Protein AF-0000000076582090 (afdb_homodimer)

pLDDT: mean 82.7, std 22.67, range [15.94, 98.94]

InterPro domains:
  IPR013830 SGNH hydrolase-type esterase domain [PF13472] (78-261)
  IPR036514 SGNH hydrolase superfamily [G3DSA:3.40.50.1110] (75-274)

Radius of gyration: 33.38 Å; Cα contacts (8 Å, |Δi|>4): 2208; chains: 2; bounding box: 75×82×169 Å

Sequence (1036 aa):
MKWFEVFKQQWQDYHAGLQAVKIGDKSLLDLAAPLLLQNTTLVNPAQLRRSIGHMGGMHRLRRVLRDLQSGKQIKLGVLGGSISWGSAVERGTDDWFALLTAHLAAAFPAANVTGRNGCVPATPSSFMNMCLEQYLDEDVDLVFLEYAVNDGWDTHNVMKRKIYERLLRKVLSKPKHPAVILVQLPTVGMAYSSRHKDKTPFYKTVEDTYGSFAAYYDTPYLSMRNAIWRLAEHHHYQMNFTHFYGMSYDFVHPLEQGHRLIADMVLFAMQQALLDLQLHPWSVWDEEEAAAALPKPMYYGNWEEVNRLCTHGKAFEAVVTQSKGWQMVNEGDEFKPKFGYVTTQVGAELVITLNTTRRSAPELQRMNVQLAYLRSYTGLGMALVKCSGGCECQDTLVDGHHELRQSTIFLLRLYPTQAPACRISVTVQSESRSGGHKFKVTGVMANEFRSRGEHQHDEHEELNKEEWLGGVNKGEGELKERWGKAAAGALAAGSTSSSSSSGSGSSKSGSGPKASTDMKWFEVFKQQWQDYHAGLQAVKIGDKSLLDLAAPLLLQNTTLVNPAQLRRSIGHMGGMHRLRRVLRDLQSGKQIKLGVLGGSISWGSAVERGTDDWFALLTAHLAAAFPAANVTGRNGCVPATPSSFMNMCLEQYLDEDVDLVFLEYAVNDGWDTHNVMKRKIYERLLRKVLSKPKHPAVILVQLPTVGMAYSSRHKDKTPFYKTVEDTYGSFAAYYDTPYLSMRNAIWRLAEHHHYQMNFTHFYGMSYDFVHPLEQGHRLIADMVLFAMQQALLDLQLHPWSVWDEEEAAAALPKPMYYGNWEEVNRLCTHGKAFEAVVTQSKGWQMVNEGDEFKPKFGYVTTQVGAELVITLNTTRRSAPELQRMNVQLAYLRSYTGLGMALVKCSGGCECQDTLVDGHHELRQSTIFLLRLYPTQAPACRISVTVQSESRSGGHKFKVTGVMANEFRSRGEHQHDEHEELNKEEWLGGVNKGEGELKERWGKAAAGALAAGSTSSSSSSGSGSSKSGSGPKASTD

Structure (mmCIF, N/CA/C/O backbone):
data_AF-0000000076582090-model_v1
#
loop_
_entity.id
_entity.type
_entity.pdbx_description
1 polymer 'SGNH hydrolase-type esterase domain-containing protein'
#
loop_
_atom_site.group_PDB
_atom_site.id
_atom_site.type_symbol
_atom_site.label_atom_id
_atom_site.label_alt_id
_atom_site.label_comp_id
_atom_site.label_asym_id
_atom_site.label_entity_id
_atom_site.label_seq_id
_atom_site.pdbx_PDB_ins_code
_atom_site.Cartn_x
_atom_site.Cartn_y
_atom_site.Cartn_z
_atom_site.occupancy
_atom_site.B_iso_or_equiv
_atom_site.auth_seq_id
_atom_site.auth_comp_id
_atom_site.auth_asym_id
_atom_site.auth_atom_id
_atom_site.pdbx_PDB_model_num
ATOM 1 N N . MET A 1 1 ? 11.453 15.891 -27.062 1 51.84 1 MET A N 1
ATOM 2 C CA . MET A 1 1 ? 12.43 14.836 -27.312 1 51.84 1 MET A CA 1
ATOM 3 C C . MET A 1 1 ? 11.781 13.461 -27.234 1 51.84 1 MET A C 1
ATOM 5 O O . MET A 1 1 ? 10.859 13.25 -26.438 1 51.84 1 MET A O 1
ATOM 9 N N . LYS A 1 2 ? 12.266 12.609 -28.156 1 65.62 2 LYS A N 1
ATOM 10 C CA . LYS A 1 2 ? 11.711 11.258 -28.188 1 65.62 2 LYS A CA 1
ATOM 11 C C . LYS A 1 2 ? 12.234 10.43 -27.016 1 65.62 2 LYS A C 1
ATOM 13 O O . LYS A 1 2 ? 13.43 10.469 -26.703 1 65.62 2 LYS A O 1
ATOM 18 N N . TRP A 1 3 ? 11.383 9.805 -26.281 1 75.81 3 TRP A N 1
ATOM 19 C CA . TRP A 1 3 ? 11.711 9.141 -25.016 1 75.81 3 TRP A CA 1
ATOM 20 C C . TRP A 1 3 ? 12.828 8.117 -25.219 1 75.81 3 TRP A C 1
ATOM 22 O O . TRP A 1 3 ? 13.703 7.965 -24.359 1 75.81 3 TRP A O 1
ATOM 32 N N . PHE A 1 4 ? 12.906 7.496 -26.469 1 74.12 4 PHE A N 1
ATOM 33 C CA . PHE A 1 4 ? 13.844 6.398 -26.656 1 74.12 4 PHE A CA 1
ATOM 34 C C . PHE A 1 4 ? 15.281 6.906 -26.672 1 74.12 4 PHE A C 1
ATOM 36 O O . PHE A 1 4 ? 16.203 6.207 -26.234 1 74.12 4 PHE A O 1
ATOM 43 N N . GLU A 1 5 ? 15.508 8.117 -27.188 1 75.69 5 GLU A N 1
ATOM 44 C CA . GLU A 1 5 ? 16.844 8.703 -27.141 1 75.69 5 GLU A CA 1
ATOM 45 C C . GLU A 1 5 ? 17.219 9.117 -25.719 1 75.69 5 GLU A C 1
ATOM 47 O O . GLU A 1 5 ? 18.344 8.891 -25.266 1 75.69 5 GLU A O 1
ATOM 52 N N . VAL A 1 6 ? 16.297 9.531 -25.094 1 83.88 6 VAL A N 1
ATOM 53 C CA . VAL A 1 6 ? 16.516 10.031 -23.75 1 83.88 6 VAL A CA 1
ATOM 54 C C . VAL A 1 6 ? 16.766 8.859 -22.797 1 83.88 6 VAL A C 1
ATOM 56 O O . VAL A 1 6 ? 17.656 8.914 -21.953 1 83.88 6 VAL A O 1
ATOM 59 N N . PHE A 1 7 ? 16.062 7.801 -23 1 89.19 7 PHE A N 1
ATOM 60 C CA . PHE A 1 7 ? 16.203 6.652 -22.109 1 89.19 7 PHE A CA 1
ATOM 61 C C . PHE A 1 7 ? 17.547 5.961 -22.328 1 89.19 7 PHE A C 1
ATOM 63 O O . PHE A 1 7 ? 18.156 5.488 -21.359 1 89.19 7 PHE A O 1
ATOM 70 N N . LYS A 1 8 ? 17.953 5.953 -23.578 1 89.19 8 LYS A N 1
ATOM 71 C CA . LYS A 1 8 ? 19.266 5.371 -23.859 1 89.19 8 LYS A CA 1
ATOM 72 C C . LYS A 1 8 ? 20.375 6.109 -23.125 1 89.19 8 LYS A C 1
ATOM 74 O O . LYS A 1 8 ? 21.266 5.484 -22.547 1 89.19 8 LYS A O 1
ATOM 79 N N . GLN A 1 9 ? 20.281 7.391 -23.203 1 89.44 9 GLN A N 1
ATOM 80 C CA . GLN A 1 9 ? 21.281 8.203 -22.5 1 89.44 9 GLN A CA 1
ATOM 81 C C . GLN A 1 9 ? 21.188 8.016 -21 1 89.44 9 GLN A C 1
ATOM 83 O O . GLN A 1 9 ? 22.219 7.961 -20.312 1 89.44 9 GLN A O 1
ATOM 88 N N . GLN A 1 10 ? 20.031 7.918 -20.484 1 90.69 10 GLN A N 1
ATOM 89 C CA . GLN A 1 10 ? 19.859 7.734 -19.062 1 90.69 10 GLN A CA 1
ATOM 90 C C . GLN A 1 10 ? 20.422 6.395 -18.594 1 90.69 10 GLN A C 1
ATOM 92 O O . GLN A 1 10 ? 20.984 6.297 -17.5 1 90.69 10 GLN A O 1
ATOM 97 N N . TRP A 1 11 ? 20.328 5.418 -19.391 1 92.12 11 TRP A N 1
ATOM 98 C CA . TRP A 1 11 ? 20.906 4.117 -19.062 1 92.12 11 TRP A CA 1
ATOM 99 C C . TRP A 1 11 ? 22.422 4.172 -19.141 1 92.12 11 TRP A C 1
ATOM 101 O O . TRP A 1 11 ? 23.109 3.559 -18.312 1 92.12 11 TRP A O 1
ATOM 111 N N . GLN A 1 12 ? 22.938 4.891 -20.125 1 90.75 12 GLN A N 1
ATOM 112 C CA . GLN A 1 12 ? 24.391 5.07 -20.203 1 90.75 12 GLN A CA 1
ATOM 113 C C . GLN A 1 12 ? 24.922 5.746 -18.938 1 90.75 12 GLN A C 1
ATOM 115 O O . GLN A 1 12 ? 25.953 5.336 -18.406 1 90.75 12 GLN A O 1
ATOM 120 N N . ASP A 1 13 ? 24.188 6.711 -18.531 1 90.44 13 ASP A N 1
ATOM 121 C CA . ASP A 1 13 ? 24.578 7.398 -17.312 1 90.44 13 ASP A CA 1
ATOM 122 C C . ASP A 1 13 ? 24.516 6.457 -16.109 1 90.44 13 ASP A C 1
ATOM 124 O O . ASP A 1 13 ? 25.406 6.48 -15.25 1 90.44 13 ASP A O 1
ATOM 128 N N . TYR A 1 14 ? 23.469 5.691 -16.031 1 91.5 14 TYR A N 1
ATOM 129 C CA . TYR A 1 14 ? 23.297 4.73 -14.945 1 91.5 14 TYR A CA 1
ATOM 130 C C . TYR A 1 14 ? 24.453 3.738 -14.898 1 91.5 14 TYR A C 1
ATOM 132 O O . TYR A 1 14 ? 25.016 3.486 -13.836 1 91.5 14 TYR A O 1
ATOM 140 N N . HIS A 1 15 ? 24.844 3.227 -16.047 1 91.94 15 HIS A N 1
ATOM 141 C CA . HIS A 1 15 ? 25.938 2.266 -16.125 1 91.94 15 HIS A CA 1
ATOM 142 C C . HIS A 1 15 ? 27.281 2.926 -15.82 1 91.94 15 HIS A C 1
ATOM 144 O O . HIS A 1 15 ? 28.156 2.311 -15.203 1 91.94 15 HIS A O 1
ATOM 150 N N . ALA A 1 16 ? 27.406 4.152 -16.266 1 91.44 16 ALA A N 1
ATOM 151 C CA . ALA A 1 16 ? 28.625 4.891 -15.961 1 91.44 16 ALA A CA 1
ATOM 152 C C . ALA A 1 16 ? 28.797 5.086 -14.461 1 91.44 16 ALA A C 1
ATOM 154 O O . ALA A 1 16 ? 29.906 5.027 -13.938 1 91.44 16 ALA A O 1
ATOM 155 N N . GLY A 1 17 ? 27.672 5.301 -13.805 1 90.25 17 GLY A N 1
ATOM 156 C CA . GLY A 1 17 ? 27.703 5.418 -12.359 1 90.25 17 GLY A CA 1
ATOM 157 C C . GLY A 1 17 ? 28.156 4.148 -11.664 1 90.25 17 GLY A C 1
ATOM 158 O O . GLY A 1 17 ? 28.969 4.191 -10.742 1 90.25 17 GLY A O 1
ATOM 159 N N . LEU A 1 18 ? 27.688 3.053 -12.062 1 90.69 18 LEU A N 1
ATOM 160 C CA . LEU A 1 18 ? 28.078 1.769 -11.484 1 90.69 18 LEU A CA 1
ATOM 161 C C . LEU A 1 18 ? 29.531 1.444 -11.805 1 90.69 18 LEU A C 1
ATOM 163 O O . LEU A 1 18 ? 30.219 0.792 -11.016 1 90.69 18 LEU A O 1
ATOM 167 N N . GLN A 1 19 ? 29.969 1.909 -12.961 1 91.88 19 GLN A N 1
ATOM 168 C CA . GLN A 1 19 ? 31.344 1.671 -13.383 1 91.88 19 GLN A CA 1
ATOM 169 C C . GLN A 1 19 ? 32.344 2.422 -12.492 1 91.88 19 GLN A C 1
ATOM 171 O O . GLN A 1 19 ? 33.438 1.938 -12.227 1 91.88 19 GLN A O 1
ATOM 176 N N . ALA A 1 20 ? 31.875 3.525 -12 1 91 20 ALA A N 1
ATOM 177 C CA . ALA A 1 20 ? 32.75 4.41 -11.234 1 91 20 ALA A CA 1
ATOM 178 C C . ALA A 1 20 ? 32.906 3.92 -9.805 1 91 20 ALA A C 1
ATOM 180 O O . ALA A 1 20 ? 33.812 4.352 -9.086 1 91 20 ALA A O 1
ATOM 181 N N . VAL A 1 21 ? 32.094 3.008 -9.367 1 89.88 21 VAL A N 1
ATOM 182 C CA . VAL A 1 21 ? 32.094 2.516 -7.992 1 89.88 21 VAL A CA 1
ATOM 183 C C . VAL A 1 21 ? 32.781 1.146 -7.941 1 89.88 21 VAL A C 1
ATOM 185 O O . VAL A 1 21 ? 32.438 0.245 -8.711 1 89.88 21 VAL A O 1
ATOM 188 N N . LYS A 1 22 ? 33.719 1.061 -6.938 1 92.19 22 LYS A N 1
ATOM 189 C CA . LYS A 1 22 ? 34.531 -0.157 -6.953 1 92.19 22 LYS A CA 1
ATOM 190 C C . LYS A 1 22 ? 34.531 -0.828 -5.582 1 92.19 22 LYS A C 1
ATOM 192 O O . LYS A 1 22 ? 34.5 -0.151 -4.555 1 92.19 22 LYS A O 1
ATOM 197 N N . ILE A 1 23 ? 34.5 -2.072 -5.594 1 90.62 23 ILE A N 1
ATOM 198 C CA . ILE A 1 23 ? 34.875 -2.924 -4.469 1 90.62 23 ILE A CA 1
ATOM 199 C C . ILE A 1 23 ? 36.188 -3.668 -4.801 1 90.62 23 ILE A C 1
ATOM 201 O O . ILE A 1 23 ? 36.188 -4.539 -5.672 1 90.62 23 ILE A O 1
ATOM 205 N N . GLY A 1 24 ? 37.219 -3.389 -4.059 1 89.38 24 GLY A N 1
ATOM 206 C CA . GLY A 1 24 ? 38.5 -3.85 -4.527 1 89.38 24 GLY A CA 1
ATOM 207 C C . GLY A 1 24 ? 38.844 -3.369 -5.926 1 89.38 24 GLY A C 1
ATOM 208 O O . GLY A 1 24 ? 38.812 -2.17 -6.207 1 89.38 24 GLY A O 1
ATOM 209 N N . ASP A 1 25 ? 39.062 -4.332 -6.809 1 89.75 25 ASP A N 1
ATOM 210 C CA . ASP A 1 25 ? 39.469 -3.977 -8.164 1 89.75 25 ASP A CA 1
ATOM 211 C C . ASP A 1 25 ? 38.312 -4.125 -9.141 1 89.75 25 ASP A C 1
ATOM 213 O O . ASP A 1 25 ? 38.438 -3.852 -10.336 1 89.75 25 ASP A O 1
ATOM 217 N N . LYS A 1 26 ? 37.219 -4.41 -8.633 1 92.25 26 LYS A N 1
ATOM 218 C CA . LYS A 1 26 ? 36.062 -4.637 -9.5 1 92.25 26 LYS A CA 1
ATOM 219 C C . LYS A 1 26 ? 35.031 -3.527 -9.352 1 92.25 26 LYS A C 1
ATOM 221 O O . LYS A 1 26 ? 34.75 -3.08 -8.234 1 92.25 26 LYS A O 1
ATOM 226 N N . SER A 1 27 ? 34.5 -3.129 -10.5 1 93 27 SER A N 1
ATOM 227 C CA . SER A 1 27 ? 33.438 -2.139 -10.461 1 93 27 SER A CA 1
ATOM 228 C C . SER A 1 27 ? 32.094 -2.783 -10.094 1 93 27 SER A C 1
ATOM 230 O O . SER A 1 27 ? 31.922 -3.992 -10.266 1 93 27 SER A O 1
ATOM 232 N N . LEU A 1 28 ? 31.203 -1.944 -9.578 1 89.19 28 LEU A N 1
ATOM 233 C CA . LEU A 1 28 ? 29.859 -2.449 -9.32 1 89.19 28 LEU A CA 1
ATOM 234 C C . LEU A 1 28 ? 29.188 -2.906 -10.609 1 89.19 28 LEU A C 1
ATOM 236 O O . LEU A 1 28 ? 28.359 -3.826 -10.602 1 89.19 28 LEU A O 1
ATOM 240 N N . LEU A 1 29 ? 29.578 -2.264 -11.703 1 88.94 29 LEU A N 1
ATOM 241 C CA . LEU A 1 29 ? 29.062 -2.689 -13.008 1 88.94 29 LEU A CA 1
ATOM 242 C C . LEU A 1 29 ? 29.484 -4.125 -13.312 1 88.94 29 LEU A C 1
ATOM 244 O O . LEU A 1 29 ? 28.672 -4.93 -13.758 1 88.94 29 LEU A O 1
ATOM 248 N N . ASP A 1 30 ? 30.719 -4.422 -13.016 1 89.81 30 ASP A N 1
ATOM 249 C CA . ASP A 1 30 ? 31.234 -5.77 -13.242 1 89.81 30 ASP A CA 1
ATOM 250 C C . ASP A 1 30 ? 30.547 -6.781 -12.328 1 89.81 30 ASP A C 1
ATOM 252 O O . ASP A 1 30 ? 30.219 -7.891 -12.758 1 89.81 30 ASP A O 1
ATOM 256 N N . LEU A 1 31 ? 30.375 -6.32 -11.156 1 86.69 31 LEU A N 1
ATOM 257 C CA . LEU A 1 31 ? 29.828 -7.215 -10.148 1 86.69 31 LEU A CA 1
ATOM 258 C C . LEU A 1 31 ? 28.344 -7.469 -10.398 1 86.69 31 LEU A C 1
ATOM 260 O O . LEU A 1 31 ? 27.828 -8.531 -10.047 1 86.69 31 LEU A O 1
ATOM 264 N N . ALA A 1 32 ? 27.672 -6.547 -11.008 1 86 32 ALA A N 1
ATOM 265 C CA . ALA A 1 32 ? 26.25 -6.676 -11.305 1 86 32 ALA A CA 1
ATOM 266 C C . ALA A 1 32 ? 26.031 -7.145 -12.734 1 86 32 ALA A C 1
ATOM 268 O O . ALA A 1 32 ? 24.891 -7.297 -13.172 1 86 32 ALA A O 1
ATOM 269 N N . ALA A 1 33 ? 27.016 -7.391 -13.469 1 86.56 33 ALA A N 1
ATOM 270 C CA . ALA A 1 33 ? 26.984 -7.629 -14.906 1 86.56 33 ALA A CA 1
ATOM 271 C C . ALA A 1 33 ? 25.984 -8.734 -15.258 1 86.56 33 ALA A C 1
ATOM 273 O O . ALA A 1 33 ? 25.234 -8.609 -16.234 1 86.56 33 ALA A O 1
ATOM 274 N N . PRO A 1 34 ? 25.875 -9.75 -14.414 1 82.56 34 PRO A N 1
ATOM 275 C CA . PRO A 1 34 ? 24.953 -10.828 -14.797 1 82.56 34 PRO A CA 1
ATOM 276 C C . PRO A 1 34 ? 23.5 -10.367 -14.859 1 82.56 34 PRO A C 1
ATOM 278 O O . PRO A 1 34 ? 22.703 -10.938 -15.602 1 82.56 34 PRO A O 1
ATOM 281 N N . LEU A 1 35 ? 23.156 -9.32 -14.094 1 88.12 35 LEU A N 1
ATOM 282 C CA . LEU A 1 35 ? 21.766 -8.898 -14.039 1 88.12 35 LEU A CA 1
ATOM 283 C C . LEU A 1 35 ? 21.609 -7.492 -14.602 1 88.12 35 LEU A C 1
ATOM 285 O O . LEU A 1 35 ? 20.594 -6.836 -14.359 1 88.12 35 LEU A O 1
ATOM 289 N N . LEU A 1 36 ? 22.609 -6.98 -15.258 1 86.38 36 LEU A N 1
ATOM 290 C CA . LEU A 1 36 ? 22.531 -5.648 -15.844 1 86.38 36 LEU A CA 1
ATOM 291 C C . LEU A 1 36 ? 21.562 -5.633 -17.031 1 86.38 36 LEU A C 1
ATOM 293 O O . LEU A 1 36 ? 21.609 -6.527 -17.875 1 86.38 36 LEU A O 1
ATOM 297 N N . LEU A 1 37 ? 20.625 -4.746 -16.906 1 86.12 37 LEU A N 1
ATOM 298 C CA . LEU A 1 37 ? 19.734 -4.535 -18.047 1 86.12 37 LEU A CA 1
ATOM 299 C C . LEU A 1 37 ? 20.453 -3.789 -19.172 1 86.12 37 LEU A C 1
ATOM 301 O O . LEU A 1 37 ? 20.938 -2.67 -18.969 1 86.12 37 LEU A O 1
ATOM 305 N N . GLN A 1 38 ? 20.75 -4.555 -20.203 1 73.5 38 GLN A N 1
ATOM 306 C CA . GLN A 1 38 ? 21.469 -3.977 -21.328 1 73.5 38 GLN A CA 1
ATOM 307 C C . GLN A 1 38 ? 20.516 -3.568 -22.438 1 73.5 38 GLN A C 1
ATOM 309 O O . GLN A 1 38 ? 19.562 -4.293 -22.75 1 73.5 38 GLN A O 1
ATOM 314 N N . ASN A 1 39 ? 20.516 -2.418 -22.844 1 62.84 39 ASN A N 1
ATOM 315 C CA . ASN A 1 39 ? 19.922 -1.987 -24.109 1 62.84 39 ASN A CA 1
ATOM 316 C C . ASN A 1 39 ? 18.422 -1.825 -24 1 62.84 39 ASN A C 1
ATOM 318 O O . ASN A 1 39 ? 17.703 -1.977 -24.984 1 62.84 39 ASN A O 1
ATOM 322 N N . THR A 1 40 ? 17.922 -1.675 -22.719 1 77.25 40 THR A N 1
ATOM 323 C CA . THR A 1 40 ? 16.484 -1.472 -22.75 1 77.25 40 THR A CA 1
ATOM 324 C C . THR A 1 40 ? 16.141 0.004 -22.938 1 77.25 40 THR A C 1
ATOM 326 O O . THR A 1 40 ? 16.859 0.878 -22.438 1 77.25 40 THR A O 1
ATOM 329 N N . THR A 1 41 ? 15.281 0.254 -23.922 1 80.19 41 THR A N 1
ATOM 330 C CA . THR A 1 41 ? 14.773 1.604 -24.141 1 80.19 41 THR A CA 1
ATOM 331 C C . THR A 1 41 ? 13.281 1.683 -23.828 1 80.19 41 THR A C 1
ATOM 333 O O . THR A 1 41 ? 12.602 2.625 -24.25 1 80.19 41 THR A O 1
ATOM 336 N N . LEU A 1 42 ? 12.82 0.656 -23.172 1 87.44 42 LEU A N 1
ATOM 337 C CA . LEU A 1 42 ? 11.391 0.635 -22.891 1 87.44 42 LEU A CA 1
ATOM 338 C C . LEU A 1 42 ? 11.023 1.659 -21.812 1 87.44 42 LEU A C 1
ATOM 340 O O . LEU A 1 42 ? 10.039 2.385 -21.953 1 87.44 42 LEU A O 1
ATOM 344 N N . VAL A 1 43 ? 11.836 1.648 -20.734 1 90.56 43 VAL A N 1
ATOM 345 C CA . VAL A 1 43 ? 11.734 2.65 -19.672 1 90.56 43 VAL A CA 1
ATOM 346 C C . VAL A 1 43 ? 13.125 3.02 -19.172 1 90.56 43 VAL A C 1
ATOM 348 O O . VAL A 1 43 ? 14.117 2.391 -19.547 1 90.56 43 VAL A O 1
ATOM 351 N N . ASN A 1 44 ? 13.234 4.059 -18.453 1 90.62 44 ASN A N 1
ATOM 352 C CA . ASN A 1 44 ? 14.516 4.488 -17.891 1 90.62 44 ASN A CA 1
ATOM 353 C C . ASN A 1 44 ? 14.727 3.918 -16.484 1 90.62 44 ASN A C 1
ATOM 355 O O . ASN A 1 44 ? 13.836 3.27 -15.938 1 90.62 44 ASN A O 1
ATOM 359 N N . PRO A 1 45 ? 15.914 4.078 -15.875 1 92.25 45 PRO A N 1
ATOM 360 C CA . PRO A 1 45 ? 16.203 3.508 -14.555 1 92.25 45 PRO A CA 1
ATOM 361 C C . PRO A 1 45 ? 15.258 4.031 -13.469 1 92.25 45 PRO A C 1
ATOM 363 O O . PRO A 1 45 ? 14.875 3.285 -12.562 1 92.25 45 PRO A O 1
ATOM 366 N N . ALA A 1 46 ? 14.852 5.289 -13.586 1 91.62 46 ALA A N 1
ATOM 367 C CA . ALA A 1 46 ? 13.961 5.867 -12.578 1 91.62 46 ALA A CA 1
ATOM 368 C C . ALA A 1 46 ? 12.609 5.152 -12.562 1 91.62 46 ALA A C 1
ATOM 370 O O . ALA A 1 46 ? 12.031 4.93 -11.5 1 91.62 46 ALA A O 1
ATOM 371 N N . GLN A 1 47 ? 12.133 4.801 -13.742 1 93.19 47 GLN A N 1
ATOM 372 C CA . GLN A 1 47 ? 10.859 4.09 -13.836 1 93.19 47 GLN A CA 1
ATOM 373 C C . GLN A 1 47 ? 10.969 2.691 -13.227 1 93.19 47 GLN A C 1
ATOM 375 O O . GLN A 1 47 ? 10.023 2.203 -12.609 1 93.19 47 GLN A O 1
ATOM 380 N N . LEU A 1 48 ? 12.086 2.033 -13.445 1 95.25 48 LEU A N 1
ATOM 381 C CA . LEU A 1 48 ? 12.266 0.717 -12.844 1 95.25 48 LEU A CA 1
ATOM 382 C C . LEU A 1 48 ? 12.391 0.829 -11.328 1 95.25 48 LEU A C 1
ATOM 384 O O . LEU A 1 48 ? 11.922 -0.047 -10.594 1 95.25 48 LEU A O 1
ATOM 388 N N . ARG A 1 49 ? 13 1.874 -10.852 1 94.56 49 ARG A N 1
ATOM 389 C CA . ARG A 1 49 ? 13.023 2.109 -9.414 1 94.56 49 ARG A CA 1
ATOM 390 C C . ARG A 1 49 ? 11.609 2.314 -8.875 1 94.56 49 ARG A C 1
ATOM 392 O O . ARG A 1 49 ? 11.266 1.796 -7.809 1 94.56 49 ARG A O 1
ATOM 399 N N . ARG A 1 50 ? 10.805 3.074 -9.641 1 96 50 ARG A N 1
ATOM 400 C CA . ARG A 1 50 ? 9.422 3.32 -9.242 1 96 50 ARG A CA 1
ATOM 401 C C . ARG A 1 50 ? 8.633 2.02 -9.188 1 96 50 ARG A C 1
ATOM 403 O O . ARG A 1 50 ? 7.672 1.904 -8.422 1 96 50 ARG A O 1
ATOM 410 N N . SER A 1 51 ? 9.039 1.023 -9.969 1 97 51 SER A N 1
ATOM 411 C CA . SER A 1 51 ? 8.328 -0.25 -10.008 1 97 51 SER A CA 1
ATOM 412 C C . SER A 1 51 ? 8.484 -1.01 -8.695 1 97 51 SER A C 1
ATOM 414 O O . SER A 1 51 ? 7.715 -1.927 -8.398 1 97 51 SER A O 1
ATOM 416 N N . ILE A 1 52 ? 9.523 -0.684 -7.938 1 97 52 ILE A N 1
ATOM 417 C CA . ILE A 1 52 ? 9.75 -1.346 -6.66 1 97 52 ILE A CA 1
ATOM 418 C C . ILE A 1 52 ? 8.875 -0.701 -5.582 1 97 52 ILE A C 1
ATOM 420 O O . ILE A 1 52 ? 9.219 0.355 -5.047 1 97 52 ILE A O 1
ATOM 424 N N . GLY A 1 53 ? 7.785 -1.356 -5.293 1 94.19 53 GLY A N 1
ATOM 425 C CA . GLY A 1 53 ? 6.902 -0.87 -4.242 1 94.19 53 GLY A CA 1
ATOM 426 C C . GLY A 1 53 ? 7.441 -1.116 -2.848 1 94.19 53 GLY A C 1
ATOM 427 O O . GLY A 1 53 ? 7.238 -0.301 -1.945 1 94.19 53 GLY A O 1
ATOM 428 N N . HIS A 1 54 ? 8.086 -2.252 -2.68 1 93.94 54 HIS A N 1
ATOM 429 C CA . HIS A 1 54 ? 8.664 -2.686 -1.413 1 93.94 54 HIS A CA 1
ATOM 430 C C . HIS A 1 54 ? 9.742 -3.744 -1.633 1 93.94 54 HIS A C 1
ATOM 432 O O . HIS A 1 54 ? 9.531 -4.707 -2.371 1 93.94 54 HIS A O 1
ATOM 438 N N . MET A 1 55 ? 10.859 -3.539 -0.972 1 94.81 55 MET A N 1
ATOM 439 C CA . MET A 1 55 ? 11.914 -4.547 -1.086 1 94.81 55 MET A CA 1
ATOM 440 C C . MET A 1 55 ? 12.023 -5.359 0.198 1 94.81 55 MET A C 1
ATOM 442 O O . MET A 1 55 ? 12.414 -6.531 0.164 1 94.81 55 MET A O 1
ATOM 446 N N . GLY A 1 56 ? 11.758 -4.781 1.365 1 93.06 56 GLY A N 1
ATOM 447 C CA . GLY A 1 56 ? 11.898 -5.453 2.646 1 93.06 56 GLY A CA 1
ATOM 448 C C . GLY A 1 56 ? 13.336 -5.77 2.998 1 93.06 56 GLY A C 1
ATOM 449 O O . GLY A 1 56 ? 14.25 -5.039 2.607 1 93.06 56 GLY A O 1
ATOM 450 N N . GLY A 1 57 ? 13.562 -6.789 3.807 1 92.44 57 GLY A N 1
ATOM 451 C CA . GLY A 1 57 ? 14.891 -7.211 4.219 1 92.44 57 GLY A CA 1
ATOM 452 C C . GLY A 1 57 ? 15.602 -8.047 3.174 1 92.44 57 GLY A C 1
ATOM 453 O O . GLY A 1 57 ? 16.828 -8.203 3.217 1 92.44 57 GLY A O 1
ATOM 454 N N . MET A 1 58 ? 14.945 -8.625 2.271 1 94.69 58 MET A N 1
ATOM 455 C CA . MET A 1 58 ? 15.406 -9.305 1.066 1 94.69 58 MET A CA 1
ATOM 456 C C . MET A 1 58 ? 16.156 -10.578 1.418 1 94.69 58 MET A C 1
ATOM 458 O O . MET A 1 58 ? 16.891 -11.125 0.584 1 94.69 58 MET A O 1
ATOM 462 N N . HIS A 1 59 ? 16.125 -11.125 2.59 1 96.31 59 HIS A N 1
ATOM 463 C CA . HIS A 1 59 ? 17.016 -12.188 3.049 1 96.31 59 HIS A CA 1
ATOM 464 C C . HIS A 1 59 ? 16.875 -13.438 2.184 1 96.31 59 HIS A C 1
ATOM 466 O O . HIS A 1 59 ? 17.875 -14.031 1.771 1 96.31 59 HIS A O 1
ATOM 472 N N . ARG A 1 60 ? 15.672 -13.867 1.884 1 98.38 60 ARG A N 1
ATOM 473 C CA . ARG A 1 60 ? 15.5 -15.062 1.074 1 98.38 60 ARG A CA 1
ATOM 474 C C . ARG A 1 60 ? 15.93 -14.82 -0.368 1 98.38 60 ARG A C 1
ATOM 476 O O . ARG A 1 60 ? 16.453 -15.719 -1.022 1 98.38 60 ARG A O 1
ATOM 483 N N . LEU A 1 61 ? 15.672 -13.594 -0.904 1 98.5 61 LEU A N 1
ATOM 484 C CA . LEU A 1 61 ? 16.125 -13.258 -2.248 1 98.5 61 LEU A CA 1
ATOM 485 C C . LEU A 1 61 ? 17.656 -13.203 -2.305 1 98.5 61 LEU A C 1
ATOM 487 O O . LEU A 1 61 ? 18.266 -13.656 -3.279 1 98.5 61 LEU A O 1
ATOM 491 N N . ARG A 1 62 ? 18.312 -12.656 -1.259 1 97.75 62 ARG A N 1
ATOM 492 C CA . ARG A 1 62 ? 19.766 -12.648 -1.146 1 97.75 62 ARG A CA 1
ATOM 493 C C . ARG A 1 62 ? 20.328 -14.07 -1.184 1 97.75 62 ARG A C 1
ATOM 495 O O . ARG A 1 62 ? 21.359 -14.312 -1.795 1 97.75 62 ARG A O 1
ATOM 502 N N . ARG A 1 63 ? 19.641 -14.984 -0.555 1 98.38 63 ARG A N 1
ATOM 503 C CA . ARG A 1 63 ? 20.062 -16.375 -0.59 1 98.38 63 ARG A CA 1
ATOM 504 C C . ARG A 1 63 ? 20.047 -16.922 -2.016 1 98.38 63 ARG A C 1
ATOM 506 O O . ARG A 1 63 ? 21 -17.578 -2.445 1 98.38 63 ARG A O 1
ATOM 513 N N . VAL A 1 64 ? 18.984 -16.641 -2.715 1 98.56 64 VAL A N 1
ATOM 514 C CA . VAL A 1 64 ? 18.875 -17.109 -4.094 1 98.56 64 VAL A CA 1
ATOM 515 C C . VAL A 1 64 ? 20.031 -16.562 -4.926 1 98.56 64 VAL A C 1
ATOM 517 O O . VAL A 1 64 ? 20.656 -17.297 -5.691 1 98.56 64 VAL A O 1
ATOM 520 N N . LEU A 1 65 ? 20.281 -15.305 -4.746 1 97.81 65 LEU A N 1
ATOM 521 C CA . LEU A 1 65 ? 21.328 -14.648 -5.523 1 97.81 65 LEU A CA 1
ATOM 522 C C . LEU A 1 65 ? 22.703 -15.195 -5.152 1 97.81 65 LEU A C 1
ATOM 524 O O . LEU A 1 65 ? 23.562 -15.406 -6.027 1 97.81 65 LEU A O 1
ATOM 528 N N . ARG A 1 66 ? 22.953 -15.398 -3.908 1 97.12 66 ARG A N 1
ATOM 529 C CA . ARG A 1 66 ? 24.188 -16.031 -3.451 1 97.12 66 ARG A CA 1
ATOM 530 C C . ARG A 1 66 ? 24.359 -17.406 -4.086 1 97.12 66 ARG A C 1
ATOM 532 O O . ARG A 1 66 ? 25.438 -17.75 -4.566 1 97.12 66 ARG A O 1
ATOM 539 N N . ASP A 1 67 ? 23.297 -18.188 -4.062 1 97.94 67 ASP A N 1
ATOM 540 C CA . ASP A 1 67 ? 23.328 -19.547 -4.582 1 97.94 67 ASP A CA 1
ATOM 541 C C . ASP A 1 67 ? 23.531 -19.562 -6.098 1 97.94 67 ASP A C 1
ATOM 543 O O . ASP A 1 67 ? 24.234 -20.422 -6.629 1 97.94 67 ASP A O 1
ATOM 547 N N . LEU A 1 68 ? 22.906 -18.609 -6.793 1 97.56 68 LEU A N 1
ATOM 548 C CA . LEU A 1 68 ? 23.156 -18.453 -8.219 1 97.56 68 LEU A CA 1
ATOM 549 C C . LEU A 1 68 ? 24.641 -18.188 -8.484 1 97.56 68 LEU A C 1
ATOM 551 O O . LEU A 1 68 ? 25.234 -18.828 -9.352 1 97.56 68 LEU A O 1
ATOM 555 N N . GLN A 1 69 ? 25.234 -17.375 -7.699 1 94.88 69 GLN A N 1
ATOM 556 C CA . GLN A 1 69 ? 26.625 -17.016 -7.871 1 94.88 69 GLN A CA 1
ATOM 557 C C . GLN A 1 69 ? 27.547 -18.188 -7.559 1 94.88 69 GLN A C 1
ATOM 559 O O . GLN A 1 69 ? 28.625 -18.312 -8.148 1 94.88 69 GLN A O 1
ATOM 564 N N . SER A 1 70 ? 27.094 -19.031 -6.727 1 95.94 70 SER A N 1
ATOM 565 C CA . SER A 1 70 ? 27.906 -20.156 -6.301 1 95.94 70 SER A CA 1
ATOM 566 C C . SER A 1 70 ? 27.688 -21.375 -7.199 1 95.94 70 SER A C 1
ATOM 568 O O . SER A 1 70 ? 28.266 -22.438 -6.957 1 95.94 70 SER A O 1
ATOM 570 N N . GLY A 1 71 ? 26.797 -21.25 -8.117 1 96.56 71 GLY A N 1
ATOM 571 C CA . GLY A 1 71 ? 26.594 -22.297 -9.102 1 96.56 71 GLY A CA 1
ATOM 572 C C . GLY A 1 71 ? 25.656 -23.391 -8.633 1 96.56 71 GLY A C 1
ATOM 573 O O . GLY A 1 71 ? 25.688 -24.5 -9.141 1 96.56 71 GLY A O 1
ATOM 574 N N . LYS A 1 72 ? 24.828 -23.125 -7.688 1 96.94 72 LYS A N 1
ATOM 575 C CA . LYS A 1 72 ? 23.859 -24.094 -7.199 1 96.94 72 LYS A CA 1
ATOM 576 C C . LYS A 1 72 ? 22.656 -24.188 -8.125 1 96.94 72 LYS A C 1
ATOM 578 O O . LYS A 1 72 ? 22.391 -23.266 -8.898 1 96.94 72 LYS A O 1
ATOM 583 N N . GLN A 1 73 ? 22.016 -25.281 -7.988 1 97.44 73 GLN A N 1
ATOM 584 C CA . GLN A 1 73 ? 20.766 -25.438 -8.734 1 97.44 73 GLN A CA 1
ATOM 585 C C . GLN A 1 73 ? 19.672 -24.531 -8.195 1 97.44 73 GLN A C 1
ATOM 587 O O . GLN A 1 73 ? 19.453 -24.469 -6.984 1 97.44 73 GLN A O 1
ATOM 592 N N . ILE A 1 74 ? 19.047 -23.812 -9.109 1 98.31 74 ILE A N 1
ATOM 593 C CA . ILE A 1 74 ? 17.969 -22.906 -8.727 1 98.31 74 ILE A CA 1
ATOM 594 C C . ILE A 1 74 ? 16.703 -23.25 -9.516 1 98.31 74 ILE A C 1
ATOM 596 O O . ILE A 1 74 ? 16.719 -23.266 -10.75 1 98.31 74 ILE A O 1
ATOM 600 N N . LYS A 1 75 ? 15.602 -23.531 -8.844 1 98.69 75 LYS A N 1
ATOM 601 C CA . LYS A 1 75 ? 14.297 -23.766 -9.438 1 98.69 75 LYS A CA 1
ATOM 602 C C . LYS A 1 75 ? 13.383 -22.562 -9.273 1 98.69 75 LYS A C 1
ATOM 604 O O . LYS A 1 75 ? 13.133 -22.109 -8.156 1 98.69 75 LYS A O 1
ATOM 609 N N . LEU A 1 76 ? 12.922 -22.094 -10.43 1 98.75 76 LEU A N 1
ATOM 610 C CA . LEU A 1 76 ? 11.992 -20.969 -10.461 1 98.75 76 LEU A CA 1
ATOM 611 C C . LEU A 1 76 ? 10.562 -21.453 -10.672 1 98.75 76 LEU A C 1
ATOM 613 O O . LEU A 1 76 ? 10.336 -22.469 -11.32 1 98.75 76 LEU A O 1
ATOM 617 N N . GLY A 1 77 ? 9.586 -20.734 -10.094 1 98.88 77 GLY A N 1
ATOM 618 C CA . GLY A 1 77 ? 8.172 -20.938 -10.367 1 98.88 77 GLY A CA 1
ATOM 619 C C . GLY A 1 77 ? 7.406 -19.625 -10.508 1 98.88 77 GLY A C 1
ATOM 620 O O . GLY A 1 77 ? 7.785 -18.609 -9.922 1 98.88 77 GLY A O 1
ATOM 621 N N . VAL A 1 78 ? 6.391 -19.656 -11.32 1 98.88 78 VAL A N 1
ATOM 622 C CA . VAL A 1 78 ? 5.488 -18.516 -11.406 1 98.88 78 VAL A CA 1
ATOM 623 C C . VAL A 1 78 ? 4.039 -18.984 -11.312 1 98.88 78 VAL A C 1
ATOM 625 O O . VAL A 1 78 ? 3.686 -20.031 -11.867 1 98.88 78 VAL A O 1
ATOM 628 N N . LEU A 1 79 ? 3.316 -18.344 -10.492 1 98.62 79 LEU A N 1
ATOM 629 C CA . LEU A 1 79 ? 1.876 -18.531 -10.367 1 98.62 79 LEU A CA 1
ATOM 630 C C . LEU A 1 79 ? 1.132 -17.25 -10.734 1 98.62 79 LEU A C 1
ATOM 632 O O . LEU A 1 79 ? 1.566 -16.141 -10.383 1 98.62 79 LEU A O 1
ATOM 636 N N . GLY A 1 80 ? 0.11 -17.375 -11.445 1 96.88 80 GLY A N 1
ATOM 637 C CA . GLY A 1 80 ? -0.661 -16.234 -11.914 1 96.88 80 GLY A CA 1
ATOM 638 C C . GLY A 1 80 ? -1.722 -16.609 -12.93 1 96.88 80 GLY A C 1
ATOM 639 O O . GLY A 1 80 ? -2.133 -17.766 -13.008 1 96.88 80 GLY A O 1
ATOM 640 N N . GLY A 1 81 ? -2.221 -15.586 -13.656 1 92.06 81 GLY A N 1
ATOM 641 C CA . GLY A 1 81 ? -3.26 -15.797 -14.648 1 92.06 81 GLY A CA 1
ATOM 642 C C . GLY A 1 81 ? -2.725 -15.844 -16.062 1 92.06 81 GLY A C 1
ATOM 643 O O . GLY A 1 81 ? -1.664 -16.422 -16.312 1 92.06 81 GLY A O 1
ATOM 644 N N . SER A 1 82 ? -3.562 -15.383 -17 1 91.75 82 SER A N 1
ATOM 645 C CA . SER A 1 82 ? -3.281 -15.492 -18.422 1 91.75 82 SER A CA 1
ATOM 646 C C . SER A 1 82 ? -2.066 -14.656 -18.812 1 91.75 82 SER A C 1
ATOM 648 O O . SER A 1 82 ? -1.338 -15.016 -19.75 1 91.75 82 SER A O 1
ATOM 650 N N . ILE A 1 83 ? -1.834 -13.57 -18.125 1 93.94 83 ILE A N 1
ATOM 651 C CA . ILE A 1 83 ? -0.724 -12.703 -18.5 1 93.94 83 ILE A CA 1
ATOM 652 C C . ILE A 1 83 ? 0.599 -13.438 -18.312 1 93.94 83 ILE A C 1
ATOM 654 O O . ILE A 1 83 ? 1.377 -13.602 -19.25 1 93.94 83 ILE A O 1
ATOM 658 N N . SER A 1 84 ? 0.774 -13.969 -17.125 1 97.06 84 SER A N 1
ATOM 659 C CA . SER A 1 84 ? 2.031 -14.648 -16.828 1 97.06 84 SER A CA 1
ATOM 660 C C . SER A 1 84 ? 2.104 -16.016 -17.516 1 97.06 84 SER A C 1
ATOM 662 O O . SER A 1 84 ? 3.191 -16.547 -17.719 1 97.06 84 SER A O 1
ATOM 664 N N . TRP A 1 85 ? 0.927 -16.516 -17.844 1 94.19 85 TRP A N 1
ATOM 665 C CA . TRP A 1 85 ? 0.896 -17.719 -18.656 1 94.19 85 TRP A CA 1
ATOM 666 C C . TRP A 1 85 ? 1.46 -17.469 -20.047 1 94.19 85 TRP A C 1
ATOM 668 O O . TRP A 1 85 ? 2.047 -18.359 -20.672 1 94.19 85 TRP A O 1
ATOM 678 N N . GLY A 1 86 ? 1.275 -16.25 -20.578 1 93.5 86 GLY A N 1
ATOM 679 C CA . GLY A 1 86 ? 1.809 -15.875 -21.891 1 93.5 86 GLY A CA 1
ATOM 680 C C . GLY A 1 86 ? 0.762 -15.883 -22.984 1 93.5 86 GLY A C 1
ATOM 681 O O . GLY A 1 86 ? 1.051 -16.25 -24.125 1 93.5 86 GLY A O 1
ATOM 682 N N . SER A 1 87 ? -0.442 -15.508 -22.703 1 86.44 87 SER A N 1
ATOM 683 C CA . SER A 1 87 ? -1.565 -15.633 -23.625 1 86.44 87 SER A CA 1
ATOM 684 C C . SER A 1 87 ? -1.39 -14.719 -24.828 1 86.44 87 SER A C 1
ATOM 686 O O . SER A 1 87 ? -1.878 -15.023 -25.922 1 86.44 87 SER A O 1
ATOM 688 N N . ALA A 1 88 ? -0.778 -13.617 -24.859 1 87.69 88 ALA A N 1
ATOM 689 C CA . ALA A 1 88 ? -0.741 -12.664 -25.953 1 87.69 88 ALA A CA 1
ATOM 690 C C . ALA A 1 88 ? 0.606 -12.703 -26.672 1 87.69 88 ALA A C 1
ATOM 692 O O . ALA A 1 88 ? 0.862 -11.898 -27.578 1 87.69 88 ALA A O 1
ATOM 693 N N . VAL A 1 89 ? 1.416 -13.672 -26.312 1 93 89 VAL A N 1
ATOM 694 C CA . VAL A 1 89 ? 2.744 -13.789 -26.906 1 93 89 VAL A CA 1
ATOM 695 C C . VAL A 1 89 ? 3.078 -15.266 -27.125 1 93 89 VAL A C 1
ATOM 697 O O . VAL A 1 89 ? 2.268 -16.141 -26.828 1 93 89 VAL A O 1
ATOM 700 N N . GLU A 1 90 ? 4.223 -15.484 -27.75 1 93.62 90 GLU A N 1
ATOM 701 C CA . GLU A 1 90 ? 4.664 -16.859 -27.891 1 93.62 90 GLU A CA 1
ATOM 702 C C . GLU A 1 90 ? 5.133 -17.438 -26.562 1 93.62 90 GLU A C 1
ATOM 704 O O . GLU A 1 90 ? 6.207 -17.078 -26.078 1 93.62 90 GLU A O 1
ATOM 709 N N . ARG A 1 91 ? 4.332 -18.312 -26.062 1 92.25 91 ARG A N 1
ATOM 710 C CA . ARG A 1 91 ? 4.605 -18.906 -24.75 1 92.25 91 ARG A CA 1
ATOM 711 C C . ARG A 1 91 ? 5.91 -19.703 -24.781 1 92.25 91 ARG A C 1
ATOM 713 O O . ARG A 1 91 ? 6.195 -20.406 -25.75 1 92.25 91 ARG A O 1
ATOM 720 N N . GLY A 1 92 ? 6.672 -19.531 -23.781 1 94 92 GLY A N 1
ATOM 721 C CA . GLY A 1 92 ? 7.922 -20.266 -23.656 1 94 92 GLY A CA 1
ATOM 722 C C . GLY A 1 92 ? 9.109 -19.531 -24.234 1 94 92 GLY A C 1
ATOM 723 O O . GLY A 1 92 ? 10.258 -19.875 -23.969 1 94 92 GLY A O 1
ATOM 724 N N . THR A 1 93 ? 8.781 -18.469 -25.016 1 94.75 93 THR A N 1
ATOM 725 C CA . THR A 1 93 ? 9.875 -17.734 -25.625 1 94.75 93 THR A CA 1
ATOM 726 C C . THR A 1 93 ? 9.742 -16.234 -25.344 1 94.75 93 THR A C 1
ATOM 728 O O . THR A 1 93 ? 10.719 -15.586 -24.969 1 94.75 93 THR A O 1
ATOM 731 N N . ASP A 1 94 ? 8.508 -15.75 -25.484 1 95.25 94 ASP A N 1
ATOM 732 C CA . ASP A 1 94 ? 8.336 -14.297 -25.438 1 95.25 94 ASP A CA 1
ATOM 733 C C . ASP A 1 94 ? 7.637 -13.875 -24.141 1 95.25 94 ASP A C 1
ATOM 735 O O . ASP A 1 94 ? 7.559 -12.68 -23.844 1 95.25 94 ASP A O 1
ATOM 739 N N . ASP A 1 95 ? 7.094 -14.836 -23.422 1 96.56 95 ASP A N 1
ATOM 740 C CA . ASP A 1 95 ? 6.5 -14.461 -22.141 1 96.56 95 ASP A CA 1
ATOM 741 C C . ASP A 1 95 ? 7.578 -14.086 -21.125 1 96.56 95 ASP A C 1
ATOM 743 O O . ASP A 1 95 ? 8.695 -14.594 -21.172 1 96.56 95 ASP A O 1
ATOM 747 N N . TRP A 1 96 ? 7.262 -13.172 -20.203 1 97.94 96 TRP A N 1
ATOM 748 C CA . TRP A 1 96 ? 8.258 -12.539 -19.344 1 97.94 96 TRP A CA 1
ATOM 749 C C . TRP A 1 96 ? 8.977 -13.578 -18.484 1 97.94 96 TRP A C 1
ATOM 751 O O . TRP A 1 96 ? 10.156 -13.422 -18.172 1 97.94 96 TRP A O 1
ATOM 761 N N . PHE A 1 97 ? 8.266 -14.664 -18.078 1 98.5 97 PHE A N 1
ATOM 762 C CA . PHE A 1 97 ? 8.883 -15.688 -17.25 1 98.5 97 PHE A CA 1
ATOM 763 C C . PHE A 1 97 ? 9.938 -16.469 -18.031 1 98.5 97 PHE A C 1
ATOM 765 O O . PHE A 1 97 ? 11.008 -16.781 -17.5 1 98.5 97 PHE A O 1
ATOM 772 N N . ALA A 1 98 ? 9.648 -16.797 -19.266 1 98.06 98 ALA A N 1
ATOM 773 C CA . ALA A 1 98 ? 10.633 -17.438 -20.125 1 98.06 98 ALA A CA 1
ATOM 774 C C . ALA A 1 98 ? 11.836 -16.531 -20.359 1 98.06 98 ALA A C 1
ATOM 776 O O . ALA A 1 98 ? 12.984 -16.984 -20.328 1 98.06 98 ALA A O 1
ATOM 777 N N . LEU A 1 99 ? 11.562 -15.266 -20.641 1 96.75 99 LEU A N 1
ATOM 778 C CA . LEU A 1 99 ? 12.633 -14.297 -20.812 1 96.75 99 LEU A CA 1
ATOM 779 C C . LEU A 1 99 ? 13.531 -14.242 -19.578 1 96.75 99 LEU A C 1
ATOM 781 O O . LEU A 1 99 ? 14.758 -14.234 -19.703 1 96.75 99 LEU A O 1
ATOM 785 N N . LEU A 1 100 ? 12.93 -14.211 -18.422 1 97.69 100 LEU A N 1
ATOM 786 C CA . LEU A 1 100 ? 13.656 -14.156 -17.156 1 97.69 100 LEU A CA 1
ATOM 787 C C . LEU A 1 100 ? 14.5 -15.406 -16.969 1 97.69 100 LEU A C 1
ATOM 789 O O . LEU A 1 100 ? 15.68 -15.32 -16.625 1 97.69 100 LEU A O 1
ATOM 793 N N . THR A 1 101 ? 13.875 -16.562 -17.141 1 97.94 101 THR A N 1
ATOM 794 C CA . THR A 1 101 ? 14.547 -17.844 -16.922 1 97.94 101 THR A CA 1
ATOM 795 C C . THR A 1 101 ? 15.75 -17.984 -17.859 1 97.94 101 THR A C 1
ATOM 797 O O . THR A 1 101 ? 16.828 -18.391 -17.422 1 97.94 101 THR A O 1
ATOM 800 N N . ALA A 1 102 ? 15.539 -17.609 -19.078 1 96.62 102 ALA A N 1
ATOM 801 C CA . ALA A 1 102 ? 16.625 -17.672 -20.047 1 96.62 102 ALA A CA 1
ATOM 802 C C . ALA A 1 102 ? 17.766 -16.719 -19.656 1 96.62 102 ALA A C 1
ATOM 804 O O . ALA A 1 102 ? 18.938 -17.078 -19.766 1 96.62 102 ALA A O 1
ATOM 805 N N . HIS A 1 103 ? 17.391 -15.562 -19.234 1 96 103 HIS A N 1
ATOM 806 C CA . HIS A 1 103 ? 18.391 -14.586 -18.828 1 96 103 HIS A CA 1
ATOM 807 C C . HIS A 1 103 ? 19.234 -15.109 -17.672 1 96 103 HIS A C 1
ATOM 809 O O . HIS A 1 103 ? 20.453 -15.008 -17.688 1 96 103 HIS A O 1
ATOM 815 N N . LEU A 1 104 ? 18.578 -15.625 -16.656 1 97.44 104 LEU A N 1
ATOM 816 C CA . LEU A 1 104 ? 19.297 -16.109 -15.477 1 97.44 104 LEU A CA 1
ATOM 817 C C . LEU A 1 104 ? 20.172 -17.297 -15.82 1 97.44 104 LEU A C 1
ATOM 819 O O . LEU A 1 104 ? 21.297 -17.406 -15.32 1 97.44 104 LEU A O 1
ATOM 823 N N . ALA A 1 105 ? 19.688 -18.172 -16.656 1 96.44 105 ALA A N 1
ATOM 824 C CA . ALA A 1 105 ? 20.484 -19.312 -17.094 1 96.44 105 ALA A CA 1
ATOM 825 C C . ALA A 1 105 ? 21.75 -18.859 -17.828 1 96.44 105 ALA A C 1
ATOM 827 O O . ALA A 1 105 ? 22.812 -19.422 -17.641 1 96.44 105 ALA A O 1
ATOM 828 N N . ALA A 1 106 ? 21.609 -17.844 -18.641 1 94.88 106 ALA A N 1
ATOM 829 C CA . ALA A 1 106 ? 22.734 -17.328 -19.391 1 94.88 106 ALA A CA 1
ATOM 830 C C . ALA A 1 106 ? 23.703 -16.562 -18.484 1 94.88 106 ALA A C 1
ATOM 832 O O . ALA A 1 106 ? 24.922 -16.625 -18.672 1 94.88 106 ALA A O 1
ATOM 833 N N . ALA A 1 107 ? 23.172 -15.852 -17.547 1 94.31 107 ALA A N 1
ATOM 834 C CA . ALA A 1 107 ? 23.969 -14.984 -16.672 1 94.31 107 ALA A CA 1
ATOM 835 C C . ALA A 1 107 ? 24.75 -15.797 -15.641 1 94.31 107 ALA A C 1
ATOM 837 O O . ALA A 1 107 ? 25.812 -15.375 -15.188 1 94.31 107 ALA A O 1
ATOM 838 N N . PHE A 1 108 ? 24.172 -16.906 -15.289 1 95.69 108 PHE A N 1
ATOM 839 C CA . PHE A 1 108 ? 24.797 -17.781 -14.312 1 95.69 108 PHE A CA 1
ATOM 840 C C . PHE A 1 108 ? 24.969 -19.188 -14.883 1 95.69 108 PHE A C 1
ATOM 842 O O . PHE A 1 108 ? 24.375 -20.156 -14.375 1 95.69 108 PHE A O 1
ATOM 849 N N . PRO A 1 109 ? 25.906 -19.375 -15.719 1 93.38 109 PRO A N 1
ATOM 850 C CA . PRO A 1 109 ? 26.031 -20.641 -16.453 1 93.38 109 PRO A CA 1
ATOM 851 C C . PRO A 1 109 ? 26.422 -21.812 -15.547 1 93.38 109 PRO A C 1
ATOM 853 O O . PRO A 1 109 ? 26.172 -22.969 -15.883 1 93.38 109 PRO A O 1
ATOM 856 N N . ALA A 1 110 ? 27.047 -21.469 -14.484 1 94.88 110 ALA A N 1
ATOM 857 C CA . ALA A 1 110 ? 27.438 -22.547 -13.578 1 94.88 110 ALA A CA 1
ATOM 858 C C . ALA A 1 110 ? 26.234 -23.062 -12.781 1 94.88 110 ALA A C 1
ATOM 860 O O . ALA A 1 110 ? 26.297 -24.141 -12.203 1 94.88 110 ALA A O 1
ATOM 861 N N . ALA A 1 111 ? 25.266 -22.219 -12.773 1 92.31 111 ALA A N 1
ATOM 862 C CA . ALA A 1 111 ? 24.062 -22.594 -12.039 1 92.31 111 ALA A CA 1
ATOM 863 C C . ALA A 1 111 ? 23.094 -23.375 -12.938 1 92.31 111 ALA A C 1
ATOM 865 O O . ALA A 1 111 ? 23.047 -23.141 -14.148 1 92.31 111 ALA A O 1
ATOM 866 N N . ASN A 1 112 ? 22.516 -24.422 -12.586 1 94.38 112 ASN A N 1
ATOM 867 C CA . ASN A 1 112 ? 21.422 -25.062 -13.289 1 94.38 112 ASN A CA 1
ATOM 868 C C . ASN A 1 112 ? 20.078 -24.422 -12.938 1 94.38 112 ASN A C 1
ATOM 870 O O . ASN A 1 112 ? 19.438 -24.797 -11.961 1 94.38 112 ASN A O 1
ATOM 874 N N . VAL A 1 113 ? 19.672 -23.438 -13.836 1 97.62 113 VAL A N 1
ATOM 875 C CA . VAL A 1 113 ? 18.438 -22.703 -13.586 1 97.62 113 VAL A CA 1
ATOM 876 C C . VAL A 1 113 ? 17.297 -23.328 -14.367 1 97.62 113 VAL A C 1
ATOM 878 O O . VAL A 1 113 ? 17.375 -23.469 -15.594 1 97.62 113 VAL A O 1
ATOM 881 N N . THR A 1 114 ? 16.266 -23.781 -13.711 1 97.5 114 THR A N 1
ATOM 882 C CA . THR A 1 114 ? 15.062 -24.297 -14.336 1 97.5 114 THR A CA 1
ATOM 883 C C . THR A 1 114 ? 13.828 -23.531 -13.867 1 97.5 114 THR A C 1
ATOM 885 O O . THR A 1 114 ? 13.852 -22.906 -12.805 1 97.5 114 THR A O 1
ATOM 888 N N . GLY A 1 115 ? 12.852 -23.5 -14.727 1 97.69 115 GLY A N 1
ATOM 889 C CA . GLY A 1 115 ? 11.625 -22.781 -14.398 1 97.69 115 GLY A CA 1
ATOM 890 C C . GLY A 1 115 ? 10.367 -23.562 -14.758 1 97.69 115 GLY A C 1
ATOM 891 O O . GLY A 1 115 ? 10.32 -24.219 -15.789 1 97.69 115 GLY A O 1
ATOM 892 N N . ARG A 1 116 ? 9.406 -23.484 -13.891 1 97.88 116 ARG A N 1
ATOM 893 C CA . ARG A 1 116 ? 8.078 -24.031 -14.18 1 97.88 116 ARG A CA 1
ATOM 894 C C . ARG A 1 116 ? 7.023 -22.938 -14.172 1 97.88 116 ARG A C 1
ATOM 896 O O . ARG A 1 116 ? 6.848 -22.234 -13.172 1 97.88 116 ARG A O 1
ATOM 903 N N . ASN A 1 117 ? 6.41 -22.766 -15.281 1 97.81 117 ASN A N 1
ATOM 904 C CA . ASN A 1 117 ? 5.254 -21.875 -15.367 1 97.81 117 ASN A CA 1
ATOM 905 C C . ASN A 1 117 ? 3.975 -22.578 -14.914 1 97.81 117 ASN A C 1
ATOM 907 O O . ASN A 1 117 ? 3.373 -23.328 -15.68 1 97.81 117 ASN A O 1
ATOM 911 N N . GLY A 1 118 ? 3.547 -22.312 -13.719 1 96.88 118 GLY A N 1
ATOM 912 C CA . GLY A 1 118 ? 2.365 -22.938 -13.141 1 96.88 118 GLY A CA 1
ATOM 913 C C . GLY A 1 118 ? 1.127 -22.062 -13.234 1 96.88 118 GLY A C 1
ATOM 914 O O . GLY A 1 118 ? 0.174 -22.25 -12.477 1 96.88 118 GLY A O 1
ATOM 915 N N . CYS A 1 119 ? 1.135 -21.109 -14.125 1 95.81 119 CYS A N 1
ATOM 916 C CA . CYS A 1 119 ? 0.012 -20.188 -14.266 1 95.81 119 CYS A CA 1
ATOM 917 C C . CYS A 1 119 ? -1.179 -20.875 -14.922 1 95.81 119 CYS A C 1
ATOM 919 O O . CYS A 1 119 ? -1.005 -21.75 -15.766 1 95.81 119 CYS A O 1
ATOM 921 N N . VAL A 1 120 ? -2.357 -20.484 -14.516 1 88.19 120 VAL A N 1
ATOM 922 C CA . VAL A 1 120 ? -3.602 -20.984 -15.094 1 88.19 120 VAL A CA 1
ATOM 923 C C . VAL A 1 120 ? -4.465 -19.812 -15.555 1 88.19 120 VAL A C 1
ATOM 925 O O . VAL A 1 120 ? -4.988 -19.047 -14.734 1 88.19 120 VAL A O 1
ATOM 928 N N . PRO A 1 121 ? -4.641 -19.656 -16.844 1 87.5 121 PRO A N 1
ATOM 929 C CA . PRO A 1 121 ? -5.406 -18.531 -17.375 1 87.5 121 PRO A CA 1
ATOM 930 C C . PRO A 1 121 ? -6.812 -18.438 -16.781 1 87.5 121 PRO A C 1
ATOM 932 O O . PRO A 1 121 ? -7.43 -19.469 -16.5 1 87.5 121 PRO A O 1
ATOM 935 N N . ALA A 1 122 ? -7.301 -17.203 -16.594 1 81.25 122 ALA A N 1
ATOM 936 C CA . ALA A 1 122 ? -8.672 -16.875 -16.219 1 81.25 122 ALA A CA 1
ATOM 937 C C . ALA A 1 122 ? -9.008 -17.406 -14.836 1 81.25 122 ALA A C 1
ATOM 939 O O . ALA A 1 122 ? -10.164 -17.75 -14.555 1 81.25 122 ALA A O 1
ATOM 940 N N . THR A 1 123 ? -8 -17.609 -14.031 1 84.38 123 THR A N 1
ATOM 941 C CA . THR A 1 123 ? -8.242 -18.078 -12.672 1 84.38 123 THR A CA 1
ATOM 942 C C . THR A 1 123 ? -7.703 -17.078 -11.656 1 84.38 123 THR A C 1
ATOM 944 O O . THR A 1 123 ? -6.656 -16.453 -11.875 1 84.38 123 THR A O 1
ATOM 947 N N . PRO A 1 124 ? -8.406 -16.891 -10.578 1 88.5 124 PRO A N 1
ATOM 948 C CA . PRO A 1 124 ? -7.926 -16.047 -9.484 1 88.5 124 PRO A CA 1
ATOM 949 C C . PRO A 1 124 ? -7.035 -16.797 -8.5 1 88.5 124 PRO A C 1
ATOM 951 O O . PRO A 1 124 ? -6.84 -18 -8.641 1 88.5 124 PRO A O 1
ATOM 954 N N . SER A 1 125 ? -6.48 -16.094 -7.535 1 92.75 125 SER A N 1
ATOM 955 C CA . SER A 1 125 ? -5.656 -16.688 -6.492 1 92.75 125 SER A CA 1
ATOM 956 C C . SER A 1 125 ? -6.441 -17.734 -5.699 1 92.75 125 SER A C 1
ATOM 958 O O . SER A 1 125 ? -5.863 -18.672 -5.16 1 92.75 125 SER A O 1
ATOM 960 N N . SER A 1 126 ? -7.781 -17.594 -5.684 1 88.19 126 SER A N 1
ATOM 961 C CA . SER A 1 126 ? -8.609 -18.547 -4.949 1 88.19 126 SER A CA 1
ATOM 962 C C . SER A 1 126 ? -8.5 -19.953 -5.543 1 88.19 126 SER A C 1
ATOM 964 O O . SER A 1 126 ? -8.484 -20.938 -4.812 1 88.19 126 SER A O 1
ATOM 966 N N . PHE A 1 127 ? -8.453 -20.062 -6.848 1 86.5 127 PHE A N 1
ATOM 967 C CA . PHE A 1 127 ? -8.242 -21.359 -7.5 1 86.5 127 PHE A CA 1
ATOM 968 C C . PHE A 1 127 ? -6.895 -21.953 -7.113 1 86.5 127 PHE A C 1
ATOM 970 O O . PHE A 1 127 ? -6.812 -23.109 -6.723 1 86.5 127 PHE A O 1
ATOM 977 N N . MET A 1 128 ? -5.922 -21.125 -7.215 1 94.06 128 MET A N 1
ATOM 978 C CA . MET A 1 128 ? -4.562 -21.594 -6.965 1 94.06 128 MET A CA 1
ATOM 979 C C . MET A 1 128 ? -4.383 -21.984 -5.5 1 94.06 128 MET A C 1
ATOM 981 O O . MET A 1 128 ? -3.645 -22.922 -5.188 1 94.06 128 MET A O 1
ATOM 985 N N . ASN A 1 129 ? -5.047 -21.203 -4.672 1 94 129 ASN A N 1
ATOM 986 C CA . ASN A 1 129 ? -5.008 -21.562 -3.256 1 94 129 ASN A CA 1
ATOM 987 C C . ASN A 1 129 ? -5.441 -23 -3.027 1 94 129 ASN A C 1
ATOM 989 O O . ASN A 1 129 ? -4.93 -23.672 -2.131 1 94 129 ASN A O 1
ATOM 993 N N . MET A 1 130 ? -6.332 -23.484 -3.816 1 90.69 130 MET A N 1
ATOM 994 C CA . MET A 1 130 ? -6.871 -24.828 -3.666 1 90.69 130 MET A CA 1
ATOM 995 C C . MET A 1 130 ? -6.008 -25.844 -4.402 1 90.69 130 MET A C 1
ATOM 997 O O . MET A 1 130 ? -5.891 -27 -3.973 1 90.69 130 MET A O 1
ATOM 1001 N N . CYS A 1 131 ? -5.336 -25.469 -5.438 1 93.44 131 CYS A N 1
ATOM 1002 C CA . CYS A 1 131 ? -4.746 -26.438 -6.344 1 93.44 131 CYS A CA 1
ATOM 1003 C C . CYS A 1 131 ? -3.232 -26.266 -6.426 1 93.44 131 CYS A C 1
ATOM 1005 O O . CYS A 1 131 ? -2.59 -26.797 -7.336 1 93.44 131 CYS A O 1
ATOM 1007 N N . LEU A 1 132 ? -2.629 -25.609 -5.512 1 96.25 132 LEU A N 1
ATOM 1008 C CA . LEU A 1 132 ? -1.234 -25.172 -5.527 1 96.25 132 LEU A CA 1
ATOM 1009 C C . LEU A 1 132 ? -0.309 -26.344 -5.852 1 96.25 132 LEU A C 1
ATOM 1011 O O . LEU A 1 132 ? 0.616 -26.203 -6.656 1 96.25 132 LEU A O 1
ATOM 1015 N N . GLU A 1 133 ? -0.52 -27.531 -5.324 1 93.5 133 GLU A N 1
ATOM 1016 C CA . GLU A 1 133 ? 0.396 -28.672 -5.41 1 93.5 133 GLU A CA 1
ATOM 1017 C C . GLU A 1 133 ? 0.55 -29.156 -6.852 1 93.5 133 GLU A C 1
ATOM 1019 O O . GLU A 1 133 ? 1.576 -29.734 -7.211 1 93.5 133 GLU A O 1
ATOM 1024 N N . GLN A 1 134 ? -0.396 -28.859 -7.621 1 93.44 134 GLN A N 1
ATOM 1025 C CA . GLN A 1 134 ? -0.36 -29.297 -9.016 1 93.44 134 GLN A CA 1
ATOM 1026 C C . GLN A 1 134 ? 0.465 -28.328 -9.867 1 93.44 134 GLN A C 1
ATOM 1028 O O . GLN A 1 134 ? 0.913 -28.688 -10.961 1 93.44 134 GLN A O 1
ATOM 1033 N N . TYR A 1 135 ? 0.747 -27.203 -9.352 1 96.19 135 TYR A N 1
ATOM 1034 C CA . TYR A 1 135 ? 1.227 -26.156 -10.258 1 96.19 135 TYR A CA 1
ATOM 1035 C C . TYR A 1 135 ? 2.562 -25.594 -9.789 1 96.19 135 TYR A C 1
ATOM 1037 O O . TYR A 1 135 ? 3.195 -24.812 -10.492 1 96.19 135 TYR A O 1
ATOM 1045 N N . LEU A 1 136 ? 3.02 -25.969 -8.664 1 98.19 136 LEU A N 1
ATOM 1046 C CA . LEU A 1 136 ? 4.281 -25.484 -8.109 1 98.19 136 LEU A CA 1
ATOM 1047 C C . LEU A 1 136 ? 5.098 -26.641 -7.539 1 98.19 136 LEU A C 1
ATOM 1049 O O . LEU A 1 136 ? 4.562 -27.5 -6.828 1 98.19 136 LEU A O 1
ATOM 1053 N N . ASP A 1 137 ? 6.375 -26.688 -7.871 1 97.75 137 ASP A N 1
ATOM 1054 C CA . ASP A 1 137 ? 7.25 -27.734 -7.355 1 97.75 137 ASP A CA 1
ATOM 1055 C C . ASP A 1 137 ? 7.512 -27.547 -5.859 1 97.75 137 ASP A C 1
ATOM 1057 O O . ASP A 1 137 ? 7.617 -26.422 -5.383 1 97.75 137 ASP A O 1
ATOM 1061 N N . GLU A 1 138 ? 7.734 -28.625 -5.141 1 97 138 GLU A N 1
ATOM 1062 C CA . GLU A 1 138 ? 7.969 -28.594 -3.699 1 97 138 GLU A CA 1
ATOM 1063 C C . GLU A 1 138 ? 9.328 -27.969 -3.375 1 97 138 GLU A C 1
ATOM 1065 O O . GLU A 1 138 ? 9.484 -27.312 -2.346 1 97 138 GLU A O 1
ATOM 1070 N N . ASP A 1 139 ? 10.266 -28.156 -4.191 1 97.75 139 ASP A N 1
ATOM 1071 C CA . ASP A 1 139 ? 11.633 -27.734 -3.898 1 97.75 139 ASP A CA 1
ATOM 1072 C C . ASP A 1 139 ? 11.984 -26.453 -4.668 1 97.75 139 ASP A C 1
ATOM 1074 O O . ASP A 1 139 ? 13.117 -26.312 -5.148 1 97.75 139 ASP A O 1
ATOM 1078 N N . VAL A 1 140 ? 11.039 -25.625 -4.895 1 98.62 140 VAL A N 1
ATOM 1079 C CA . VAL A 1 140 ? 11.227 -24.359 -5.605 1 98.62 140 VAL A CA 1
ATOM 1080 C C . VAL A 1 140 ? 12.078 -23.406 -4.758 1 98.62 140 VAL A C 1
ATOM 1082 O O . VAL A 1 140 ? 11.992 -23.438 -3.527 1 98.62 140 VAL A O 1
ATOM 1085 N N . ASP A 1 141 ? 12.914 -22.516 -5.418 1 98.81 141 ASP A N 1
ATOM 1086 C CA . ASP A 1 141 ? 13.812 -21.594 -4.727 1 98.81 141 ASP A CA 1
ATOM 1087 C C . ASP A 1 141 ? 13.281 -20.172 -4.801 1 98.81 141 ASP A C 1
ATOM 1089 O O . ASP A 1 141 ? 13.547 -19.359 -3.908 1 98.81 141 ASP A O 1
ATOM 1093 N N . LEU A 1 142 ? 12.672 -19.812 -5.867 1 98.88 142 LEU A N 1
ATOM 1094 C CA . LEU A 1 142 ? 12.156 -18.484 -6.129 1 98.88 142 LEU A CA 1
ATOM 1095 C C . LEU A 1 142 ? 10.82 -18.547 -6.859 1 98.88 142 LEU A C 1
ATOM 1097 O O . LEU A 1 142 ? 10.703 -19.219 -7.891 1 98.88 142 LEU A O 1
ATOM 1101 N N . VAL A 1 143 ? 9.773 -17.891 -6.312 1 98.94 143 VAL A N 1
ATOM 1102 C CA . VAL A 1 143 ? 8.43 -17.953 -6.871 1 98.94 143 VAL A CA 1
ATOM 1103 C C . VAL A 1 143 ? 7.93 -16.531 -7.141 1 98.94 143 VAL A C 1
ATOM 1105 O O . VAL A 1 143 ? 8.141 -15.625 -6.328 1 98.94 143 VAL A O 1
ATOM 1108 N N . PHE A 1 144 ? 7.324 -16.344 -8.266 1 98.88 144 PHE A N 1
ATOM 1109 C CA . PHE A 1 144 ? 6.645 -15.094 -8.602 1 98.88 144 PHE A CA 1
ATOM 1110 C C . PHE A 1 144 ? 5.133 -15.273 -8.539 1 98.88 144 PHE A C 1
ATOM 1112 O O . PHE A 1 144 ? 4.598 -16.281 -9.008 1 98.88 144 PHE A O 1
ATOM 1119 N N . LEU A 1 145 ? 4.43 -14.312 -7.895 1 98.62 145 LEU A N 1
ATOM 1120 C CA . LEU A 1 145 ? 2.973 -14.328 -7.805 1 98.62 145 LEU A CA 1
ATOM 1121 C C . LEU A 1 145 ? 2.367 -13.148 -8.555 1 98.62 145 LEU A C 1
ATOM 1123 O O . LEU A 1 145 ? 2.703 -11.992 -8.273 1 98.62 145 LEU A O 1
ATOM 1127 N N . GLU A 1 146 ? 1.505 -13.367 -9.5 1 97.88 146 GLU A N 1
ATOM 1128 C CA . GLU A 1 146 ? 0.831 -12.344 -10.289 1 97.88 146 GLU A CA 1
ATOM 1129 C C . GLU A 1 146 ? -0.677 -12.578 -10.328 1 97.88 146 GLU A C 1
ATOM 1131 O O . GLU A 1 146 ? -1.164 -13.398 -11.109 1 97.88 146 GLU A O 1
ATOM 1136 N N . TYR A 1 147 ? -1.505 -11.797 -9.531 1 95.31 147 TYR A N 1
ATOM 1137 C CA . TYR A 1 147 ? -2.932 -12.094 -9.477 1 95.31 147 TYR A CA 1
ATOM 1138 C C . TYR A 1 147 ? -3.756 -10.812 -9.43 1 95.31 147 TYR A C 1
ATOM 1140 O O . TYR A 1 147 ? -4.984 -10.867 -9.344 1 95.31 147 TYR A O 1
ATOM 1148 N N . ALA A 1 148 ? -3.139 -9.617 -9.477 1 93.31 148 ALA A N 1
ATOM 1149 C CA . ALA A 1 148 ? -3.895 -8.375 -9.328 1 93.31 148 ALA A CA 1
ATOM 1150 C C . ALA A 1 148 ? -5.02 -8.289 -10.359 1 93.31 148 ALA A C 1
ATOM 1152 O O . ALA A 1 148 ? -6.129 -7.863 -10.039 1 93.31 148 ALA A O 1
ATOM 1153 N N . VAL A 1 149 ? -4.789 -8.688 -11.547 1 90.31 149 VAL A N 1
ATOM 1154 C CA . VAL A 1 149 ? -5.77 -8.594 -12.617 1 90.31 149 VAL A CA 1
ATOM 1155 C C . VAL A 1 149 ? -6.895 -9.602 -12.383 1 90.31 149 VAL A C 1
ATOM 1157 O O . VAL A 1 149 ? -8.07 -9.242 -12.422 1 90.31 149 VAL A O 1
ATOM 1160 N N . ASN A 1 150 ? -6.574 -10.773 -12.062 1 87.38 150 ASN A N 1
ATOM 1161 C CA . ASN A 1 150 ? -7.555 -11.844 -11.961 1 87.38 150 ASN A CA 1
ATOM 1162 C C . ASN A 1 150 ? -8.32 -11.789 -10.648 1 87.38 150 ASN A C 1
ATOM 1164 O O . ASN A 1 150 ? -9.461 -12.25 -10.562 1 87.38 150 ASN A O 1
ATOM 1168 N N . ASP A 1 151 ? -7.699 -11.25 -9.648 1 88.62 151 ASP A N 1
ATOM 1169 C CA . ASP A 1 151 ? -8.398 -11.102 -8.375 1 88.62 151 ASP A CA 1
ATOM 1170 C C . ASP A 1 151 ? -9.312 -9.883 -8.391 1 88.62 151 ASP A C 1
ATOM 1172 O O . ASP A 1 151 ? -10.203 -9.758 -7.547 1 88.62 151 ASP A O 1
ATOM 1176 N N . GLY A 1 152 ? -9.133 -9.008 -9.352 1 78.69 152 GLY A N 1
ATOM 1177 C CA . GLY A 1 152 ? -10.023 -7.871 -9.516 1 78.69 152 GLY A CA 1
ATOM 1178 C C . GLY A 1 152 ? -9.727 -6.73 -8.562 1 78.69 152 GLY A C 1
ATOM 1179 O O . GLY A 1 152 ? -8.695 -6.738 -7.883 1 78.69 152 GLY A O 1
ATOM 1180 N N . TRP A 1 153 ? -10.672 -5.684 -8.555 1 68.38 153 TRP A N 1
ATOM 1181 C CA . TRP A 1 153 ? -10.352 -4.43 -7.875 1 68.38 153 TRP A CA 1
ATOM 1182 C C . TRP A 1 153 ? -11.148 -4.293 -6.586 1 68.38 153 TRP A C 1
ATOM 1184 O O . TRP A 1 153 ? -11 -3.307 -5.855 1 68.38 153 TRP A O 1
ATOM 1194 N N . ASP A 1 154 ? -12.008 -5.336 -6.363 1 67.81 154 ASP A N 1
ATOM 1195 C CA . ASP A 1 154 ? -12.812 -5.156 -5.16 1 67.81 154 ASP A CA 1
ATOM 1196 C C . ASP A 1 154 ? -11.953 -5.234 -3.902 1 67.81 154 ASP A C 1
ATOM 1198 O O . ASP A 1 154 ? -11.789 -6.312 -3.322 1 67.81 154 ASP A O 1
ATOM 1202 N N . THR A 1 155 ? -11.523 -4.141 -3.422 1 62.41 155 THR A N 1
ATOM 1203 C CA . THR A 1 155 ? -10.602 -4.039 -2.295 1 62.41 155 THR A CA 1
ATOM 1204 C C . THR A 1 155 ? -11.344 -4.242 -0.975 1 62.41 155 THR A C 1
ATOM 1206 O O . THR A 1 155 ? -10.711 -4.402 0.074 1 62.41 155 THR A O 1
ATOM 1209 N N . HIS A 1 156 ? -12.578 -4.258 -1.073 1 61.81 156 HIS A N 1
ATOM 1210 C CA . HIS A 1 156 ? -13.344 -4.371 0.16 1 61.81 156 HIS A CA 1
ATOM 1211 C C . HIS A 1 156 ? -13.742 -5.82 0.428 1 61.81 156 HIS A C 1
ATOM 1213 O O . HIS A 1 156 ? -14.289 -6.133 1.491 1 61.81 156 HIS A O 1
ATOM 1219 N N . ASN A 1 157 ? -13.305 -6.598 -0.448 1 73.81 157 ASN A N 1
ATOM 1220 C CA . ASN A 1 157 ? -13.617 -8.008 -0.274 1 73.81 157 ASN A CA 1
ATOM 1221 C C . ASN A 1 157 ? -12.594 -8.703 0.619 1 73.81 157 ASN A C 1
ATOM 1223 O O . ASN A 1 157 ? -11.578 -9.203 0.134 1 73.81 157 ASN A O 1
ATOM 1227 N N . VAL A 1 158 ? -12.859 -8.773 1.854 1 80 158 VAL A N 1
ATOM 1228 C CA . VAL A 1 158 ? -11.953 -9.305 2.865 1 80 158 VAL A CA 1
ATOM 1229 C C . VAL A 1 158 ? -11.688 -10.781 2.604 1 80 158 VAL A C 1
ATOM 1231 O O . VAL A 1 158 ? -10.57 -11.266 2.822 1 80 158 VAL A O 1
ATOM 1234 N N . MET A 1 159 ? -12.625 -1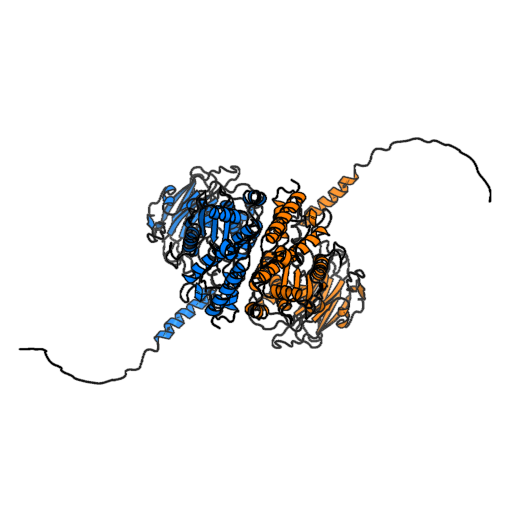1.469 2.076 1 82.06 159 MET A N 1
ATOM 1235 C CA . MET A 1 159 ? -12.477 -12.898 1.812 1 82.06 159 MET A CA 1
ATOM 1236 C C . MET A 1 159 ? -11.414 -13.141 0.745 1 82.06 159 MET A C 1
ATOM 1238 O O . MET A 1 159 ? -10.57 -14.031 0.893 1 82.06 159 MET A O 1
ATOM 1242 N N . LYS A 1 160 ? -11.5 -12.43 -0.264 1 85.62 160 LYS A N 1
ATOM 1243 C CA . LYS A 1 160 ? -10.508 -12.562 -1.331 1 85.62 160 LYS A CA 1
ATOM 1244 C C . LYS A 1 160 ? -9.102 -12.273 -0.819 1 85.62 160 LYS A C 1
ATOM 1246 O O . LYS A 1 160 ? -8.148 -12.953 -1.186 1 85.62 160 LYS A O 1
ATOM 1251 N N . ARG A 1 161 ? -9.023 -11.32 0.021 1 91.88 161 ARG A N 1
ATOM 1252 C CA . ARG A 1 161 ? -7.73 -10.969 0.599 1 91.88 161 ARG A CA 1
ATOM 1253 C C . ARG A 1 161 ? -7.195 -12.094 1.472 1 91.88 161 ARG A C 1
ATOM 1255 O O . ARG A 1 161 ? -6.008 -12.422 1.417 1 91.88 161 ARG A O 1
ATOM 1262 N N . LYS A 1 162 ? -8.086 -12.664 2.232 1 92 162 LYS A N 1
ATOM 1263 C CA . LYS A 1 162 ? -7.699 -13.773 3.107 1 92 162 LYS A CA 1
ATOM 1264 C C . LYS A 1 162 ? -7.211 -14.969 2.299 1 92 162 LYS A C 1
ATOM 1266 O O . LYS A 1 162 ? -6.238 -15.625 2.68 1 92 162 LYS A O 1
ATOM 1271 N N . ILE A 1 163 ? -7.875 -15.227 1.229 1 91.69 163 ILE A N 1
ATOM 1272 C CA . ILE A 1 163 ? -7.492 -16.359 0.391 1 91.69 163 ILE A CA 1
ATOM 1273 C C . ILE A 1 163 ? -6.105 -16.109 -0.2 1 91.69 163 ILE A C 1
ATOM 1275 O O . ILE A 1 163 ? -5.266 -17.016 -0.216 1 91.69 163 ILE A O 1
ATOM 1279 N N . TYR A 1 164 ? -5.887 -14.938 -0.672 1 95.81 164 TYR A N 1
ATOM 1280 C CA . TYR A 1 164 ? -4.566 -14.609 -1.201 1 95.81 164 TYR A CA 1
ATOM 1281 C C . TYR A 1 164 ? -3.492 -14.773 -0.132 1 95.81 164 TYR A C 1
ATOM 1283 O O . TYR A 1 164 ? -2.402 -15.281 -0.411 1 95.81 164 TYR A O 1
ATOM 1291 N N . GLU A 1 165 ? -3.781 -14.289 1.055 1 96.94 165 GLU A N 1
ATOM 1292 C CA . GLU A 1 165 ? -2.832 -14.453 2.152 1 96.94 165 GLU A CA 1
ATOM 1293 C C . GLU A 1 165 ? -2.492 -15.922 2.377 1 96.94 165 GLU A C 1
ATOM 1295 O O . GLU A 1 165 ? -1.324 -16.266 2.553 1 96.94 165 GLU A O 1
ATOM 1300 N N . ARG A 1 166 ? -3.477 -16.797 2.398 1 96.44 166 ARG A N 1
ATOM 1301 C CA . ARG A 1 166 ? -3.234 -18.219 2.607 1 96.44 166 ARG A CA 1
ATOM 1302 C C . ARG A 1 166 ? -2.363 -18.797 1.496 1 96.44 166 ARG A C 1
ATOM 1304 O O . ARG A 1 166 ? -1.467 -19.609 1.757 1 96.44 166 ARG A O 1
ATOM 1311 N N . LEU A 1 167 ? -2.666 -18.391 0.277 1 97.62 167 LEU A N 1
ATOM 1312 C CA . LEU A 1 167 ? -1.828 -18.828 -0.833 1 97.62 167 LEU A CA 1
ATOM 1313 C C . LEU A 1 167 ? -0.377 -18.406 -0.62 1 97.62 167 LEU A C 1
ATOM 1315 O O . LEU A 1 167 ? 0.536 -19.234 -0.748 1 97.62 167 LEU A O 1
ATOM 1319 N N . LEU A 1 168 ? -0.193 -17.141 -0.311 1 98.56 168 LEU A N 1
ATOM 1320 C CA . LEU A 1 168 ? 1.147 -16.609 -0.069 1 98.56 168 LEU A CA 1
ATOM 1321 C C . LEU A 1 168 ? 1.846 -17.391 1.036 1 98.56 168 LEU A C 1
ATOM 1323 O O . LEU A 1 168 ? 3.014 -17.766 0.897 1 98.56 168 LEU A O 1
ATOM 1327 N N . ARG A 1 169 ? 1.135 -17.672 2.078 1 98.06 169 ARG A N 1
ATOM 1328 C CA . ARG A 1 169 ? 1.7 -18.422 3.203 1 98.06 169 ARG A CA 1
ATOM 1329 C C . ARG A 1 169 ? 2.084 -19.828 2.791 1 98.06 169 ARG A C 1
ATOM 1331 O O . ARG A 1 169 ? 3.137 -20.344 3.188 1 98.06 169 ARG A O 1
ATOM 1338 N N . LYS A 1 170 ? 1.247 -20.516 2.012 1 97.88 170 LYS A N 1
ATOM 1339 C CA . LYS A 1 170 ? 1.557 -21.859 1.534 1 97.88 170 LYS A CA 1
ATOM 1340 C C . LYS A 1 170 ? 2.836 -21.859 0.702 1 97.88 170 LYS A C 1
ATOM 1342 O O . LYS A 1 170 ? 3.672 -22.766 0.847 1 97.88 170 LYS A O 1
ATOM 1347 N N . VAL A 1 171 ? 2.965 -20.875 -0.147 1 98.69 171 VAL A N 1
ATOM 1348 C CA . VAL A 1 171 ? 4.148 -20.797 -0.997 1 98.69 171 VAL A CA 1
ATOM 1349 C C . VAL A 1 171 ? 5.387 -20.547 -0.138 1 98.69 171 VAL A C 1
ATOM 1351 O O . VAL A 1 171 ? 6.395 -21.25 -0.28 1 98.69 171 VAL A O 1
ATOM 1354 N N . LEU A 1 172 ? 5.281 -19.578 0.783 1 98.38 172 LEU A N 1
ATOM 1355 C CA . LEU A 1 172 ? 6.402 -19.203 1.637 1 98.38 172 LEU A CA 1
ATOM 1356 C C . LEU A 1 172 ? 6.812 -20.359 2.537 1 98.38 172 LEU A C 1
ATOM 1358 O O . LEU A 1 172 ? 7.953 -20.422 3.004 1 98.38 172 LEU A O 1
ATOM 1362 N N . SER A 1 173 ? 5.914 -21.312 2.775 1 96.94 173 SER A N 1
ATOM 1363 C CA . SER A 1 173 ? 6.152 -22.406 3.723 1 96.94 173 SER A CA 1
ATOM 1364 C C . SER A 1 173 ? 6.703 -23.641 3.02 1 96.94 173 SER A C 1
ATOM 1366 O O . SER A 1 173 ? 6.902 -24.688 3.648 1 96.94 173 SER A O 1
ATOM 1368 N N . LYS A 1 174 ? 6.879 -23.578 1.747 1 97.81 174 LYS A N 1
ATOM 1369 C CA . LYS A 1 174 ? 7.488 -24.703 1.062 1 97.81 174 LYS A CA 1
ATOM 1370 C C . LYS A 1 174 ? 8.82 -25.094 1.698 1 97.81 174 LYS A C 1
ATOM 1372 O O . LYS A 1 174 ? 9.461 -24.25 2.35 1 97.81 174 LYS A O 1
ATOM 1377 N N . PRO A 1 175 ? 9.336 -26.281 1.528 1 96.94 175 PRO A N 1
ATOM 1378 C CA . PRO A 1 175 ? 10.438 -26.844 2.314 1 96.94 175 PRO A CA 1
ATOM 1379 C C . PRO A 1 175 ? 11.711 -26.016 2.213 1 96.94 175 PRO A C 1
ATOM 1381 O O . PRO A 1 175 ? 12.445 -25.891 3.197 1 96.94 175 PRO A O 1
ATOM 1384 N N . LYS A 1 176 ? 11.984 -25.422 1.108 1 97.5 176 LYS A N 1
ATOM 1385 C CA . LYS A 1 176 ? 13.227 -24.672 0.943 1 97.5 176 LYS A CA 1
ATOM 1386 C C . LYS A 1 176 ? 13.055 -23.219 1.372 1 97.5 176 LYS A C 1
ATOM 1388 O O . LYS A 1 176 ? 13.961 -22.391 1.199 1 97.5 176 LYS A O 1
ATOM 1393 N N . HIS A 1 177 ? 11.859 -22.828 1.837 1 97.75 177 HIS A N 1
ATOM 1394 C CA . HIS A 1 177 ? 11.578 -21.438 2.189 1 97.75 177 HIS A CA 1
ATOM 1395 C C . HIS A 1 177 ? 11.906 -20.5 1.033 1 97.75 177 HIS A C 1
ATOM 1397 O O . HIS A 1 177 ? 12.719 -19.594 1.183 1 97.75 177 HIS A O 1
ATOM 1403 N N . PRO A 1 178 ? 11.227 -20.75 -0.025 1 98.75 178 PRO A N 1
ATOM 1404 C CA . PRO A 1 178 ? 11.594 -20 -1.229 1 98.75 178 PRO A CA 1
ATOM 1405 C C . PRO A 1 178 ? 11.438 -18.5 -1.062 1 98.75 178 PRO A C 1
ATOM 1407 O O . PRO A 1 178 ? 10.633 -18.047 -0.246 1 98.75 178 PRO A O 1
ATOM 1410 N N . ALA A 1 179 ? 12.297 -17.719 -1.79 1 98.75 179 ALA A N 1
ATOM 1411 C CA . ALA A 1 179 ? 11.992 -16.312 -1.992 1 98.75 179 ALA A CA 1
ATOM 1412 C C . ALA A 1 179 ? 10.727 -16.141 -2.838 1 98.75 179 ALA A C 1
ATOM 1414 O O . ALA A 1 179 ? 10.469 -16.922 -3.748 1 98.75 179 ALA A O 1
ATOM 1415 N N . VAL A 1 180 ? 9.922 -15.18 -2.48 1 98.81 180 VAL A N 1
ATOM 1416 C CA . VAL A 1 180 ? 8.727 -14.844 -3.25 1 98.81 180 VAL A CA 1
ATOM 1417 C C . VAL A 1 180 ? 8.789 -13.375 -3.68 1 98.81 180 VAL A C 1
ATOM 1419 O O . VAL A 1 180 ? 9.133 -12.5 -2.881 1 98.81 180 VAL A O 1
ATOM 1422 N N . ILE A 1 181 ? 8.609 -13.047 -4.914 1 98.81 181 ILE A N 1
ATOM 1423 C CA . ILE A 1 181 ? 8.438 -11.688 -5.414 1 98.81 181 ILE A CA 1
ATOM 1424 C C . ILE A 1 181 ? 7.02 -11.508 -5.945 1 98.81 181 ILE A C 1
ATOM 1426 O O . ILE A 1 181 ? 6.582 -12.25 -6.828 1 98.81 181 ILE A O 1
ATOM 1430 N N . LEU A 1 182 ? 6.277 -10.602 -5.355 1 98.62 182 LEU A N 1
ATOM 1431 C CA . LEU A 1 182 ? 4.965 -10.25 -5.887 1 98.62 182 LEU A CA 1
ATOM 1432 C C . LEU A 1 182 ? 5.094 -9.312 -7.086 1 98.62 182 LEU A C 1
ATOM 1434 O O . LEU A 1 182 ? 5.656 -8.227 -6.969 1 98.62 182 LEU A O 1
ATOM 1438 N N . VAL A 1 183 ? 4.645 -9.742 -8.258 1 98.44 183 VAL A N 1
ATOM 1439 C CA . VAL A 1 183 ? 4.707 -8.969 -9.5 1 98.44 183 VAL A CA 1
ATOM 1440 C C . VAL A 1 183 ? 3.295 -8.602 -9.945 1 98.44 183 VAL A C 1
ATOM 1442 O O . VAL A 1 183 ? 2.516 -9.477 -10.336 1 98.44 183 VAL A O 1
ATOM 1445 N N . GLN A 1 184 ? 3.02 -7.328 -9.938 1 96.38 184 GLN A N 1
ATOM 1446 C CA . GLN A 1 184 ? 1.64 -6.941 -10.219 1 96.38 184 GLN A CA 1
ATOM 1447 C C . GLN A 1 184 ? 1.556 -6.059 -11.461 1 96.38 184 GLN A C 1
ATOM 1449 O O . GLN A 1 184 ? 2.463 -5.266 -11.727 1 96.38 184 GLN A O 1
ATOM 1454 N N . LEU A 1 185 ? 0.504 -6.23 -12.141 1 94.56 185 LEU A N 1
ATOM 1455 C CA . LEU A 1 185 ? 0.239 -5.539 -13.398 1 94.56 185 LEU A CA 1
ATOM 1456 C C . LEU A 1 185 ? -1.013 -4.676 -13.289 1 94.56 185 LEU A C 1
ATOM 1458 O O . LEU A 1 185 ? -1.826 -4.863 -12.383 1 94.56 185 LEU A O 1
ATOM 1462 N N . PRO A 1 186 ? -1.142 -3.719 -14.188 1 90.81 186 PRO A N 1
ATOM 1463 C CA . PRO A 1 186 ? -2.33 -2.865 -14.148 1 90.81 186 PRO A CA 1
ATOM 1464 C C . PRO A 1 186 ? -3.631 -3.656 -14.281 1 90.81 186 PRO A C 1
ATOM 1466 O O . PRO A 1 186 ? -3.773 -4.465 -15.195 1 90.81 186 PRO A O 1
ATOM 1469 N N . THR A 1 187 ? -4.523 -3.346 -13.359 1 87.5 187 THR A N 1
ATOM 1470 C CA . THR A 1 187 ? -5.824 -4.004 -13.391 1 87.5 187 THR A CA 1
ATOM 1471 C C . THR A 1 187 ? -6.637 -3.541 -14.594 1 87.5 187 THR A C 1
ATOM 1473 O O . THR A 1 187 ? -6.297 -2.543 -15.234 1 87.5 187 THR A O 1
ATOM 1476 N N . VAL A 1 188 ? -7.672 -4.242 -14.836 1 83.19 188 VAL A N 1
ATOM 1477 C CA . VAL A 1 188 ? -8.5 -4.004 -16.016 1 83.19 188 VAL A CA 1
ATOM 1478 C C . VAL A 1 188 ? -8.969 -2.549 -16.031 1 83.19 188 VAL A C 1
ATOM 1480 O O . VAL A 1 188 ? -9.414 -2.02 -15.008 1 83.19 188 VAL A O 1
ATOM 1483 N N . GLY A 1 189 ? -8.805 -1.929 -17.219 1 84.38 189 GLY A N 1
ATOM 1484 C CA . GLY A 1 189 ? -9.234 -0.55 -17.391 1 84.38 189 GLY A CA 1
ATOM 1485 C C . GLY A 1 189 ? -8.102 0.449 -17.266 1 84.38 189 GLY A C 1
ATOM 1486 O O . GLY A 1 189 ? -8.141 1.525 -17.859 1 84.38 189 GLY A O 1
ATOM 1487 N N . MET A 1 190 ? -7.07 0.157 -16.516 1 86.75 190 MET A N 1
ATOM 1488 C CA . MET A 1 190 ? -5.996 1.099 -16.219 1 86.75 190 MET A CA 1
ATOM 1489 C C . MET A 1 190 ? -5.172 1.401 -17.453 1 86.75 190 MET A C 1
ATOM 1491 O O . MET A 1 190 ? -4.68 2.518 -17.625 1 86.75 190 MET A O 1
ATOM 1495 N N . ALA A 1 191 ? -5.082 0.422 -18.297 1 85.06 191 ALA A N 1
ATOM 1496 C CA . ALA A 1 191 ? -4.215 0.579 -19.453 1 85.06 191 ALA A CA 1
ATOM 1497 C C . ALA A 1 191 ? -4.957 1.266 -20.609 1 85.06 191 ALA A C 1
ATOM 1499 O O . ALA A 1 191 ? -4.367 1.55 -21.641 1 85.06 191 ALA A O 1
ATOM 1500 N N . TYR A 1 192 ? -6.195 1.583 -20.422 1 81.25 192 TYR A N 1
ATOM 1501 C CA . TYR A 1 192 ? -6.941 2.332 -21.422 1 81.25 192 TYR A CA 1
ATOM 1502 C C . TYR A 1 192 ? -6.469 3.779 -21.484 1 81.25 192 TYR A C 1
ATOM 1504 O O . TYR A 1 192 ? -5.922 4.305 -20.516 1 81.25 192 TYR A O 1
ATOM 1512 N N . SER A 1 193 ? -6.645 4.316 -22.609 1 75.81 193 SER A N 1
ATOM 1513 C CA . SER A 1 193 ? -6.379 5.746 -22.734 1 75.81 193 SER A CA 1
ATOM 1514 C C . SER A 1 193 ? -7.312 6.566 -21.859 1 75.81 193 SER A C 1
ATOM 1516 O O . SER A 1 193 ? -8.391 6.098 -21.484 1 75.81 193 SER A O 1
ATOM 1518 N N . SER A 1 194 ? -6.875 7.77 -21.531 1 73.56 194 SER A N 1
ATOM 1519 C CA . SER A 1 194 ? -7.633 8.641 -20.641 1 73.56 194 SER A CA 1
ATOM 1520 C C . SER A 1 194 ? -8.992 8.992 -21.234 1 73.56 194 SER A C 1
ATOM 1522 O O . SER A 1 194 ? -9.914 9.375 -20.516 1 73.56 194 SER A O 1
ATOM 1524 N N . ARG A 1 195 ? -9.172 8.797 -22.547 1 74.5 195 ARG A N 1
ATOM 1525 C CA . ARG A 1 195 ? -10.414 9.156 -23.234 1 74.5 195 ARG A CA 1
ATOM 1526 C C . ARG A 1 195 ? -11.367 7.969 -23.297 1 74.5 195 ARG A C 1
ATOM 1528 O O . ARG A 1 195 ? -12.539 8.125 -23.656 1 74.5 195 ARG A O 1
ATOM 1535 N N . HIS A 1 196 ? -10.812 6.82 -22.953 1 79.12 196 HIS A N 1
ATOM 1536 C CA . HIS A 1 196 ? -11.648 5.625 -23.031 1 79.12 196 HIS A CA 1
ATOM 1537 C C . HIS A 1 196 ? -12.672 5.598 -21.891 1 79.12 196 HIS A C 1
ATOM 1539 O O . HIS A 1 196 ? -12.344 5.914 -20.75 1 79.12 196 HIS A O 1
ATOM 1545 N N . LYS A 1 197 ? -13.805 5.195 -22.141 1 79.94 197 LYS A N 1
ATOM 1546 C CA . LYS A 1 197 ? -14.906 5.223 -21.188 1 79.94 197 LYS A CA 1
ATOM 1547 C C . LYS A 1 197 ? -14.656 4.262 -20.031 1 79.94 197 LYS A C 1
ATOM 1549 O O . LYS A 1 197 ? -15.141 4.48 -18.922 1 79.94 197 LYS A O 1
ATOM 1554 N N . ASP A 1 198 ? -13.891 3.242 -20.281 1 79.81 198 ASP A N 1
ATOM 1555 C CA . ASP A 1 198 ? -13.672 2.215 -19.266 1 79.81 198 ASP A CA 1
ATOM 1556 C C . ASP A 1 198 ? -12.344 2.432 -18.547 1 79.81 198 ASP A C 1
ATOM 1558 O O . ASP A 1 198 ? -11.859 1.537 -17.859 1 79.81 198 ASP A O 1
ATOM 1562 N N . LYS A 1 199 ? -11.859 3.604 -18.766 1 86.06 199 LYS A N 1
ATOM 1563 C CA . LYS A 1 199 ? -10.625 3.934 -18.047 1 86.06 199 LYS A CA 1
ATOM 1564 C C . LYS A 1 199 ? -10.852 3.918 -16.531 1 86.06 199 LYS A C 1
ATOM 1566 O O . LYS A 1 199 ? -11.859 4.441 -16.047 1 86.06 199 LYS A O 1
ATOM 1571 N N . THR A 1 200 ? -10 3.211 -15.852 1 88.31 200 THR A N 1
ATOM 1572 C CA . THR A 1 200 ? -10.094 3.188 -14.398 1 88.31 200 THR A CA 1
ATOM 1573 C C . THR A 1 200 ? -8.93 3.949 -13.766 1 88.31 200 THR A C 1
ATOM 1575 O O . THR A 1 200 ? -7.855 4.051 -14.359 1 88.31 200 THR A O 1
ATOM 1578 N N . PRO A 1 201 ? -9.195 4.52 -12.586 1 90.88 201 PRO A N 1
ATOM 1579 C CA . PRO A 1 201 ? -8.164 5.336 -11.938 1 90.88 201 PRO A CA 1
ATOM 1580 C C . PRO A 1 201 ? -7.055 4.5 -11.305 1 90.88 201 PRO A C 1
ATOM 1582 O O . PRO A 1 201 ? -7.207 3.285 -11.148 1 90.88 201 PRO A O 1
ATOM 1585 N N . PHE A 1 202 ? -5.969 5.152 -10.914 1 91.81 202 PHE A N 1
ATOM 1586 C CA . PHE A 1 202 ? -4.746 4.574 -10.375 1 91.81 202 PHE A CA 1
ATOM 1587 C C . PHE A 1 202 ? -5.047 3.738 -9.133 1 91.81 202 PHE A C 1
ATOM 1589 O O . PHE A 1 202 ? -4.41 2.707 -8.906 1 91.81 202 PHE A O 1
ATOM 1596 N N . TYR A 1 203 ? -6.055 4.156 -8.336 1 89.81 203 TYR A N 1
ATOM 1597 C CA . TYR A 1 203 ? -6.27 3.584 -7.012 1 89.81 203 TYR A CA 1
ATOM 1598 C C . TYR A 1 203 ? -7.172 2.359 -7.09 1 89.81 203 TYR A C 1
ATOM 1600 O O . TYR A 1 203 ? -7.32 1.628 -6.105 1 89.81 203 TYR A O 1
ATOM 1608 N N . LYS A 1 204 ? -7.852 2.121 -8.203 1 89.62 204 LYS A N 1
ATOM 1609 C CA . LYS A 1 204 ? -8.828 1.042 -8.312 1 89.62 204 LYS A CA 1
ATOM 1610 C C . LYS A 1 204 ? -8.148 -0.29 -8.609 1 89.62 204 LYS A C 1
ATOM 1612 O O . LYS A 1 204 ? -8.266 -0.825 -9.711 1 89.62 204 LYS A O 1
ATOM 1617 N N . THR A 1 205 ? -7.551 -0.865 -7.637 1 91 205 THR A N 1
ATOM 1618 C CA . THR A 1 205 ? -6.797 -2.109 -7.758 1 91 205 THR A CA 1
ATOM 1619 C C . THR A 1 205 ? -6.629 -2.77 -6.391 1 91 205 THR A C 1
ATOM 1621 O O . THR A 1 205 ? -6.629 -2.092 -5.363 1 91 205 THR A O 1
ATOM 1624 N N . VAL A 1 206 ? -6.387 -4.105 -6.402 1 90.75 206 VAL A N 1
ATOM 1625 C CA . VAL A 1 206 ? -6.117 -4.852 -5.176 1 90.75 206 VAL A CA 1
ATOM 1626 C C . VAL A 1 206 ? -4.621 -4.832 -4.875 1 90.75 206 VAL A C 1
ATOM 1628 O O . VAL A 1 206 ? -4.191 -5.262 -3.801 1 90.75 206 VAL A O 1
ATOM 1631 N N . GLU A 1 207 ? -3.787 -4.301 -5.742 1 90.62 207 GLU A N 1
ATOM 1632 C CA . GLU A 1 207 ? -2.336 -4.391 -5.602 1 90.62 207 GLU A CA 1
ATOM 1633 C C . GLU A 1 207 ? -1.864 -3.729 -4.309 1 90.62 207 GLU A C 1
ATOM 1635 O O . GLU A 1 207 ? -0.875 -4.16 -3.711 1 90.62 207 GLU A O 1
ATOM 1640 N N . ASP A 1 208 ? -2.598 -2.74 -3.826 1 87.69 208 ASP A N 1
ATOM 1641 C CA . ASP A 1 208 ? -2.188 -2.076 -2.592 1 87.69 208 ASP A CA 1
ATOM 1642 C C . ASP A 1 208 ? -2.309 -3.018 -1.396 1 87.69 208 ASP A C 1
ATOM 1644 O O . ASP A 1 208 ? -1.496 -2.961 -0.471 1 87.69 208 ASP A O 1
ATOM 1648 N N . THR A 1 209 ? -3.297 -3.855 -1.434 1 89.75 209 THR A N 1
ATOM 1649 C CA . THR A 1 209 ? -3.412 -4.902 -0.424 1 89.75 209 THR A CA 1
ATOM 1650 C C . THR A 1 209 ? -2.229 -5.863 -0.501 1 89.75 209 THR A C 1
ATOM 1652 O O . THR A 1 209 ? -1.706 -6.297 0.527 1 89.75 209 THR A O 1
ATOM 1655 N N . TYR A 1 210 ? -1.822 -6.18 -1.689 1 94.38 210 TYR A N 1
ATOM 1656 C CA . TYR A 1 210 ? -0.681 -7.066 -1.865 1 94.38 210 TYR A CA 1
ATOM 1657 C C . TYR A 1 210 ? 0.6 -6.422 -1.354 1 94.38 210 TYR A C 1
ATOM 1659 O O . TYR A 1 210 ? 1.485 -7.105 -0.834 1 94.38 210 TYR A O 1
ATOM 1667 N N . GLY A 1 211 ? 0.671 -5.105 -1.491 1 94 211 GLY A N 1
ATOM 1668 C CA . GLY A 1 211 ? 1.78 -4.383 -0.887 1 94 211 GLY A CA 1
ATOM 1669 C C . GLY A 1 211 ? 1.839 -4.535 0.621 1 94 211 GLY A C 1
ATOM 1670 O O . GLY A 1 211 ? 2.922 -4.66 1.196 1 94 211 GLY A O 1
ATOM 1671 N N . SER A 1 212 ? 0.656 -4.562 1.256 1 93.62 212 SER A N 1
ATOM 1672 C CA . SER A 1 212 ? 0.602 -4.762 2.699 1 93.62 212 SER A CA 1
ATOM 1673 C C . SER A 1 212 ? 1.072 -6.16 3.082 1 93.62 212 SER A C 1
ATOM 1675 O O . SER A 1 212 ? 1.763 -6.336 4.09 1 93.62 212 SER A O 1
ATOM 1677 N N . PHE A 1 213 ? 0.708 -7.164 2.285 1 96.56 213 PHE A N 1
ATOM 1678 C CA . PHE A 1 213 ? 1.192 -8.523 2.516 1 96.56 213 PHE A CA 1
ATOM 1679 C C . PHE A 1 213 ? 2.707 -8.594 2.355 1 96.56 213 PHE A C 1
ATOM 1681 O O . PHE A 1 213 ? 3.389 -9.258 3.137 1 96.56 213 PHE A O 1
ATOM 1688 N N . ALA A 1 214 ? 3.176 -7.898 1.347 1 97.06 214 ALA A N 1
ATOM 1689 C CA . ALA A 1 214 ? 4.617 -7.891 1.098 1 97.06 214 ALA A CA 1
ATOM 1690 C C . ALA A 1 214 ? 5.379 -7.348 2.303 1 97.06 214 ALA A C 1
ATOM 1692 O O . ALA A 1 214 ? 6.387 -7.926 2.721 1 97.06 214 ALA A O 1
ATOM 1693 N N . ALA A 1 215 ? 4.875 -6.266 2.854 1 96 215 ALA A N 1
ATOM 1694 C CA . ALA A 1 215 ? 5.504 -5.664 4.027 1 96 215 ALA A CA 1
ATOM 1695 C C . ALA A 1 215 ? 5.422 -6.598 5.23 1 96 215 ALA A C 1
ATOM 1697 O O . ALA A 1 215 ? 6.402 -6.777 5.957 1 96 215 ALA A O 1
ATOM 1698 N N . TYR A 1 216 ? 4.293 -7.227 5.422 1 95.94 216 TYR A N 1
ATOM 1699 C CA . TYR A 1 216 ? 4.062 -8.078 6.586 1 95.94 216 TYR A CA 1
ATOM 1700 C C . TYR A 1 216 ? 4.906 -9.344 6.512 1 95.94 216 TYR A C 1
ATOM 1702 O O . TYR A 1 216 ? 5.496 -9.758 7.512 1 95.94 216 TYR A O 1
ATOM 1710 N N . TYR A 1 217 ? 5.02 -9.922 5.344 1 96.56 217 TYR A N 1
ATOM 1711 C CA . TYR A 1 217 ? 5.703 -11.203 5.191 1 96.56 217 TYR A CA 1
ATOM 1712 C C . TYR A 1 217 ? 7.125 -11 4.68 1 96.56 217 TYR A C 1
ATOM 1714 O O . TYR A 1 217 ? 7.852 -11.977 4.457 1 96.56 217 TYR A O 1
ATOM 1722 N N . ASP A 1 218 ? 7.488 -9.773 4.488 1 94.81 218 ASP A N 1
ATOM 1723 C CA . ASP A 1 218 ? 8.852 -9.391 4.129 1 94.81 218 ASP A CA 1
ATOM 1724 C C . ASP A 1 218 ? 9.242 -9.969 2.773 1 94.81 218 ASP A C 1
ATOM 1726 O O . ASP A 1 218 ? 10.258 -10.672 2.658 1 94.81 218 ASP A O 1
ATOM 1730 N N . THR A 1 219 ? 8.469 -9.672 1.752 1 96.88 219 THR A N 1
ATOM 1731 C CA . THR A 1 219 ? 8.734 -10.078 0.376 1 96.88 219 THR A CA 1
ATOM 1732 C C . THR A 1 219 ? 8.75 -8.859 -0.55 1 96.88 219 THR A C 1
ATOM 1734 O O . THR A 1 219 ? 8.031 -7.891 -0.322 1 96.88 219 THR A O 1
ATOM 1737 N N . PRO A 1 220 ? 9.609 -8.891 -1.592 1 97.88 220 PRO A N 1
ATOM 1738 C CA . PRO A 1 220 ? 9.539 -7.793 -2.559 1 97.88 220 PRO A CA 1
ATOM 1739 C C . PRO A 1 220 ? 8.203 -7.734 -3.295 1 97.88 220 PRO A C 1
ATOM 1741 O O . PRO A 1 220 ? 7.59 -8.773 -3.551 1 97.88 220 PRO A O 1
ATOM 1744 N N . TYR A 1 221 ? 7.773 -6.547 -3.541 1 96.88 221 TYR A N 1
ATOM 1745 C CA . TYR A 1 221 ? 6.566 -6.219 -4.293 1 96.88 221 TYR A CA 1
ATOM 1746 C C . TYR A 1 221 ? 6.883 -5.27 -5.445 1 96.88 221 TYR A C 1
ATOM 1748 O O . TYR A 1 221 ? 7.402 -4.172 -5.227 1 96.88 221 TYR A O 1
ATOM 1756 N N . LEU A 1 222 ? 6.613 -5.73 -6.711 1 98.25 222 LEU A N 1
ATOM 1757 C CA . LEU A 1 222 ? 6.855 -4.953 -7.922 1 98.25 222 LEU A CA 1
ATOM 1758 C C . LEU A 1 222 ? 5.543 -4.586 -8.602 1 98.25 222 LEU A C 1
ATOM 1760 O O . LEU A 1 222 ? 4.613 -5.391 -8.641 1 98.25 222 LEU A O 1
ATOM 1764 N N . SER A 1 223 ? 5.504 -3.381 -9.148 1 97.38 223 SER A N 1
ATOM 1765 C CA . SER A 1 223 ? 4.285 -2.852 -9.75 1 97.38 223 SER A CA 1
ATOM 1766 C C . SER A 1 223 ? 4.566 -2.203 -11.102 1 97.38 223 SER A C 1
ATOM 1768 O O . SER A 1 223 ? 5.289 -1.206 -11.172 1 97.38 223 SER A O 1
ATOM 1770 N N . MET A 1 224 ? 3.957 -2.709 -12.109 1 95.56 224 MET A N 1
ATOM 1771 C CA . MET A 1 224 ? 4.086 -2.1 -13.43 1 95.56 224 MET A CA 1
ATOM 1772 C C . MET A 1 224 ? 3.328 -0.778 -13.492 1 95.56 224 MET A C 1
ATOM 1774 O O . MET A 1 224 ? 3.746 0.149 -14.188 1 95.56 224 MET A O 1
ATOM 1778 N N . ARG A 1 225 ? 2.18 -0.669 -12.836 1 92.75 225 ARG A N 1
ATOM 1779 C CA . ARG A 1 225 ? 1.447 0.593 -12.805 1 92.75 225 ARG A CA 1
ATOM 1780 C C . ARG A 1 225 ? 2.316 1.718 -12.258 1 92.75 225 ARG A C 1
ATOM 1782 O O . ARG A 1 225 ? 2.32 2.826 -12.797 1 92.75 225 ARG A O 1
ATOM 1789 N N . ASN A 1 226 ? 3.082 1.418 -11.148 1 94.81 226 ASN A N 1
ATOM 1790 C CA . ASN A 1 226 ? 4 2.408 -10.594 1 94.81 226 ASN A CA 1
ATOM 1791 C C . ASN A 1 226 ? 5.055 2.824 -11.617 1 94.81 226 ASN A C 1
ATOM 1793 O O . ASN A 1 226 ? 5.449 3.99 -11.664 1 94.81 226 ASN A O 1
ATOM 1797 N N . ALA A 1 227 ? 5.457 1.894 -12.414 1 93.38 227 ALA A N 1
ATOM 1798 C CA . ALA A 1 227 ? 6.539 2.123 -13.367 1 93.38 227 ALA A CA 1
ATOM 1799 C C . ALA A 1 227 ? 6.082 3.02 -14.516 1 93.38 227 ALA A C 1
ATOM 1801 O O . ALA A 1 227 ? 6.836 3.879 -14.977 1 93.38 227 ALA A O 1
ATOM 1802 N N . ILE A 1 228 ? 4.863 2.857 -14.922 1 90.56 228 ILE A N 1
ATOM 1803 C CA . ILE A 1 228 ? 4.578 3.387 -16.25 1 90.56 228 ILE A CA 1
ATOM 1804 C C . ILE A 1 228 ? 3.535 4.496 -16.141 1 90.56 228 ILE A C 1
ATOM 1806 O O . ILE A 1 228 ? 3.361 5.281 -17.078 1 90.56 228 ILE A O 1
ATOM 1810 N N . TRP A 1 229 ? 2.762 4.52 -15.141 1 90.31 229 TRP A N 1
ATOM 1811 C CA . TRP A 1 229 ? 1.604 5.406 -15.078 1 90.31 229 TRP A CA 1
ATOM 1812 C C . TRP A 1 229 ? 2.01 6.852 -15.344 1 90.31 229 TRP A C 1
ATOM 1814 O O . TRP A 1 229 ? 1.379 7.543 -16.156 1 90.31 229 TRP A O 1
ATOM 1824 N N . ARG A 1 230 ? 3.059 7.258 -14.711 1 87.25 230 ARG A N 1
ATOM 1825 C CA . ARG A 1 230 ? 3.512 8.641 -14.836 1 87.25 230 ARG A CA 1
ATOM 1826 C C . ARG A 1 230 ? 3.879 8.969 -16.281 1 87.25 230 ARG A C 1
ATOM 1828 O O . ARG A 1 230 ? 3.562 10.047 -16.766 1 87.25 230 ARG A O 1
ATOM 1835 N N . LEU A 1 231 ? 4.547 8.062 -16.922 1 85 231 LEU A N 1
ATOM 1836 C CA . LEU A 1 231 ? 4.93 8.266 -18.312 1 85 231 LEU A CA 1
ATOM 1837 C C . LEU A 1 231 ? 3.703 8.312 -19.219 1 85 231 LEU A C 1
ATOM 1839 O O . LEU A 1 231 ? 3.66 9.078 -20.188 1 85 231 LEU A O 1
ATOM 1843 N N . ALA A 1 232 ? 2.775 7.512 -18.875 1 81.69 232 ALA A N 1
ATOM 1844 C CA . ALA A 1 232 ? 1.607 7.352 -19.734 1 81.69 232 ALA A CA 1
ATOM 1845 C C . ALA A 1 232 ? 0.619 8.5 -19.547 1 81.69 232 ALA A C 1
ATOM 1847 O O . ALA A 1 232 ? -0.056 8.914 -20.484 1 81.69 232 ALA A O 1
ATOM 1848 N N . GLU A 1 233 ? 0.562 9.031 -18.438 1 78.75 233 GLU A N 1
ATOM 1849 C CA . GLU A 1 233 ? -0.542 9.945 -18.141 1 78.75 233 GLU A CA 1
ATOM 1850 C C . GLU A 1 233 ? -0.04 11.367 -17.922 1 78.75 233 GLU A C 1
ATOM 1852 O O . GLU A 1 233 ? -0.807 12.328 -18.031 1 78.75 233 GLU A O 1
ATOM 1857 N N . HIS A 1 234 ? 1.16 11.555 -17.578 1 74.44 234 HIS A N 1
ATOM 1858 C CA . HIS A 1 234 ? 1.532 12.891 -17.125 1 74.44 234 HIS A CA 1
ATOM 1859 C C . HIS A 1 234 ? 2.828 13.359 -17.781 1 74.44 234 HIS A C 1
ATOM 1861 O O . HIS A 1 234 ? 3.156 14.547 -17.734 1 74.44 234 HIS A O 1
ATOM 1867 N N . HIS A 1 235 ? 3.471 12.516 -18.453 1 66.25 235 HIS A N 1
ATOM 1868 C CA . HIS A 1 235 ? 4.797 12.938 -18.891 1 66.25 235 HIS A CA 1
ATOM 1869 C C . HIS A 1 235 ? 4.762 13.461 -20.328 1 66.25 235 HIS A C 1
ATOM 1871 O O . HIS A 1 235 ? 3.787 13.242 -21.047 1 66.25 235 HIS A O 1
ATOM 1877 N N . HIS A 1 236 ? 5.789 14.203 -20.562 1 67 236 HIS A N 1
ATOM 1878 C CA . HIS A 1 236 ? 5.875 14.898 -21.828 1 67 236 HIS A CA 1
ATOM 1879 C C . HIS A 1 236 ? 6.34 13.961 -22.938 1 67 236 HIS A C 1
ATOM 1881 O O . HIS A 1 236 ? 6.273 14.312 -24.125 1 67 236 HIS A O 1
ATOM 1887 N N . TYR A 1 237 ? 6.812 12.719 -22.562 1 68.5 237 TYR A N 1
ATOM 1888 C CA . TYR A 1 237 ? 7.406 11.805 -23.531 1 68.5 237 TYR A CA 1
ATOM 1889 C C . TYR A 1 237 ? 6.336 11.18 -24.422 1 68.5 237 TYR A C 1
ATOM 1891 O O . TYR A 1 237 ? 6.648 10.516 -25.406 1 68.5 237 TYR A O 1
ATOM 1899 N N . GLN A 1 238 ? 5.098 11.547 -24.375 1 67.25 238 GLN A N 1
ATOM 1900 C CA . GLN A 1 238 ? 3.973 11.055 -25.156 1 67.25 238 GLN A CA 1
ATOM 1901 C C . GLN A 1 238 ? 3.9 9.531 -25.109 1 67.25 238 GLN A C 1
ATOM 1903 O O . GLN A 1 238 ? 3.6 8.883 -26.125 1 67.25 238 GLN A O 1
ATOM 1908 N N . MET A 1 239 ? 4.406 8.914 -24.156 1 72.75 239 MET A N 1
ATOM 1909 C CA . MET A 1 239 ? 4.262 7.473 -23.953 1 72.75 239 MET A CA 1
ATOM 1910 C C . MET A 1 239 ? 2.896 7.141 -23.375 1 72.75 239 MET A C 1
ATOM 1912 O O . MET A 1 239 ? 2.34 7.922 -22.594 1 72.75 239 MET A O 1
ATOM 1916 N N . ASN A 1 240 ? 2.365 6.004 -23.922 1 71.69 240 ASN A N 1
ATOM 1917 C CA . ASN A 1 240 ? 1.129 5.512 -23.328 1 71.69 240 ASN A CA 1
ATOM 1918 C C . ASN A 1 240 ? 1.135 3.99 -23.203 1 71.69 240 ASN A C 1
ATOM 1920 O O . ASN A 1 240 ? 2.098 3.334 -23.594 1 71.69 240 ASN A O 1
ATOM 1924 N N . PHE A 1 241 ? 0.224 3.467 -22.516 1 75.5 241 PHE A N 1
ATOM 1925 C CA . PHE A 1 241 ? 0.128 2.041 -22.234 1 75.5 241 PHE A CA 1
ATOM 1926 C C . PHE A 1 241 ? 0.089 1.229 -23.516 1 75.5 241 PHE A C 1
ATOM 1928 O O . PHE A 1 241 ? 0.479 0.06 -23.531 1 75.5 241 PHE A O 1
ATOM 1935 N N . THR A 1 242 ? -0.295 1.888 -24.609 1 73.94 242 THR A N 1
ATOM 1936 C CA . THR A 1 242 ? -0.433 1.178 -25.875 1 73.94 242 THR A CA 1
ATOM 1937 C C . THR A 1 242 ? 0.925 0.692 -26.375 1 73.94 242 THR A C 1
ATOM 1939 O O . THR A 1 242 ? 1.002 -0.249 -27.172 1 73.94 242 THR A O 1
ATOM 1942 N N . HIS A 1 243 ? 1.927 1.305 -25.906 1 76.5 243 HIS A N 1
ATOM 1943 C CA . HIS A 1 243 ? 3.27 0.869 -26.281 1 76.5 243 HIS A CA 1
ATOM 1944 C C . HIS A 1 243 ? 3.578 -0.51 -25.703 1 76.5 243 HIS A C 1
ATOM 1946 O O . HIS A 1 243 ? 4.461 -1.212 -26.203 1 76.5 243 HIS A O 1
ATOM 1952 N N . PHE A 1 244 ? 2.844 -0.915 -24.703 1 79.38 244 PHE A N 1
ATOM 1953 C CA . PHE A 1 244 ? 3.098 -2.184 -24.031 1 79.38 244 PHE A CA 1
ATOM 1954 C C . PHE A 1 244 ? 1.961 -3.168 -24.281 1 79.38 244 PHE A C 1
ATOM 1956 O O . PHE A 1 244 ? 2.162 -4.383 -24.234 1 79.38 244 PHE A O 1
ATOM 1963 N N . TYR A 1 245 ? 0.787 -2.652 -24.438 1 75.75 245 TYR A N 1
ATOM 1964 C CA . TYR A 1 245 ? -0.406 -3.484 -24.531 1 75.75 245 TYR A CA 1
ATOM 1965 C C . TYR A 1 245 ? -0.893 -3.562 -25.969 1 75.75 245 TYR A C 1
ATOM 1967 O O . TYR A 1 245 ? -1.706 -4.426 -26.312 1 75.75 245 TYR A O 1
ATOM 1975 N N . GLY A 1 246 ? -0.309 -2.85 -26.812 1 68.94 246 GLY A N 1
ATOM 1976 C CA . GLY A 1 246 ? -0.777 -2.807 -28.188 1 68.94 246 GLY A CA 1
ATOM 1977 C C . GLY A 1 246 ? -2.043 -1.99 -28.359 1 68.94 246 GLY A C 1
ATOM 1978 O O . GLY A 1 246 ? -2.84 -1.864 -27.422 1 68.94 246 GLY A O 1
ATOM 1979 N N . MET A 1 247 ? -2.205 -1.275 -29.344 1 56.47 247 MET A N 1
ATOM 1980 C CA . MET A 1 247 ? -3.369 -0.441 -29.625 1 56.47 247 MET A CA 1
ATOM 1981 C C . MET A 1 247 ? -4.629 -1.29 -29.75 1 56.47 247 MET A C 1
ATOM 1983 O O . MET A 1 247 ? -5.723 -0.845 -29.391 1 56.47 247 MET A O 1
ATOM 1987 N N . SER A 1 248 ? -4.473 -2.4 -30.219 1 51.03 248 SER A N 1
ATOM 1988 C CA . SER A 1 248 ? -5.688 -3.098 -30.625 1 51.03 248 SER A CA 1
ATOM 1989 C C . SER A 1 248 ? -5.832 -4.426 -29.891 1 51.03 248 SER A C 1
ATOM 1991 O O . SER A 1 248 ? -6.633 -5.277 -30.297 1 51.03 248 SER A O 1
ATOM 1993 N N . TYR A 1 249 ? -5.312 -4.43 -28.891 1 65.31 249 TYR A N 1
ATOM 1994 C CA . TYR A 1 249 ? -5.539 -5.727 -28.266 1 65.31 249 TYR A CA 1
ATOM 1995 C C . TYR A 1 249 ? -6.598 -5.633 -27.172 1 65.31 249 TYR A C 1
ATOM 1997 O O . TYR A 1 249 ? -7.715 -5.172 -27.422 1 65.31 249 TYR A O 1
ATOM 2005 N N . ASP A 1 250 ? -6.531 -6.059 -25.984 1 69.25 250 ASP A N 1
ATOM 2006 C CA . ASP A 1 250 ? -7.621 -6.043 -25.016 1 69.25 250 ASP A CA 1
ATOM 2007 C C . ASP A 1 250 ? -7.27 -5.172 -23.812 1 69.25 250 ASP A C 1
ATOM 2009 O O . ASP A 1 250 ? -8.062 -5.055 -22.875 1 69.25 250 ASP A O 1
ATOM 2013 N N . PHE A 1 251 ? -6.102 -4.5 -23.875 1 73 251 PHE A N 1
ATOM 2014 C CA . PHE A 1 251 ? -5.605 -3.598 -22.844 1 73 251 PHE A CA 1
ATOM 2015 C C . PHE A 1 251 ? -5.531 -4.305 -21.5 1 73 251 PHE A C 1
ATOM 2017 O O . PHE A 1 251 ? -5.547 -3.656 -20.453 1 73 251 PHE A O 1
ATOM 2024 N N . VAL A 1 252 ? -5.559 -5.625 -21.594 1 82.19 252 VAL A N 1
ATOM 2025 C CA . VAL A 1 252 ? -5.359 -6.445 -20.406 1 82.19 252 VAL A CA 1
ATOM 2026 C C . VAL A 1 252 ? -4.062 -7.238 -20.531 1 82.19 252 VAL A C 1
ATOM 2028 O O . VAL A 1 252 ? -3.246 -7.254 -19.594 1 82.19 252 VAL A O 1
ATOM 2031 N N . HIS A 1 253 ? -3.896 -7.805 -21.703 1 90.62 253 HIS A N 1
ATOM 2032 C CA . HIS A 1 253 ? -2.754 -8.68 -21.938 1 90.62 253 HIS A CA 1
ATOM 2033 C C . HIS A 1 253 ? -1.643 -7.945 -22.688 1 90.62 253 HIS A C 1
ATOM 2035 O O . HIS A 1 253 ? -1.756 -7.684 -23.875 1 90.62 253 HIS A O 1
ATOM 2041 N N . PRO A 1 254 ? -0.512 -7.648 -22 1 91.62 254 PRO A N 1
ATOM 2042 C CA . PRO A 1 254 ? 0.6 -6.988 -22.688 1 91.62 254 PRO A CA 1
ATOM 2043 C C . PRO A 1 254 ? 1.173 -7.832 -23.828 1 91.62 254 PRO A C 1
ATOM 2045 O O . PRO A 1 254 ? 1.078 -9.062 -23.797 1 91.62 254 PRO A O 1
ATOM 2048 N N . LEU A 1 255 ? 1.711 -7.188 -24.797 1 92.06 255 LEU A N 1
ATOM 2049 C CA . LEU A 1 255 ? 2.398 -7.844 -25.891 1 92.06 255 LEU A CA 1
ATOM 2050 C C . LEU A 1 255 ? 3.883 -8.008 -25.594 1 92.06 255 LEU A C 1
ATOM 2052 O O . LEU A 1 255 ? 4.285 -8.039 -24.422 1 92.06 255 LEU A O 1
ATOM 2056 N N . GLU A 1 256 ? 4.68 -8.25 -26.609 1 92.5 256 GLU A N 1
ATOM 2057 C CA . GLU A 1 256 ? 6.086 -8.594 -26.406 1 92.5 256 GLU A CA 1
ATOM 2058 C C . GLU A 1 256 ? 6.805 -7.527 -25.594 1 92.5 256 GLU A C 1
ATOM 2060 O O . GLU A 1 256 ? 7.551 -7.844 -24.672 1 92.5 256 GLU A O 1
ATOM 2065 N N . GLN A 1 257 ? 6.531 -6.262 -25.922 1 90.88 257 GLN A N 1
ATOM 2066 C CA . GLN A 1 257 ? 7.199 -5.184 -25.203 1 90.88 257 GLN A CA 1
ATOM 2067 C C . GLN A 1 257 ? 6.758 -5.133 -23.75 1 90.88 257 GLN A C 1
ATOM 2069 O O . GLN A 1 257 ? 7.551 -4.797 -22.859 1 90.88 257 GLN A O 1
ATOM 2074 N N . GLY A 1 258 ? 5.5 -5.422 -23.547 1 92.88 258 GLY A N 1
ATOM 2075 C CA . GLY A 1 258 ? 5.008 -5.48 -22.172 1 92.88 258 GLY A CA 1
ATOM 2076 C C . GLY A 1 258 ? 5.637 -6.598 -21.375 1 92.88 258 GLY A C 1
ATOM 2077 O O . GLY A 1 258 ? 6.016 -6.395 -20.219 1 92.88 258 GLY A O 1
ATOM 2078 N N . HIS A 1 259 ? 5.754 -7.742 -21.969 1 95.5 259 HIS A N 1
ATOM 2079 C CA . HIS A 1 259 ? 6.406 -8.859 -21.297 1 95.5 259 HIS A CA 1
ATOM 2080 C C . HIS A 1 259 ? 7.879 -8.562 -21.031 1 95.5 259 HIS A C 1
ATOM 2082 O O . HIS A 1 259 ? 8.414 -8.922 -19.984 1 95.5 259 HIS A O 1
ATOM 2088 N N . ARG A 1 260 ? 8.531 -7.926 -21.969 1 94.69 260 ARG A N 1
ATOM 2089 C CA . ARG A 1 260 ? 9.914 -7.523 -21.75 1 94.69 260 ARG A CA 1
ATOM 2090 C C . ARG A 1 260 ? 10.023 -6.562 -20.578 1 94.69 260 ARG A C 1
ATOM 2092 O O . ARG A 1 260 ? 10.953 -6.668 -19.766 1 94.69 260 ARG A O 1
ATOM 2099 N N . LEU A 1 261 ? 9.109 -5.645 -20.438 1 94.62 261 LEU A N 1
ATOM 2100 C CA . LEU A 1 261 ? 9.133 -4.707 -19.328 1 94.62 261 LEU A CA 1
ATOM 2101 C C . LEU A 1 261 ? 8.961 -5.441 -18 1 94.62 261 LEU A C 1
ATOM 2103 O O . LEU A 1 261 ? 9.641 -5.121 -17.016 1 94.62 261 LEU A O 1
ATOM 2107 N N . ILE A 1 262 ? 8.062 -6.402 -17.969 1 96.75 262 ILE A N 1
ATOM 2108 C CA . ILE A 1 262 ? 7.875 -7.18 -16.75 1 96.75 262 ILE A CA 1
ATOM 2109 C C . ILE A 1 262 ? 9.18 -7.867 -16.359 1 96.75 262 ILE A C 1
ATOM 2111 O O . ILE A 1 262 ? 9.609 -7.809 -15.211 1 96.75 262 ILE A O 1
ATOM 2115 N N . ALA A 1 263 ? 9.812 -8.492 -17.344 1 96.94 263 ALA A N 1
ATOM 2116 C CA . ALA A 1 263 ? 11.102 -9.141 -17.094 1 96.94 263 ALA A CA 1
ATOM 2117 C C . ALA A 1 263 ? 12.133 -8.148 -16.594 1 96.94 263 ALA A C 1
ATOM 2119 O O . ALA A 1 263 ? 12.867 -8.438 -15.641 1 96.94 263 ALA A O 1
ATOM 2120 N N . ASP A 1 264 ? 12.156 -6.949 -17.172 1 96.25 264 ASP A N 1
ATOM 2121 C CA . ASP A 1 264 ? 13.109 -5.918 -16.781 1 96.25 264 ASP A CA 1
ATOM 2122 C C . ASP A 1 264 ? 12.852 -5.457 -15.344 1 96.25 264 ASP A C 1
ATOM 2124 O O . ASP A 1 264 ? 13.797 -5.172 -14.602 1 96.25 264 ASP A O 1
ATOM 2128 N N . MET A 1 265 ? 11.609 -5.34 -14.961 1 97.06 265 MET A N 1
ATOM 2129 C CA . MET A 1 265 ? 11.273 -4.969 -13.594 1 97.06 265 MET A CA 1
ATOM 2130 C C . MET A 1 265 ? 11.844 -5.973 -12.594 1 97.06 265 MET A C 1
ATOM 2132 O O . MET A 1 265 ? 12.461 -5.59 -11.602 1 97.06 265 MET A O 1
ATOM 2136 N N . VAL A 1 266 ? 11.648 -7.25 -12.898 1 98.12 266 VAL A N 1
ATOM 2137 C CA . VAL A 1 266 ? 12.117 -8.312 -12.008 1 98.12 266 VAL A CA 1
ATOM 2138 C C . VAL A 1 266 ? 13.641 -8.32 -11.977 1 98.12 266 VAL A C 1
ATOM 2140 O O . VAL A 1 266 ? 14.242 -8.367 -10.898 1 98.12 266 VAL A O 1
ATOM 2143 N N . LEU A 1 267 ? 14.227 -8.234 -13.133 1 96.88 267 LEU A N 1
ATOM 2144 C CA . LEU A 1 267 ? 15.688 -8.25 -13.227 1 96.88 267 LEU A CA 1
ATOM 2145 C C . LEU A 1 267 ? 16.297 -7.066 -12.492 1 96.88 267 LEU A C 1
ATOM 2147 O O . LEU A 1 267 ? 17.312 -7.207 -11.812 1 96.88 267 LEU A O 1
ATOM 2151 N N . PHE A 1 268 ? 15.695 -5.934 -12.609 1 96.19 268 PHE A N 1
ATOM 2152 C CA . PHE A 1 268 ? 16.188 -4.746 -11.93 1 96.19 268 PHE A CA 1
ATOM 2153 C C . PHE A 1 268 ? 16.141 -4.926 -10.414 1 96.19 268 PHE A C 1
ATOM 2155 O O . PHE A 1 268 ? 17.078 -4.57 -9.703 1 96.19 268 PHE A O 1
ATOM 2162 N N . ALA A 1 269 ? 15.008 -5.414 -9.945 1 97 269 ALA A N 1
ATOM 2163 C CA . ALA A 1 269 ? 14.891 -5.672 -8.508 1 97 269 ALA A CA 1
ATOM 2164 C C . ALA A 1 269 ? 15.961 -6.648 -8.039 1 97 269 ALA A C 1
ATOM 2166 O O . ALA A 1 269 ? 16.578 -6.453 -6.984 1 97 269 ALA A O 1
ATOM 2167 N N . MET A 1 270 ? 16.172 -7.707 -8.812 1 97.62 270 MET A N 1
ATOM 2168 C CA . MET A 1 270 ? 17.203 -8.68 -8.477 1 97.62 270 MET A CA 1
ATOM 2169 C C . MET A 1 270 ? 18.594 -8.047 -8.523 1 97.62 270 MET A C 1
ATOM 2171 O O . MET A 1 270 ? 19.469 -8.375 -7.715 1 97.62 270 MET A O 1
ATOM 2175 N N . GLN A 1 271 ? 18.812 -7.164 -9.477 1 95.06 271 GLN A N 1
ATOM 2176 C CA . GLN A 1 271 ? 20.062 -6.434 -9.562 1 95.06 271 GLN A CA 1
ATOM 2177 C C . GLN A 1 271 ? 20.312 -5.609 -8.305 1 95.06 271 GLN A C 1
ATOM 2179 O O . GLN A 1 271 ? 21.422 -5.586 -7.777 1 95.06 271 GLN A O 1
ATOM 2184 N N . GLN A 1 272 ? 19.234 -4.926 -7.891 1 93.62 272 GLN A N 1
ATOM 2185 C CA . GLN A 1 272 ? 19.359 -4.145 -6.664 1 93.62 272 GLN A CA 1
ATOM 2186 C C . GLN A 1 272 ? 19.734 -5.031 -5.48 1 93.62 272 GLN A C 1
ATOM 2188 O O . GLN A 1 272 ? 20.562 -4.664 -4.656 1 93.62 272 GLN A O 1
ATOM 2193 N N . ALA A 1 273 ? 19.109 -6.148 -5.383 1 95.94 273 ALA A N 1
ATOM 2194 C CA . ALA A 1 273 ? 19.391 -7.086 -4.305 1 95.94 273 ALA A CA 1
ATOM 2195 C C . ALA A 1 273 ? 20.812 -7.629 -4.426 1 95.94 273 ALA A C 1
ATOM 2197 O O . ALA A 1 273 ? 21.5 -7.836 -3.414 1 95.94 273 ALA A O 1
ATOM 2198 N N . LEU A 1 274 ? 21.25 -7.906 -5.629 1 95.69 274 LEU A N 1
ATOM 2199 C CA . LEU A 1 274 ? 22.594 -8.391 -5.852 1 95.69 274 LEU A CA 1
ATOM 2200 C C . LEU A 1 274 ? 23.625 -7.352 -5.438 1 95.69 274 LEU A C 1
ATOM 2202 O O . LEU A 1 274 ? 24.625 -7.68 -4.793 1 95.69 274 LEU A O 1
ATOM 2206 N N . LEU A 1 275 ? 23.391 -6.125 -5.836 1 91.19 275 LEU A N 1
ATOM 2207 C CA . LEU A 1 275 ? 24.297 -5.043 -5.438 1 91.19 275 LEU A CA 1
ATOM 2208 C C . LEU A 1 275 ? 24.359 -4.918 -3.92 1 91.19 275 LEU A C 1
ATOM 2210 O O . LEU A 1 275 ? 25.438 -4.738 -3.355 1 91.19 275 LEU A O 1
ATOM 2214 N N . ASP A 1 276 ? 23.188 -5.023 -3.309 1 92 276 ASP A N 1
ATOM 2215 C CA . ASP A 1 276 ? 23.172 -5.004 -1.85 1 92 276 ASP A CA 1
ATOM 2216 C C . ASP A 1 276 ? 24 -6.145 -1.272 1 92 276 ASP A C 1
ATOM 2218 O O . ASP A 1 276 ? 24.719 -5.961 -0.29 1 92 276 ASP A O 1
ATOM 2222 N N . LEU A 1 277 ? 23.891 -7.32 -1.828 1 93.44 277 LEU A N 1
ATOM 2223 C CA . LEU A 1 277 ? 24.641 -8.484 -1.381 1 93.44 277 LEU A CA 1
ATOM 2224 C C . LEU A 1 277 ? 26.141 -8.258 -1.529 1 93.44 277 LEU A C 1
ATOM 2226 O O . LEU A 1 277 ? 26.938 -8.734 -0.711 1 93.44 277 LEU A O 1
ATOM 2230 N N . GLN A 1 278 ? 26.516 -7.512 -2.562 1 89.31 278 GLN A N 1
ATOM 2231 C CA . GLN A 1 278 ? 27.922 -7.203 -2.766 1 89.31 278 GLN A CA 1
ATOM 2232 C C . GLN A 1 278 ? 28.422 -6.191 -1.733 1 89.31 278 GLN A C 1
ATOM 2234 O O . GLN A 1 278 ? 29.547 -6.305 -1.237 1 89.31 278 GLN A O 1
ATOM 2239 N N . LEU A 1 279 ? 27.578 -5.258 -1.429 1 88.31 279 LEU A N 1
ATOM 2240 C CA . LEU A 1 279 ? 27.922 -4.23 -0.457 1 88.31 279 LEU A CA 1
ATOM 2241 C C . LEU A 1 279 ? 27.922 -4.797 0.959 1 88.31 279 LEU A C 1
ATOM 2243 O O . LEU A 1 279 ? 28.703 -4.359 1.809 1 88.31 279 LEU A O 1
ATOM 2247 N N . HIS A 1 280 ? 27 -5.637 1.143 1 90.19 280 HIS A N 1
ATOM 2248 C CA . HIS A 1 280 ? 26.797 -6.285 2.434 1 90.19 280 HIS A CA 1
ATOM 2249 C C . HIS A 1 280 ? 26.781 -7.805 2.293 1 90.19 280 HIS A C 1
ATOM 2251 O O . HIS A 1 280 ? 25.719 -8.406 2.146 1 90.19 280 HIS A O 1
ATOM 2257 N N . PRO A 1 281 ? 27.891 -8.398 2.467 1 91.94 281 PRO A N 1
ATOM 2258 C CA . PRO A 1 281 ? 28 -9.836 2.195 1 91.94 281 PRO A CA 1
ATOM 2259 C C . PRO A 1 281 ? 27.094 -10.672 3.096 1 91.94 281 PRO A C 1
ATOM 2261 O O . PRO A 1 281 ? 26.719 -10.234 4.184 1 91.94 281 PRO A O 1
ATOM 2264 N N . TRP A 1 282 ? 26.797 -11.867 2.596 1 95.12 282 TRP A N 1
ATOM 2265 C CA . TRP A 1 282 ? 25.953 -12.828 3.312 1 95.12 282 TRP A CA 1
ATOM 2266 C C . TRP A 1 282 ? 26.5 -13.078 4.715 1 95.12 282 TRP A C 1
ATOM 2268 O O . TRP A 1 282 ? 27.703 -13.242 4.902 1 95.12 282 TRP A O 1
ATOM 2278 N N . SER A 1 283 ? 25.625 -13.062 5.672 1 92.38 283 SER A N 1
ATOM 2279 C CA . SER A 1 283 ? 26.031 -13.211 7.066 1 92.38 283 SER A CA 1
ATOM 2280 C C . SER A 1 283 ? 25.203 -14.273 7.773 1 92.38 283 SER A C 1
ATOM 2282 O O . SER A 1 283 ? 24.266 -14.82 7.195 1 92.38 283 SER A O 1
ATOM 2284 N N . VAL A 1 284 ? 25.547 -14.539 9.031 1 91.38 284 VAL A N 1
ATOM 2285 C CA . VAL A 1 284 ? 24.812 -15.484 9.867 1 91.38 284 VAL A CA 1
ATOM 2286 C C . VAL A 1 284 ? 23.406 -14.953 10.133 1 91.38 284 VAL A C 1
ATOM 2288 O O . VAL A 1 284 ? 22.469 -15.727 10.281 1 91.38 284 VAL A O 1
ATOM 2291 N N . TRP A 1 285 ? 23.328 -13.664 10.07 1 87.25 285 TRP A N 1
ATOM 2292 C CA . TRP A 1 285 ? 22.016 -13.047 10.312 1 87.25 285 TRP A CA 1
ATOM 2293 C C . TRP A 1 285 ? 21.078 -13.266 9.125 1 87.25 285 TRP A C 1
ATOM 2295 O O . TRP A 1 285 ? 19.875 -13.461 9.305 1 87.25 285 TRP A O 1
ATOM 2305 N N . ASP A 1 286 ? 21.641 -13.211 7.938 1 92.81 286 ASP A N 1
ATOM 2306 C CA . ASP A 1 286 ? 20.859 -13.539 6.75 1 92.81 286 ASP A CA 1
ATOM 2307 C C . ASP A 1 286 ? 20.312 -14.969 6.828 1 92.81 286 ASP A C 1
ATOM 2309 O O . ASP A 1 286 ? 19.156 -15.219 6.488 1 92.81 286 ASP A O 1
ATOM 2313 N N . GLU A 1 287 ? 21.219 -15.844 7.25 1 94.38 287 GLU A N 1
ATOM 2314 C CA . GLU A 1 287 ? 20.844 -17.25 7.355 1 94.38 287 GLU A CA 1
ATOM 2315 C C . GLU A 1 287 ? 19.672 -17.438 8.312 1 94.38 287 GLU A C 1
ATOM 2317 O O . GLU A 1 287 ? 18.719 -18.156 8.008 1 94.38 287 GLU A O 1
ATOM 2322 N N . GLU A 1 288 ? 19.734 -16.797 9.383 1 89.44 288 GLU A N 1
ATOM 2323 C CA . GLU A 1 288 ? 18.688 -16.906 10.398 1 89.44 288 GLU A CA 1
ATOM 2324 C C . GLU A 1 288 ? 17.359 -16.328 9.898 1 89.44 288 GLU A C 1
ATOM 2326 O O . GLU A 1 288 ? 16.312 -16.938 10.07 1 89.44 288 GLU A O 1
ATOM 2331 N N . GLU A 1 289 ? 17.422 -15.164 9.328 1 91.06 289 GLU A N 1
ATOM 2332 C CA . GLU A 1 289 ? 16.219 -14.492 8.852 1 91.06 289 GLU A CA 1
ATOM 2333 C C . GLU A 1 289 ? 15.578 -15.258 7.699 1 91.06 289 GLU A C 1
ATOM 2335 O O . GLU A 1 289 ? 14.352 -15.352 7.609 1 91.06 289 GLU A O 1
ATOM 2340 N N . ALA A 1 290 ? 16.359 -15.82 6.836 1 94.62 290 ALA A N 1
ATOM 2341 C CA . ALA A 1 290 ? 15.852 -16.562 5.68 1 94.62 290 ALA A CA 1
ATOM 2342 C C . ALA A 1 290 ? 15.172 -17.859 6.113 1 94.62 290 ALA A C 1
ATOM 2344 O O . ALA A 1 290 ? 14.289 -18.359 5.418 1 94.62 290 ALA A O 1
ATOM 2345 N N . ALA A 1 291 ? 15.578 -18.375 7.254 1 93 291 ALA A N 1
ATOM 2346 C CA . ALA A 1 291 ? 15.055 -19.656 7.738 1 93 291 ALA A CA 1
ATOM 2347 C C . ALA A 1 291 ? 13.961 -19.438 8.781 1 93 291 ALA A C 1
ATOM 2349 O O . ALA A 1 291 ? 13.359 -20.406 9.266 1 93 291 ALA A O 1
ATOM 2350 N N . ALA A 1 292 ? 13.711 -18.188 9.102 1 89.88 292 ALA A N 1
ATOM 2351 C CA . ALA A 1 292 ? 12.773 -17.891 10.172 1 89.88 292 ALA A CA 1
ATOM 2352 C C . ALA A 1 292 ? 11.375 -18.406 9.844 1 89.88 292 ALA A C 1
ATOM 2354 O O . ALA A 1 292 ? 10.953 -18.375 8.688 1 89.88 292 ALA A O 1
ATOM 2355 N N . ALA A 1 293 ? 10.664 -18.844 10.891 1 90.38 293 ALA A N 1
ATOM 2356 C CA . ALA A 1 293 ? 9.281 -19.266 10.727 1 90.38 293 ALA A CA 1
ATOM 2357 C C . ALA A 1 293 ? 8.383 -18.109 10.305 1 90.38 293 ALA A C 1
ATOM 2359 O O . ALA A 1 293 ? 8.688 -16.953 10.602 1 90.38 293 ALA A O 1
ATOM 2360 N N . LEU A 1 294 ? 7.34 -18.453 9.602 1 93.62 294 LEU A N 1
ATOM 2361 C CA . LEU A 1 294 ? 6.383 -17.406 9.242 1 93.62 294 LEU A CA 1
ATOM 2362 C C . LEU A 1 294 ? 5.684 -16.875 10.484 1 93.62 294 LEU A C 1
ATOM 2364 O O . LEU A 1 294 ? 5.41 -17.625 11.43 1 93.62 294 LEU A O 1
ATOM 2368 N N . PRO A 1 295 ? 5.398 -15.602 10.469 1 91.44 295 PRO A N 1
ATOM 2369 C CA . PRO A 1 295 ? 4.531 -15.078 11.531 1 91.44 295 PRO A CA 1
ATOM 2370 C C . PRO A 1 295 ? 3.115 -15.648 11.461 1 91.44 295 PRO A C 1
ATOM 2372 O O . PRO A 1 295 ? 2.764 -16.328 10.492 1 91.44 295 PRO A O 1
ATOM 2375 N N . LYS A 1 296 ? 2.373 -15.367 12.562 1 90.56 296 LYS A N 1
ATOM 2376 C CA . LYS A 1 296 ? 0.941 -15.633 12.469 1 90.56 296 LYS A CA 1
ATOM 2377 C C . LYS A 1 296 ? 0.316 -14.883 11.297 1 90.56 296 LYS A C 1
ATOM 2379 O O . LYS A 1 296 ? 0.86 -13.875 10.836 1 90.56 296 LYS A O 1
ATOM 2384 N N . PRO A 1 297 ? -0.827 -15.422 10.82 1 94.19 297 PRO A N 1
ATOM 2385 C CA . PRO A 1 297 ? -1.44 -14.719 9.695 1 94.19 297 PRO A CA 1
ATOM 2386 C C . PRO A 1 297 ? -1.747 -13.258 10.008 1 94.19 297 PRO A C 1
ATOM 2388 O O . PRO A 1 297 ? -2.096 -12.922 11.141 1 94.19 297 PRO A O 1
ATOM 2391 N N . MET A 1 298 ? -1.499 -12.438 9.008 1 94.5 298 MET A N 1
ATOM 2392 C CA . MET A 1 298 ? -1.817 -11.016 9.18 1 94.5 298 MET A CA 1
ATOM 2393 C C . MET A 1 298 ? -3.273 -10.836 9.594 1 94.5 298 MET A C 1
ATOM 2395 O O . MET A 1 298 ? -3.578 -10.039 10.477 1 94.5 298 MET A O 1
ATOM 2399 N N . TYR A 1 299 ? -4.191 -11.484 8.789 1 92.25 299 TYR A N 1
ATOM 2400 C CA . TYR A 1 299 ? -5.578 -11.547 9.234 1 92.25 299 TYR A CA 1
ATOM 2401 C C . TYR A 1 299 ? -5.746 -12.578 10.352 1 92.25 299 TYR A C 1
ATOM 2403 O O . TYR A 1 299 ? -5.422 -13.75 10.172 1 92.25 299 TYR A O 1
ATOM 2411 N N . TYR A 1 300 ? -6.23 -12.117 11.445 1 87.88 300 TYR A N 1
ATOM 2412 C CA . TYR A 1 300 ? -6.32 -12.961 12.633 1 87.88 300 TYR A CA 1
ATOM 2413 C C . TYR A 1 300 ? -7.078 -14.25 12.328 1 87.88 300 TYR A C 1
ATOM 2415 O O . TYR A 1 300 ? -8.172 -14.211 11.75 1 87.88 300 TYR A O 1
ATOM 2423 N N . GLY A 1 301 ? -6.445 -15.398 12.664 1 86.88 301 GLY A N 1
ATOM 2424 C CA . GLY A 1 301 ? -7.086 -16.703 12.539 1 86.88 301 GLY A CA 1
ATOM 2425 C C . GLY A 1 301 ? -7.094 -17.219 11.109 1 86.88 301 GLY A C 1
ATOM 2426 O O . GLY A 1 301 ? -7.605 -18.312 10.852 1 86.88 301 GLY A O 1
ATOM 2427 N N . ASN A 1 302 ? -6.461 -16.531 10.172 1 92.88 302 ASN A N 1
ATOM 2428 C CA . ASN A 1 302 ? -6.508 -16.906 8.758 1 92.88 302 ASN A CA 1
ATOM 2429 C C . ASN A 1 302 ? -5.449 -17.953 8.422 1 92.88 302 ASN A C 1
ATOM 2431 O O . ASN A 1 302 ? -4.676 -17.781 7.48 1 92.88 302 ASN A O 1
ATOM 2435 N N . TRP A 1 303 ? -5.492 -19.047 9.07 1 92.44 303 TRP A N 1
ATOM 2436 C CA . TRP A 1 303 ? -4.531 -20.125 8.859 1 92.44 303 TRP A CA 1
ATOM 2437 C C . TRP A 1 303 ? -4.809 -20.875 7.559 1 92.44 303 TRP A C 1
ATOM 2439 O O . TRP A 1 303 ? -5.957 -20.938 7.113 1 92.44 303 TRP A O 1
ATOM 2449 N N . GLU A 1 304 ? -3.781 -21.438 6.969 1 92.75 304 GLU A N 1
ATOM 2450 C CA . GLU A 1 304 ? -3.895 -22.219 5.734 1 92.75 304 GLU A CA 1
ATOM 2451 C C . GLU A 1 304 ? -4.801 -23.438 5.922 1 92.75 304 GLU A C 1
ATOM 2453 O O . GLU A 1 304 ? -4.762 -24.078 6.969 1 92.75 304 GLU A O 1
ATOM 2458 N N . GLU A 1 305 ? -5.551 -23.734 4.863 1 89.75 305 GLU A N 1
ATOM 2459 C CA . GLU A 1 305 ? -6.391 -24.922 4.891 1 89.75 305 GLU A CA 1
ATOM 2460 C C . GLU A 1 305 ? -5.543 -26.188 4.812 1 89.75 305 GLU A C 1
ATOM 2462 O O . GLU A 1 305 ? -4.41 -26.156 4.328 1 89.75 305 GLU A O 1
ATOM 2467 N N . VAL A 1 306 ? -6.133 -27.234 5.289 1 88.5 306 VAL A N 1
ATOM 2468 C CA . VAL A 1 306 ? -5.438 -28.516 5.273 1 88.5 306 VAL A CA 1
ATOM 2469 C C . VAL A 1 306 ? -6.297 -29.562 4.566 1 88.5 306 VAL A C 1
ATOM 2471 O O . VAL A 1 306 ? -7.457 -29.312 4.23 1 88.5 306 VAL A O 1
ATOM 2474 N N . ASN A 1 307 ? -5.672 -30.734 4.234 1 87.88 307 ASN A N 1
ATOM 2475 C CA . ASN A 1 307 ? -6.34 -31.859 3.584 1 87.88 307 ASN A CA 1
ATOM 2476 C C . ASN A 1 307 ? -7.043 -31.422 2.301 1 87.88 307 ASN A C 1
ATOM 2478 O O . ASN A 1 307 ? -8.242 -31.641 2.143 1 87.88 307 ASN A O 1
ATOM 2482 N N . ARG A 1 308 ? -6.32 -30.859 1.478 1 90.25 308 ARG A N 1
ATOM 2483 C CA . ARG A 1 308 ? -6.855 -30.281 0.247 1 90.25 308 ARG A CA 1
ATOM 2484 C C . ARG A 1 308 ? -6.98 -31.344 -0.842 1 90.25 308 ARG A C 1
ATOM 2486 O O . ARG A 1 308 ? -6.113 -32.219 -0.979 1 90.25 308 ARG A O 1
ATOM 2493 N N . LEU A 1 309 ? -8.109 -31.281 -1.493 1 91.69 309 LEU A N 1
ATOM 2494 C CA . LEU A 1 309 ? -8.359 -32.031 -2.717 1 91.69 309 LEU A CA 1
ATOM 2495 C C . LEU A 1 309 ? -8.609 -31.094 -3.891 1 91.69 309 LEU A C 1
ATOM 2497 O O . LEU A 1 309 ? -9.391 -30.141 -3.777 1 91.69 309 LEU A O 1
ATOM 2501 N N . CYS A 1 310 ? -7.895 -31.281 -4.926 1 93.75 310 CYS A N 1
ATOM 2502 C CA . CYS A 1 310 ? -8.125 -30.531 -6.152 1 93.75 310 CYS A CA 1
ATOM 2503 C C . CYS A 1 310 ? -8.203 -31.453 -7.359 1 93.75 310 CYS A C 1
ATOM 2505 O O . CYS A 1 310 ? -7.199 -32.062 -7.75 1 93.75 310 CYS A O 1
ATOM 2507 N N . THR A 1 311 ? -9.359 -31.609 -7.859 1 92.94 311 THR A N 1
ATOM 2508 C CA . THR A 1 311 ? -9.562 -32.375 -9.086 1 92.94 311 THR A CA 1
ATOM 2509 C C . THR A 1 311 ? -10.234 -31.516 -10.148 1 92.94 311 THR A C 1
ATOM 2511 O O . THR A 1 311 ? -11.367 -31.062 -9.969 1 92.94 311 THR A O 1
ATOM 2514 N N . HIS A 1 312 ? -9.562 -31.203 -11.133 1 89.88 312 HIS A N 1
ATOM 2515 C CA . HIS A 1 312 ? -10.07 -30.438 -12.258 1 89.88 312 HIS A CA 1
ATOM 2516 C C . HIS A 1 312 ? -9.531 -30.969 -13.586 1 89.88 312 HIS A C 1
ATOM 2518 O O . HIS A 1 312 ? -8.578 -31.75 -13.594 1 89.88 312 HIS A O 1
ATOM 2524 N N . GLY A 1 313 ? -10.188 -30.625 -14.625 1 87.06 313 GLY A N 1
ATOM 2525 C CA . GLY A 1 313 ? -9.797 -31.188 -15.906 1 87.06 313 GLY A CA 1
ATOM 2526 C C . GLY A 1 313 ? -10.016 -32.688 -15.992 1 87.06 313 GLY A C 1
ATOM 2527 O O . GLY A 1 313 ? -11.055 -33.188 -15.562 1 87.06 313 GLY A O 1
ATOM 2528 N N . LYS A 1 314 ? -9.008 -33.312 -16.5 1 87.12 314 LYS A N 1
ATOM 2529 C CA . LYS A 1 314 ? -9.148 -34.75 -16.688 1 87.12 314 LYS A CA 1
ATOM 2530 C C . LYS A 1 314 ? -9.188 -35.469 -15.352 1 87.12 314 LYS A C 1
ATOM 2532 O O . LYS A 1 314 ? -9.867 -36.5 -15.211 1 87.12 314 LYS A O 1
ATOM 2537 N N . ALA A 1 315 ? -8.523 -34.938 -14.414 1 89.25 315 ALA A N 1
ATOM 2538 C CA . ALA A 1 315 ? -8.461 -35.562 -13.086 1 89.25 315 ALA A CA 1
ATOM 2539 C C . ALA A 1 315 ? -9.836 -35.562 -12.422 1 89.25 315 ALA A C 1
ATOM 2541 O O . ALA A 1 315 ? -10.07 -36.344 -11.484 1 89.25 315 ALA A O 1
ATOM 2542 N N . PHE A 1 316 ? -10.711 -34.75 -12.922 1 94.31 316 PHE A N 1
ATOM 2543 C CA . PHE A 1 316 ? -12.062 -34.656 -12.391 1 94.31 316 PHE A CA 1
ATOM 2544 C C . PHE A 1 316 ? -12.805 -35.969 -12.531 1 94.31 316 PHE A C 1
ATOM 2546 O O . PHE A 1 316 ? -13.672 -36.281 -11.719 1 94.31 316 PHE A O 1
ATOM 2553 N N . GLU A 1 317 ? -12.438 -36.75 -13.461 1 94.94 317 GLU A N 1
ATOM 2554 C CA . GLU A 1 317 ? -13.086 -38.031 -13.742 1 94.94 317 GLU A CA 1
ATOM 2555 C C . GLU A 1 317 ? -12.984 -38.969 -12.547 1 94.94 317 GLU A C 1
ATOM 2557 O O . GLU A 1 317 ? -13.867 -39.812 -12.328 1 94.94 317 GLU A O 1
ATOM 2562 N N . ALA A 1 318 ? -12.008 -38.781 -11.797 1 93.56 318 ALA A N 1
ATOM 2563 C CA . ALA A 1 318 ? -11.695 -39.719 -10.703 1 93.56 318 ALA A CA 1
ATOM 2564 C C . ALA A 1 318 ? -12.781 -39.688 -9.633 1 93.56 318 ALA A C 1
ATOM 2566 O O . ALA A 1 318 ? -12.961 -40.656 -8.891 1 93.56 318 ALA A O 1
ATOM 2567 N N . VAL A 1 319 ? -13.508 -38.594 -9.586 1 96.44 319 VAL A N 1
ATOM 2568 C CA . VAL A 1 319 ? -14.453 -38.469 -8.477 1 96.44 319 VAL A CA 1
ATOM 2569 C C . VAL A 1 319 ? -15.883 -38.469 -9.016 1 96.44 319 VAL A C 1
ATOM 2571 O O . VAL A 1 319 ? -16.844 -38.344 -8.25 1 96.44 319 VAL A O 1
ATOM 2574 N N . VAL A 1 320 ? -16.031 -38.531 -10.297 1 97.75 320 VAL A N 1
ATOM 2575 C CA . VAL A 1 320 ? -17.359 -38.625 -10.891 1 97.75 320 VAL A CA 1
ATOM 2576 C C . VAL A 1 320 ? -17.828 -40.094 -10.914 1 97.75 320 VAL A C 1
ATOM 2578 O O . VAL A 1 320 ? -17.188 -40.938 -11.539 1 97.75 320 VAL A O 1
ATOM 2581 N N . THR A 1 321 ? -18.953 -40.375 -10.312 1 97.5 321 THR A N 1
ATOM 2582 C CA . THR A 1 321 ? -19.391 -41.75 -10.164 1 97.5 321 THR A CA 1
ATOM 2583 C C . THR A 1 321 ? -20.609 -42.031 -11.047 1 97.5 321 THR A C 1
ATOM 2585 O O . THR A 1 321 ? -20.953 -43.188 -11.289 1 97.5 321 THR A O 1
ATOM 2588 N N . GLN A 1 322 ? -21.328 -41.062 -11.43 1 97.38 322 GLN A N 1
ATOM 2589 C CA . GLN A 1 322 ? -22.422 -41.156 -12.391 1 97.38 322 GLN A CA 1
ATOM 2590 C C . GLN A 1 322 ? -22.375 -40 -13.398 1 97.38 322 GLN A C 1
ATOM 2592 O O . GLN A 1 322 ? -22.188 -38.844 -13.016 1 97.38 322 GLN A O 1
ATOM 2597 N N . SER A 1 323 ? -22.516 -40.312 -14.68 1 97.75 323 SER A N 1
ATOM 2598 C CA . SER A 1 323 ? -22.438 -39.25 -15.68 1 97.75 323 SER A CA 1
ATOM 2599 C C . SER A 1 323 ? -23.344 -39.531 -16.859 1 97.75 323 SER A C 1
ATOM 2601 O O . SER A 1 323 ? -23.062 -39.094 -17.984 1 97.75 323 SER A O 1
ATOM 2603 N N . LYS A 1 324 ? -24.312 -40.344 -16.688 1 94.19 324 LYS A N 1
ATOM 2604 C CA . LYS A 1 324 ? -25.234 -40.594 -17.797 1 94.19 324 LYS A CA 1
ATOM 2605 C C . LYS A 1 324 ? -25.797 -39.281 -18.359 1 94.19 324 LYS A C 1
ATOM 2607 O O . LYS A 1 324 ? -26.312 -38.469 -17.609 1 94.19 324 LYS A O 1
ATOM 2612 N N . GLY A 1 325 ? -25.656 -39.125 -19.641 1 97.31 325 GLY A N 1
ATOM 2613 C CA . GLY A 1 325 ? -26.109 -37.906 -20.281 1 97.31 325 GLY A CA 1
ATOM 2614 C C . GLY A 1 325 ? -25.062 -36.812 -20.344 1 97.31 325 GLY A C 1
ATOM 2615 O O . GLY A 1 325 ? -25.266 -35.781 -20.969 1 97.31 325 GLY A O 1
ATOM 2616 N N . TRP A 1 326 ? -24.031 -36.969 -19.625 1 98.12 326 TRP A N 1
ATOM 2617 C CA . TRP A 1 326 ? -22.906 -36.062 -19.625 1 98.12 326 TRP A CA 1
ATOM 2618 C C . TRP A 1 326 ? -21.719 -36.656 -20.359 1 98.12 326 TRP A C 1
ATOM 2620 O O . TRP A 1 326 ? -21.516 -37.875 -20.359 1 98.12 326 TRP A O 1
ATOM 2630 N N . GLN A 1 327 ? -20.906 -35.844 -21 1 97.12 327 GLN A N 1
ATOM 2631 C CA . GLN A 1 327 ? -19.688 -36.281 -21.672 1 97.12 327 GLN A CA 1
ATOM 2632 C C . GLN A 1 327 ? -18.5 -35.406 -21.297 1 97.12 327 GLN A C 1
ATOM 2634 O O . GLN A 1 327 ? -18.641 -34.188 -21.219 1 97.12 327 GLN A O 1
ATOM 2639 N N . MET A 1 328 ? -17.406 -36.031 -20.922 1 96.44 328 MET A N 1
ATOM 2640 C CA . MET A 1 328 ? -16.156 -35.312 -20.734 1 96.44 328 MET A CA 1
ATOM 2641 C C . MET A 1 328 ? -15.633 -34.781 -22.078 1 96.44 328 MET A C 1
ATOM 2643 O O . MET A 1 328 ? -15.344 -35.562 -22.984 1 96.44 328 MET A O 1
ATOM 2647 N N . VAL A 1 329 ? -15.562 -33.5 -22.203 1 95.12 329 VAL A N 1
ATOM 2648 C CA . VAL A 1 329 ? -15.18 -32.875 -23.469 1 95.12 329 VAL A CA 1
ATOM 2649 C C . VAL A 1 329 ? -14.039 -31.875 -23.234 1 95.12 329 VAL A C 1
ATOM 2651 O O . VAL A 1 329 ? -13.953 -31.266 -22.172 1 95.12 329 VAL A O 1
ATOM 2654 N N . ASN A 1 330 ? -13.141 -31.859 -24.109 1 93.38 330 ASN A N 1
ATOM 2655 C CA . ASN A 1 330 ? -12.148 -30.781 -24.172 1 93.38 330 ASN A CA 1
ATOM 2656 C C . ASN A 1 330 ? -12.578 -29.672 -25.125 1 93.38 330 ASN A C 1
ATOM 2658 O O . ASN A 1 330 ? -12.469 -29.812 -26.344 1 93.38 330 ASN A O 1
ATOM 2662 N N . GLU A 1 331 ? -12.992 -28.562 -24.594 1 89.38 331 GLU A N 1
ATOM 2663 C CA . GLU A 1 331 ? -13.484 -27.484 -25.422 1 89.38 331 GLU A CA 1
ATOM 2664 C C . GLU A 1 331 ? -12.375 -26.469 -25.719 1 89.38 331 GLU A C 1
ATOM 2666 O O . GLU A 1 331 ? -12.648 -25.375 -26.25 1 89.38 331 GLU A O 1
ATOM 2671 N N . GLY A 1 332 ? -11.211 -26.781 -25.266 1 86.94 332 GLY A N 1
ATOM 2672 C CA . GLY A 1 332 ? -10.039 -25.984 -25.594 1 86.94 332 GLY A CA 1
ATOM 2673 C C . GLY A 1 332 ? -9.156 -26.641 -26.641 1 86.94 332 GLY A C 1
ATOM 2674 O O . GLY A 1 332 ? -9.617 -27.484 -27.406 1 86.94 332 GLY A O 1
ATOM 2675 N N . ASP A 1 333 ? -7.961 -26.125 -26.906 1 83.12 333 ASP A N 1
ATOM 2676 C CA . ASP A 1 333 ? -6.992 -26.719 -27.828 1 83.12 333 ASP A CA 1
ATOM 2677 C C . ASP A 1 333 ? -5.914 -27.484 -27.078 1 83.12 333 ASP A C 1
ATOM 2679 O O . ASP A 1 333 ? -6.055 -27.75 -25.875 1 83.12 333 ASP A O 1
ATOM 2683 N N . GLU A 1 334 ? -5.039 -28.016 -27.844 1 77.44 334 GLU A N 1
ATOM 2684 C CA . GLU A 1 334 ? -3.994 -28.859 -27.266 1 77.44 334 GLU A CA 1
ATOM 2685 C C . GLU A 1 334 ? -3.145 -28.078 -26.266 1 77.44 334 GLU A C 1
ATOM 2687 O O . GLU A 1 334 ? -2.688 -28.641 -25.266 1 77.44 334 GLU A O 1
ATOM 2692 N N . PHE A 1 335 ? -2.973 -26.828 -26.469 1 71.44 335 PHE A N 1
ATOM 2693 C CA . PHE A 1 335 ? -2.086 -26.016 -25.641 1 71.44 335 PHE A CA 1
ATOM 2694 C C . PHE A 1 335 ? -2.836 -25.453 -24.438 1 71.44 335 PHE A C 1
ATOM 2696 O O . PHE A 1 335 ? -2.236 -25.188 -23.391 1 71.44 335 PHE A O 1
ATOM 2703 N N . LYS A 1 336 ? -4.164 -25.297 -24.578 1 77.19 336 LYS A N 1
ATOM 2704 C CA . LYS A 1 336 ? -5.027 -24.781 -23.516 1 77.19 336 LYS A CA 1
ATOM 2705 C C . LYS A 1 336 ? -6.297 -25.609 -23.391 1 77.19 336 LYS A C 1
ATOM 2707 O O . LYS A 1 336 ? -7.395 -25.141 -23.688 1 77.19 336 LYS A O 1
ATOM 2712 N N . PRO A 1 337 ? -6.059 -26.844 -22.828 1 83.94 337 PRO A N 1
ATOM 2713 C CA . PRO A 1 337 ? -7.234 -27.703 -22.703 1 83.94 337 PRO A CA 1
ATOM 2714 C C . PRO A 1 337 ? -8.273 -27.141 -21.734 1 83.94 337 PRO A C 1
ATOM 2716 O O . PRO A 1 337 ? -7.922 -26.547 -20.719 1 83.94 337 PRO A O 1
ATOM 2719 N N . LYS A 1 338 ? -9.477 -27.297 -22.094 1 88 338 LYS A N 1
ATOM 2720 C CA . LYS A 1 338 ? -10.609 -26.906 -21.266 1 88 338 LYS A CA 1
ATOM 2721 C C . LYS A 1 338 ? -11.555 -28.094 -21.047 1 88 338 LYS A C 1
ATOM 2723 O O . LYS A 1 338 ? -12.703 -28.062 -21.484 1 88 338 LYS A O 1
ATOM 2728 N N . PHE A 1 339 ? -11.07 -28.984 -20.266 1 92.44 339 PHE A N 1
ATOM 2729 C CA . PHE A 1 339 ? -11.82 -30.203 -19.984 1 92.44 339 PHE A CA 1
ATOM 2730 C C . PHE A 1 339 ? -12.984 -29.922 -19.047 1 92.44 339 PHE A C 1
ATOM 2732 O O . PHE A 1 339 ? -12.891 -29.047 -18.188 1 92.44 339 PHE A O 1
ATOM 2739 N N . GLY A 1 340 ? -14.047 -30.688 -19.234 1 95.62 340 GLY A N 1
ATOM 2740 C CA . GLY A 1 340 ? -15.18 -30.703 -18.312 1 95.62 340 GLY A CA 1
ATOM 2741 C C . GLY A 1 340 ? -16.281 -31.641 -18.734 1 95.62 340 GLY A C 1
ATOM 2742 O O . GLY A 1 340 ? -16.281 -32.125 -19.875 1 95.62 340 GLY A O 1
ATOM 2743 N N . TYR A 1 341 ? -17.109 -31.984 -17.828 1 97.88 341 TYR A N 1
ATOM 2744 C CA . TYR A 1 341 ? -18.328 -32.719 -18.156 1 97.88 341 TYR A CA 1
ATOM 2745 C C . TYR A 1 341 ? -19.406 -31.766 -18.672 1 97.88 341 TYR A C 1
ATOM 2747 O O . TYR A 1 341 ? -19.75 -30.781 -18 1 97.88 341 TYR A O 1
ATOM 2755 N N . VAL A 1 342 ? -19.875 -32.062 -19.844 1 97.94 342 VAL A N 1
ATOM 2756 C CA . VAL A 1 342 ? -20.828 -31.203 -20.5 1 97.94 342 VAL A CA 1
ATOM 2757 C C . VAL A 1 342 ? -22.094 -31.984 -20.828 1 97.94 342 VAL A C 1
ATOM 2759 O O . VAL A 1 342 ? -22.047 -33.188 -21.141 1 97.94 342 VAL A O 1
ATOM 2762 N N . THR A 1 343 ? -23.219 -31.297 -20.734 1 98.19 343 THR A N 1
ATOM 2763 C CA . THR A 1 343 ? -24.484 -31.844 -21.234 1 98.19 343 THR A CA 1
ATOM 2764 C C . THR A 1 343 ? -25.406 -30.719 -21.703 1 98.19 343 THR A C 1
ATOM 2766 O O . THR A 1 343 ? -25.172 -29.547 -21.406 1 98.19 343 THR A O 1
ATOM 2769 N N . THR A 1 344 ? -26.281 -31.047 -22.562 1 97.56 344 THR A N 1
ATOM 2770 C CA . THR A 1 344 ? -27.375 -30.156 -22.953 1 97.56 344 THR A CA 1
ATOM 2771 C C . THR A 1 344 ? -28.734 -30.797 -22.641 1 97.56 344 THR A C 1
ATOM 2773 O O . THR A 1 344 ? -29.781 -30.234 -22.984 1 97.56 344 THR A O 1
ATOM 2776 N N . GLN A 1 345 ? -28.625 -31.938 -22.016 1 97.69 345 GLN A N 1
ATOM 2777 C CA . GLN A 1 345 ? -29.859 -32.688 -21.781 1 97.69 345 GLN A CA 1
ATOM 2778 C C . GLN A 1 345 ? -30.5 -32.281 -20.453 1 97.69 345 GLN A C 1
ATOM 2780 O O . GLN A 1 345 ? -29.938 -32.5 -19.391 1 97.69 345 GLN A O 1
ATOM 2785 N N . VAL A 1 346 ? -31.781 -31.797 -20.578 1 97.69 346 VAL A N 1
ATOM 2786 C CA . VAL A 1 346 ? -32.562 -31.484 -19.391 1 97.69 346 VAL A CA 1
ATOM 2787 C C . VAL A 1 346 ? -32.812 -32.75 -18.578 1 97.69 346 VAL A C 1
ATOM 2789 O O . VAL A 1 346 ? -33.156 -33.812 -19.141 1 97.69 346 VAL A O 1
ATOM 2792 N N . GLY A 1 347 ? -32.5 -32.625 -17.297 1 97.38 347 GLY A N 1
ATOM 2793 C CA . GLY A 1 347 ? -32.75 -33.75 -16.422 1 97.38 347 GLY A CA 1
ATOM 2794 C C . GLY A 1 347 ? -31.531 -34.625 -16.234 1 97.38 347 GLY A C 1
ATOM 2795 O O . GLY A 1 347 ? -31.484 -35.469 -15.312 1 97.38 347 GLY A O 1
ATOM 2796 N N . ALA A 1 348 ? -30.562 -34.469 -17.094 1 98.25 348 ALA A N 1
ATOM 2797 C CA . ALA A 1 348 ? -29.328 -35.25 -16.922 1 98.25 348 ALA A CA 1
ATOM 2798 C C . ALA A 1 348 ? -28.656 -34.938 -15.586 1 98.25 348 ALA A C 1
ATOM 2800 O O . ALA A 1 348 ? -28.641 -33.781 -15.164 1 98.25 348 ALA A O 1
ATOM 2801 N N . GLU A 1 349 ? -28.109 -35.938 -14.938 1 98.12 349 GLU A N 1
ATOM 2802 C CA . GLU A 1 349 ? -27.531 -35.781 -13.602 1 98.12 349 GLU A CA 1
ATOM 2803 C C . GLU A 1 349 ? -26.078 -36.219 -13.578 1 98.12 349 GLU A C 1
ATOM 2805 O O . GLU A 1 349 ? -25.734 -37.312 -14.062 1 98.12 349 GLU A O 1
ATOM 2810 N N . LEU A 1 350 ? -25.234 -35.406 -13.125 1 98.56 350 LEU A N 1
ATOM 2811 C CA . LEU A 1 350 ? -23.859 -35.719 -12.812 1 98.56 350 LEU A CA 1
ATOM 2812 C C . LEU A 1 350 ? -23.672 -35.938 -11.312 1 98.56 350 LEU A C 1
ATOM 2814 O O . LEU A 1 350 ? -24.109 -35.094 -10.516 1 98.56 350 LEU A O 1
ATOM 2818 N N . VAL A 1 351 ? -23.062 -37.031 -10.883 1 98.56 351 VAL A N 1
ATOM 2819 C CA . VAL A 1 351 ? -22.859 -37.25 -9.461 1 98.56 351 VAL A CA 1
ATOM 2820 C C . VAL A 1 351 ? -21.375 -37.344 -9.148 1 98.56 351 VAL A C 1
ATOM 2822 O O . VAL A 1 351 ? -20.641 -38.125 -9.758 1 98.56 351 VAL A O 1
ATOM 2825 N N . ILE A 1 352 ? -20.922 -36.562 -8.242 1 98.19 352 ILE A N 1
ATOM 2826 C CA . ILE A 1 352 ? -19.578 -36.531 -7.699 1 98.19 352 ILE A CA 1
ATOM 2827 C C . ILE A 1 352 ? -19.562 -37.125 -6.293 1 98.19 352 ILE A C 1
ATOM 2829 O O . ILE A 1 352 ? -20.406 -36.781 -5.457 1 98.19 352 ILE A O 1
ATOM 2833 N N . THR A 1 353 ? -18.719 -38.031 -6.047 1 97.94 353 THR A N 1
ATOM 2834 C CA . THR A 1 353 ? -18.641 -38.625 -4.727 1 97.94 353 THR A CA 1
ATOM 2835 C C . THR A 1 353 ? -17.328 -38.281 -4.039 1 97.94 353 THR A C 1
ATOM 2837 O O . THR A 1 353 ? -16.25 -38.531 -4.586 1 97.94 353 THR A O 1
ATOM 2840 N N . LEU A 1 354 ? -17.391 -37.75 -2.844 1 96.06 354 LEU A N 1
ATOM 2841 C CA . LEU A 1 354 ? -16.234 -37.312 -2.074 1 96.06 354 LEU A CA 1
ATOM 2842 C C . LEU A 1 354 ? -16.297 -37.812 -0.639 1 96.06 354 LEU A C 1
ATOM 2844 O O . LEU A 1 354 ? -17.391 -38.031 -0.109 1 96.06 354 LEU A O 1
ATOM 2848 N N . ASN A 1 355 ? -15.148 -38.125 -0.075 1 94.81 355 ASN A N 1
ATOM 2849 C CA . ASN A 1 355 ? -15.07 -38.281 1.371 1 94.81 355 ASN A CA 1
ATOM 2850 C C . ASN A 1 355 ? -14.992 -36.938 2.094 1 94.81 355 ASN A C 1
ATOM 2852 O O . ASN A 1 355 ? -13.969 -36.281 2.045 1 94.81 355 ASN A O 1
ATOM 2856 N N . THR A 1 356 ? -16.031 -36.531 2.775 1 94.19 356 THR A N 1
ATOM 2857 C CA . THR A 1 356 ? -16.062 -35.25 3.449 1 94.19 356 THR A CA 1
ATOM 2858 C C . THR A 1 356 ? -15.844 -35.406 4.949 1 94.19 356 THR A C 1
ATOM 2860 O O . THR A 1 356 ? -16.219 -34.531 5.738 1 94.19 356 THR A O 1
ATOM 2863 N N . THR A 1 357 ? -15.281 -36.562 5.324 1 91.62 357 THR A N 1
ATOM 2864 C CA . THR A 1 357 ? -14.914 -36.75 6.723 1 91.62 357 THR A CA 1
ATOM 2865 C C . THR A 1 357 ? -13.664 -35.969 7.07 1 91.62 357 THR A C 1
ATOM 2867 O O . THR A 1 357 ? -12.625 -36.125 6.426 1 91.62 357 THR A O 1
ATOM 2870 N N . ARG A 1 358 ? -13.766 -35.188 8.141 1 87.88 358 ARG A N 1
ATOM 2871 C CA . ARG A 1 358 ? -12.656 -34.312 8.531 1 87.88 358 ARG A CA 1
ATOM 2872 C C . ARG A 1 358 ? -11.586 -35.125 9.281 1 87.88 358 ARG A C 1
ATOM 2874 O O . ARG A 1 358 ? -11.914 -36 10.086 1 87.88 358 ARG A O 1
ATOM 2881 N N . ARG A 1 359 ? -10.453 -34.781 8.938 1 83.62 359 ARG A N 1
ATOM 2882 C CA . ARG A 1 359 ? -9.32 -35.406 9.633 1 83.62 359 ARG A CA 1
ATOM 2883 C C . ARG A 1 359 ? -8.75 -34.438 10.68 1 83.62 359 ARG A C 1
ATOM 2885 O O . ARG A 1 359 ? -8.391 -34.875 11.781 1 83.62 359 ARG A O 1
ATOM 2892 N N . SER A 1 360 ? -8.781 -33.219 10.164 1 77.56 360 SER A N 1
ATOM 2893 C CA . SER A 1 360 ? -8.367 -32.125 11.062 1 77.56 360 SER A CA 1
ATOM 2894 C C . SER A 1 360 ? -9.578 -31.516 11.758 1 77.56 360 SER A C 1
ATOM 2896 O O . SER A 1 360 ? -10.57 -31.172 11.109 1 77.56 360 SER A O 1
ATOM 2898 N N . ALA A 1 361 ? -9.609 -31.469 13.086 1 79.5 361 ALA A N 1
ATOM 2899 C CA . ALA A 1 361 ? -10.672 -30.906 13.914 1 79.5 361 ALA A CA 1
ATOM 2900 C C . ALA A 1 361 ? -11.992 -31.641 13.703 1 79.5 361 ALA A C 1
ATOM 2902 O O . ALA A 1 361 ? -12.984 -31.062 13.266 1 79.5 361 ALA A O 1
ATOM 2903 N N . PRO A 1 362 ? -12.125 -32.812 13.859 1 83.56 362 PRO A N 1
ATOM 2904 C CA . PRO A 1 362 ? -13.297 -33.656 13.617 1 83.56 362 PRO A CA 1
ATOM 2905 C C . PRO A 1 362 ? -14.555 -33.125 14.312 1 83.56 362 PRO A C 1
ATOM 2907 O O . PRO A 1 362 ? -15.664 -33.531 13.961 1 83.56 362 PRO A O 1
ATOM 2910 N N . GLU A 1 363 ? -14.352 -32.188 15.25 1 81.62 363 GLU A N 1
ATOM 2911 C CA . GLU A 1 363 ? -15.477 -31.641 15.992 1 81.62 363 GLU A CA 1
ATOM 2912 C C . GLU A 1 363 ? -16.297 -30.688 15.117 1 81.62 363 GLU A C 1
ATOM 2914 O O . GLU A 1 363 ? -17.469 -30.422 15.414 1 81.62 363 GLU A O 1
ATOM 2919 N N . LEU A 1 364 ? -15.633 -30.203 14.094 1 82.75 364 LEU A N 1
ATOM 2920 C CA . LEU A 1 364 ? -16.391 -29.359 13.172 1 82.75 364 LEU A CA 1
ATOM 2921 C C . LEU A 1 364 ? -17.266 -30.188 12.25 1 82.75 364 LEU A C 1
ATOM 2923 O O . LEU A 1 364 ? -16.844 -31.234 11.766 1 82.75 364 LEU A O 1
ATOM 2927 N N . GLN A 1 365 ? -18.422 -29.703 11.953 1 83.81 365 GLN A N 1
ATOM 2928 C CA . GLN A 1 365 ? -19.453 -30.547 11.359 1 83.81 365 GLN A CA 1
ATOM 2929 C C . GLN A 1 365 ? -19.359 -30.547 9.836 1 83.81 365 GLN A C 1
ATOM 2931 O O . GLN A 1 365 ? -19.891 -31.453 9.172 1 83.81 365 GLN A O 1
ATOM 2936 N N . ARG A 1 366 ? -18.672 -29.594 9.297 1 89 366 ARG A N 1
ATOM 2937 C CA . ARG A 1 366 ? -18.781 -29.438 7.852 1 89 366 ARG A CA 1
ATOM 2938 C C . ARG A 1 366 ? -17.406 -29.281 7.199 1 89 366 ARG A C 1
ATOM 2940 O O . ARG A 1 366 ? -16.453 -28.859 7.852 1 89 366 ARG A O 1
ATOM 2947 N N . MET A 1 367 ? -17.391 -29.688 5.934 1 89.75 367 MET A N 1
ATOM 2948 C CA . MET A 1 367 ? -16.219 -29.516 5.074 1 89.75 367 MET A CA 1
ATOM 2949 C C . MET A 1 367 ? -16.484 -28.469 4.004 1 89.75 367 MET A C 1
ATOM 2951 O O . MET A 1 367 ? -17.641 -28.188 3.66 1 89.75 367 MET A O 1
ATOM 2955 N N . ASN A 1 368 ? -15.398 -27.797 3.611 1 89.88 368 ASN A N 1
ATOM 2956 C CA . ASN A 1 368 ? -15.508 -26.875 2.486 1 89.88 368 ASN A CA 1
ATOM 2957 C C . ASN A 1 368 ? -15.367 -27.594 1.15 1 89.88 368 ASN A C 1
ATOM 2959 O O . ASN A 1 368 ? -14.367 -28.266 0.904 1 89.88 368 ASN A O 1
ATOM 2963 N N . VAL A 1 369 ? -16.344 -27.516 0.337 1 92.81 369 VAL A N 1
ATOM 2964 C CA . VAL A 1 369 ? -16.328 -28.078 -1.008 1 92.81 369 VAL A CA 1
ATOM 2965 C C . VAL A 1 369 ? -16.688 -27 -2.029 1 92.81 369 VAL A C 1
ATOM 2967 O O . VAL A 1 369 ? -17.625 -26.234 -1.819 1 92.81 369 VAL A O 1
ATOM 2970 N N . GLN A 1 370 ? -15.891 -26.938 -3.096 1 92 370 GLN A N 1
ATOM 2971 C CA . GLN A 1 370 ? -16.141 -25.969 -4.164 1 92 370 GLN A CA 1
ATOM 2972 C C . GLN A 1 370 ? -16.312 -26.672 -5.508 1 92 370 GLN A C 1
ATOM 2974 O O . GLN A 1 370 ? -15.438 -27.438 -5.93 1 92 370 GLN A O 1
ATOM 2979 N N . LEU A 1 371 ? -17.422 -26.406 -6.078 1 94.06 371 LEU A N 1
ATOM 2980 C CA . LEU A 1 371 ? -17.734 -26.969 -7.391 1 94.06 371 LEU A CA 1
ATOM 2981 C C . LEU A 1 371 ? -17.453 -25.938 -8.492 1 94.06 371 LEU A C 1
ATOM 2983 O O . LEU A 1 371 ? -18 -24.844 -8.477 1 94.06 371 LEU A O 1
ATOM 2987 N N . ALA A 1 372 ? -16.609 -26.328 -9.43 1 92.19 372 ALA A N 1
ATOM 2988 C CA . ALA A 1 372 ? -16.266 -25.438 -10.539 1 92.19 372 ALA A CA 1
ATOM 2989 C C . ALA A 1 372 ? -17.172 -25.672 -11.742 1 92.19 372 ALA A C 1
ATOM 2991 O O . ALA A 1 372 ? -17.344 -26.812 -12.188 1 92.19 372 ALA A O 1
ATOM 2992 N N . TYR A 1 373 ? -17.766 -24.625 -12.25 1 92.75 373 TYR A N 1
ATOM 2993 C CA . TYR A 1 373 ? -18.641 -24.734 -13.406 1 92.75 373 TYR A CA 1
ATOM 2994 C C . TYR A 1 373 ? -18.516 -23.516 -14.312 1 92.75 373 TYR A C 1
ATOM 2996 O O . TYR A 1 373 ? -18 -22.469 -13.883 1 92.75 373 TYR A O 1
ATOM 3004 N N . LEU A 1 374 ? -18.938 -23.641 -15.5 1 91.5 374 LEU A N 1
ATOM 3005 C CA . LEU A 1 374 ? -18.781 -22.594 -16.5 1 91.5 374 LEU A CA 1
ATOM 3006 C C . LEU A 1 374 ? -19.984 -21.656 -16.5 1 91.5 374 LEU A C 1
ATOM 3008 O O . LEU A 1 374 ? -21.141 -22.125 -16.438 1 91.5 374 LEU A O 1
ATOM 3012 N N . ARG A 1 375 ? -19.672 -20.375 -16.516 1 90.06 375 ARG A N 1
ATOM 3013 C CA . ARG A 1 375 ? -20.688 -19.359 -16.859 1 90.06 375 ARG A CA 1
ATOM 3014 C C . ARG A 1 375 ? -20.312 -18.656 -18.156 1 90.06 375 ARG A C 1
ATOM 3016 O O . ARG A 1 375 ? -19.141 -18.375 -18.391 1 90.06 375 ARG A O 1
ATOM 3023 N N . SER A 1 376 ? -21.234 -18.453 -18.922 1 89.69 376 SER A N 1
ATOM 3024 C CA . SER A 1 376 ? -21.031 -17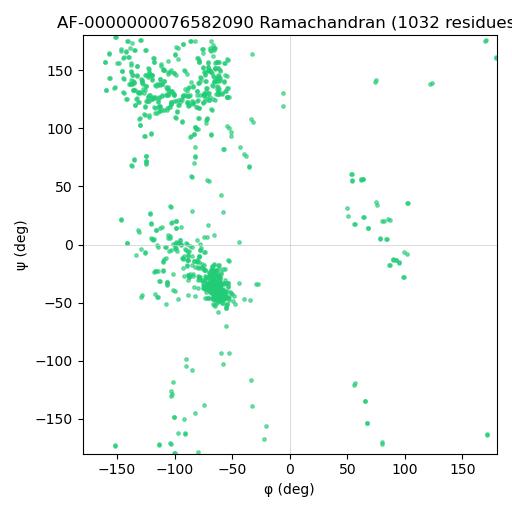.766 -20.188 1 89.69 376 SER A CA 1
ATOM 3025 C C . SER A 1 376 ? -22.297 -17.031 -20.625 1 89.69 376 SER A C 1
ATOM 3027 O O . SER A 1 376 ? -23.297 -17.031 -19.922 1 89.69 376 SER A O 1
ATOM 3029 N N . TYR A 1 377 ? -22.188 -16.297 -21.828 1 88.88 377 TYR A N 1
ATOM 3030 C CA . TYR A 1 377 ? -23.234 -15.352 -22.234 1 88.88 377 TYR A CA 1
ATOM 3031 C C . TYR A 1 377 ? -24.188 -15.984 -23.234 1 88.88 377 TYR A C 1
ATOM 3033 O O . TYR A 1 377 ? -25.188 -15.367 -23.625 1 88.88 377 TYR A O 1
ATOM 3041 N N . THR A 1 378 ? -23.906 -17.203 -23.672 1 88.31 378 THR A N 1
ATOM 3042 C CA . THR A 1 378 ? -24.812 -17.781 -24.656 1 88.31 378 THR A CA 1
ATOM 3043 C C . THR A 1 378 ? -24.984 -19.281 -24.438 1 88.31 378 THR A C 1
ATOM 3045 O O . THR A 1 378 ? -24 -19.984 -24.203 1 88.31 378 THR A O 1
ATOM 3048 N N . GLY A 1 379 ? -26.219 -19.766 -24.406 1 92.81 379 GLY A N 1
ATOM 3049 C CA . GLY A 1 379 ? -26.578 -21.172 -24.578 1 92.81 379 GLY A CA 1
ATOM 3050 C C . GLY A 1 379 ? -26.469 -21.969 -23.281 1 92.81 379 GLY A C 1
ATOM 3051 O O . GLY A 1 379 ? -26.656 -23.188 -23.281 1 92.81 379 GLY A O 1
ATOM 3052 N N . LEU A 1 380 ? -26.188 -21.359 -22.203 1 95.44 380 LEU A N 1
ATOM 3053 C CA . LEU A 1 380 ? -26 -22.078 -20.953 1 95.44 380 LEU A CA 1
ATOM 3054 C C . LEU A 1 380 ? -27.312 -22.188 -20.188 1 95.44 380 LEU A C 1
ATOM 3056 O O . LEU A 1 380 ? -28.188 -21.328 -20.312 1 95.44 380 LEU A O 1
ATOM 3060 N N . GLY A 1 381 ? -27.422 -23.266 -19.453 1 96.19 381 GLY A N 1
ATOM 3061 C CA . GLY A 1 381 ? -28.625 -23.5 -18.672 1 96.19 381 GLY A CA 1
ATOM 3062 C C . GLY A 1 381 ? -28.391 -23.453 -17.172 1 96.19 381 GLY A C 1
ATOM 3063 O O . GLY A 1 381 ? -27.359 -22.953 -16.719 1 96.19 381 GLY A O 1
ATOM 3064 N N . MET A 1 382 ? -29.516 -23.859 -16.453 1 97.19 382 MET A N 1
ATOM 3065 C CA . MET A 1 382 ? -29.469 -23.906 -14.992 1 97.19 382 MET A CA 1
ATOM 3066 C C . MET A 1 382 ? -29.328 -25.344 -14.492 1 97.19 382 MET A C 1
ATOM 3068 O O . MET A 1 382 ? -29.781 -26.281 -15.164 1 97.19 382 MET A O 1
ATOM 3072 N N . ALA A 1 383 ? -28.703 -25.484 -13.375 1 97.62 383 ALA A N 1
ATOM 3073 C CA . ALA A 1 383 ? -28.578 -26.797 -12.766 1 97.62 383 ALA A CA 1
ATOM 3074 C C . ALA A 1 383 ? -28.812 -26.734 -11.258 1 97.62 383 ALA A C 1
ATOM 3076 O O . ALA A 1 383 ? -28.453 -25.75 -10.609 1 97.62 383 ALA A O 1
ATOM 3077 N N . LEU A 1 384 ? -29.453 -27.703 -10.734 1 97.38 384 LEU A N 1
ATOM 3078 C CA . LEU A 1 384 ? -29.656 -27.859 -9.297 1 97.38 384 LEU A CA 1
ATOM 3079 C C . LEU A 1 384 ? -28.547 -28.719 -8.688 1 97.38 384 LEU A C 1
ATOM 3081 O O . LEU A 1 384 ? -28.281 -29.812 -9.172 1 97.38 384 LEU A O 1
ATOM 3085 N N . VAL A 1 385 ? -27.906 -28.25 -7.637 1 97.5 385 VAL A N 1
ATOM 3086 C CA . VAL A 1 385 ? -26.828 -28.969 -6.941 1 97.5 385 VAL A CA 1
ATOM 3087 C C . VAL A 1 385 ? -27.328 -29.406 -5.562 1 97.5 385 VAL A C 1
ATOM 3089 O O . VAL A 1 385 ? -27.812 -28.594 -4.781 1 97.5 385 VAL A O 1
ATOM 3092 N N . LYS A 1 386 ? -27.156 -30.656 -5.277 1 97.62 386 LYS A N 1
ATOM 3093 C CA . LYS A 1 386 ? -27.625 -31.234 -4.023 1 97.62 386 LYS A CA 1
ATOM 3094 C C . LYS A 1 386 ? -26.594 -32.188 -3.438 1 97.62 386 LYS A C 1
ATOM 3096 O O . LYS A 1 386 ? -25.766 -32.75 -4.168 1 97.62 386 LYS A O 1
ATOM 3101 N N . CYS A 1 387 ? -26.703 -32.344 -2.133 1 97.25 387 CYS A N 1
ATOM 3102 C CA . CYS A 1 387 ? -25.906 -33.344 -1.438 1 97.25 387 CYS A CA 1
ATOM 3103 C C . CYS A 1 387 ? -26.766 -34.5 -0.952 1 97.25 387 CYS A C 1
ATOM 3105 O O . CYS A 1 387 ? -27.922 -34.281 -0.567 1 97.25 387 CYS A O 1
ATOM 3107 N N . SER A 1 388 ? -26.234 -35.625 -1.067 1 97.38 388 SER A N 1
ATOM 3108 C CA . SER A 1 388 ? -26.859 -36.875 -0.583 1 97.38 388 SER A CA 1
ATOM 3109 C C . SER A 1 388 ? -25.812 -37.906 -0.227 1 97.38 388 SER A C 1
ATOM 3111 O O . SER A 1 388 ? -24.625 -37.625 -0.177 1 97.38 388 SER A O 1
ATOM 3113 N N . GLY A 1 389 ? -26.234 -39.156 0.095 1 96 389 GLY A N 1
ATOM 3114 C CA . GLY A 1 389 ? -25.297 -40.188 0.424 1 96 389 GLY A CA 1
ATOM 3115 C C . GLY A 1 389 ? -24.688 -40.062 1.807 1 96 389 GLY A C 1
ATOM 3116 O O . GLY A 1 389 ? -23.469 -40.156 1.969 1 96 389 GLY A O 1
ATOM 3117 N N . GLY A 1 390 ? -25.375 -39.594 2.752 1 95.62 390 GLY A N 1
ATOM 3118 C CA . GLY A 1 390 ? -24.938 -39.469 4.137 1 95.62 390 GLY A CA 1
ATOM 3119 C C . GLY A 1 390 ? -24.531 -38.062 4.512 1 95.62 390 GLY A C 1
ATOM 3120 O O . GLY A 1 390 ? -24.203 -37.812 5.668 1 95.62 390 GLY A O 1
ATOM 3121 N N . CYS A 1 391 ? -24.469 -37.25 3.533 1 96.69 391 CYS A N 1
ATOM 3122 C CA . CYS A 1 391 ? -24.141 -35.844 3.82 1 96.69 391 CYS A CA 1
ATOM 3123 C C . CYS A 1 391 ? -25.281 -34.906 3.428 1 96.69 391 CYS A C 1
ATOM 3125 O O . CYS A 1 391 ? -26.172 -35.312 2.672 1 96.69 391 CYS A O 1
ATOM 3127 N N . GLU A 1 392 ? -25.266 -33.719 4.086 1 96.19 392 GLU A N 1
ATOM 3128 C CA . GLU A 1 392 ? -26.234 -32.656 3.791 1 96.19 392 GLU A CA 1
ATOM 3129 C C . GLU A 1 392 ? -25.562 -31.328 3.512 1 96.19 392 GLU A C 1
ATOM 3131 O O . GLU A 1 392 ? -24.562 -31 4.137 1 96.19 392 GLU A O 1
ATOM 3136 N N . CYS A 1 393 ? -26.094 -30.688 2.52 1 94.06 393 CYS A N 1
ATOM 3137 C CA . CYS A 1 393 ? -25.703 -29.297 2.242 1 94.06 393 CYS A CA 1
ATOM 3138 C C . CYS A 1 393 ? -26.891 -28.516 1.692 1 94.06 393 CYS A C 1
ATOM 3140 O O . CYS A 1 393 ? -27.969 -29.078 1.472 1 94.06 393 CYS A O 1
ATOM 3142 N N . GLN A 1 394 ? -26.797 -27.234 1.638 1 92.31 394 GLN A N 1
ATOM 3143 C CA . GLN A 1 394 ? -27.859 -26.391 1.104 1 92.31 394 GLN A CA 1
ATOM 3144 C C . GLN A 1 394 ? -28.078 -26.656 -0.386 1 92.31 394 GLN A C 1
ATOM 3146 O O . GLN A 1 394 ? -27.125 -26.562 -1.175 1 92.31 394 GLN A O 1
ATOM 3151 N N . ASP A 1 395 ? -29.328 -26.984 -0.733 1 94.06 395 ASP A N 1
ATOM 3152 C CA . ASP A 1 395 ? -29.656 -27.078 -2.15 1 94.06 395 ASP A CA 1
ATOM 3153 C C . ASP A 1 395 ? -29.469 -25.734 -2.85 1 94.06 395 ASP A C 1
ATOM 3155 O O . ASP A 1 395 ? -29.906 -24.703 -2.352 1 94.06 395 ASP A O 1
ATOM 3159 N N . THR A 1 396 ? -28.766 -25.797 -3.975 1 94.75 396 THR A N 1
ATOM 3160 C CA . THR A 1 396 ? -28.469 -24.531 -4.645 1 94.75 396 THR A CA 1
ATOM 3161 C C . THR A 1 396 ? -28.766 -24.625 -6.137 1 94.75 396 THR A C 1
ATOM 3163 O O . THR A 1 396 ? -28.297 -25.547 -6.816 1 94.75 396 THR A O 1
ATOM 3166 N N . LEU A 1 397 ? -29.594 -23.688 -6.625 1 94.81 397 LEU A N 1
ATOM 3167 C CA . LEU A 1 397 ? -29.812 -23.531 -8.055 1 94.81 397 LEU A CA 1
ATOM 3168 C C . LEU A 1 397 ? -28.766 -22.594 -8.664 1 94.81 397 LEU A C 1
ATOM 3170 O O . LEU A 1 397 ? -28.672 -21.438 -8.258 1 94.81 397 LEU A O 1
ATOM 3174 N N . VAL A 1 398 ? -28.031 -23.141 -9.609 1 94.69 398 VAL A N 1
ATOM 3175 C CA . VAL A 1 398 ? -26.969 -22.344 -10.211 1 94.69 398 VAL A CA 1
ATOM 3176 C C . VAL A 1 398 ? -27.312 -22.047 -11.672 1 94.69 398 VAL A C 1
ATOM 3178 O O . VAL A 1 398 ? -27.844 -22.906 -12.375 1 94.69 398 VAL A O 1
ATOM 3181 N N . ASP A 1 399 ? -27.047 -20.781 -12.039 1 93.75 399 ASP A N 1
ATOM 3182 C CA . ASP A 1 399 ? -27.266 -20.344 -13.414 1 93.75 399 ASP A CA 1
ATOM 3183 C C . ASP A 1 399 ? -25.938 -20.234 -14.172 1 93.75 399 ASP A C 1
ATOM 3185 O O . ASP A 1 399 ? -25.094 -19.406 -13.812 1 93.75 399 ASP A O 1
ATOM 3189 N N . GLY A 1 400 ? -25.781 -21.016 -15.242 1 94.19 400 GLY A N 1
ATOM 3190 C CA . GLY A 1 400 ? -24.562 -20.953 -16.047 1 94.19 400 GLY A CA 1
ATOM 3191 C C . GLY A 1 400 ? -24.531 -19.766 -16.984 1 94.19 400 GLY A C 1
ATOM 3192 O O . GLY A 1 400 ? -23.516 -19.516 -17.641 1 94.19 400 GLY A O 1
ATOM 3193 N N . HIS A 1 401 ? -25.641 -19.016 -17.016 1 93.06 401 HIS A N 1
ATOM 3194 C CA . HIS A 1 401 ? -25.75 -17.891 -17.922 1 93.06 401 HIS A CA 1
ATOM 3195 C C . HIS A 1 401 ? -25.5 -16.562 -17.203 1 93.06 401 HIS A C 1
ATOM 3197 O O . HIS A 1 401 ? -25.984 -16.359 -16.094 1 93.06 401 HIS A O 1
ATOM 3203 N N . HIS A 1 402 ? -24.656 -15.75 -17.734 1 85.62 402 HIS A N 1
ATOM 3204 C CA . HIS A 1 402 ? -24.562 -14.359 -17.312 1 85.62 402 HIS A CA 1
ATOM 3205 C C . HIS A 1 402 ? -24.484 -13.422 -18.516 1 85.62 402 HIS A C 1
ATOM 3207 O O . HIS A 1 402 ? -24.312 -13.875 -19.656 1 85.62 402 HIS A O 1
ATOM 3213 N N . GLU A 1 403 ? -24.656 -12.117 -18.297 1 81.38 403 GLU A N 1
ATOM 3214 C CA . GLU A 1 403 ? -24.766 -11.148 -19.391 1 81.38 403 GLU A CA 1
ATOM 3215 C C . GLU A 1 403 ? -23.406 -10.625 -19.812 1 81.38 403 GLU A C 1
ATOM 3217 O O . GLU A 1 403 ? -23.266 -10.016 -20.875 1 81.38 403 GLU A O 1
ATOM 3222 N N . LEU A 1 404 ? -22.453 -10.961 -19.062 1 73.06 404 LEU A N 1
ATOM 3223 C CA . LEU A 1 404 ? -21.109 -10.516 -19.406 1 73.06 404 LEU A CA 1
ATOM 3224 C C . LEU A 1 404 ? -20.562 -11.297 -20.594 1 73.06 404 LEU A C 1
ATOM 3226 O O . LEU A 1 404 ? -20.672 -12.523 -20.641 1 73.06 404 LEU A O 1
ATOM 3230 N N . ARG A 1 405 ? -20.172 -10.68 -21.625 1 71.81 405 ARG A N 1
ATOM 3231 C CA . ARG A 1 405 ? -19.672 -11.336 -22.828 1 71.81 405 ARG A CA 1
ATOM 3232 C C . ARG A 1 405 ? -18.312 -11.984 -22.578 1 71.81 405 ARG A C 1
ATOM 3234 O O . ARG A 1 405 ? -17.344 -11.695 -23.297 1 71.81 405 ARG A O 1
ATOM 3241 N N . GLN A 1 406 ? -18.297 -12.789 -21.609 1 73.94 406 GLN A N 1
ATOM 3242 C CA . GLN A 1 406 ? -17.109 -13.547 -21.234 1 73.94 406 GLN A CA 1
ATOM 3243 C C . GLN A 1 406 ? -17.484 -14.938 -20.719 1 73.94 406 GLN A C 1
ATOM 3245 O O . GLN A 1 406 ? -18.578 -15.133 -20.188 1 73.94 406 GLN A O 1
ATOM 3250 N N . SER A 1 407 ? -16.672 -15.914 -21.047 1 79.94 407 SER A N 1
ATOM 3251 C CA . SER A 1 407 ? -16.781 -17.25 -20.484 1 79.94 407 SER A CA 1
ATOM 3252 C C . SER A 1 407 ? -15.797 -17.453 -19.328 1 79.94 407 SER A C 1
ATOM 3254 O O . SER A 1 407 ? -14.578 -17.344 -19.531 1 79.94 407 SER A O 1
ATOM 3256 N N . THR A 1 408 ? -16.312 -17.641 -18.188 1 79.94 408 THR A N 1
ATOM 3257 C CA . THR A 1 408 ? -15.461 -17.75 -17.016 1 79.94 408 THR A CA 1
ATOM 3258 C C . THR A 1 408 ? -15.922 -18.875 -16.109 1 79.94 408 THR A C 1
ATOM 3260 O O . THR A 1 408 ? -17.109 -19.219 -16.094 1 79.94 408 THR A O 1
ATOM 3263 N N . ILE A 1 409 ? -15 -19.516 -15.484 1 82.38 409 ILE A N 1
ATOM 3264 C CA . ILE A 1 409 ? -15.312 -20.562 -14.516 1 82.38 409 ILE A CA 1
ATOM 3265 C C . ILE A 1 409 ? -15.68 -19.938 -13.18 1 82.38 409 ILE A C 1
ATOM 3267 O O . ILE A 1 409 ? -15.008 -19.016 -12.711 1 82.38 409 ILE A O 1
ATOM 3271 N N . PHE A 1 410 ? -16.734 -20.375 -12.609 1 84.12 410 PHE A N 1
ATOM 3272 C CA . PHE A 1 410 ? -17.188 -19.969 -11.289 1 84.12 410 PHE A CA 1
ATOM 3273 C C . PHE A 1 410 ? -17.062 -21.125 -10.297 1 84.12 410 PHE A C 1
ATOM 3275 O O . PHE A 1 410 ? -17.031 -22.297 -10.688 1 84.12 410 PHE A O 1
ATOM 3282 N N . LEU A 1 411 ? -16.922 -20.766 -9.062 1 84.75 411 LEU A N 1
ATOM 3283 C CA . LEU A 1 411 ? -16.875 -21.75 -7.988 1 84.75 411 LEU A CA 1
ATOM 3284 C C . LEU A 1 411 ? -18.109 -21.641 -7.09 1 84.75 411 LEU A C 1
ATOM 3286 O O . LEU A 1 411 ? -18.359 -20.578 -6.504 1 84.75 411 LEU A O 1
ATOM 3290 N N . LEU A 1 412 ? -18.844 -22.656 -7.012 1 88.5 412 LEU A N 1
ATOM 3291 C CA . LEU A 1 412 ? -19.938 -22.766 -6.043 1 88.5 412 LEU A CA 1
ATOM 3292 C C . LEU A 1 412 ? -19.438 -23.375 -4.738 1 88.5 412 LEU A C 1
ATOM 3294 O O . LEU A 1 412 ? -18.875 -24.484 -4.734 1 88.5 412 LEU A O 1
ATOM 3298 N N . ARG A 1 413 ? -19.625 -22.672 -3.719 1 88.44 413 ARG A N 1
ATOM 3299 C CA . ARG A 1 413 ? -19.203 -23.188 -2.42 1 88.44 413 ARG A CA 1
ATOM 3300 C C . ARG A 1 413 ? -20.312 -24 -1.767 1 88.44 413 ARG A C 1
ATOM 3302 O O . ARG A 1 413 ? -21.453 -23.531 -1.659 1 88.44 413 ARG A O 1
ATOM 3309 N N . LEU A 1 414 ? -19.875 -25.203 -1.398 1 91.5 414 LEU A N 1
ATOM 3310 C CA . LEU A 1 414 ? -20.75 -26.109 -0.669 1 91.5 414 LEU A CA 1
ATOM 3311 C C . LEU A 1 414 ? -20.156 -26.469 0.685 1 91.5 414 LEU A C 1
ATOM 3313 O O . LEU A 1 414 ? -18.922 -26.453 0.85 1 91.5 414 LEU A O 1
ATOM 3317 N N . TYR A 1 415 ? -20.984 -26.656 1.668 1 91.06 415 TYR A N 1
ATOM 3318 C CA . TYR A 1 415 ? -20.531 -27.047 2.994 1 91.06 415 TYR A CA 1
ATOM 3319 C C . TYR A 1 415 ? -21.234 -28.312 3.457 1 91.06 415 TYR A C 1
ATOM 3321 O O . TYR A 1 415 ? -22 -28.297 4.43 1 91.06 415 TYR A O 1
ATOM 3329 N N . PRO A 1 416 ? -20.891 -29.359 2.82 1 94.56 416 PRO A N 1
ATOM 3330 C CA . PRO A 1 416 ? -21.547 -30.609 3.215 1 94.56 416 PRO A CA 1
ATOM 3331 C C . PRO A 1 416 ? -21.109 -31.094 4.598 1 94.56 416 PRO A C 1
ATOM 3333 O O . PRO A 1 416 ? -20 -30.797 5.039 1 94.56 416 PRO A O 1
ATOM 3336 N N . THR A 1 417 ? -22.047 -31.766 5.246 1 94.5 417 THR A N 1
ATOM 3337 C CA . THR A 1 417 ? -21.703 -32.469 6.484 1 94.5 417 THR A CA 1
ATOM 3338 C C . THR A 1 417 ? -20.75 -33.625 6.211 1 94.5 417 THR A C 1
ATOM 3340 O O . THR A 1 417 ? -20.531 -34 5.055 1 94.5 417 THR A O 1
ATOM 3343 N N . GLN A 1 418 ? -20.188 -34.188 7.289 1 94.06 418 GLN A N 1
ATOM 3344 C CA . GLN A 1 418 ? -19.188 -35.25 7.168 1 94.06 418 GLN A CA 1
ATOM 3345 C C . GLN A 1 418 ? -19.828 -36.562 6.75 1 94.06 418 GLN A C 1
ATOM 3347 O O . GLN A 1 418 ? -20.859 -36.969 7.305 1 94.06 418 GLN A O 1
ATOM 3352 N N . ALA A 1 419 ? -19.281 -37.156 5.758 1 96.31 419 ALA A N 1
ATOM 3353 C CA . ALA A 1 419 ? -19.656 -38.5 5.297 1 96.31 419 ALA A CA 1
ATOM 3354 C C . ALA A 1 419 ? -18.516 -39.156 4.531 1 96.31 419 ALA A C 1
ATOM 3356 O O . ALA A 1 419 ? -17.812 -38.5 3.771 1 96.31 419 ALA A O 1
ATOM 3357 N N . PRO A 1 420 ? -18.391 -40.438 4.711 1 94.56 420 PRO A N 1
ATOM 3358 C CA . PRO A 1 420 ? -17.312 -41.125 3.988 1 94.56 420 PRO A CA 1
ATOM 3359 C C . PRO A 1 420 ? -17.547 -41.125 2.477 1 94.56 420 PRO A C 1
ATOM 3361 O O . PRO A 1 420 ? -16.578 -41.25 1.709 1 94.56 420 PRO A O 1
ATOM 3364 N N . ALA A 1 421 ? -18.797 -41.094 2.088 1 96.5 421 ALA A N 1
ATOM 3365 C CA . ALA A 1 421 ? -19.125 -41.094 0.665 1 96.5 421 ALA 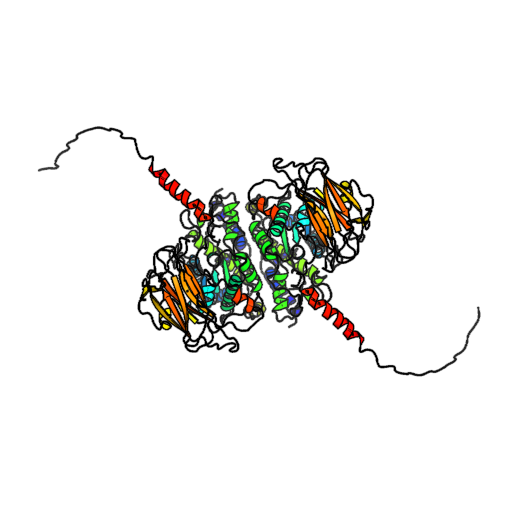A CA 1
ATOM 3366 C C . ALA A 1 421 ? -20.234 -40.094 0.357 1 96.5 421 ALA A C 1
ATOM 3368 O O . ALA A 1 421 ? -21.328 -40.469 -0.066 1 96.5 421 ALA A O 1
ATOM 3369 N N . CYS A 1 422 ? -19.906 -38.844 0.5 1 97.44 422 CYS A N 1
ATOM 3370 C CA . CYS A 1 422 ? -20.828 -37.75 0.204 1 97.44 422 CYS A CA 1
ATOM 3371 C C . CYS A 1 422 ? -21.078 -37.656 -1.298 1 97.44 422 CYS A C 1
ATOM 3373 O O . CYS A 1 422 ? -20.125 -37.531 -2.07 1 97.44 422 CYS A O 1
ATOM 3375 N N . ARG A 1 423 ? -22.281 -37.656 -1.699 1 98.25 423 ARG A N 1
ATOM 3376 C CA . ARG A 1 423 ? -22.656 -37.531 -3.107 1 98.25 423 ARG A CA 1
ATOM 3377 C C . ARG A 1 423 ? -23.156 -36.125 -3.426 1 98.25 423 ARG A C 1
ATOM 3379 O O . ARG A 1 423 ? -24.094 -35.656 -2.805 1 98.25 423 ARG A O 1
ATOM 3386 N N . ILE A 1 424 ? -22.531 -35.469 -4.324 1 97.94 424 ILE A N 1
ATOM 3387 C CA . ILE A 1 424 ? -22.953 -34.156 -4.844 1 97.94 424 ILE A CA 1
ATOM 3388 C C . ILE A 1 424 ? -23.516 -34.344 -6.25 1 97.94 424 ILE A C 1
ATOM 3390 O O . ILE A 1 424 ? -22.812 -34.719 -7.176 1 97.94 424 ILE A O 1
ATOM 3394 N N . SER A 1 425 ? -24.75 -34.031 -6.395 1 98.44 425 SER A N 1
ATOM 3395 C CA . SER A 1 425 ? -25.422 -34.219 -7.676 1 98.44 425 SER A CA 1
ATOM 3396 C C . SER A 1 425 ? -25.672 -32.875 -8.359 1 98.44 425 SER A C 1
ATOM 3398 O O . SER A 1 425 ? -26 -31.891 -7.699 1 98.44 425 SER A O 1
ATOM 3400 N N . VAL A 1 426 ? -25.406 -32.812 -9.625 1 98.38 426 VAL A N 1
ATOM 3401 C CA . VAL A 1 426 ? -25.688 -31.656 -10.484 1 98.38 426 VAL A CA 1
ATOM 3402 C C . VAL A 1 426 ? -26.703 -32.062 -11.555 1 98.38 426 VAL A C 1
ATOM 3404 O O . VAL A 1 426 ? -26.391 -32.812 -12.469 1 98.38 426 VAL A O 1
ATOM 3407 N N . THR A 1 427 ? -27.875 -31.5 -11.484 1 98.38 427 THR A N 1
ATOM 3408 C CA . THR A 1 427 ? -28.938 -31.875 -12.398 1 98.38 427 THR A CA 1
ATOM 3409 C C . THR A 1 427 ? -29.391 -30.672 -13.219 1 98.38 427 THR A C 1
ATOM 3411 O O . THR A 1 427 ? -29.844 -29.672 -12.664 1 98.38 427 THR A O 1
ATOM 3414 N N . VAL A 1 428 ? -29.359 -30.844 -14.492 1 98.38 428 VAL A N 1
ATOM 3415 C CA . VAL A 1 428 ? -29.75 -29.75 -15.375 1 98.38 428 VAL A CA 1
ATOM 3416 C C . VAL A 1 428 ? -31.266 -29.562 -15.32 1 98.38 428 VAL A C 1
ATOM 3418 O O . VAL A 1 428 ? -32.031 -30.547 -15.398 1 98.38 428 VAL A O 1
ATOM 3421 N N . GLN A 1 429 ? -31.641 -28.328 -15.219 1 97.38 429 GLN A N 1
ATOM 3422 C CA . GLN A 1 429 ? -33.062 -28 -15.07 1 97.38 429 GLN A CA 1
ATOM 3423 C C . GLN A 1 429 ? -33.656 -27.562 -16.406 1 97.38 429 GLN A C 1
ATOM 3425 O O . GLN A 1 429 ? -32.938 -27.234 -17.344 1 97.38 429 GLN A O 1
ATOM 3430 N N . SER A 1 430 ? -35.031 -27.578 -16.406 1 96.88 430 SER A N 1
ATOM 3431 C CA . SER A 1 430 ? -35.719 -27.156 -17.609 1 96.88 430 SER A CA 1
ATOM 3432 C C . SER A 1 430 ? -35.75 -25.641 -17.734 1 96.88 430 SER A C 1
ATOM 3434 O O . SER A 1 430 ? -35.844 -25.094 -18.844 1 96.88 430 SER A O 1
ATOM 3436 N N . GLU A 1 431 ? -35.719 -24.969 -16.625 1 95.06 431 GLU A N 1
ATOM 3437 C CA . GLU A 1 431 ? -35.656 -23.516 -16.609 1 95.06 431 GLU A CA 1
ATOM 3438 C C . GLU A 1 431 ? -34.344 -23 -17.172 1 95.06 431 GLU A C 1
ATOM 3440 O O . GLU A 1 431 ? -33.281 -23.562 -16.906 1 95.06 431 GLU A O 1
ATOM 3445 N N . SER A 1 432 ? -34.438 -21.953 -18.016 1 94.31 432 SER A N 1
ATOM 3446 C CA . SER A 1 432 ? -33.25 -21.344 -18.625 1 94.31 432 SER A CA 1
ATOM 3447 C C . SER A 1 432 ? -33.5 -19.875 -18.938 1 94.31 432 SER A C 1
ATOM 3449 O O . SER A 1 432 ? -34.562 -19.5 -19.422 1 94.31 432 SER A O 1
ATOM 3451 N N . ARG A 1 433 ? -32.5 -19 -18.609 1 93 433 ARG A N 1
ATOM 3452 C CA . ARG A 1 433 ? -32.594 -17.578 -18.938 1 93 433 ARG A CA 1
ATOM 3453 C C . ARG A 1 433 ? -32.062 -17.312 -20.328 1 93 433 ARG A C 1
ATOM 3455 O O . ARG A 1 433 ? -32.5 -16.375 -21 1 93 433 ARG A O 1
ATOM 3462 N N . SER A 1 434 ? -31.141 -18.141 -20.812 1 92.62 434 SER A N 1
ATOM 3463 C CA . SER A 1 434 ? -30.5 -17.938 -22.109 1 92.62 434 SER A CA 1
ATOM 3464 C C . SER A 1 434 ? -31.25 -18.656 -23.219 1 92.62 434 SER A C 1
ATOM 3466 O O . SER A 1 434 ? -31.016 -18.406 -24.406 1 92.62 434 SER A O 1
ATOM 3468 N N . GLY A 1 435 ? -32.188 -19.484 -22.938 1 92.62 435 GLY A N 1
ATOM 3469 C CA . GLY A 1 435 ? -32.844 -20.344 -23.906 1 92.62 435 GLY A CA 1
ATOM 3470 C C . GLY A 1 435 ? -32.125 -21.656 -24.141 1 92.62 435 GLY A C 1
ATOM 3471 O O . GLY A 1 435 ? -32.688 -22.609 -24.672 1 92.62 435 GLY A O 1
ATOM 3472 N N . GLY A 1 436 ? -30.875 -21.719 -23.75 1 96.06 436 GLY A N 1
ATOM 3473 C CA . GLY A 1 436 ? -30.094 -22.938 -23.875 1 96.06 436 GLY A CA 1
ATOM 3474 C C . GLY A 1 436 ? -30.031 -23.734 -22.578 1 96.06 436 GLY A C 1
ATOM 3475 O O . GLY A 1 436 ? -30.453 -23.25 -21.531 1 96.06 436 GLY A O 1
ATOM 3476 N N . HIS A 1 437 ? -29.5 -24.984 -22.672 1 97.56 437 HIS A N 1
ATOM 3477 C CA . HIS A 1 437 ? -29.453 -25.875 -21.5 1 97.56 437 HIS A CA 1
ATOM 3478 C C . HIS A 1 437 ? -28.062 -26.484 -21.328 1 97.56 437 HIS A C 1
ATOM 3480 O O . HIS A 1 437 ? -27.891 -27.406 -20.531 1 97.56 437 HIS A O 1
ATOM 3486 N N . LYS A 1 438 ? -27.156 -25.984 -22.047 1 97.94 438 LYS A N 1
ATOM 3487 C CA . LYS A 1 438 ? -25.797 -26.469 -21.859 1 97.94 438 LYS A CA 1
ATOM 3488 C C . LYS A 1 438 ? -25.297 -26.188 -20.438 1 97.94 438 LYS A C 1
ATOM 3490 O O . LYS A 1 438 ? -25.531 -25.094 -19.906 1 97.94 438 LYS A O 1
ATOM 3495 N N . PHE A 1 439 ? -24.719 -27.109 -19.828 1 97.75 439 PHE A N 1
ATOM 3496 C CA . PHE A 1 439 ? -24.078 -26.938 -18.531 1 97.75 439 PHE A CA 1
ATOM 3497 C C . PHE A 1 439 ? -22.75 -27.672 -18.484 1 97.75 439 PHE A C 1
ATOM 3499 O O . PHE A 1 439 ? -22.625 -28.781 -19 1 97.75 439 PHE A O 1
ATOM 3506 N N . LYS A 1 440 ? -21.781 -27.047 -17.922 1 97.25 440 LYS A N 1
ATOM 3507 C CA . LYS A 1 440 ? -20.438 -27.609 -17.891 1 97.25 440 LYS A CA 1
ATOM 3508 C C . LYS A 1 440 ? -19.859 -27.531 -16.469 1 97.25 440 LYS A C 1
ATOM 3510 O O . LYS A 1 440 ? -19.828 -26.469 -15.859 1 97.25 440 LYS A O 1
ATOM 3515 N N . VAL A 1 441 ? -19.5 -28.688 -15.977 1 97.12 441 VAL A N 1
ATOM 3516 C CA . VAL A 1 441 ? -18.766 -28.797 -14.711 1 97.12 441 VAL A CA 1
ATOM 3517 C C . VAL A 1 441 ? -17.312 -29.156 -14.977 1 97.12 441 VAL A C 1
ATOM 3519 O O . VAL A 1 441 ? -17.031 -30.125 -15.703 1 97.12 441 VAL A O 1
ATOM 3522 N N . THR A 1 442 ? -16.422 -28.391 -14.383 1 94.38 442 THR A N 1
ATOM 3523 C CA . THR A 1 442 ? -15.031 -28.547 -14.789 1 94.38 442 THR A CA 1
ATOM 3524 C C . THR A 1 442 ? -14.203 -29.188 -13.68 1 94.38 442 THR A C 1
ATOM 3526 O O . THR A 1 442 ? -13.07 -29.609 -13.898 1 94.38 442 THR A O 1
ATOM 3529 N N . GLY A 1 443 ? -14.711 -29.219 -12.484 1 94.88 443 GLY A N 1
ATOM 3530 C CA . GLY A 1 443 ? -13.953 -29.828 -11.406 1 94.88 443 GLY A CA 1
ATOM 3531 C C . GLY A 1 443 ? -14.57 -29.594 -10.039 1 94.88 443 GLY A C 1
ATOM 3532 O O . GLY A 1 443 ? -15.633 -28.984 -9.93 1 94.88 443 GLY A O 1
ATOM 3533 N N . VAL A 1 444 ? -13.945 -30.203 -9.039 1 95.5 444 VAL A N 1
ATOM 3534 C CA . VAL A 1 444 ? -14.352 -30.031 -7.645 1 95.5 444 VAL A CA 1
ATOM 3535 C C . VAL A 1 444 ? -13.109 -29.922 -6.762 1 95.5 444 VAL A C 1
ATOM 3537 O O . VAL A 1 444 ? -12.102 -30.594 -7.008 1 95.5 444 VAL A O 1
ATOM 3540 N N . MET A 1 445 ? -13.148 -29.031 -5.848 1 93.81 445 MET A N 1
ATOM 3541 C CA . MET A 1 445 ? -12.102 -28.844 -4.844 1 93.81 445 MET A CA 1
ATOM 3542 C C . MET A 1 445 ? -12.672 -28.969 -3.436 1 93.81 445 MET A C 1
ATOM 3544 O O . MET A 1 445 ? -13.859 -28.688 -3.217 1 93.81 445 MET A O 1
ATOM 3548 N N . ALA A 1 446 ? -11.875 -29.453 -2.549 1 93.19 446 ALA A N 1
ATOM 3549 C CA . ALA A 1 446 ? -12.312 -29.578 -1.16 1 93.19 446 ALA A CA 1
ATOM 3550 C C . ALA A 1 446 ? -11.148 -29.344 -0.2 1 93.19 446 ALA A C 1
ATOM 3552 O O . ALA A 1 446 ? -9.984 -29.547 -0.561 1 93.19 446 ALA A O 1
ATOM 3553 N N . ASN A 1 447 ? -11.438 -28.812 0.967 1 91 447 ASN A N 1
ATOM 3554 C CA . ASN A 1 447 ? -10.438 -28.641 2.01 1 91 447 ASN A CA 1
ATOM 3555 C C . ASN A 1 447 ? -11.07 -28.547 3.395 1 91 447 ASN A C 1
ATOM 3557 O O . ASN A 1 447 ? -12.297 -28.5 3.518 1 91 447 ASN A O 1
ATOM 3561 N N . GLU A 1 448 ? -10.203 -28.719 4.445 1 88.12 448 GLU A N 1
ATOM 3562 C CA . GLU A 1 448 ? -10.594 -28.531 5.844 1 88.12 448 GLU A CA 1
ATOM 3563 C C . GLU A 1 448 ? -10.039 -27.219 6.395 1 88.12 448 GLU A C 1
ATOM 3565 O O . GLU A 1 448 ? -8.852 -26.922 6.246 1 88.12 448 GLU A O 1
ATOM 3570 N N . PHE A 1 449 ? -10.891 -26.422 7.004 1 82.06 449 PHE A N 1
ATOM 3571 C CA . PHE A 1 449 ? -10.406 -25.297 7.777 1 82.06 449 PHE A CA 1
ATOM 3572 C C . PHE A 1 449 ? -9.891 -25.75 9.141 1 82.06 449 PHE A C 1
ATOM 3574 O O . PHE A 1 449 ? -10.453 -26.656 9.75 1 82.06 449 PHE A O 1
ATOM 3581 N N . ARG A 1 450 ? -8.727 -25.469 9.664 1 72.38 450 ARG A N 1
ATOM 3582 C CA . ARG A 1 450 ? -8.148 -25.906 10.93 1 72.38 450 ARG A CA 1
ATOM 3583 C C . ARG A 1 450 ? -9.031 -25.516 12.109 1 72.38 450 ARG A C 1
ATOM 3585 O O . ARG A 1 450 ? -9.25 -26.312 13.016 1 72.38 450 ARG A O 1
ATOM 3592 N N . SER A 1 451 ? -8.922 -24.547 13 1 59.28 451 SER A N 1
ATOM 3593 C CA . SER A 1 451 ? -9.664 -24.219 14.211 1 59.28 451 SER A CA 1
ATOM 3594 C C . SER A 1 451 ? -10.844 -23.297 13.906 1 59.28 451 SER A C 1
ATOM 3596 O O . SER A 1 451 ? -10.914 -22.703 12.828 1 59.28 451 SER A O 1
ATOM 3598 N N . ARG A 1 452 ? -11.945 -23.641 14.875 1 51.31 452 ARG A N 1
ATOM 3599 C CA . ARG A 1 452 ? -13.062 -22.719 14.969 1 51.31 452 ARG A CA 1
ATOM 3600 C C . ARG A 1 452 ? -12.578 -21.266 15.008 1 51.31 452 ARG A C 1
ATOM 3602 O O . ARG A 1 452 ? -13.016 -20.484 15.844 1 51.31 452 ARG A O 1
ATOM 3609 N N . GLY A 1 453 ? -11.391 -20.969 14.922 1 41.88 453 GLY A N 1
ATOM 3610 C CA . GLY A 1 453 ? -11.219 -19.625 15.414 1 41.88 453 GLY A CA 1
ATOM 3611 C C . GLY A 1 453 ? -12.422 -18.734 15.141 1 41.88 453 GLY A C 1
ATOM 3612 O O . GLY A 1 453 ? -13.344 -19.125 14.422 1 41.88 453 GLY A O 1
ATOM 3613 N N . GLU A 1 454 ? -12.461 -17.531 15.906 1 39.12 454 GLU A N 1
ATOM 3614 C CA . GLU A 1 454 ? -13.57 -16.594 16.094 1 39.12 454 GLU A CA 1
ATOM 3615 C C . GLU A 1 454 ? -14.422 -16.484 14.836 1 39.12 454 GLU A C 1
ATOM 3617 O O . GLU A 1 454 ? -15.625 -16.234 14.914 1 39.12 454 GLU A O 1
ATOM 3622 N N . HIS A 1 455 ? -13.797 -16.312 13.648 1 38.62 455 HIS A N 1
ATOM 3623 C CA . HIS A 1 455 ? -14.57 -15.781 12.531 1 38.62 455 HIS A CA 1
ATOM 3624 C C . HIS A 1 455 ? -15.141 -16.906 11.664 1 38.62 455 HIS A C 1
ATOM 3626 O O . HIS A 1 455 ? -15.539 -16.672 10.523 1 38.62 455 HIS A O 1
ATOM 3632 N N . GLN A 1 456 ? -15.164 -18.047 12.078 1 40.06 456 GLN A N 1
ATOM 3633 C CA . GLN A 1 456 ? -15.891 -19.016 11.273 1 40.06 456 GLN A CA 1
ATOM 3634 C C . GLN A 1 456 ? -17.281 -18.5 10.914 1 40.06 456 GLN A C 1
ATOM 3636 O O . GLN A 1 456 ? -17.828 -18.859 9.867 1 40.06 456 GLN A O 1
ATOM 3641 N N . HIS A 1 457 ? -17.922 -18.031 11.961 1 38.38 457 HIS A N 1
ATOM 3642 C CA . HIS A 1 457 ? -19.266 -17.562 11.609 1 38.38 457 HIS A CA 1
ATOM 3643 C C . HIS A 1 457 ? -19.234 -16.656 10.391 1 38.38 457 HIS A C 1
ATOM 3645 O O . HIS A 1 457 ? -20.156 -16.672 9.57 1 38.38 457 HIS A O 1
ATOM 3651 N N . ASP A 1 458 ? -18.219 -15.703 10.398 1 37.38 458 ASP A N 1
ATOM 3652 C CA . ASP A 1 458 ? -18.328 -14.633 9.422 1 37.38 458 ASP A CA 1
ATOM 3653 C C . ASP A 1 458 ? -17.984 -15.125 8.023 1 37.38 458 ASP A C 1
ATOM 3655 O O . ASP A 1 458 ? -18.453 -14.578 7.023 1 37.38 458 ASP A O 1
ATOM 3659 N N . GLU A 1 459 ? -17.062 -15.984 7.922 1 39.69 459 GLU A N 1
ATOM 3660 C CA . GLU A 1 459 ? -16.734 -16.406 6.562 1 39.69 459 GLU A CA 1
ATOM 3661 C C . GLU A 1 459 ? -17.828 -17.297 5.973 1 39.69 459 GLU A C 1
ATOM 3663 O O . GLU A 1 459 ? -18 -17.359 4.754 1 39.69 459 GLU A O 1
ATOM 3668 N N . HIS A 1 460 ? -18.391 -18.125 6.73 1 37.41 460 HIS A N 1
ATOM 3669 C CA . HIS A 1 460 ? -19.516 -18.875 6.176 1 37.41 460 HIS A CA 1
ATOM 3670 C C . HIS A 1 460 ? -20.578 -17.938 5.633 1 37.41 460 HIS A C 1
ATOM 3672 O O . HIS A 1 460 ? -21.281 -18.281 4.68 1 37.41 460 HIS A O 1
ATOM 3678 N N . GLU A 1 461 ? -21.016 -17 6.477 1 37.28 461 GLU A N 1
ATOM 3679 C CA . GLU A 1 461 ? -22.234 -16.281 6.129 1 37.28 461 GLU A CA 1
ATOM 3680 C C . GLU A 1 461 ? -22.016 -15.406 4.898 1 37.28 461 GLU A C 1
ATOM 3682 O O . GLU A 1 461 ? -22.938 -15.227 4.09 1 37.28 461 GLU A O 1
ATOM 3687 N N . GLU A 1 462 ? -20.938 -14.547 4.891 1 37.66 462 GLU A N 1
ATOM 3688 C CA . GLU A 1 462 ? -21.031 -13.531 3.84 1 37.66 462 GLU A CA 1
ATOM 3689 C C . GLU A 1 462 ? -20.422 -14.039 2.533 1 37.66 462 GLU A C 1
ATOM 3691 O O . GLU A 1 462 ? -20.172 -13.258 1.614 1 37.66 462 GLU A O 1
ATOM 3696 N N . LEU A 1 463 ? -19.734 -15.062 2.531 1 37.97 463 LEU A N 1
ATOM 3697 C CA . LEU A 1 463 ? -19.266 -15.391 1.188 1 37.97 463 LEU A CA 1
ATOM 3698 C C . LEU A 1 463 ? -20.438 -15.484 0.214 1 37.97 463 LEU A C 1
ATOM 3700 O O . LEU A 1 463 ? -21.406 -16.203 0.466 1 37.97 463 LEU A O 1
ATOM 3704 N N . ASN A 1 464 ? -20.594 -14.594 -0.463 1 42.66 464 ASN A N 1
ATOM 3705 C CA . ASN A 1 464 ? -21.531 -14.75 -1.578 1 42.66 464 ASN A CA 1
ATOM 3706 C C . ASN A 1 464 ? -21.5 -16.172 -2.133 1 42.66 464 ASN A C 1
ATOM 3708 O O . ASN A 1 464 ? -20.422 -16.719 -2.385 1 42.66 464 ASN A O 1
ATOM 3712 N N . LYS A 1 465 ? -22.5 -17.031 -1.94 1 48.56 465 LYS A N 1
ATOM 3713 C CA . LYS A 1 465 ? -22.703 -18.391 -2.395 1 48.56 465 LYS A CA 1
ATOM 3714 C C . LYS A 1 465 ? -22 -18.641 -3.727 1 48.56 465 LYS A C 1
ATOM 3716 O O . LYS A 1 465 ? -21.578 -19.766 -4.012 1 48.56 465 LYS A O 1
ATOM 3721 N N . GLU A 1 466 ? -21.922 -17.719 -4.547 1 41.91 466 GLU A N 1
ATOM 3722 C CA . GLU A 1 466 ? -21.266 -17.891 -5.844 1 41.91 466 GLU A CA 1
ATOM 3723 C C . GLU A 1 466 ? -20.094 -16.922 -6 1 41.91 466 GLU A C 1
ATOM 3725 O O . GLU A 1 466 ? -20.234 -15.727 -5.695 1 41.91 466 GLU A O 1
ATOM 3730 N N . GLU A 1 467 ? -18.938 -17.328 -5.707 1 44.09 467 GLU A N 1
ATOM 3731 C CA . GLU A 1 467 ? -17.812 -16.469 -6 1 44.09 467 GLU A CA 1
ATOM 3732 C C . GLU A 1 467 ? -17.406 -16.562 -7.465 1 44.09 467 GLU A C 1
ATOM 3734 O O . GLU A 1 467 ? -17.312 -17.656 -8.023 1 44.09 467 GLU A O 1
ATOM 3739 N N . TRP A 1 468 ? -17.531 -15.422 -8.07 1 37.47 468 TRP A N 1
ATOM 3740 C CA . TRP A 1 468 ? -16.969 -15.273 -9.414 1 37.47 468 TRP A CA 1
ATOM 3741 C C . TRP A 1 468 ? -15.477 -15.594 -9.414 1 37.47 468 TRP A C 1
ATOM 3743 O O . TRP A 1 468 ? -14.703 -14.977 -8.672 1 37.47 468 TRP A O 1
ATOM 3753 N N . LEU A 1 469 ? -15.242 -16.75 -9.469 1 36.69 469 LEU A N 1
ATOM 3754 C CA . LEU A 1 469 ? -13.812 -17.016 -9.469 1 36.69 469 LEU A CA 1
ATOM 3755 C C . LEU A 1 469 ? -13.102 -16.219 -10.547 1 36.69 469 LEU A C 1
ATOM 3757 O O . LEU A 1 469 ? -11.875 -16.062 -10.516 1 36.69 469 LEU A O 1
ATOM 3761 N N . GLY A 1 470 ? -13.633 -16.203 -11.891 1 36.25 470 GLY A N 1
ATOM 3762 C CA . GLY A 1 470 ? -12.922 -15.961 -13.133 1 36.25 470 GLY A CA 1
ATOM 3763 C C . GLY A 1 470 ? -13.539 -14.859 -13.977 1 36.25 470 GLY A C 1
ATOM 3764 O O . GLY A 1 470 ? -14.688 -14.484 -13.766 1 36.25 470 GLY A O 1
ATOM 3765 N N . GLY A 1 471 ? -12.859 -13.891 -14.477 1 34.81 471 GLY A N 1
ATOM 3766 C CA . GLY A 1 471 ? -12.945 -12.992 -15.617 1 34.81 471 GLY A CA 1
ATOM 3767 C C . GLY A 1 471 ? -12.93 -11.531 -15.227 1 34.81 471 GLY A C 1
ATOM 3768 O O . GLY A 1 471 ? -13.047 -11.195 -14.047 1 34.81 471 GLY A O 1
ATOM 3769 N N . VAL A 1 472 ? -12.18 -10.891 -16.078 1 32.06 472 VAL A N 1
ATOM 3770 C CA . VAL A 1 472 ? -12.18 -9.43 -15.992 1 32.06 472 VAL A CA 1
ATOM 3771 C C . VAL A 1 472 ? -13.57 -8.93 -15.609 1 32.06 472 VAL A C 1
ATOM 3773 O O . VAL A 1 472 ? -14.531 -9.102 -16.375 1 32.06 472 VAL A O 1
ATOM 3776 N N . ASN A 1 473 ? -13.945 -9.242 -14.469 1 30.98 473 ASN A N 1
ATOM 3777 C CA . ASN A 1 473 ? -15.219 -8.641 -14.086 1 30.98 473 ASN A CA 1
ATOM 3778 C C . ASN A 1 473 ? -15.352 -7.215 -14.609 1 30.98 473 ASN A C 1
ATOM 3780 O O . ASN A 1 473 ? -14.664 -6.309 -14.133 1 30.98 473 ASN A O 1
ATOM 3784 N N . LYS A 1 474 ? -15.617 -7.102 -15.844 1 31.66 474 LYS A N 1
ATOM 3785 C CA . LYS A 1 474 ? -16.031 -5.758 -16.234 1 31.66 474 LYS A CA 1
ATOM 3786 C C . LYS A 1 474 ? -17.141 -5.238 -15.336 1 31.66 474 LYS A C 1
ATOM 3788 O O . LYS A 1 474 ? -18.047 -5.992 -14.953 1 31.66 474 LYS A O 1
ATOM 3793 N N . GLY A 1 475 ? -16.859 -4.562 -14.352 1 27.94 475 GLY A N 1
ATOM 3794 C CA . GLY A 1 475 ? -17.906 -3.932 -13.57 1 27.94 475 GLY A CA 1
ATOM 3795 C C . GLY A 1 475 ? -19.297 -4.094 -14.172 1 27.94 475 GLY A C 1
ATOM 3796 O O . GLY A 1 475 ? -19.438 -4.137 -15.398 1 27.94 475 GLY A O 1
ATOM 3797 N N . GLU A 1 476 ? -20.234 -4.672 -13.586 1 28.08 476 GLU A N 1
ATOM 3798 C CA . GLU A 1 476 ? -21.641 -4.875 -13.945 1 28.08 476 GLU A CA 1
ATOM 3799 C C . GLU A 1 476 ? -22.094 -3.855 -14.992 1 28.08 476 GLU A C 1
ATOM 3801 O O . GLU A 1 476 ? -21.375 -2.891 -15.273 1 28.08 476 GLU A O 1
ATOM 3806 N N . GLY A 1 477 ? -23.562 -3.547 -15.062 1 27.56 477 GLY A N 1
ATOM 3807 C CA . GLY A 1 477 ? -24.766 -3.178 -15.789 1 27.56 477 GLY A CA 1
ATOM 3808 C C . GLY A 1 477 ? -24.75 -1.739 -16.266 1 27.56 477 GLY A C 1
ATOM 3809 O O . GLY A 1 477 ? -25.703 -1.286 -16.906 1 27.56 477 GLY A O 1
ATOM 3810 N N . GLU A 1 478 ? -23.984 -0.93 -15.594 1 27.91 478 GLU A N 1
ATOM 3811 C CA . GLU A 1 478 ? -24.359 0.352 -16.188 1 27.91 478 GLU A CA 1
ATOM 3812 C C . GLU A 1 478 ? -23.766 0.505 -17.594 1 27.91 478 GLU A C 1
ATOM 3814 O O . GLU A 1 478 ? -24.078 1.464 -18.297 1 27.91 478 GLU A O 1
ATOM 3819 N N . LEU A 1 479 ? -22.938 -0.477 -17.922 1 25.05 479 LEU A N 1
ATOM 3820 C CA . LEU A 1 479 ? -22.344 -0.281 -19.25 1 25.05 479 LEU A CA 1
ATOM 3821 C C . LEU A 1 479 ? -23.266 -0.798 -20.328 1 25.05 479 LEU A C 1
ATOM 3823 O O . LEU A 1 479 ? -23.062 -0.53 -21.516 1 25.05 479 LEU A O 1
ATOM 3827 N N . LYS A 1 480 ? -24.125 -1.78 -20.047 1 29.31 480 LYS A N 1
ATOM 3828 C CA . LYS A 1 480 ? -24.969 -2.172 -21.172 1 29.31 480 LYS A CA 1
ATOM 3829 C C . LYS A 1 480 ? -25.812 -1 -21.656 1 29.31 480 LYS A C 1
ATOM 3831 O O . LYS A 1 480 ? -26.219 -0.959 -22.828 1 29.31 480 LYS A O 1
ATOM 3836 N N . GLU A 1 481 ? -26.344 -0.222 -20.781 1 27.41 481 GLU A N 1
ATOM 3837 C CA . GLU A 1 481 ? -27.328 0.635 -21.453 1 27.41 481 GLU A CA 1
ATOM 3838 C C . GLU A 1 481 ? -26.656 1.52 -22.5 1 27.41 481 GLU A C 1
ATOM 3840 O O . GLU A 1 481 ? -27.234 1.772 -23.562 1 27.41 481 GLU A O 1
ATOM 3845 N N . ARG A 1 482 ? -25.406 1.902 -22.172 1 26.22 482 ARG A N 1
ATOM 3846 C CA . ARG A 1 482 ? -24.953 2.916 -23.109 1 26.22 482 ARG A CA 1
ATOM 3847 C C . ARG A 1 482 ? -24.281 2.275 -24.312 1 26.22 482 ARG A C 1
ATOM 3849 O O . ARG A 1 482 ? -24.297 2.834 -25.422 1 26.22 482 ARG A O 1
ATOM 3856 N N . TRP A 1 483 ? -23.641 1.11 -24.172 1 24.92 483 TRP A N 1
ATOM 3857 C CA . TRP A 1 483 ? -22.922 0.711 -25.375 1 24.92 483 TRP A CA 1
ATOM 3858 C C . TRP A 1 483 ? -23.828 -0.026 -26.344 1 24.92 483 TRP A C 1
ATOM 3860 O O . TRP A 1 483 ? -23.375 -0.471 -27.406 1 24.92 483 TRP A O 1
ATOM 3870 N N . GLY A 1 484 ? -24.922 -0.513 -25.922 1 26.55 484 GLY A N 1
ATOM 3871 C CA . GLY A 1 484 ? -25.781 -1.021 -27 1 26.55 484 GLY A CA 1
ATOM 3872 C C . GLY A 1 484 ? -25.984 -0.025 -28.125 1 26.55 484 GLY A C 1
ATOM 3873 O O . GLY A 1 484 ? -26.062 -0.411 -29.281 1 26.55 484 GLY A O 1
ATOM 3874 N N . LYS A 1 485 ? -26.203 1.201 -27.656 1 29.8 485 LYS A N 1
ATOM 3875 C CA . LYS A 1 485 ? -26.578 2.152 -28.688 1 29.8 485 LYS A CA 1
ATOM 3876 C C . LYS A 1 485 ? -25.359 2.572 -29.516 1 29.8 485 LYS A C 1
ATOM 3878 O O . LYS A 1 485 ? -25.469 2.848 -30.703 1 29.8 485 LYS A O 1
ATOM 3883 N N . ALA A 1 486 ? -24.203 2.586 -28.828 1 27.44 486 ALA A N 1
ATOM 3884 C CA . ALA A 1 486 ? -23.141 3.215 -29.625 1 27.44 486 ALA A CA 1
ATOM 3885 C C . ALA A 1 486 ? -22.578 2.238 -30.641 1 27.44 486 ALA A C 1
ATOM 3887 O O . ALA A 1 486 ? -22.188 2.641 -31.75 1 27.44 486 ALA A O 1
ATOM 3888 N N . ALA A 1 487 ? -22.422 0.928 -30.344 1 28.38 487 ALA A N 1
ATOM 3889 C CA . ALA A 1 487 ? -21.922 0.095 -31.422 1 28.38 487 ALA A CA 1
ATOM 3890 C C . ALA A 1 487 ? -22.953 -0.018 -32.562 1 28.38 487 ALA A C 1
ATOM 3892 O O . ALA A 1 487 ? -22.578 -0.163 -33.719 1 28.38 487 ALA A O 1
ATOM 3893 N N . ALA A 1 488 ? -24.203 -0.027 -32.219 1 28.25 488 ALA A N 1
ATOM 3894 C CA . ALA A 1 488 ? -25.141 -0.082 -33.312 1 28.25 488 ALA A CA 1
ATOM 3895 C C . ALA A 1 488 ? -25.016 1.156 -34.219 1 28.25 488 ALA A C 1
ATOM 3897 O O . ALA A 1 488 ? -25.188 1.076 -35.438 1 28.25 488 ALA A O 1
ATOM 3898 N N . GLY A 1 489 ? -24.719 2.297 -33.562 1 27.06 489 GLY A N 1
ATOM 3899 C CA . GLY A 1 489 ? -24.688 3.5 -34.375 1 27.06 489 GLY A CA 1
ATOM 3900 C C . GLY A 1 489 ? -23.453 3.596 -35.25 1 27.06 489 GLY A C 1
ATOM 3901 O O . GLY A 1 489 ? -23.484 4.23 -36.312 1 27.06 489 GLY A O 1
ATOM 3902 N N . ALA A 1 490 ? -22.375 3.088 -34.625 1 28.31 490 ALA A N 1
ATOM 3903 C CA . ALA A 1 490 ? -21.203 3.318 -35.469 1 28.31 490 ALA A CA 1
ATOM 3904 C C . ALA A 1 490 ? -21.203 2.363 -36.688 1 28.31 490 ALA A C 1
ATOM 3906 O O . ALA A 1 490 ? -20.578 2.65 -37.688 1 28.31 490 ALA A O 1
ATOM 3907 N N . LEU A 1 491 ? -21.641 1.108 -36.469 1 25.7 491 LEU A N 1
ATOM 3908 C CA . LEU A 1 491 ? -21.703 0.27 -37.656 1 25.7 491 LEU A CA 1
ATOM 3909 C C . LEU A 1 491 ? -22.641 0.879 -38.719 1 25.7 491 LEU A C 1
ATOM 3911 O O . LEU A 1 491 ? -22.5 0.62 -39.906 1 25.7 491 LEU A O 1
ATOM 3915 N N . ALA A 1 492 ? -23.781 1.368 -38.125 1 27 492 ALA A N 1
ATOM 3916 C CA . ALA A 1 492 ? -24.719 1.82 -39.125 1 27 492 ALA A CA 1
ATOM 3917 C C . ALA A 1 492 ? -24.188 3.021 -39.906 1 27 492 ALA A C 1
ATOM 3919 O O . ALA A 1 492 ? -24.656 3.342 -41 1 27 492 ALA A O 1
ATOM 3920 N N . ALA A 1 493 ? -23.375 3.785 -39.125 1 27.8 493 ALA A N 1
ATOM 3921 C CA . ALA A 1 493 ? -23.125 5.031 -39.844 1 27.8 493 ALA A CA 1
ATOM 3922 C C . ALA A 1 493 ? -22.172 4.797 -41.031 1 27.8 493 ALA A C 1
ATOM 3924 O O . ALA A 1 493 ? -21.891 5.715 -41.781 1 27.8 493 ALA A O 1
ATOM 3925 N N . GLY A 1 494 ? -21.281 3.725 -40.844 1 24.38 494 GLY A N 1
ATOM 3926 C CA . GLY A 1 494 ? -20.344 3.66 -41.938 1 24.38 494 GLY A CA 1
ATOM 3927 C C . GLY A 1 494 ? -21 3.342 -43.281 1 24.38 494 GLY A C 1
ATOM 3928 O O . GLY A 1 494 ? -20.328 3.215 -44.312 1 24.38 494 GLY A O 1
ATOM 3929 N N . SER A 1 495 ? -22.188 2.658 -43.031 1 23.61 495 SER A N 1
ATOM 3930 C CA . SER A 1 495 ? -22.562 2.074 -44.312 1 23.61 495 SER A CA 1
ATOM 3931 C C . SER A 1 495 ? -22.875 3.156 -45.344 1 23.61 495 SER A C 1
ATOM 3933 O O . SER A 1 495 ? -23.172 2.852 -46.5 1 23.61 495 SER A O 1
ATOM 3935 N N . THR A 1 496 ? -23.344 4.262 -44.75 1 22.8 496 THR A N 1
ATOM 3936 C CA . THR A 1 496 ? -24.219 4.844 -45.781 1 22.8 496 THR A CA 1
ATOM 3937 C C . THR A 1 496 ? -23.406 5.336 -46.969 1 22.8 496 THR A C 1
ATOM 3939 O O . THR A 1 496 ? -23.953 5.66 -48 1 22.8 496 THR A O 1
ATOM 3942 N N . SER A 1 497 ? -22.188 5.84 -46.625 1 21.38 497 SER A N 1
ATOM 3943 C CA . SER A 1 497 ? -22.047 6.914 -47.625 1 21.38 497 SER A CA 1
ATOM 3944 C C . SER A 1 497 ? -21.672 6.367 -49 1 21.38 497 SER A C 1
ATOM 3946 O O . SER A 1 497 ? -21.266 7.121 -49.875 1 21.38 497 SER A O 1
ATOM 3948 N N . SER A 1 498 ? -21.469 5.004 -49.031 1 21.72 498 SER A N 1
ATOM 3949 C CA . SER A 1 498 ? -20.75 4.695 -50.281 1 21.72 498 SER A CA 1
ATOM 3950 C C . SER A 1 498 ? -21.594 4.98 -51.5 1 21.72 498 SER A C 1
ATOM 3952 O O . SER A 1 498 ? -21.281 4.504 -52.594 1 21.72 498 SER A O 1
ATOM 3954 N N . SER A 1 499 ? -22.734 5.578 -51.406 1 17.95 499 SER A N 1
ATOM 3955 C CA . SER A 1 499 ? -23.531 5.328 -52.625 1 17.95 499 SER A CA 1
ATOM 3956 C C . SER A 1 499 ? -22.781 5.746 -53.875 1 17.95 499 SER A C 1
ATOM 3958 O O . SER A 1 499 ? -22.812 5.039 -54.875 1 17.95 499 SER A O 1
ATOM 3960 N N . SER A 1 500 ? -22.578 7.043 -54.125 1 17.56 500 SER A N 1
ATOM 3961 C CA . SER A 1 500 ? -23.219 7.52 -55.375 1 17.56 500 SER A CA 1
ATOM 3962 C C . SER A 1 500 ? -22.312 7.344 -56.562 1 17.56 500 SER A C 1
ATOM 3964 O O . SER A 1 500 ? -22.766 7.352 -57.719 1 17.56 500 SER A O 1
ATOM 3966 N N . SER A 1 501 ? -20.938 7.676 -56.469 1 18.36 501 SER A N 1
ATOM 3967 C CA . SER A 1 501 ? -20.641 8.414 -57.688 1 18.36 501 SER A CA 1
ATOM 3968 C C . SER A 1 501 ? -20.438 7.473 -58.875 1 18.36 501 SER A C 1
ATOM 3970 O O . SER A 1 501 ? -19.594 6.574 -58.812 1 18.36 501 SER A O 1
ATOM 3972 N N . SER A 1 502 ? -21.391 7.258 -59.719 1 18.12 502 SER A N 1
ATOM 3973 C CA . SER A 1 502 ? -21.625 6.504 -60.969 1 18.12 502 SER A CA 1
ATOM 3974 C C . SER A 1 502 ? -20.641 6.926 -62.062 1 18.12 502 SER A C 1
ATOM 3976 O O . SER A 1 502 ? -20.812 6.543 -63.219 1 18.12 502 SER A O 1
ATOM 3978 N N . GLY A 1 503 ? -19.359 7.43 -61.719 1 17.09 503 GLY A N 1
ATOM 3979 C CA . GLY A 1 503 ? -18.938 8.055 -62.969 1 17.09 503 GLY A CA 1
ATOM 3980 C C . GLY A 1 503 ? -18.75 7.066 -64.062 1 17.09 503 GLY A C 1
ATOM 3981 O O . GLY A 1 503 ? -18.531 5.879 -63.844 1 17.09 503 GLY A O 1
ATOM 3982 N N . SER A 1 504 ? -18.953 7.477 -65.312 1 17.33 504 SER A N 1
ATOM 3983 C CA . SER A 1 504 ? -19.281 7.051 -66.688 1 17.33 504 SER A CA 1
ATOM 3984 C C . SER A 1 504 ? -18.062 6.496 -67.438 1 17.33 504 SER A C 1
ATOM 3986 O O . SER A 1 504 ? -18.141 6.125 -68.625 1 17.33 504 SER A O 1
ATOM 3988 N N . GLY A 1 505 ? -16.844 6.363 -66.812 1 16.84 505 GLY A N 1
ATOM 3989 C CA . GLY A 1 505 ? -15.93 6.57 -67.875 1 16.84 505 GLY A CA 1
ATOM 3990 C C . GLY A 1 505 ? -15.984 5.457 -68.938 1 16.84 505 GLY A C 1
ATOM 3991 O O . GLY A 1 505 ? -16.422 4.344 -68.625 1 16.84 505 GLY A O 1
ATOM 3992 N N . SER A 1 506 ? -15.422 5.793 -70.125 1 16.5 506 SER A N 1
ATOM 3993 C CA . SER A 1 506 ? -15.508 5.445 -71.5 1 16.5 506 SER A CA 1
ATOM 3994 C C . SER A 1 506 ? -14.859 4.094 -71.812 1 16.5 506 SER A C 1
ATOM 3996 O O . SER A 1 506 ? -14.148 3.555 -70.938 1 16.5 506 SER A O 1
ATOM 3998 N N . SER A 1 507 ? -14.109 4.02 -72.938 1 16.34 507 SER A N 1
ATOM 3999 C CA . SER A 1 507 ? -14.289 3.35 -74.188 1 16.34 507 SER A CA 1
ATOM 4000 C C . SER A 1 507 ? -13.453 2.082 -74.312 1 16.34 507 SER A C 1
ATOM 4002 O O . SER A 1 507 ? -12.609 1.823 -73.438 1 16.34 507 SER A O 1
ATOM 4004 N N . LYS A 1 508 ? -12.656 1.975 -75.375 1 15.94 508 LYS A N 1
ATOM 4005 C CA . LYS A 1 508 ? -12.672 1.048 -76.562 1 15.94 508 LYS A CA 1
ATOM 4006 C C . LYS A 1 508 ? -11.641 -0.061 -76.375 1 15.94 508 LYS A C 1
ATOM 4008 O O . LYS A 1 508 ? -10.805 0.005 -75.438 1 15.94 508 LYS A O 1
ATOM 4013 N N . SER A 1 509 ? -10.594 -0.203 -77.25 1 16.03 509 SER A N 1
ATOM 4014 C CA . SER A 1 509 ? -10.617 -1.133 -78.375 1 16.03 509 SER A CA 1
ATOM 4015 C C . SER A 1 509 ? -9.539 -2.203 -78.25 1 16.03 509 SER A C 1
ATOM 4017 O O . SER A 1 509 ? -9.773 -3.373 -78.562 1 16.03 509 SER A O 1
ATOM 4019 N N . GLY A 1 510 ? -8.211 -1.863 -77.812 1 16.64 510 GLY A N 1
ATOM 4020 C CA . GLY A 1 510 ? -7.285 -2.291 -78.812 1 16.64 510 GLY A CA 1
ATOM 4021 C C . GLY A 1 510 ? -6.953 -3.77 -78.75 1 16.64 510 GLY A C 1
ATOM 4022 O O . GLY A 1 510 ? -7.129 -4.402 -77.688 1 16.64 510 GLY A O 1
ATOM 4023 N N . SER A 1 511 ? -6.398 -4.391 -79.938 1 16.97 511 SER A N 1
ATOM 4024 C CA . SER A 1 511 ? -6.316 -5.586 -80.75 1 16.97 511 SER A CA 1
ATOM 4025 C C . SER A 1 511 ? -5.141 -6.465 -80.375 1 16.97 511 SER A C 1
ATOM 4027 O O . SER A 1 511 ? -5.125 -7.664 -80.625 1 16.97 511 SER A O 1
ATOM 4029 N N . GLY A 1 512 ? -4.047 -6.004 -79.688 1 18.41 512 GLY A N 1
ATOM 4030 C CA . GLY A 1 512 ? -2.896 -6.523 -80.375 1 18.41 512 GLY A CA 1
ATOM 4031 C C . GLY A 1 512 ? -2.793 -8.039 -80.312 1 18.41 512 GLY A C 1
ATOM 4032 O O . GLY A 1 512 ? -3.383 -8.672 -79.438 1 18.41 512 GLY A O 1
ATOM 4033 N N . PRO A 1 513 ? -1.997 -8.602 -81.438 1 18.16 513 PRO A N 1
ATOM 4034 C CA . PRO A 1 513 ? -1.779 -9.828 -82.188 1 18.16 513 PRO A CA 1
ATOM 4035 C C . PRO A 1 513 ? -1.107 -10.93 -81.375 1 18.16 513 PRO A C 1
ATOM 4037 O O . PRO A 1 513 ? -0.565 -10.656 -80.25 1 18.16 513 PRO A O 1
ATOM 4040 N N . LYS A 1 514 ? -1.012 -12.109 -82.062 1 19.17 514 LYS A N 1
ATOM 4041 C CA . LYS A 1 514 ? -0.752 -13.547 -82.062 1 19.17 514 LYS A CA 1
ATOM 4042 C C . LYS A 1 514 ? 0.746 -13.836 -82.125 1 19.17 514 LYS A C 1
ATOM 4044 O O . LYS A 1 514 ? 1.438 -13.406 -83.062 1 19.17 514 LYS A O 1
ATOM 4049 N N . ALA A 1 515 ? 1.677 -13.664 -81.25 1 18.28 515 ALA A N 1
ATOM 4050 C CA . ALA A 1 515 ? 2.939 -14.297 -81.625 1 18.28 515 ALA A CA 1
ATOM 4051 C C . ALA A 1 515 ? 2.709 -15.695 -82.188 1 18.28 515 ALA A C 1
ATOM 4053 O O . ALA A 1 515 ? 2.188 -16.578 -81.5 1 18.28 515 ALA A O 1
ATOM 4054 N N . SER A 1 516 ? 2.371 -15.953 -83.562 1 16.05 516 SER A N 1
ATOM 4055 C CA . SER A 1 516 ? 2.68 -16.969 -84.562 1 16.05 516 SER A CA 1
ATOM 4056 C C . SER A 1 516 ? 4.098 -17.5 -84.375 1 16.05 516 SER A C 1
ATOM 4058 O O . SER A 1 516 ? 4.301 -18.719 -84.312 1 16.05 516 SER A O 1
ATOM 4060 N N . THR A 1 517 ? 4.98 -17.203 -85.562 1 18.36 517 THR A N 1
ATOM 4061 C CA . THR A 1 517 ? 5.379 -18.047 -86.688 1 18.36 517 THR A CA 1
ATOM 4062 C C . THR A 1 517 ? 6.555 -18.938 -86.312 1 18.36 517 THR A C 1
ATOM 4064 O O . THR A 1 517 ? 7.195 -18.719 -85.25 1 18.36 517 THR A O 1
ATOM 4067 N N . ASP A 1 518 ? 7.258 -19.016 -87.438 1 16.14 518 ASP A N 1
ATOM 4068 C CA . ASP A 1 518 ? 8.344 -19 -88.438 1 16.14 518 ASP A CA 1
ATOM 4069 C C . ASP A 1 518 ? 9.555 -18.234 -87.875 1 16.14 518 ASP A C 1
ATOM 4071 O O . ASP A 1 518 ? 9.406 -17.156 -87.312 1 16.14 518 ASP A O 1
ATOM 4075 N N . MET B 1 1 ? 20.734 -14.68 22.297 1 51.16 1 MET B N 1
ATOM 4076 C CA . MET B 1 1 ? 21.531 -13.461 22.234 1 51.16 1 MET B CA 1
ATOM 4077 C C . MET B 1 1 ? 20.641 -12.227 22.375 1 51.16 1 MET B C 1
ATOM 4079 O O . MET B 1 1 ? 19.516 -12.211 21.891 1 51.16 1 MET B O 1
ATOM 4083 N N . LYS B 1 2 ? 21.219 -11.281 23.156 1 64.06 2 LYS B N 1
ATOM 4084 C CA . LYS B 1 2 ? 20.484 -10.039 23.375 1 64.06 2 LYS B CA 1
ATOM 4085 C C . LYS B 1 2 ? 20.484 -9.172 22.125 1 64.06 2 LYS B C 1
ATOM 4087 O O . LYS B 1 2 ? 21.516 -9.031 21.453 1 64.06 2 LYS B O 1
ATOM 4092 N N . TRP B 1 3 ? 19.391 -8.672 21.719 1 74.88 3 TRP B N 1
ATOM 4093 C CA . TRP B 1 3 ? 19.219 -7.992 20.438 1 74.88 3 TRP B CA 1
ATOM 4094 C C . TRP B 1 3 ? 20.219 -6.844 20.312 1 74.88 3 TRP B C 1
ATOM 4096 O O . TRP B 1 3 ? 20.75 -6.605 19.219 1 74.88 3 TRP B O 1
ATOM 4106 N N . PHE B 1 4 ? 20.578 -6.168 21.484 1 72.25 4 PHE B N 1
ATOM 4107 C CA . PHE B 1 4 ? 21.406 -4.965 21.391 1 72.25 4 PHE B CA 1
ATOM 4108 C C . PHE B 1 4 ? 22.812 -5.312 20.969 1 72.25 4 PHE B C 1
ATOM 4110 O O . PHE B 1 4 ? 23.484 -4.516 20.297 1 72.25 4 PHE B O 1
ATOM 4117 N N . GLU B 1 5 ? 23.328 -6.492 21.375 1 75.31 5 GLU B N 1
ATOM 4118 C CA . GLU B 1 5 ? 24.641 -6.922 20.906 1 75.31 5 GLU B CA 1
ATOM 4119 C C . GLU B 1 5 ? 24.609 -7.316 19.438 1 75.31 5 GLU B C 1
ATOM 4121 O O . GLU B 1 5 ? 25.516 -6.988 18.672 1 75.31 5 GLU B O 1
ATOM 4126 N N . VAL B 1 6 ? 23.609 -7.824 19.125 1 83.62 6 VAL B N 1
ATOM 4127 C CA . VAL B 1 6 ? 23.453 -8.312 17.75 1 83.62 6 VAL B CA 1
ATOM 4128 C C . VAL B 1 6 ? 23.297 -7.129 16.797 1 83.62 6 VAL B C 1
ATOM 4130 O O . VAL B 1 6 ? 23.906 -7.094 15.727 1 83.62 6 VAL B O 1
ATOM 4133 N N . PHE B 1 7 ? 22.562 -6.16 17.219 1 88.94 7 PHE B N 1
ATOM 4134 C CA . PHE B 1 7 ? 22.312 -5.012 16.359 1 88.94 7 PHE B CA 1
ATOM 4135 C C . PHE B 1 7 ? 23.578 -4.191 16.172 1 88.94 7 PHE B C 1
ATOM 4137 O O . PHE B 1 7 ? 23.844 -3.674 15.094 1 88.94 7 PHE B O 1
ATOM 4144 N N . LYS B 1 8 ? 24.344 -4.113 17.266 1 88.69 8 LYS B N 1
ATOM 4145 C CA . LYS B 1 8 ? 25.625 -3.404 17.172 1 88.69 8 LYS B CA 1
ATOM 4146 C C . LYS B 1 8 ? 26.531 -4.043 16.125 1 88.69 8 LYS B C 1
ATOM 4148 O O . LYS B 1 8 ? 27.156 -3.344 15.336 1 88.69 8 LYS B O 1
ATOM 4153 N N . GLN B 1 9 ? 26.594 -5.332 16.203 1 89.06 9 GLN B N 1
ATOM 4154 C CA . GLN B 1 9 ? 27.422 -6.051 15.234 1 89.06 9 GLN B CA 1
ATOM 4155 C C . GLN B 1 9 ? 26.891 -5.887 13.82 1 89.06 9 GLN B C 1
ATOM 4157 O O . GLN B 1 9 ? 27.656 -5.746 12.867 1 89.06 9 GLN B O 1
ATOM 4162 N N . GLN B 1 10 ? 25.641 -5.906 13.68 1 90.5 10 GLN B N 1
ATOM 4163 C CA . GLN B 1 10 ? 25.031 -5.758 12.359 1 90.5 10 GLN B CA 1
ATOM 4164 C C . GLN B 1 10 ? 25.312 -4.375 11.773 1 90.5 10 GLN B C 1
ATOM 4166 O O . GLN B 1 10 ? 25.531 -4.234 10.57 1 90.5 10 GLN B O 1
ATOM 4171 N N . TRP B 1 11 ? 25.359 -3.402 12.57 1 91.94 11 TRP B N 1
ATOM 4172 C CA . TRP B 1 11 ? 25.703 -2.057 12.125 1 91.94 11 TRP B CA 1
ATOM 4173 C C . TRP B 1 11 ? 27.172 -1.967 11.75 1 91.94 11 TRP B C 1
ATOM 4175 O O . TRP B 1 11 ? 27.547 -1.297 10.781 1 91.94 11 TRP B O 1
ATOM 4185 N N . GLN B 1 12 ? 28.016 -2.613 12.539 1 90.56 12 GLN B N 1
ATOM 4186 C CA . GLN B 1 12 ? 29.438 -2.654 12.203 1 90.56 12 GLN B CA 1
ATOM 4187 C C . GLN B 1 12 ? 29.656 -3.297 10.836 1 90.56 12 GLN B C 1
ATOM 4189 O O . GLN B 1 12 ? 30.438 -2.801 10.031 1 90.56 12 GLN B O 1
ATOM 4194 N N . ASP B 1 13 ? 28.922 -4.34 10.648 1 90.38 13 ASP B N 1
ATOM 4195 C CA . ASP B 1 13 ? 29.016 -5.004 9.352 1 90.38 13 ASP B CA 1
ATOM 4196 C C . ASP B 1 13 ? 28.531 -4.09 8.227 1 90.38 13 ASP B C 1
ATOM 4198 O O . ASP B 1 13 ? 29.125 -4.043 7.156 1 90.38 13 ASP B O 1
ATOM 4202 N N . TYR B 1 14 ? 27.438 -3.43 8.461 1 91.38 14 TYR B N 1
ATOM 4203 C CA . TYR B 1 14 ? 26.875 -2.502 7.488 1 91.38 14 TYR B CA 1
ATOM 4204 C C . TYR B 1 14 ? 27.875 -1.409 7.129 1 91.38 14 TYR B C 1
ATOM 4206 O O . TYR B 1 14 ? 28.094 -1.12 5.949 1 91.38 14 TYR B O 1
ATOM 4214 N N . HIS B 1 15 ? 28.531 -0.844 8.117 1 91.88 15 HIS B N 1
ATOM 4215 C CA . HIS B 1 15 ? 29.5 0.216 7.898 1 91.88 15 HIS B CA 1
ATOM 4216 C C . HIS B 1 15 ? 30.766 -0.322 7.215 1 91.88 15 HIS B C 1
ATOM 4218 O O . HIS B 1 15 ? 31.359 0.362 6.383 1 91.88 15 HIS B O 1
ATOM 4224 N N . ALA B 1 16 ? 31.109 -1.522 7.586 1 91.38 16 ALA B N 1
ATOM 4225 C CA . ALA B 1 16 ? 32.25 -2.148 6.941 1 91.38 16 ALA B CA 1
ATOM 4226 C C . ALA B 1 16 ? 32 -2.35 5.449 1 91.38 16 ALA B C 1
ATOM 4228 O O . ALA B 1 16 ? 32.938 -2.193 4.637 1 91.38 16 ALA B O 1
ATOM 4229 N N . GLY B 1 17 ? 30.781 -2.68 5.141 1 90.31 17 GLY B N 1
ATOM 4230 C CA . GLY B 1 17 ? 30.422 -2.814 3.738 1 90.31 17 GLY B CA 1
ATOM 4231 C C . GLY B 1 17 ? 30.531 -1.514 2.967 1 90.31 17 GLY B C 1
ATOM 4232 O O . GLY B 1 17 ? 31.062 -1.496 1.849 1 90.31 17 GLY B O 1
ATOM 4233 N N . LEU B 1 18 ? 30.094 -0.464 3.488 1 90.75 18 LEU B N 1
ATOM 4234 C CA . LEU B 1 18 ? 30.188 0.844 2.85 1 90.75 18 LEU B CA 1
ATOM 4235 C C . LEU B 1 18 ? 31.625 1.305 2.748 1 90.75 18 LEU B C 1
ATOM 4237 O O . LEU B 1 18 ? 32 2.008 1.804 1 90.75 18 LEU B O 1
ATOM 4241 N N . GLN B 1 19 ? 32.438 0.89 3.725 1 91.88 19 GLN B N 1
ATOM 4242 C CA . GLN B 1 19 ? 33.844 1.257 3.738 1 91.88 19 GLN B CA 1
ATOM 4243 C C . GLN B 1 19 ? 34.594 0.586 2.594 1 91.88 19 GLN B C 1
ATOM 4245 O O . GLN B 1 19 ? 35.531 1.166 2.035 1 91.88 19 GLN B O 1
ATOM 4250 N N . ALA B 1 20 ? 34.125 -0.556 2.238 1 91 20 ALA B N 1
ATOM 4251 C CA . ALA B 1 20 ? 34.812 -1.367 1.245 1 91 20 ALA B CA 1
ATOM 4252 C C . ALA B 1 20 ? 34.531 -0.879 -0.17 1 91 20 ALA B C 1
ATOM 4254 O O . ALA B 1 20 ? 35.219 -1.237 -1.117 1 91 20 ALA B O 1
ATOM 4255 N N . VAL B 1 21 ? 33.531 -0.052 -0.344 1 89.94 21 VAL B N 1
ATOM 4256 C CA . VAL B 1 21 ? 33.125 0.426 -1.656 1 89.94 21 VAL B CA 1
ATOM 4257 C C . VAL B 1 21 ? 33.625 1.848 -1.878 1 89.94 21 VAL B C 1
ATOM 4259 O O . VAL B 1 21 ? 33.438 2.723 -1.03 1 89.94 21 VAL B O 1
ATOM 4262 N N . LYS B 1 22 ? 34.25 2.018 -3.1 1 92.38 22 LYS B N 1
ATOM 4263 C CA . LYS B 1 22 ? 34.906 3.303 -3.293 1 92.38 22 LYS B CA 1
ATOM 4264 C C . LYS B 1 22 ? 34.469 3.955 -4.602 1 92.38 22 LYS B C 1
ATOM 4266 O O . LYS B 1 22 ? 34.188 3.266 -5.582 1 92.38 22 LYS B O 1
ATOM 4271 N N . ILE B 1 23 ? 34.312 5.184 -4.562 1 90.69 23 ILE B N 1
ATOM 4272 C CA . ILE B 1 23 ? 34.281 6.051 -5.734 1 90.69 23 ILE B CA 1
ATOM 4273 C C . ILE B 1 23 ? 35.562 6.914 -5.77 1 90.69 23 ILE B C 1
ATOM 4275 O O . ILE B 1 23 ? 35.719 7.797 -4.926 1 90.69 23 ILE B O 1
ATOM 4279 N N . GLY B 1 24 ? 36.375 6.723 -6.781 1 89.56 24 GLY B N 1
ATOM 4280 C CA . GLY B 1 24 ? 37.688 7.305 -6.691 1 89.56 24 GLY B CA 1
ATOM 4281 C C . GLY B 1 24 ? 38.469 6.871 -5.449 1 89.56 24 GLY B C 1
ATOM 4282 O O . GLY B 1 24 ? 38.594 5.676 -5.184 1 89.56 24 GLY B O 1
ATOM 4283 N N . ASP B 1 25 ? 38.812 7.852 -4.645 1 89.75 25 ASP B N 1
ATOM 4284 C CA . ASP B 1 25 ? 39.625 7.547 -3.461 1 89.75 25 ASP B CA 1
ATOM 4285 C C . ASP B 1 25 ? 38.781 7.605 -2.193 1 89.75 25 ASP B C 1
ATOM 4287 O O . ASP B 1 25 ? 39.281 7.359 -1.093 1 89.75 25 ASP B O 1
ATOM 4291 N N . LYS B 1 26 ? 37.562 7.789 -2.367 1 92.25 26 LYS B N 1
ATOM 4292 C CA . LYS B 1 26 ? 36.688 7.926 -1.204 1 92.25 26 LYS B CA 1
ATOM 4293 C C . LYS B 1 26 ? 35.75 6.723 -1.073 1 92.25 26 LYS B C 1
ATOM 4295 O O . LYS B 1 26 ? 35.219 6.238 -2.07 1 92.25 26 LYS B O 1
ATOM 4300 N N . SER B 1 27 ? 35.625 6.301 0.17 1 93 27 SER B N 1
ATOM 4301 C CA . SER B 1 27 ? 34.688 5.219 0.417 1 93 27 SER B CA 1
ATOM 4302 C C . SER B 1 27 ? 33.25 5.734 0.456 1 93 27 SER B C 1
ATOM 4304 O O . SER B 1 27 ? 33 6.926 0.685 1 93 27 SER B O 1
ATOM 4306 N N . LEU B 1 28 ? 32.312 4.797 0.2 1 89.25 28 LEU B N 1
ATOM 4307 C CA . LEU B 1 28 ? 30.906 5.18 0.339 1 89.25 28 LEU B CA 1
ATOM 4308 C C . LEU B 1 28 ? 30.594 5.59 1.773 1 89.25 28 LEU B C 1
ATOM 4310 O O . LEU B 1 28 ? 29.719 6.43 2.008 1 89.25 28 LEU B O 1
ATOM 4314 N N . LEU B 1 29 ? 31.312 4.996 2.701 1 89 29 LEU B N 1
ATOM 4315 C CA . LEU B 1 29 ? 31.156 5.387 4.098 1 89 29 LEU B CA 1
ATOM 4316 C C . LEU B 1 29 ? 31.516 6.855 4.297 1 89 29 LEU B C 1
ATOM 4318 O O . LEU B 1 29 ? 30.781 7.59 4.969 1 89 29 LEU B O 1
ATOM 4322 N N . ASP B 1 30 ? 32.562 7.266 3.68 1 89.94 30 ASP B N 1
ATOM 4323 C CA . ASP B 1 30 ? 33.031 8.656 3.773 1 89.94 30 ASP B CA 1
ATOM 4324 C C . ASP B 1 30 ? 32 9.594 3.105 1 89.94 30 ASP B C 1
ATOM 4326 O O . ASP B 1 30 ? 31.719 10.672 3.631 1 89.94 30 ASP B O 1
ATOM 4330 N N . LEU B 1 31 ? 31.578 9.102 2.02 1 86.75 31 LEU B N 1
ATOM 4331 C CA . LEU B 1 31 ? 30.688 9.938 1.218 1 86.75 31 LEU B CA 1
ATOM 4332 C C . LEU B 1 31 ? 29.312 10.062 1.88 1 86.75 31 LEU B C 1
ATOM 4334 O O . LEU B 1 31 ? 28.625 11.07 1.702 1 86.75 31 LEU B O 1
ATOM 4338 N N . ALA B 1 32 ? 28.938 9.086 2.635 1 86.19 32 ALA B N 1
ATOM 4339 C CA . ALA B 1 32 ? 27.641 9.094 3.314 1 86.19 32 ALA B CA 1
ATOM 4340 C C . ALA B 1 32 ? 27.781 9.547 4.766 1 86.19 32 ALA B C 1
ATOM 4342 O O . ALA B 1 32 ? 26.797 9.594 5.508 1 86.19 32 ALA B O 1
ATOM 4343 N N . ALA B 1 33 ? 28.906 9.891 5.191 1 86.5 33 ALA B N 1
ATOM 4344 C CA . ALA B 1 33 ? 29.266 10.141 6.586 1 86.5 33 ALA B CA 1
ATOM 4345 C C . ALA B 1 33 ? 28.312 11.148 7.223 1 86.5 33 ALA B C 1
ATOM 4347 O O . ALA B 1 33 ? 27.875 10.969 8.367 1 86.5 33 ALA B O 1
ATOM 4348 N N . PRO B 1 34 ? 27.859 12.141 6.469 1 82.69 34 PRO B N 1
ATOM 4349 C CA . PRO B 1 34 ? 27 13.133 7.113 1 82.69 34 PRO B CA 1
ATOM 4350 C C . PRO B 1 34 ? 25.672 12.539 7.574 1 82.69 34 PRO B C 1
ATOM 4352 O O . PRO B 1 34 ? 25.062 13.047 8.516 1 82.69 34 PRO B O 1
ATOM 4355 N N . LEU B 1 35 ? 25.234 11.453 6.914 1 88.12 35 LEU B N 1
ATOM 4356 C CA . LEU B 1 35 ? 23.922 10.898 7.242 1 88.12 35 LEU B CA 1
ATOM 4357 C C . LEU B 1 35 ? 24.062 9.492 7.809 1 88.12 35 LEU B C 1
ATOM 4359 O O . LEU B 1 35 ? 23.078 8.734 7.84 1 88.12 35 LEU B O 1
ATOM 4363 N N . LEU B 1 36 ? 25.234 9.086 8.156 1 85.88 36 LEU B N 1
ATOM 4364 C CA . LEU B 1 36 ? 25.453 7.754 8.727 1 85.88 36 LEU B CA 1
ATOM 4365 C C . LEU B 1 36 ? 24.859 7.668 10.133 1 85.88 36 LEU B C 1
ATOM 4367 O O . LEU B 1 36 ? 25.047 8.57 10.945 1 85.88 36 LEU B O 1
ATOM 4371 N N . LEU B 1 37 ? 24 6.699 10.273 1 85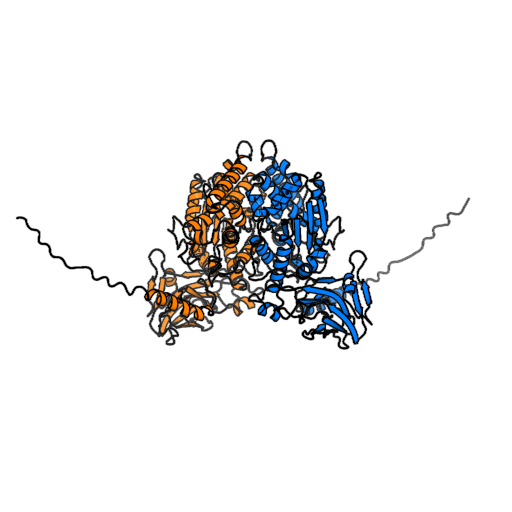.88 37 LEU B N 1
ATOM 4372 C CA . LEU B 1 37 ? 23.484 6.418 11.609 1 85.88 37 LEU B CA 1
ATOM 4373 C C . LEU B 1 37 ? 24.547 5.75 12.477 1 85.88 37 LEU B C 1
ATOM 4375 O O . LEU B 1 37 ? 25.031 4.668 12.148 1 85.88 37 LEU B O 1
ATOM 4379 N N . GLN B 1 38 ? 25.078 6.559 13.367 1 72.25 38 GLN B N 1
ATOM 4380 C CA . GLN B 1 38 ? 26.141 6.055 14.234 1 72.25 38 GLN B CA 1
ATOM 4381 C C . GLN B 1 38 ? 25.578 5.578 15.57 1 72.25 38 GLN B C 1
ATOM 4383 O O . GLN B 1 38 ? 24.703 6.23 16.141 1 72.25 38 GLN B O 1
ATOM 4388 N N . ASN B 1 39 ? 25.766 4.426 15.93 1 62.22 39 ASN B N 1
ATOM 4389 C CA . ASN B 1 39 ? 25.594 3.969 17.297 1 62.22 39 ASN B CA 1
ATOM 4390 C C . ASN B 1 39 ? 24.141 3.672 17.625 1 62.22 39 ASN B C 1
ATOM 4392 O O . ASN B 1 39 ? 23.719 3.779 18.766 1 62.22 39 ASN B O 1
ATOM 4396 N N . THR B 1 40 ? 23.328 3.451 16.531 1 76.19 40 THR B N 1
ATOM 4397 C CA . THR B 1 40 ? 21.969 3.135 16.984 1 76.19 40 THR B CA 1
ATOM 4398 C C . THR B 1 40 ? 21.828 1.638 17.234 1 76.19 40 THR B C 1
ATOM 4400 O O . THR B 1 40 ? 22.422 0.817 16.547 1 76.19 40 THR B O 1
ATOM 4403 N N . THR B 1 41 ? 21.344 1.337 18.453 1 79.56 41 THR B N 1
ATOM 4404 C CA . THR B 1 41 ? 21.047 -0.048 18.797 1 79.56 41 THR B CA 1
ATOM 4405 C C . THR B 1 41 ? 19.547 -0.259 18.922 1 79.56 41 THR B C 1
ATOM 4407 O O . THR B 1 41 ? 19.094 -1.253 19.5 1 79.56 41 THR B O 1
ATOM 4410 N N . LEU B 1 42 ? 18.828 0.71 18.406 1 86.75 42 LEU B N 1
ATOM 4411 C CA . LEU B 1 42 ? 17.375 0.598 18.562 1 86.75 42 LEU B CA 1
ATOM 4412 C C . LEU B 1 42 ? 16.828 -0.47 17.625 1 86.75 42 LEU B C 1
ATOM 4414 O O . LEU B 1 42 ? 15.992 -1.285 18.031 1 86.75 42 LEU B O 1
ATOM 4418 N N . VAL B 1 43 ? 17.297 -0.411 16.344 1 90.31 43 VAL B N 1
ATOM 4419 C CA . VAL B 1 43 ? 16.969 -1.432 15.352 1 90.31 43 VAL B CA 1
ATOM 4420 C C . VAL B 1 43 ? 18.188 -1.687 14.469 1 90.31 43 VAL B C 1
ATOM 4422 O O . VAL B 1 43 ? 19.203 -0.976 14.562 1 90.31 43 VAL B O 1
ATOM 4425 N N . ASN B 1 44 ? 18.188 -2.715 13.727 1 90.06 44 ASN B N 1
ATOM 4426 C CA . ASN B 1 44 ? 19.281 -3.037 12.82 1 90.06 44 ASN B CA 1
ATOM 4427 C C . ASN B 1 44 ? 19.047 -2.473 11.422 1 90.06 44 ASN B C 1
ATOM 4429 O O . ASN B 1 44 ? 17.984 -1.913 11.148 1 90.06 44 ASN B O 1
ATOM 4433 N N . PRO B 1 45 ? 20.016 -2.533 10.492 1 91.94 45 PRO B N 1
ATOM 4434 C CA . PRO B 1 45 ? 19.859 -1.954 9.156 1 91.94 45 PRO B CA 1
ATOM 4435 C C . PRO B 1 45 ? 18.703 -2.572 8.375 1 91.94 45 PRO B C 1
ATOM 4437 O O . PRO B 1 45 ? 18.016 -1.875 7.625 1 91.94 45 PRO B O 1
ATOM 4440 N N . ALA B 1 46 ? 18.469 -3.857 8.586 1 91.19 46 ALA B N 1
ATOM 4441 C CA . ALA B 1 46 ? 17.375 -4.523 7.871 1 91.19 46 ALA B CA 1
ATOM 4442 C C . ALA B 1 46 ? 16.031 -3.938 8.25 1 91.19 46 ALA B C 1
ATOM 4444 O O . ALA B 1 46 ? 15.148 -3.785 7.395 1 91.19 46 ALA B O 1
ATOM 4445 N N . GLN B 1 47 ? 15.859 -3.615 9.523 1 92.69 47 GLN B N 1
ATOM 4446 C CA . GLN B 1 47 ? 14.609 -3.02 9.984 1 92.69 47 GLN B CA 1
ATOM 4447 C C . GLN B 1 47 ? 14.414 -1.627 9.391 1 92.69 47 GLN B C 1
ATOM 4449 O O . GLN B 1 47 ? 13.289 -1.237 9.07 1 92.69 47 GLN B O 1
ATOM 4454 N N . LEU B 1 48 ? 15.492 -0.864 9.289 1 95 48 LEU B N 1
ATOM 4455 C CA . LEU B 1 48 ? 15.367 0.454 8.672 1 95 48 LEU B CA 1
ATOM 4456 C C . LEU B 1 48 ? 15.07 0.335 7.184 1 95 48 LEU B C 1
ATOM 4458 O O . LEU B 1 48 ? 14.336 1.154 6.625 1 95 48 LEU B O 1
ATOM 4462 N N . ARG B 1 49 ? 15.617 -0.66 6.547 1 94.5 49 ARG B N 1
ATOM 4463 C CA . ARG B 1 49 ? 15.25 -0.911 5.156 1 94.5 49 ARG B CA 1
ATOM 4464 C C . ARG B 1 49 ? 13.773 -1.246 5.031 1 94.5 49 ARG B C 1
ATOM 4466 O O . ARG B 1 49 ? 13.102 -0.778 4.113 1 94.5 49 ARG B O 1
ATOM 4473 N N . ARG B 1 50 ? 13.289 -2.055 5.977 1 95.75 50 ARG B N 1
ATOM 4474 C CA . ARG B 1 50 ? 11.875 -2.43 5.977 1 95.75 50 ARG B CA 1
ATOM 4475 C C . ARG B 1 50 ? 10.984 -1.209 6.164 1 95.75 50 ARG B C 1
ATOM 4477 O O . ARG B 1 50 ? 9.836 -1.194 5.703 1 95.75 50 ARG B O 1
ATOM 4484 N N . SER B 1 51 ? 11.492 -0.174 6.82 1 96.88 51 SER B N 1
ATOM 4485 C CA . SER B 1 51 ? 10.711 1.029 7.07 1 96.88 51 SER B CA 1
ATOM 4486 C C . SER B 1 51 ? 10.43 1.783 5.773 1 96.88 51 SER B C 1
ATOM 4488 O O . SER B 1 51 ? 9.523 2.625 5.723 1 96.88 51 SER B O 1
ATOM 4490 N N . ILE B 1 52 ? 11.242 1.548 4.746 1 97 52 ILE B N 1
ATOM 4491 C CA . ILE B 1 52 ? 11.047 2.209 3.461 1 97 52 ILE B CA 1
ATOM 4492 C C . ILE B 1 52 ? 9.969 1.476 2.664 1 97 52 ILE B C 1
ATOM 4494 O O . ILE B 1 52 ? 10.242 0.446 2.043 1 97 52 ILE B O 1
ATOM 4498 N N . GLY B 1 53 ? 8.766 2.027 2.703 1 94.19 53 GLY B N 1
ATOM 4499 C CA . GLY B 1 53 ? 7.672 1.45 1.938 1 94.19 53 GLY B CA 1
ATOM 4500 C C . GLY B 1 53 ? 7.777 1.725 0.449 1 94.19 53 GLY B C 1
ATOM 4501 O O . GLY B 1 53 ? 7.41 0.88 -0.37 1 94.19 53 GLY B O 1
ATOM 4502 N N . HIS B 1 54 ? 8.242 2.918 0.12 1 93.94 54 HIS B N 1
ATOM 4503 C CA . HIS B 1 54 ? 8.406 3.389 -1.252 1 93.94 54 HIS B CA 1
ATOM 4504 C C . HIS B 1 54 ? 9.398 4.539 -1.328 1 93.94 54 HIS B C 1
ATOM 4506 O O . HIS B 1 54 ? 9.32 5.488 -0.545 1 93.94 54 HIS B O 1
ATOM 4512 N N . MET B 1 55 ? 10.312 4.434 -2.277 1 94.81 55 MET B N 1
ATOM 4513 C CA . MET B 1 55 ? 11.258 5.535 -2.451 1 94.81 55 MET B CA 1
ATOM 4514 C C . MET B 1 55 ? 10.93 6.34 -3.705 1 94.81 55 MET B C 1
ATOM 4516 O O . MET B 1 55 ? 11.203 7.539 -3.764 1 94.81 55 MET B O 1
ATOM 4520 N N . GLY B 1 56 ? 10.398 5.715 -4.758 1 93.31 56 GLY B N 1
ATOM 4521 C CA . GLY B 1 56 ? 10.109 6.375 -6.02 1 93.31 56 GLY B CA 1
ATOM 4522 C C . GLY B 1 56 ? 11.359 6.82 -6.758 1 93.31 56 GLY B C 1
ATOM 4523 O O . GLY B 1 56 ? 12.406 6.184 -6.648 1 93.31 56 GLY B O 1
ATOM 4524 N N . GLY B 1 57 ? 11.242 7.848 -7.59 1 92.81 57 GLY B N 1
ATOM 4525 C CA . GLY B 1 57 ? 12.359 8.383 -8.352 1 92.81 57 GLY B CA 1
ATOM 4526 C C . GLY B 1 57 ? 13.258 9.297 -7.539 1 92.81 57 GLY B C 1
ATOM 4527 O O . GLY B 1 57 ? 14.406 9.555 -7.922 1 92.81 57 GLY B O 1
ATOM 4528 N N . MET B 1 58 ? 12.836 9.82 -6.48 1 94.88 58 MET B N 1
ATOM 4529 C CA . MET B 1 58 ? 13.562 10.555 -5.445 1 94.88 58 MET B CA 1
ATOM 4530 C C . MET B 1 58 ? 14.07 11.891 -5.98 1 94.88 58 MET B C 1
ATOM 4532 O O . MET B 1 58 ? 14.945 12.508 -5.379 1 94.88 58 MET B O 1
ATOM 4536 N N . HIS B 1 59 ? 13.656 12.414 -7.098 1 96.56 59 HIS B N 1
ATOM 4537 C CA . HIS B 1 59 ? 14.281 13.547 -7.773 1 96.56 59 HIS B CA 1
ATOM 4538 C C . HIS B 1 59 ? 14.273 14.789 -6.887 1 96.56 59 HIS B C 1
ATOM 4540 O O . HIS B 1 59 ? 15.297 15.469 -6.762 1 96.56 59 HIS B O 1
ATOM 4546 N N . ARG B 1 60 ? 13.18 15.109 -6.254 1 98.44 60 ARG B N 1
ATOM 4547 C CA . ARG B 1 60 ? 13.125 16.297 -5.41 1 98.44 60 ARG B CA 1
ATOM 4548 C C . ARG B 1 60 ? 13.969 16.109 -4.148 1 98.44 60 ARG B C 1
ATOM 4550 O O . ARG B 1 60 ? 14.578 17.062 -3.658 1 98.44 60 ARG B O 1
ATOM 4557 N N . LEU B 1 61 ? 13.984 14.867 -3.578 1 98.5 61 LEU B N 1
ATOM 4558 C CA . LEU B 1 61 ? 14.828 14.594 -2.424 1 98.5 61 LEU B CA 1
ATOM 4559 C C . LEU B 1 61 ? 16.312 14.68 -2.797 1 98.5 61 LEU B C 1
ATOM 4561 O O . LEU B 1 61 ? 17.125 15.188 -2.023 1 98.5 61 LEU B O 1
ATOM 4565 N N . ARG B 1 62 ? 16.688 14.18 -3.986 1 97.75 62 ARG B N 1
ATOM 4566 C CA . ARG B 1 62 ? 18.047 14.297 -4.504 1 97.75 62 ARG B CA 1
ATOM 4567 C C . ARG B 1 62 ? 18.453 15.766 -4.609 1 97.75 62 ARG B C 1
ATOM 4569 O O . ARG B 1 62 ? 19.609 16.109 -4.316 1 97.75 62 ARG B O 1
ATOM 4576 N N . ARG B 1 63 ? 17.547 16.609 -5.004 1 98.38 63 ARG B N 1
ATOM 4577 C CA . ARG B 1 63 ? 17.828 18.031 -5.074 1 98.38 63 ARG B CA 1
ATOM 4578 C C . ARG B 1 63 ? 18.172 18.594 -3.693 1 98.38 63 ARG B C 1
ATOM 4580 O O . ARG B 1 63 ? 19.141 19.328 -3.539 1 98.38 63 ARG B O 1
ATOM 4587 N N . VAL B 1 64 ? 17.391 18.234 -2.732 1 98.56 64 VAL B N 1
ATOM 4588 C CA . VAL B 1 64 ? 17.609 18.703 -1.369 1 98.56 64 VAL B CA 1
ATOM 4589 C C . VAL B 1 64 ? 19 18.266 -0.901 1 98.56 64 VAL B C 1
ATOM 4591 O O . VAL B 1 64 ? 19.75 19.062 -0.332 1 98.56 64 VAL B O 1
ATOM 4594 N N . LEU B 1 65 ? 19.328 17.031 -1.16 1 97.81 65 LEU B N 1
ATOM 4595 C CA . LEU B 1 65 ? 20.594 16.484 -0.713 1 97.81 65 LEU B CA 1
ATOM 4596 C C . LEU B 1 65 ? 21.766 17.141 -1.449 1 97.81 65 LEU B C 1
ATOM 4598 O O . LEU B 1 65 ? 22.797 17.438 -0.847 1 97.81 65 LEU B O 1
ATOM 4602 N N . ARG B 1 66 ? 21.625 17.359 -2.713 1 97.06 66 ARG B N 1
ATOM 4603 C CA . ARG B 1 66 ? 22.609 18.094 -3.488 1 97.06 66 ARG B CA 1
ATOM 4604 C C . ARG B 1 66 ? 22.828 19.484 -2.912 1 97.06 66 ARG B C 1
ATOM 4606 O O . ARG B 1 66 ? 23.969 19.922 -2.754 1 97.06 66 ARG B O 1
ATOM 4613 N N . ASP B 1 67 ? 21.75 20.172 -2.621 1 97.94 67 ASP B N 1
ATOM 4614 C CA . ASP B 1 67 ? 21.797 21.531 -2.115 1 97.94 67 ASP B CA 1
ATOM 4615 C C . ASP B 1 67 ? 22.422 21.578 -0.72 1 97.94 67 ASP B C 1
ATOM 4617 O O . ASP B 1 67 ? 23.172 22.5 -0.397 1 97.94 67 ASP B O 1
ATOM 4621 N N . LEU B 1 68 ? 22.109 20.594 0.097 1 97.5 68 LEU B N 1
ATOM 4622 C CA . LEU B 1 68 ? 22.766 20.469 1.396 1 97.5 68 LEU B CA 1
ATOM 4623 C C . LEU B 1 68 ? 24.266 20.344 1.233 1 97.5 68 LEU B C 1
ATOM 4625 O O . LEU B 1 68 ? 25.031 21.047 1.909 1 97.5 68 LEU B O 1
ATOM 4629 N N . GLN B 1 69 ? 24.688 19.578 0.309 1 94.81 69 GLN B N 1
ATOM 4630 C CA . GLN B 1 69 ? 26.109 19.328 0.075 1 94.81 69 GLN B CA 1
ATOM 4631 C C . GLN B 1 69 ? 26.781 20.594 -0.467 1 94.81 69 GLN B C 1
ATOM 4633 O O . GLN B 1 69 ? 27.969 20.828 -0.203 1 94.81 69 GLN B O 1
ATOM 4638 N N . SER B 1 70 ? 26.047 21.375 -1.133 1 95.94 70 SER B N 1
ATOM 4639 C CA . SER B 1 70 ? 26.609 22.562 -1.757 1 95.94 70 SER B CA 1
ATOM 4640 C C . SER B 1 70 ? 26.547 23.766 -0.815 1 95.94 70 SER B C 1
ATOM 4642 O O . SER B 1 70 ? 26.922 24.875 -1.192 1 95.94 70 SER B O 1
ATOM 4644 N N . GLY B 1 71 ? 25.938 23.562 0.316 1 96.5 71 GLY B N 1
ATOM 4645 C CA . GLY B 1 71 ? 25.938 24.609 1.329 1 96.5 71 GLY B CA 1
ATOM 4646 C C . GLY B 1 71 ? 24.812 25.609 1.164 1 96.5 71 GLY B C 1
ATOM 4647 O O . GLY B 1 71 ? 24.891 26.734 1.655 1 96.5 71 GLY B O 1
ATOM 4648 N N . LYS B 1 72 ? 23.781 25.266 0.49 1 96.88 72 LYS B N 1
ATOM 4649 C CA . LYS B 1 72 ? 22.641 26.141 0.305 1 96.88 72 LYS B CA 1
ATOM 4650 C C . LYS B 1 72 ? 21.734 26.141 1.539 1 96.88 72 LYS B C 1
ATOM 4652 O O . LYS B 1 72 ? 21.797 25.219 2.357 1 96.88 72 LYS B O 1
ATOM 4657 N N . GLN B 1 73 ? 20.969 27.156 1.589 1 97.38 73 GLN B N 1
ATOM 4658 C CA . GLN B 1 73 ? 19.969 27.219 2.656 1 97.38 73 GLN B CA 1
ATOM 4659 C C . GLN B 1 73 ? 18.859 26.203 2.432 1 97.38 73 GLN B C 1
ATOM 4661 O O . GLN B 1 73 ? 18.328 26.094 1.327 1 97.38 73 GLN B O 1
ATOM 4666 N N . ILE B 1 74 ? 18.578 25.453 3.484 1 98.25 74 ILE B N 1
ATOM 4667 C CA . ILE B 1 74 ? 17.516 24.453 3.404 1 98.25 74 ILE B CA 1
ATOM 4668 C C . ILE B 1 74 ? 16.5 24.688 4.52 1 98.25 74 ILE B C 1
ATOM 4670 O O . ILE B 1 74 ? 16.859 24.719 5.699 1 98.25 74 ILE B O 1
ATOM 4674 N N . LYS B 1 75 ? 15.25 24.859 4.184 1 98.69 75 LYS B N 1
ATOM 4675 C CA . LYS B 1 75 ? 14.141 24.984 5.129 1 98.69 75 LYS B CA 1
ATOM 4676 C C . LYS B 1 75 ? 13.336 23.703 5.211 1 98.69 75 LYS B C 1
ATOM 4678 O O . LYS B 1 75 ? 12.82 23.219 4.203 1 98.69 75 LYS B O 1
ATOM 4683 N N . LEU B 1 76 ? 13.273 23.203 6.449 1 98.75 76 LEU B N 1
ATOM 4684 C CA . LEU B 1 76 ? 12.492 22 6.723 1 98.75 76 LEU B CA 1
ATOM 4685 C C . LEU B 1 76 ? 11.148 22.359 7.336 1 98.75 76 LEU B C 1
ATOM 4687 O O . LEU B 1 76 ? 11.023 23.375 8.031 1 98.75 76 LEU B O 1
ATOM 4691 N N . GLY B 1 77 ? 10.109 21.547 7.047 1 98.88 77 GLY B N 1
ATOM 4692 C CA . GLY B 1 77 ? 8.82 21.625 7.707 1 98.88 77 GLY B CA 1
ATOM 4693 C C . GLY B 1 77 ? 8.242 20.266 8.047 1 98.88 77 GLY B C 1
ATOM 4694 O O . GLY B 1 77 ? 8.523 19.281 7.352 1 98.88 77 GLY B O 1
ATOM 4695 N N . VAL B 1 78 ? 7.508 20.203 9.109 1 98.88 78 VAL B N 1
ATOM 4696 C CA . VAL B 1 78 ? 6.773 18.984 9.438 1 98.88 78 VAL B CA 1
ATOM 4697 C C . VAL B 1 78 ? 5.32 19.328 9.758 1 98.88 78 VAL B C 1
ATOM 4699 O O . VAL B 1 78 ? 5.043 20.344 10.398 1 98.88 78 VAL B O 1
ATOM 4702 N N . LEU B 1 79 ? 4.449 18.609 9.164 1 98.69 79 LEU B N 1
ATOM 4703 C CA . LEU B 1 79 ? 3.018 18.656 9.445 1 98.69 79 LEU B CA 1
ATOM 4704 C C . LEU B 1 79 ? 2.525 17.328 9.992 1 98.69 79 LEU B C 1
ATOM 4706 O O . LEU B 1 79 ? 2.941 16.266 9.523 1 98.69 79 LEU B O 1
ATOM 4710 N N . GLY B 1 80 ? 1.736 17.375 10.969 1 96.94 80 GLY B N 1
ATOM 4711 C CA . GLY B 1 80 ? 1.234 16.172 11.625 1 96.94 80 GLY B CA 1
ATOM 4712 C C . GLY B 1 80 ? 0.474 16.469 12.906 1 96.94 80 GLY B C 1
ATOM 4713 O O . GLY B 1 80 ? 0 17.594 13.109 1 96.94 80 GLY B O 1
ATOM 4714 N N . GLY B 1 81 ? 0.288 15.414 13.727 1 92.19 81 GLY B N 1
ATOM 4715 C CA . GLY B 1 81 ? -0.442 15.547 14.977 1 92.19 81 GLY B CA 1
ATOM 4716 C C . GLY B 1 81 ? 0.464 15.656 16.188 1 92.19 81 GLY B C 1
ATOM 4717 O O . GLY B 1 81 ? 1.502 16.328 16.141 1 92.19 81 GLY B O 1
ATOM 4718 N N . SER B 1 82 ? -0.032 15.133 17.312 1 91.94 82 SER B N 1
ATOM 4719 C CA . SER B 1 82 ? 0.627 15.289 18.609 1 91.94 82 SER B CA 1
ATOM 4720 C C . SER B 1 82 ? 1.971 14.57 18.625 1 91.94 82 SER B C 1
ATOM 4722 O O . SER B 1 82 ? 2.896 14.992 19.328 1 91.94 82 SER B O 1
ATOM 4724 N N . ILE B 1 83 ? 2.098 13.5 17.875 1 94 83 ILE B N 1
ATOM 4725 C CA . ILE B 1 83 ? 3.34 12.742 17.922 1 94 83 ILE B CA 1
ATOM 4726 C C . ILE B 1 83 ? 4.484 13.594 17.359 1 94 83 ILE B C 1
ATOM 4728 O O . ILE B 1 83 ? 5.477 13.828 18.062 1 94 83 ILE B O 1
ATOM 4732 N N . SER B 1 84 ? 4.277 14.117 16.188 1 97.06 84 SER B N 1
ATOM 4733 C CA . SER B 1 84 ? 5.332 14.898 15.562 1 97.06 84 SER B CA 1
ATOM 4734 C C . SER B 1 84 ? 5.469 16.266 16.219 1 97.06 84 SER B C 1
ATOM 4736 O O . SER B 1 84 ? 6.52 16.906 16.109 1 97.06 84 SER B O 1
ATOM 4738 N N . TRP B 1 85 ? 4.398 16.672 16.875 1 94.25 85 TRP B N 1
ATOM 4739 C CA . TRP B 1 85 ? 4.488 17.891 17.688 1 94.25 85 TRP B CA 1
ATOM 4740 C C . TRP B 1 85 ? 5.441 17.703 18.859 1 94.25 85 TRP B C 1
ATOM 4742 O O . TRP B 1 85 ? 6.094 18.641 19.297 1 94.25 85 TRP B O 1
ATOM 4752 N N . GLY B 1 86 ? 5.523 16.469 19.406 1 93.5 86 GLY B N 1
ATOM 4753 C CA . GLY B 1 86 ? 6.43 16.172 20.5 1 93.5 86 GLY B CA 1
ATOM 4754 C C . GLY B 1 86 ? 5.738 16.109 21.859 1 93.5 86 GLY B C 1
ATOM 4755 O O . GLY B 1 86 ? 6.305 16.516 22.875 1 93.5 86 GLY B O 1
ATOM 4756 N N . SER B 1 87 ? 4.543 15.625 21.906 1 86.81 87 SER B N 1
ATOM 4757 C CA . SER B 1 87 ? 3.721 15.672 23.109 1 86.81 87 SER B CA 1
ATOM 4758 C C . SER B 1 87 ? 4.305 14.789 24.219 1 86.81 87 SER B C 1
ATOM 4760 O O . SER B 1 87 ? 4.117 15.07 25.406 1 86.81 87 SER B O 1
ATOM 4762 N N . ALA B 1 88 ? 4.992 13.727 24.031 1 87.88 88 ALA B N 1
ATOM 4763 C CA . ALA B 1 88 ? 5.426 12.789 25.062 1 87.88 88 ALA B CA 1
ATOM 4764 C C . ALA B 1 88 ? 6.91 12.961 25.375 1 87.88 88 ALA B C 1
ATOM 4766 O O . ALA B 1 88 ? 7.477 12.203 26.156 1 87.88 88 ALA B O 1
ATOM 4767 N N . VAL B 1 89 ? 7.504 13.984 24.797 1 93.12 89 VAL B N 1
ATOM 4768 C CA . VAL B 1 89 ? 8.93 14.234 25 1 93.12 89 VAL B CA 1
ATOM 4769 C C . VAL B 1 89 ? 9.18 15.734 25.141 1 93.12 89 VAL B C 1
ATOM 4771 O O . VAL B 1 89 ? 8.242 16.531 25.078 1 93.12 89 VAL B O 1
ATOM 4774 N N . GLU B 1 90 ? 10.422 16.062 25.422 1 93.69 90 GLU B N 1
ATOM 4775 C CA . GLU B 1 90 ? 10.758 17.484 25.453 1 93.69 90 GLU B CA 1
ATOM 4776 C C . GLU B 1 90 ? 10.781 18.078 24.047 1 93.69 90 GLU B C 1
ATOM 4778 O O . GLU B 1 90 ? 11.703 17.828 23.281 1 93.69 90 GLU B O 1
ATOM 4783 N N . ARG B 1 91 ? 9.789 18.875 23.812 1 92.44 91 ARG B N 1
ATOM 4784 C CA . ARG B 1 91 ? 9.633 19.484 22.5 1 92.44 91 ARG B CA 1
ATOM 4785 C C . ARG B 1 91 ? 10.812 20.391 22.156 1 92.44 91 ARG B C 1
ATOM 4787 O O . ARG B 1 91 ? 11.289 21.125 23.016 1 92.44 91 ARG B O 1
ATOM 4794 N N . GLY B 1 92 ? 11.281 20.281 20.984 1 94.12 92 GLY B N 1
ATOM 4795 C CA . GLY B 1 92 ? 12.375 21.125 20.531 1 94.12 92 GLY B CA 1
ATOM 4796 C C . GLY B 1 92 ? 13.734 20.5 20.75 1 94.12 92 GLY B C 1
ATOM 4797 O O . GLY B 1 92 ? 14.727 20.938 20.172 1 94.12 92 GLY B O 1
ATOM 4798 N N . THR B 1 93 ? 13.742 19.422 21.562 1 94.81 93 THR B N 1
ATOM 4799 C CA . THR B 1 93 ? 15.031 18.797 21.828 1 94.81 93 THR B CA 1
ATOM 4800 C C . THR B 1 93 ? 14.953 17.281 21.562 1 94.81 93 THR B C 1
ATOM 4802 O O . THR B 1 93 ? 15.836 16.719 20.922 1 94.81 93 THR B O 1
ATOM 4805 N N . ASP B 1 94 ? 13.859 16.688 22.062 1 95.25 94 ASP B N 1
ATOM 4806 C CA . ASP B 1 94 ? 13.812 15.227 22.031 1 95.25 94 ASP B CA 1
ATOM 4807 C C . ASP B 1 94 ? 12.82 14.727 20.984 1 95.25 94 ASP B C 1
ATOM 4809 O O . ASP B 1 94 ? 12.773 13.531 20.703 1 95.25 94 ASP B O 1
ATOM 4813 N N . ASP B 1 95 ? 12.008 15.625 20.453 1 96.56 95 ASP B N 1
ATOM 4814 C CA . ASP B 1 95 ? 11.117 15.18 19.391 1 96.56 95 ASP B CA 1
ATOM 4815 C C . ASP B 1 95 ? 11.891 14.891 18.109 1 96.56 95 ASP B C 1
ATOM 4817 O O . ASP B 1 95 ? 12.93 15.5 17.844 1 96.56 95 ASP B O 1
ATOM 4821 N N . TRP B 1 96 ? 11.406 13.953 17.297 1 97.88 96 TRP B N 1
ATOM 4822 C CA . TRP B 1 96 ? 12.18 13.398 16.188 1 97.88 96 TRP B CA 1
ATOM 4823 C C . TRP B 1 96 ? 12.531 14.484 15.18 1 97.88 96 TRP B C 1
ATOM 4825 O O . TRP B 1 96 ? 13.586 14.43 14.539 1 97.88 96 TRP B O 1
ATOM 4835 N N . PHE B 1 97 ? 11.633 15.5 15.016 1 98.56 97 PHE B N 1
ATOM 4836 C CA . PHE B 1 97 ? 11.898 16.562 14.055 1 98.56 97 PHE B CA 1
ATOM 4837 C C . PHE B 1 97 ? 13.062 17.438 14.523 1 98.56 97 PHE B C 1
ATOM 4839 O O . PHE B 1 97 ? 13.906 17.828 13.719 1 98.56 97 PHE B O 1
ATOM 4846 N N . ALA B 1 98 ? 13.094 17.734 15.781 1 98.12 98 ALA B N 1
ATOM 4847 C CA . ALA B 1 98 ? 14.219 18.484 16.344 1 98.12 98 ALA B CA 1
ATOM 4848 C C . ALA B 1 98 ? 15.516 17.688 16.219 1 98.12 98 ALA B C 1
ATOM 4850 O O . ALA B 1 98 ? 16.562 18.25 15.875 1 98.12 98 ALA B O 1
ATOM 4851 N N . LEU B 1 99 ? 15.453 16.406 16.531 1 96.75 99 LEU B N 1
ATOM 4852 C CA . LEU B 1 99 ? 16.625 15.539 16.391 1 96.75 99 LEU B CA 1
ATOM 4853 C C . LEU B 1 99 ? 17.125 15.547 14.961 1 96.75 99 LEU B C 1
ATOM 4855 O O . LEU B 1 99 ? 18.344 15.656 14.727 1 96.75 99 LEU B O 1
ATOM 4859 N N . LEU B 1 100 ? 16.219 15.453 14.016 1 97.62 100 LEU B N 1
ATOM 4860 C CA . LEU B 1 100 ? 16.578 15.445 12.594 1 97.62 100 LEU B CA 1
ATOM 4861 C C . LEU B 1 100 ? 17.203 16.766 12.188 1 97.62 100 LEU B C 1
ATOM 4863 O O . LEU B 1 100 ? 18.25 16.781 11.523 1 97.62 100 LEU B O 1
ATOM 4867 N N . THR B 1 101 ? 16.547 17.875 12.547 1 97.94 101 THR B N 1
ATOM 4868 C CA . THR B 1 101 ? 17.031 19.203 12.172 1 97.94 101 THR B CA 1
ATOM 4869 C C . THR B 1 101 ? 18.422 19.453 12.727 1 97.94 101 THR B C 1
ATOM 4871 O O . THR B 1 101 ? 19.297 19.953 12.008 1 97.94 101 THR B O 1
ATOM 4874 N N . ALA B 1 102 ? 18.609 19.078 13.945 1 96.56 102 ALA B N 1
ATOM 4875 C CA . ALA B 1 102 ? 19.906 19.25 14.578 1 96.56 102 ALA B CA 1
ATOM 4876 C C . ALA B 1 102 ? 20.969 18.406 13.875 1 96.56 102 ALA B C 1
ATOM 4878 O O . ALA B 1 102 ? 22.094 18.859 13.656 1 96.56 102 ALA B O 1
ATOM 4879 N N . HIS B 1 103 ? 20.594 17.203 13.555 1 95.94 103 HIS B N 1
ATOM 4880 C CA . HIS B 1 103 ? 21.531 16.328 12.867 1 95.94 103 HIS B CA 1
ATOM 4881 C C . HIS B 1 103 ? 21.953 16.906 11.523 1 95.94 103 HIS B C 1
ATOM 4883 O O . HIS B 1 103 ? 23.141 16.906 11.195 1 95.94 103 HIS B O 1
ATOM 4889 N N . LEU B 1 104 ? 21.016 17.344 10.742 1 97.44 104 LEU B N 1
ATOM 4890 C CA . LEU B 1 104 ? 21.312 17.875 9.414 1 97.44 104 LEU B CA 1
ATOM 4891 C C . LEU B 1 104 ? 22.156 19.141 9.516 1 97.44 104 LEU B C 1
ATOM 4893 O O . LEU B 1 104 ? 23.078 19.344 8.719 1 97.44 104 LEU B O 1
ATOM 4897 N N . ALA B 1 105 ? 21.844 19.969 10.469 1 96.38 105 ALA B N 1
ATOM 4898 C CA . ALA B 1 105 ? 22.625 21.188 10.68 1 96.38 105 ALA B CA 1
ATOM 4899 C C . ALA B 1 105 ? 24.078 20.859 11.023 1 96.38 105 ALA B C 1
ATOM 4901 O O . ALA B 1 105 ? 25 21.531 10.555 1 96.38 105 ALA B O 1
ATOM 4902 N N . ALA B 1 106 ? 24.25 19.844 11.82 1 94.81 106 ALA B N 1
ATOM 4903 C CA . ALA B 1 106 ? 25.594 19.438 12.227 1 94.81 106 ALA B CA 1
ATOM 4904 C C . ALA B 1 106 ? 26.328 18.75 11.078 1 94.81 106 ALA B C 1
ATOM 4906 O O . ALA B 1 106 ? 27.547 18.938 10.914 1 94.81 106 ALA B O 1
ATOM 4907 N N . ALA B 1 107 ? 25.625 18 10.297 1 94.25 107 ALA B N 1
ATOM 4908 C CA . ALA B 1 107 ? 26.203 17.188 9.234 1 94.25 107 ALA B CA 1
ATOM 4909 C C . ALA B 1 107 ? 26.594 18.047 8.039 1 94.25 107 ALA B C 1
ATOM 4911 O O . ALA B 1 107 ? 27.516 17.719 7.301 1 94.25 107 ALA B O 1
ATOM 4912 N N . PHE B 1 108 ? 25.844 19.109 7.883 1 95.62 108 PHE B N 1
ATOM 4913 C CA . PHE B 1 108 ? 26.094 20.031 6.777 1 95.62 108 PHE B CA 1
ATOM 4914 C C . PHE B 1 108 ? 26.297 21.438 7.293 1 95.62 108 PHE B C 1
ATOM 4916 O O . PHE B 1 108 ? 25.5 22.344 6.996 1 95.62 108 PHE B O 1
ATOM 4923 N N . PRO B 1 109 ? 27.422 21.719 7.832 1 93.25 109 PRO B N 1
ATOM 4924 C CA . PRO B 1 109 ? 27.625 23 8.523 1 93.25 109 PRO B CA 1
ATOM 4925 C C . PRO B 1 109 ? 27.656 24.188 7.562 1 93.25 109 PRO B C 1
ATOM 4927 O O . PRO B 1 109 ? 27.391 25.328 7.973 1 93.25 109 PRO B O 1
ATOM 4930 N N . ALA B 1 110 ? 27.969 23.906 6.363 1 94.81 110 ALA B N 1
ATOM 4931 C CA . ALA B 1 110 ? 28 25 5.398 1 94.81 110 ALA B CA 1
ATOM 4932 C C . ALA B 1 110 ? 26.594 25.391 4.98 1 94.81 110 ALA B C 1
ATOM 4934 O O . ALA B 1 110 ? 26.375 26.484 4.438 1 94.81 110 ALA B O 1
ATOM 4935 N N . ALA B 1 111 ? 25.719 24.469 5.211 1 92.25 111 ALA B N 1
ATOM 4936 C CA . ALA B 1 111 ? 24.328 24.734 4.863 1 92.25 111 ALA B CA 1
ATOM 4937 C C . ALA B 1 111 ? 23.594 25.422 6.012 1 92.25 111 ALA B C 1
ATOM 4939 O O . ALA B 1 111 ? 23.922 25.203 7.18 1 92.25 111 ALA B O 1
ATOM 4940 N N . ASN B 1 112 ? 22.828 26.406 5.828 1 94.5 112 ASN B N 1
ATOM 4941 C CA . ASN B 1 112 ? 21.906 26.938 6.832 1 94.5 112 ASN B CA 1
ATOM 4942 C C . ASN B 1 112 ? 20.594 26.172 6.867 1 94.5 112 ASN B C 1
ATOM 4944 O O . ASN B 1 112 ? 19.672 26.469 6.105 1 94.5 112 ASN B O 1
ATOM 4948 N N . VAL B 1 113 ? 20.547 25.172 7.824 1 97.62 113 VAL B N 1
ATOM 4949 C CA . VAL B 1 113 ? 19.359 24.328 7.922 1 97.62 113 VAL B CA 1
ATOM 4950 C C . VAL B 1 113 ? 18.438 24.859 9.008 1 97.62 113 VAL B C 1
ATOM 4952 O O . VAL B 1 113 ? 18.844 25.016 10.164 1 97.62 113 VAL B O 1
ATOM 4955 N N . THR B 1 114 ? 17.234 25.219 8.664 1 97.44 114 THR B N 1
ATOM 4956 C CA . THR B 1 114 ? 16.219 25.656 9.609 1 97.44 114 THR B CA 1
ATOM 4957 C C . THR B 1 114 ? 14.969 24.766 9.492 1 97.44 114 THR B C 1
ATOM 4959 O O . THR B 1 114 ? 14.75 24.141 8.461 1 97.44 114 THR B O 1
ATOM 4962 N N . GLY B 1 115 ? 14.281 24.656 10.602 1 97.69 115 GLY B N 1
ATOM 4963 C CA . GLY B 1 115 ? 13.086 23.828 10.625 1 97.69 115 GLY B CA 1
ATOM 4964 C C . GLY B 1 115 ? 11.922 24.484 11.328 1 97.69 115 GLY B C 1
ATOM 4965 O O . GLY B 1 115 ? 12.102 25.172 12.344 1 97.69 115 GLY B O 1
ATOM 4966 N N . ARG B 1 116 ? 10.75 24.328 10.773 1 97.88 116 ARG B N 1
ATOM 4967 C CA . ARG B 1 116 ? 9.516 24.75 11.422 1 97.88 116 ARG B CA 1
ATOM 4968 C C . ARG B 1 116 ? 8.602 23.562 11.703 1 97.88 116 ARG B C 1
ATOM 4970 O O . ARG B 1 116 ? 8.219 22.844 10.789 1 97.88 116 ARG B O 1
ATOM 4977 N N . ASN B 1 117 ? 8.352 23.344 12.945 1 97.81 117 ASN B N 1
ATOM 4978 C CA . ASN B 1 117 ? 7.352 22.359 13.336 1 97.81 117 ASN B CA 1
ATOM 4979 C C . ASN B 1 117 ? 5.941 22.938 13.273 1 97.81 117 ASN B C 1
ATOM 4981 O O . ASN B 1 117 ? 5.512 23.641 14.188 1 97.81 117 ASN B O 1
ATOM 4985 N N . GLY B 1 118 ? 5.219 22.625 12.242 1 96.94 118 GLY B N 1
ATOM 4986 C CA . GLY B 1 118 ? 3.869 23.141 12.023 1 96.94 118 GLY B CA 1
ATOM 4987 C C . GLY B 1 118 ? 2.793 22.156 12.453 1 96.94 118 GLY B C 1
ATOM 4988 O O . GLY B 1 118 ? 1.653 22.234 11.992 1 96.94 118 GLY B O 1
ATOM 4989 N N . CYS B 1 119 ? 3.137 21.219 13.305 1 95.88 119 CYS B N 1
ATOM 4990 C CA . CYS B 1 119 ? 2.186 20.203 13.742 1 95.88 119 CYS B CA 1
ATOM 4991 C C . CYS B 1 119 ? 1.172 20.797 14.719 1 95.88 119 CYS B C 1
ATOM 4993 O O . CYS B 1 119 ? 1.496 21.688 15.492 1 95.88 119 CYS B O 1
ATOM 4995 N N . VAL B 1 120 ? -0.031 20.281 14.656 1 88.38 120 VAL B N 1
ATOM 4996 C CA . VAL B 1 120 ? -1.102 20.688 15.562 1 88.38 120 VAL B CA 1
ATOM 4997 C C . VAL B 1 120 ? -1.69 19.438 16.234 1 88.38 120 VAL B C 1
ATOM 4999 O O . VAL B 1 120 ? -2.355 18.641 15.586 1 88.38 120 VAL B O 1
ATOM 5002 N N . PRO B 1 121 ? -1.494 19.297 17.516 1 87.56 121 PRO B N 1
ATOM 5003 C CA . PRO B 1 121 ? -1.976 18.109 18.219 1 87.56 121 PRO B CA 1
ATOM 5004 C C . PRO B 1 121 ? -3.477 17.891 18.047 1 87.56 121 PRO B C 1
ATOM 5006 O O . PRO B 1 121 ? -4.242 18.844 17.969 1 87.56 121 PRO B O 1
ATOM 5009 N N . ALA B 1 122 ? -3.885 16.609 18 1 81.38 122 ALA B N 1
ATOM 5010 C CA . ALA B 1 122 ? -5.27 16.156 18.016 1 81.38 122 ALA B CA 1
ATOM 5011 C C . ALA B 1 122 ? -6.027 16.641 16.781 1 81.38 122 ALA B C 1
ATOM 5013 O O . ALA B 1 122 ? -7.242 16.844 16.828 1 81.38 122 ALA B O 1
ATOM 5014 N N . THR B 1 123 ? -5.301 16.922 15.734 1 84.69 123 THR B N 1
ATOM 5015 C CA . THR B 1 123 ? -5.957 17.344 14.5 1 84.69 123 THR B CA 1
ATOM 5016 C C . THR B 1 123 ? -5.637 16.375 13.359 1 84.69 123 THR B C 1
ATOM 5018 O O . THR B 1 123 ? -4.523 15.859 13.281 1 84.69 123 THR B O 1
ATOM 5021 N N . PRO B 1 124 ? -6.598 16.125 12.516 1 88.81 124 PRO B N 1
ATOM 5022 C CA . PRO B 1 124 ? -6.371 15.305 11.32 1 88.81 124 PRO B CA 1
ATOM 5023 C C . PRO B 1 124 ? -5.863 16.125 10.141 1 88.81 124 PRO B C 1
ATOM 5025 O O . PRO B 1 124 ? -5.742 17.344 10.234 1 88.81 124 PRO B O 1
ATOM 5028 N N . SER B 1 125 ? -5.539 15.453 9.039 1 92.94 125 SER B N 1
ATOM 5029 C CA . SER B 1 125 ? -5.102 16.109 7.812 1 92.94 125 SER B CA 1
ATOM 5030 C C . SER B 1 125 ? -6.168 17.062 7.285 1 92.94 125 SER B C 1
ATOM 5032 O O . SER B 1 125 ? -5.852 18.047 6.625 1 92.94 125 SER B O 1
ATOM 5034 N N . SER B 1 126 ? -7.438 16.828 7.652 1 88.31 126 SER B N 1
ATOM 5035 C CA . SER B 1 126 ? -8.516 17.703 7.195 1 88.31 126 SER B CA 1
ATOM 5036 C C . SER B 1 126 ? -8.367 19.109 7.754 1 88.31 126 SER B C 1
ATOM 5038 O O . SER B 1 126 ? -8.656 20.094 7.062 1 88.31 126 SER B O 1
ATOM 5040 N N . PHE B 1 127 ? -7.969 19.234 9 1 86.81 127 PHE B N 1
ATOM 5041 C CA . PHE B 1 127 ? -7.703 20.547 9.586 1 86.81 127 PHE B CA 1
ATOM 5042 C C . PHE B 1 127 ? -6.574 21.25 8.844 1 86.81 127 PHE B C 1
ATOM 5044 O O . PHE B 1 127 ? -6.707 22.422 8.461 1 86.81 127 PHE B O 1
ATOM 5051 N N . MET B 1 128 ? -5.551 20.516 8.641 1 94.19 128 MET B N 1
ATOM 5052 C CA . MET B 1 128 ? -4.359 21.109 8.023 1 94.19 128 MET B CA 1
ATOM 5053 C C . MET B 1 128 ? -4.633 21.484 6.574 1 94.19 128 MET B C 1
ATOM 5055 O O . MET B 1 128 ? -4.098 22.484 6.078 1 94.19 128 MET B O 1
ATOM 5059 N N . ASN B 1 129 ? -5.43 20.641 5.953 1 94.19 129 ASN B N 1
ATOM 5060 C CA . ASN B 1 129 ? -5.824 20.969 4.59 1 94.19 129 ASN B CA 1
ATOM 5061 C C . ASN B 1 129 ? -6.43 22.375 4.508 1 94.19 129 ASN B C 1
ATOM 5063 O O . ASN B 1 129 ? -6.25 23.078 3.51 1 94.19 129 ASN B O 1
ATOM 5067 N N . MET B 1 130 ? -7.098 22.797 5.523 1 90.88 130 MET B N 1
ATOM 5068 C CA . MET B 1 130 ? -7.773 24.078 5.543 1 90.88 130 MET B CA 1
ATOM 5069 C C . MET B 1 130 ? -6.828 25.188 6.023 1 90.88 130 MET B C 1
ATOM 5071 O O . MET B 1 130 ? -6.938 26.328 5.59 1 90.88 130 MET B O 1
ATOM 5075 N N . CYS B 1 131 ? -5.871 24.875 6.828 1 93.5 131 CYS B N 1
ATOM 5076 C CA . CYS B 1 131 ? -5.137 25.906 7.547 1 93.5 131 CYS B CA 1
ATOM 5077 C C . CYS B 1 131 ? -3.654 25.859 7.195 1 93.5 131 CYS B C 1
ATOM 5079 O O . CYS B 1 131 ? -2.83 26.453 7.895 1 93.5 131 CYS B O 1
ATOM 5081 N N . LEU B 1 132 ? -3.281 25.25 6.137 1 96.31 132 LEU B N 1
ATOM 5082 C CA . LEU B 1 132 ? -1.906 24.938 5.754 1 96.31 132 LEU B CA 1
ATOM 5083 C C . LEU B 1 132 ? -1.034 26.188 5.82 1 96.31 132 LEU B C 1
ATOM 5085 O O . LEU B 1 132 ? 0.088 26.141 6.328 1 96.31 132 LEU B O 1
ATOM 5089 N N . GLU B 1 133 ? -1.491 27.359 5.387 1 93.5 133 GLU B N 1
ATOM 5090 C CA . GLU B 1 133 ? -0.693 28.562 5.227 1 93.5 133 GLU B CA 1
ATOM 5091 C C . GLU B 1 133 ? -0.182 29.078 6.57 1 93.5 133 GLU B C 1
ATOM 5093 O O . GLU B 1 133 ? 0.85 29.75 6.637 1 93.5 133 GLU B O 1
ATOM 5098 N N . GLN B 1 134 ? -0.848 28.703 7.57 1 93.44 134 GLN B N 1
ATOM 5099 C CA . GLN B 1 134 ? -0.461 29.156 8.906 1 93.44 134 GLN B CA 1
ATOM 5100 C C . GLN B 1 134 ? 0.652 28.281 9.477 1 93.44 134 GLN B C 1
ATOM 5102 O O . GLN B 1 134 ? 1.354 28.688 10.406 1 93.44 134 GLN B O 1
ATOM 5107 N N . TYR B 1 135 ? 0.879 27.172 8.883 1 96.25 135 TYR B N 1
ATOM 5108 C CA . TYR B 1 135 ? 1.685 26.188 9.609 1 96.25 135 TYR B CA 1
ATOM 5109 C C . TYR B 1 135 ? 2.881 25.75 8.773 1 96.25 135 TYR B C 1
ATOM 5111 O O . TYR B 1 135 ? 3.752 25.031 9.266 1 96.25 135 TYR B O 1
ATOM 5119 N N . LEU B 1 136 ? 2.963 26.141 7.582 1 98.19 136 LEU B N 1
ATOM 5120 C CA . LEU B 1 136 ? 4.059 25.781 6.691 1 98.19 136 LEU B CA 1
ATOM 5121 C C . LEU B 1 136 ? 4.574 26.984 5.926 1 98.19 136 LEU B C 1
ATOM 5123 O O . LEU B 1 136 ? 3.787 27.781 5.41 1 98.19 136 LEU B O 1
ATOM 5127 N N . ASP B 1 137 ? 5.891 27.172 5.879 1 97.75 137 ASP B N 1
ATOM 5128 C CA . ASP B 1 137 ? 6.492 28.281 5.152 1 97.75 137 ASP B CA 1
ATOM 5129 C C . ASP B 1 137 ? 6.336 28.094 3.643 1 97.75 137 ASP B C 1
ATOM 5131 O O . ASP B 1 137 ? 6.402 26.969 3.141 1 97.75 137 ASP B O 1
ATOM 5135 N N . GLU B 1 138 ? 6.258 29.172 2.9 1 97 138 GLU B N 1
ATOM 5136 C CA . GLU B 1 138 ? 6.078 29.141 1.453 1 97 138 GLU B CA 1
ATOM 5137 C C . GLU B 1 138 ? 7.34 28.641 0.751 1 97 138 GLU B C 1
ATOM 5139 O O . GLU B 1 138 ? 7.258 27.984 -0.29 1 97 138 GLU B O 1
ATOM 5144 N N . ASP B 1 139 ? 8.453 28.922 1.281 1 97.75 139 ASP B N 1
ATOM 5145 C CA . ASP B 1 139 ? 9.711 28.609 0.613 1 97.75 139 ASP B CA 1
ATOM 5146 C C . ASP B 1 139 ? 10.375 27.391 1.234 1 97.75 139 ASP B C 1
ATOM 5148 O O . ASP B 1 139 ? 11.602 27.344 1.373 1 97.75 139 ASP B O 1
ATOM 5152 N N . VAL B 1 140 ? 9.602 26.469 1.706 1 98.62 140 VAL B N 1
ATOM 5153 C CA . VAL B 1 140 ? 10.094 25.25 2.316 1 98.62 140 VAL B CA 1
ATOM 5154 C C . VAL B 1 140 ? 10.75 24.375 1.255 1 98.62 140 VAL B C 1
ATOM 5156 O O . VAL B 1 140 ? 10.328 24.359 0.096 1 98.62 140 VAL B O 1
ATOM 5159 N N . ASP B 1 141 ? 11.828 23.562 1.644 1 98.81 141 ASP B N 1
ATOM 5160 C CA . ASP B 1 141 ? 12.57 22.719 0.716 1 98.81 141 ASP B CA 1
ATOM 5161 C C . ASP B 1 141 ? 12.219 21.25 0.916 1 98.81 141 ASP B C 1
ATOM 5163 O O . ASP B 1 141 ? 12.289 20.453 -0.023 1 98.81 141 ASP B O 1
ATOM 5167 N N . LEU B 1 142 ? 11.953 20.859 2.113 1 98.88 142 LEU B N 1
ATOM 5168 C CA . LEU B 1 142 ? 11.656 19.484 2.49 1 98.88 142 LEU B CA 1
ATOM 5169 C C . LEU B 1 142 ? 10.578 19.438 3.566 1 98.88 142 LEU B C 1
ATOM 5171 O O . LEU B 1 142 ? 10.695 20.109 4.598 1 98.88 142 LEU B O 1
ATOM 5175 N N . VAL B 1 143 ? 9.484 18.688 3.332 1 98.94 143 VAL B N 1
ATOM 5176 C CA . VAL B 1 143 ? 8.344 18.625 4.246 1 98.94 143 VAL B CA 1
ATOM 5177 C C . VAL B 1 143 ? 8.07 17.172 4.625 1 98.94 143 VAL B C 1
ATOM 5179 O O . VAL B 1 143 ? 8.133 16.281 3.775 1 98.94 143 VAL B O 1
ATOM 5182 N N . PHE B 1 144 ? 7.828 16.938 5.875 1 98.88 144 PHE B N 1
ATOM 5183 C CA . PHE B 1 144 ? 7.387 15.648 6.375 1 98.88 144 PHE B CA 1
ATOM 5184 C C . PHE B 1 144 ? 5.906 15.688 6.738 1 98.88 144 PHE B C 1
ATOM 5186 O O . PHE B 1 144 ? 5.438 16.641 7.355 1 98.88 144 PHE B O 1
ATOM 5193 N N . LEU B 1 145 ? 5.137 14.664 6.305 1 98.62 145 LEU B N 1
ATOM 5194 C CA . LEU B 1 145 ? 3.721 14.547 6.629 1 98.62 145 LEU B CA 1
ATOM 5195 C C . LEU B 1 145 ? 3.455 13.328 7.5 1 98.62 145 LEU B C 1
ATOM 5197 O O . LEU B 1 145 ? 3.797 12.203 7.121 1 98.62 145 LEU B O 1
ATOM 5201 N N . GLU B 1 146 ? 2.881 13.484 8.656 1 97.88 146 GLU B N 1
ATOM 5202 C CA . GLU B 1 146 ? 2.549 12.414 9.586 1 97.88 146 GLU B CA 1
ATOM 5203 C C . GLU B 1 146 ? 1.1 12.516 10.055 1 97.88 146 GLU B C 1
ATOM 5205 O O . GLU B 1 146 ? 0.785 13.297 10.953 1 97.88 146 GLU B O 1
ATOM 5210 N N . TYR B 1 147 ? 0.152 11.664 9.516 1 95.38 147 TYR B N 1
ATOM 5211 C CA . TYR B 1 147 ? -1.252 11.836 9.867 1 95.38 147 TYR B CA 1
ATOM 5212 C C . TYR B 1 147 ? -1.94 10.484 10.047 1 95.38 147 TYR B C 1
ATOM 5214 O O . TYR B 1 147 ? -3.143 10.43 10.32 1 95.38 147 TYR B O 1
ATOM 5222 N N . ALA B 1 148 ? -1.231 9.344 9.898 1 93.44 148 ALA B N 1
ATOM 5223 C CA . ALA B 1 148 ? -1.888 8.047 9.953 1 93.44 148 ALA B CA 1
ATOM 5224 C C . ALA B 1 148 ? -2.662 7.871 11.258 1 93.44 148 ALA B C 1
ATOM 5226 O O . ALA B 1 148 ? -3.781 7.352 11.258 1 93.44 148 ALA B O 1
ATOM 5227 N N . VAL B 1 149 ? -2.143 8.281 12.344 1 90.38 149 VAL B N 1
ATOM 5228 C CA . VAL B 1 149 ? -2.77 8.109 13.648 1 90.38 149 VAL B CA 1
ATOM 5229 C C . VAL B 1 149 ? -3.996 9.016 13.758 1 90.38 149 VAL B C 1
ATOM 5231 O O . VAL B 1 149 ? -5.082 8.562 14.125 1 90.38 149 VAL B O 1
ATOM 5234 N N . ASN B 1 150 ? -3.889 10.219 13.375 1 87.44 150 ASN B N 1
ATOM 5235 C CA . ASN B 1 150 ? -4.945 11.203 13.562 1 87.44 150 ASN B CA 1
ATOM 5236 C C . ASN B 1 150 ? -6.043 11.055 12.516 1 87.44 150 ASN B C 1
ATOM 5238 O O . ASN B 1 150 ? -7.195 11.414 12.758 1 87.44 150 ASN B O 1
ATOM 5242 N N . ASP B 1 151 ? -5.68 10.555 11.375 1 88.75 151 ASP B N 1
ATOM 5243 C CA . ASP B 1 151 ? -6.691 10.336 10.344 1 88.75 151 ASP B CA 1
ATOM 5244 C C . ASP B 1 151 ? -7.449 9.031 10.602 1 88.75 151 ASP B C 1
ATOM 5246 O O . ASP B 1 151 ? -8.523 8.82 10.039 1 88.75 151 ASP B O 1
ATOM 5250 N N . GLY B 1 152 ? -6.93 8.195 11.461 1 78.88 152 GLY B N 1
ATOM 5251 C CA . GLY B 1 152 ? -7.633 6.988 11.859 1 78.88 152 GLY B CA 1
ATOM 5252 C C . GLY B 1 152 ? -7.508 5.859 10.859 1 78.88 152 GLY B C 1
ATOM 5253 O O . GLY B 1 152 ? -6.68 5.922 9.945 1 78.88 152 GLY B O 1
ATOM 5254 N N . TRP B 1 153 ? -8.344 4.746 11.094 1 68.5 153 TRP B N 1
ATOM 5255 C CA . TRP B 1 153 ? -8.117 3.508 10.352 1 68.5 153 TRP B CA 1
ATOM 5256 C C . TRP B 1 153 ? -9.227 3.283 9.328 1 68.5 153 TRP B C 1
ATOM 5258 O O . TRP B 1 153 ? -9.203 2.301 8.586 1 68.5 153 TRP B O 1
ATOM 5268 N N . ASP B 1 154 ? -10.203 4.242 9.359 1 68.38 154 ASP B N 1
ATOM 5269 C CA . ASP B 1 154 ? -11.289 3.979 8.43 1 68.38 154 ASP B CA 1
ATOM 5270 C C . ASP B 1 154 ? -10.828 4.121 6.98 1 68.38 154 ASP B C 1
ATOM 5272 O O . ASP B 1 154 ? -10.93 5.199 6.395 1 68.38 154 ASP B O 1
ATOM 5276 N N . THR B 1 155 ? -10.469 3.059 6.391 1 63.06 155 THR B N 1
ATOM 5277 C CA . THR B 1 155 ? -9.898 3.023 5.051 1 63.06 155 THR B CA 1
ATOM 5278 C C . THR B 1 155 ? -10.992 3.148 3.994 1 63.06 155 THR B C 1
ATOM 5280 O O . THR B 1 155 ? -10.703 3.346 2.812 1 63.06 155 THR B O 1
ATOM 5283 N N . HIS B 1 156 ? -12.156 3.062 4.445 1 62.31 156 HIS B N 1
ATOM 5284 C CA . HIS B 1 156 ? -13.25 3.096 3.482 1 62.31 156 HIS B CA 1
ATOM 5285 C C . HIS B 1 156 ? -13.828 4.5 3.354 1 62.31 156 HIS B C 1
ATOM 5287 O O . HIS B 1 156 ? -14.672 4.75 2.492 1 62.31 156 HIS B O 1
ATOM 5293 N N . ASN B 1 157 ? -13.227 5.328 4.074 1 74.38 157 ASN B N 1
ATOM 5294 C CA . ASN B 1 157 ? -13.695 6.707 4.016 1 74.38 157 ASN B CA 1
ATOM 5295 C C . ASN B 1 157 ? -13.031 7.477 2.875 1 74.38 157 ASN B C 1
ATOM 5297 O O . ASN B 1 157 ? -11.969 8.07 3.059 1 74.38 157 ASN B O 1
ATOM 5301 N N . VAL B 1 158 ? -13.633 7.5 1.764 1 80.44 158 VAL B N 1
ATOM 5302 C CA . VAL B 1 158 ? -13.094 8.086 0.541 1 80.44 158 VAL B CA 1
ATOM 5303 C C . VAL B 1 158 ? -12.898 9.594 0.733 1 80.44 158 VAL B C 1
ATOM 5305 O O . VAL B 1 158 ? -11.938 10.172 0.213 1 80.44 158 VAL B O 1
ATOM 5308 N N . MET B 1 159 ? -13.703 10.203 1.509 1 82.19 159 MET B N 1
ATOM 5309 C CA . MET B 1 159 ? -13.609 11.641 1.737 1 82.19 159 MET B CA 1
ATOM 5310 C C . MET B 1 159 ? -12.312 11.992 2.461 1 82.19 159 MET B C 1
ATOM 5312 O O . MET B 1 159 ? -11.633 12.953 2.094 1 82.19 159 MET B O 1
ATOM 5316 N N . LYS B 1 160 ? -12.047 11.281 3.443 1 85.81 160 LYS B N 1
ATOM 5317 C CA . LYS B 1 160 ? -10.812 11.523 4.191 1 85.81 160 LYS B CA 1
ATOM 5318 C C . LYS B 1 160 ? -9.586 11.344 3.299 1 85.81 160 LYS B C 1
ATOM 5320 O O . LYS B 1 160 ? -8.633 12.109 3.389 1 85.81 160 LYS B O 1
ATOM 5325 N N . ARG B 1 161 ? -9.672 10.391 2.451 1 91.94 161 ARG B N 1
ATOM 5326 C CA . ARG B 1 161 ? -8.57 10.141 1.526 1 91.94 161 ARG B CA 1
ATOM 5327 C C . ARG B 1 161 ? -8.398 11.305 0.552 1 91.94 161 ARG B C 1
ATOM 5329 O O . ARG B 1 161 ? -7.281 11.727 0.276 1 91.94 161 ARG B O 1
ATOM 5336 N N . LYS B 1 162 ? -9.516 11.781 0.085 1 92 162 LYS B N 1
ATOM 5337 C CA . LYS B 1 162 ? -9.492 12.906 -0.851 1 92 162 LYS B CA 1
ATOM 5338 C C . LYS B 1 162 ? -8.906 14.148 -0.2 1 92 162 LYS B C 1
ATOM 5340 O O . LYS B 1 162 ? -8.141 14.891 -0.831 1 92 162 LYS B O 1
ATOM 5345 N N . ILE B 1 163 ? -9.25 14.359 1.021 1 91.75 163 ILE B N 1
ATOM 5346 C CA . ILE B 1 163 ? -8.758 15.531 1.732 1 91.75 163 ILE B CA 1
ATOM 5347 C C . ILE B 1 163 ? -7.242 15.422 1.909 1 91.75 163 ILE B C 1
ATOM 5349 O O . ILE B 1 163 ? -6.516 16.391 1.7 1 91.75 163 ILE B O 1
ATOM 5353 N N . TYR B 1 164 ? -6.793 14.266 2.289 1 95.81 164 TYR B N 1
ATOM 5354 C CA . TYR B 1 164 ? -5.355 14.062 2.42 1 95.81 164 TYR B CA 1
ATOM 5355 C C . TYR B 1 164 ? -4.648 14.312 1.095 1 95.81 164 TYR B C 1
ATOM 5357 O O . TYR B 1 164 ? -3.57 14.914 1.062 1 95.81 164 TYR B O 1
ATOM 5365 N N . GLU B 1 165 ? -5.219 13.789 0.028 1 96.94 165 GLU B N 1
ATOM 5366 C CA . GLU B 1 165 ? -4.633 14.023 -1.291 1 96.94 165 GLU B CA 1
ATOM 5367 C C . GLU B 1 165 ? -4.504 15.508 -1.586 1 96.94 165 GLU B C 1
ATOM 5369 O O . GLU B 1 165 ? -3.469 15.961 -2.078 1 96.94 165 GLU B O 1
ATOM 5374 N N . ARG B 1 166 ? -5.523 16.297 -1.322 1 96.44 166 ARG B N 1
ATOM 5375 C CA . ARG B 1 166 ? -5.48 17.734 -1.573 1 96.44 166 ARG B CA 1
ATOM 5376 C C . ARG B 1 166 ? -4.387 18.406 -0.745 1 96.44 166 ARG B C 1
ATOM 5378 O O . ARG B 1 166 ? -3.674 19.281 -1.238 1 96.44 166 ARG B O 1
ATOM 5385 N N . LEU B 1 167 ? -4.297 17.969 0.507 1 97.69 167 LEU B N 1
ATOM 5386 C CA . LEU B 1 167 ? -3.225 18.5 1.342 1 97.69 167 LEU B CA 1
ATOM 5387 C C . LEU B 1 167 ? -1.86 18.219 0.726 1 97.69 167 LEU B C 1
ATOM 5389 O O . LEU B 1 167 ? -1.024 19.109 0.605 1 97.69 167 LEU B O 1
ATOM 5393 N N . LEU B 1 168 ? -1.662 16.953 0.365 1 98.62 168 LEU B N 1
ATOM 5394 C CA . LEU B 1 168 ? -0.403 16.562 -0.252 1 98.62 168 LEU B CA 1
ATOM 5395 C C . LEU B 1 168 ? -0.118 17.391 -1.5 1 98.62 168 LEU B C 1
ATOM 5397 O O . LEU B 1 168 ? 1.004 17.859 -1.693 1 98.62 168 LEU B O 1
ATOM 5401 N N . ARG B 1 169 ? -1.106 17.594 -2.297 1 98.06 169 ARG B N 1
ATOM 5402 C CA . ARG B 1 169 ? -0.95 18.359 -3.527 1 98.06 169 ARG B CA 1
ATOM 5403 C C . ARG B 1 169 ? -0.594 19.812 -3.227 1 98.06 169 ARG B C 1
ATOM 5405 O O . ARG B 1 169 ? 0.253 20.406 -3.898 1 98.06 169 ARG B O 1
ATOM 5412 N N . LYS B 1 170 ? -1.231 20.422 -2.229 1 97.88 170 LYS B N 1
ATOM 5413 C CA . LYS B 1 170 ? -0.922 21.797 -1.842 1 97.88 170 LYS B CA 1
ATOM 5414 C C . LYS B 1 170 ? 0.533 21.938 -1.402 1 97.88 170 LYS B C 1
ATOM 5416 O O . LYS B 1 170 ? 1.211 22.891 -1.766 1 97.88 170 LYS B O 1
ATOM 5421 N N . VAL B 1 171 ? 0.978 20.953 -0.638 1 98.69 171 VAL B N 1
ATOM 5422 C CA . VAL B 1 171 ? 2.354 21 -0.154 1 98.69 171 VAL B CA 1
ATOM 5423 C C . VAL B 1 171 ? 3.318 20.844 -1.328 1 98.69 171 VAL B C 1
ATOM 5425 O O . VAL B 1 171 ? 4.262 21.625 -1.467 1 98.69 171 VAL B O 1
ATOM 5428 N N . LEU B 1 172 ? 3.041 19.875 -2.201 1 98.38 172 LEU B N 1
ATOM 5429 C CA . LEU B 1 172 ? 3.906 19.594 -3.342 1 98.38 172 LEU B CA 1
ATOM 5430 C C . LEU B 1 172 ? 3.941 20.766 -4.305 1 98.38 172 LEU B C 1
ATOM 5432 O O . LEU B 1 172 ? 4.895 20.922 -5.074 1 98.38 172 LEU B O 1
ATOM 5436 N N . SER B 1 173 ? 2.934 21.625 -4.27 1 96.94 173 SER B N 1
ATOM 5437 C CA . SER B 1 173 ? 2.797 22.719 -5.234 1 96.94 173 SER B CA 1
ATOM 5438 C C . SER B 1 173 ? 3.408 24.016 -4.699 1 96.94 173 SER B C 1
ATOM 5440 O O . SER B 1 173 ? 3.324 25.062 -5.344 1 96.94 173 SER B O 1
ATOM 5442 N N . LYS B 1 174 ? 3.949 23.969 -3.525 1 97.88 174 LYS B N 1
ATOM 5443 C CA . LYS B 1 174 ? 4.621 25.172 -3.027 1 97.88 174 LYS B CA 1
ATOM 5444 C C . LYS B 1 174 ? 5.684 25.656 -4.008 1 97.88 174 LYS B C 1
ATOM 5446 O O . LYS B 1 174 ? 6.188 24.875 -4.824 1 97.88 174 LYS B O 1
ATOM 5451 N N . PRO B 1 175 ? 6.109 26.906 -3.961 1 96.94 175 PRO B N 1
ATOM 5452 C CA . PRO B 1 175 ? 6.891 27.547 -5.02 1 96.94 175 PRO B CA 1
ATOM 5453 C C . PRO B 1 175 ? 8.211 26.844 -5.289 1 96.94 175 PRO B C 1
ATOM 5455 O O . PRO B 1 175 ? 8.648 26.766 -6.441 1 96.94 175 PRO B O 1
ATOM 5458 N N . LYS B 1 176 ? 8.836 26.281 -4.324 1 97.5 176 LYS B N 1
ATOM 5459 C CA . LYS B 1 176 ? 10.141 25.641 -4.527 1 97.5 176 LYS B CA 1
ATOM 5460 C C . LYS B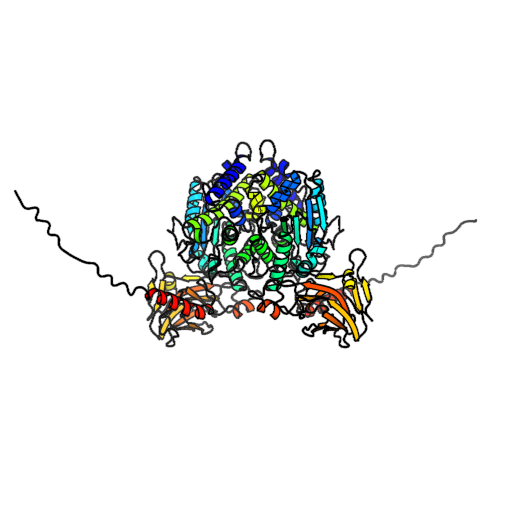 1 176 ? 9.977 24.172 -4.906 1 97.5 176 LYS B C 1
ATOM 5462 O O . LYS B 1 176 ? 10.969 23.438 -5.012 1 97.5 176 LYS B O 1
ATOM 5467 N N . HIS B 1 177 ? 8.75 23.688 -5.02 1 97.75 177 HIS B N 1
ATOM 5468 C CA . HIS B 1 177 ? 8.5 22.266 -5.289 1 97.75 177 HIS B CA 1
ATOM 5469 C C . HIS B 1 177 ? 9.227 21.375 -4.285 1 97.75 177 HIS B C 1
ATOM 5471 O O . HIS B 1 177 ? 10.039 20.531 -4.668 1 97.75 177 HIS B O 1
ATOM 5477 N N . PRO B 1 178 ? 8.844 21.594 -3.078 1 98.75 178 PRO B N 1
ATOM 5478 C CA . PRO B 1 178 ? 9.609 20.891 -2.037 1 98.75 178 PRO B CA 1
ATOM 5479 C C . PRO B 1 178 ? 9.539 19.375 -2.174 1 98.75 178 PRO B C 1
ATOM 5481 O O . PRO B 1 178 ? 8.578 18.844 -2.732 1 98.75 178 PRO B O 1
ATOM 5484 N N . ALA B 1 179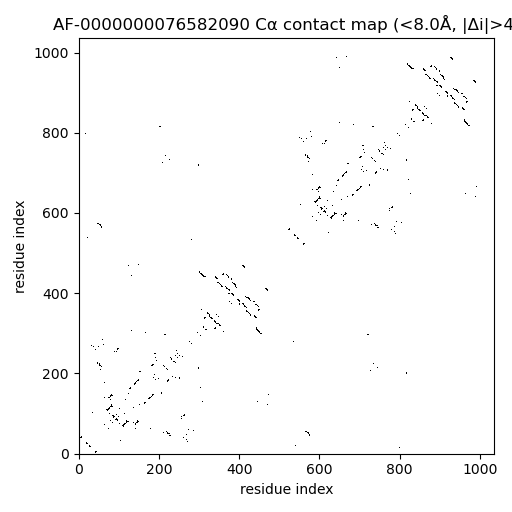 ? 10.641 18.688 -1.723 1 98.75 179 ALA B N 1
ATOM 5485 C CA . ALA B 1 179 ? 10.531 17.25 -1.459 1 98.75 179 ALA B CA 1
ATOM 5486 C C . ALA B 1 179 ? 9.586 16.984 -0.296 1 98.75 179 ALA B C 1
ATOM 5488 O O . ALA B 1 179 ? 9.523 17.766 0.66 1 98.75 179 ALA B O 1
ATOM 5489 N N . VAL B 1 180 ? 8.797 15.961 -0.429 1 98.81 180 VAL B N 1
ATOM 5490 C CA . VAL B 1 180 ? 7.902 15.523 0.641 1 98.81 180 VAL B CA 1
ATOM 5491 C C . VAL B 1 180 ? 8.211 14.078 1.018 1 98.81 180 VAL B C 1
ATOM 5493 O O . VAL B 1 180 ? 8.398 13.227 0.142 1 98.81 180 VAL B O 1
ATOM 5496 N N . ILE B 1 181 ? 8.406 13.75 2.252 1 98.81 181 ILE B N 1
ATOM 5497 C CA . ILE B 1 181 ? 8.508 12.383 2.766 1 98.81 181 ILE B CA 1
ATOM 5498 C C . ILE B 1 181 ? 7.312 12.086 3.67 1 98.81 181 ILE B C 1
ATOM 5500 O O . ILE B 1 181 ? 7.074 12.797 4.648 1 98.81 181 ILE B O 1
ATOM 5504 N N . LEU B 1 182 ? 6.523 11.102 3.309 1 98.62 182 LEU B N 1
ATOM 5505 C CA . LEU B 1 182 ? 5.449 10.641 4.18 1 98.62 182 LEU B CA 1
ATOM 5506 C C . LEU B 1 182 ? 5.996 9.734 5.281 1 98.62 182 LEU B C 1
ATOM 5508 O O . LEU B 1 182 ? 6.594 8.695 5 1 98.62 182 LEU B O 1
ATOM 5512 N N . VAL B 1 183 ? 5.855 10.141 6.539 1 98.44 183 VAL B N 1
ATOM 5513 C CA . VAL B 1 183 ? 6.328 9.398 7.699 1 98.44 183 VAL B CA 1
ATOM 5514 C C . VAL B 1 183 ? 5.137 8.914 8.523 1 98.44 183 VAL B C 1
ATOM 5516 O O . VAL B 1 183 ? 4.426 9.719 9.125 1 98.44 183 VAL B O 1
ATOM 5519 N N . GLN B 1 184 ? 4.988 7.613 8.578 1 96.44 184 GLN B N 1
ATOM 5520 C CA . GLN B 1 184 ? 3.783 7.109 9.227 1 96.44 184 GLN B CA 1
ATOM 5521 C C . GLN B 1 184 ? 4.133 6.242 10.43 1 96.44 184 GLN B C 1
ATOM 5523 O O . GLN B 1 184 ? 5.148 5.543 10.43 1 96.44 184 GLN B O 1
ATOM 5528 N N . LEU B 1 185 ? 3.299 6.34 11.383 1 94.62 185 LEU B N 1
ATOM 5529 C CA . LEU B 1 185 ? 3.463 5.648 12.664 1 94.62 185 LEU B CA 1
ATOM 5530 C C . LEU B 1 185 ? 2.316 4.672 12.906 1 94.62 185 LEU B C 1
ATOM 5532 O O . LEU B 1 185 ? 1.263 4.777 12.273 1 94.62 185 LEU B O 1
ATOM 5536 N N . PRO B 1 186 ? 2.531 3.715 13.797 1 90.81 186 PRO B N 1
ATOM 5537 C CA . PRO B 1 186 ? 1.466 2.75 14.078 1 90.81 186 PRO B CA 1
ATOM 5538 C C . PRO B 1 186 ? 0.184 3.414 14.578 1 90.81 186 PRO B C 1
ATOM 5540 O O . PRO B 1 186 ? 0.221 4.211 15.516 1 90.81 186 PRO B O 1
ATOM 5543 N N . THR B 1 187 ? -0.885 3.016 13.922 1 87.38 187 THR B N 1
ATOM 5544 C CA . THR B 1 187 ? -2.188 3.543 14.312 1 87.38 187 THR B CA 1
ATOM 5545 C C . THR B 1 187 ? -2.586 3.025 15.688 1 87.38 187 THR B C 1
ATOM 5547 O O . THR B 1 187 ? -2 2.062 16.188 1 87.38 187 THR B O 1
ATOM 5550 N N . VAL B 1 188 ? -3.57 3.637 16.219 1 83.19 188 VAL B N 1
ATOM 5551 C CA . VAL B 1 188 ? -4.012 3.342 17.578 1 83.19 188 VAL B CA 1
ATOM 5552 C C . VAL B 1 188 ? -4.32 1.853 17.703 1 83.19 188 VAL B C 1
ATOM 5554 O O . VAL B 1 188 ? -4.98 1.271 16.844 1 83.19 188 VAL B O 1
ATOM 5557 N N . GLY B 1 189 ? -3.775 1.268 18.797 1 84.56 189 GLY B N 1
ATOM 5558 C CA . GLY B 1 189 ? -4.016 -0.141 19.078 1 84.56 189 GLY B CA 1
ATOM 5559 C C . GLY B 1 189 ? -2.877 -1.036 18.625 1 84.56 189 GLY B C 1
ATOM 5560 O O . GLY B 1 189 ? -2.65 -2.102 19.203 1 84.56 189 GLY B O 1
ATOM 5561 N N . MET B 1 190 ? -2.125 -0.667 17.625 1 86.69 190 MET B N 1
ATOM 5562 C CA . MET B 1 190 ? -1.098 -1.515 17.016 1 86.69 190 MET B CA 1
ATOM 5563 C C . MET B 1 190 ? 0.066 -1.722 17.984 1 86.69 190 MET B C 1
ATOM 5565 O O . MET B 1 190 ? 0.685 -2.787 18 1 86.69 190 MET B O 1
ATOM 5569 N N . ALA B 1 191 ? 0.299 -0.724 18.766 1 84.88 191 ALA B N 1
ATOM 5570 C CA . ALA B 1 191 ? 1.47 -0.779 19.641 1 84.88 191 ALA B CA 1
ATOM 5571 C C . ALA B 1 191 ? 1.153 -1.518 20.938 1 84.88 191 ALA B C 1
ATOM 5573 O O . ALA B 1 191 ? 2.039 -1.733 21.766 1 84.88 191 ALA B O 1
ATOM 5574 N N . TYR B 1 192 ? -0.055 -1.94 21.109 1 81.25 192 TYR B N 1
ATOM 5575 C CA . TYR B 1 192 ? -0.414 -2.744 22.266 1 81.25 192 TYR B CA 1
ATOM 5576 C C . TYR B 1 192 ? 0.187 -4.141 22.172 1 81.25 192 TYR B C 1
ATOM 5578 O O . TYR B 1 192 ? 0.481 -4.625 21.078 1 81.25 192 TYR B O 1
ATOM 5586 N N . SER B 1 193 ? 0.384 -4.684 23.297 1 75.69 193 SER B N 1
ATOM 5587 C CA . SER B 1 193 ? 0.806 -6.078 23.312 1 75.69 193 SER B CA 1
ATOM 5588 C C . SER B 1 193 ? -0.267 -6.992 22.734 1 75.69 193 SER B C 1
ATOM 5590 O O . SER B 1 193 ? -1.442 -6.625 22.688 1 75.69 193 SER B O 1
ATOM 5592 N N . SER B 1 194 ? 0.164 -8.164 22.266 1 73.12 194 SER B N 1
ATOM 5593 C CA . SER B 1 194 ? -0.741 -9.109 21.625 1 73.12 194 SER B CA 1
ATOM 5594 C C . SER B 1 194 ? -1.838 -9.562 22.578 1 73.12 194 SER B C 1
ATOM 5596 O O . SER B 1 194 ? -2.891 -10.039 22.141 1 73.12 194 SER B O 1
ATOM 5598 N N . ARG B 1 195 ? -1.656 -9.375 23.891 1 74.12 195 ARG B N 1
ATOM 5599 C CA . ARG B 1 195 ? -2.611 -9.836 24.906 1 74.12 195 ARG B CA 1
ATOM 5600 C C . ARG B 1 195 ? -3.611 -8.734 25.25 1 74.12 195 ARG B C 1
ATOM 5602 O O . ARG B 1 195 ? -4.609 -8.992 25.922 1 74.12 195 ARG B O 1
ATOM 5609 N N . HIS B 1 196 ? -3.283 -7.551 24.781 1 78.94 196 HIS B N 1
ATOM 5610 C CA . HIS B 1 196 ? -4.168 -6.434 25.094 1 78.94 196 HIS B CA 1
ATOM 5611 C C . HIS B 1 196 ? -5.465 -6.52 24.297 1 78.94 196 HIS B C 1
ATOM 5613 O O . HIS B 1 196 ? -5.445 -6.824 23.109 1 78.94 196 HIS B O 1
ATOM 5619 N N . LYS B 1 197 ? -6.508 -6.211 24.859 1 80.12 197 LYS B N 1
ATOM 5620 C CA . LYS B 1 197 ? -7.832 -6.352 24.25 1 80.12 197 LYS B CA 1
ATOM 5621 C C . LYS B 1 197 ? -8.008 -5.391 23.078 1 80.12 197 LYS B C 1
ATOM 5623 O O . LYS B 1 197 ? -8.766 -5.668 22.156 1 80.12 197 LYS B O 1
ATOM 5628 N N . ASP B 1 198 ? -7.289 -4.305 23.125 1 80.06 198 ASP B N 1
ATOM 5629 C CA . ASP B 1 198 ? -7.461 -3.277 22.109 1 80.06 198 ASP B CA 1
ATOM 5630 C C . ASP B 1 198 ? -6.383 -3.385 21.031 1 80.06 198 ASP B C 1
ATOM 5632 O O . ASP B 1 198 ? -6.191 -2.459 20.234 1 80.06 198 ASP B O 1
ATOM 5636 N N . LYS B 1 199 ? -5.742 -4.496 21.078 1 86.06 199 LYS B N 1
ATOM 5637 C CA . LYS B 1 199 ? -4.742 -4.723 20.047 1 86.06 199 LYS B CA 1
ATOM 5638 C C . LYS B 1 199 ? -5.383 -4.746 18.656 1 86.06 199 LYS B C 1
ATOM 5640 O O . LYS B 1 199 ? -6.434 -5.363 18.469 1 86.06 199 LYS B O 1
ATOM 5645 N N . THR B 1 200 ? -4.82 -3.98 17.766 1 88.38 200 THR B N 1
ATOM 5646 C CA . THR B 1 200 ? -5.324 -3.986 16.406 1 88.38 200 THR B CA 1
ATOM 5647 C C . THR B 1 200 ? -4.324 -4.645 15.461 1 88.38 200 THR B C 1
ATOM 5649 O O . THR B 1 200 ? -3.119 -4.637 15.719 1 88.38 200 THR B O 1
ATOM 5652 N N . PRO B 1 201 ? -4.855 -5.246 14.391 1 90.69 201 PRO B N 1
ATOM 5653 C CA . PRO B 1 201 ? -3.986 -5.977 13.469 1 90.69 201 PRO B CA 1
ATOM 5654 C C . PRO B 1 201 ? -3.18 -5.051 12.555 1 90.69 201 PRO B C 1
ATOM 5656 O O . PRO B 1 201 ? -3.477 -3.857 12.469 1 90.69 201 PRO B O 1
ATOM 5659 N N . PHE B 1 202 ? -2.193 -5.609 11.867 1 91.69 202 PHE B N 1
ATOM 5660 C CA . PHE B 1 202 ? -1.23 -4.934 11.008 1 91.69 202 PHE B CA 1
ATOM 5661 C C . PHE B 1 202 ? -1.942 -4.148 9.914 1 91.69 202 PHE B C 1
ATOM 5663 O O . PHE B 1 202 ? -1.491 -3.068 9.523 1 91.69 202 PHE B O 1
ATOM 5670 N N . TYR B 1 203 ? -3.09 -4.668 9.445 1 89.75 203 TYR B N 1
ATOM 5671 C CA . TYR B 1 203 ? -3.725 -4.137 8.242 1 89.75 203 TYR B CA 1
ATOM 5672 C C . TYR B 1 203 ? -4.684 -3.002 8.586 1 89.75 203 TYR B C 1
ATOM 5674 O O . TYR B 1 203 ? -5.176 -2.307 7.691 1 89.75 203 TYR B O 1
ATOM 5682 N N . LYS B 1 204 ? -5.031 -2.811 9.844 1 89.56 204 LYS B N 1
ATOM 5683 C CA . LYS B 1 204 ? -6.027 -1.822 10.25 1 89.56 204 LYS B CA 1
ATOM 5684 C C . LYS B 1 204 ? -5.414 -0.43 10.352 1 89.56 204 LYS B C 1
ATOM 5686 O O . LYS B 1 204 ? -5.266 0.106 11.453 1 89.56 204 LYS B O 1
ATOM 5691 N N . THR B 1 205 ? -5.172 0.185 9.242 1 91 205 THR B N 1
ATOM 5692 C CA . THR B 1 205 ? -4.535 1.494 9.172 1 91 205 THR B CA 1
ATOM 5693 C C . THR B 1 205 ? -4.809 2.154 7.824 1 91 205 THR B C 1
ATOM 5695 O O . THR B 1 205 ? -5.02 1.469 6.82 1 91 205 THR B O 1
ATOM 5698 N N . VAL B 1 206 ? -4.711 3.506 7.789 1 90.75 206 VAL B N 1
ATOM 5699 C CA . VAL B 1 206 ? -4.859 4.262 6.551 1 90.75 206 VAL B CA 1
ATOM 5700 C C . VAL B 1 206 ? -3.512 4.375 5.848 1 90.75 206 VAL B C 1
ATOM 5702 O O . VAL B 1 206 ? -3.439 4.828 4.703 1 90.75 206 VAL B O 1
ATOM 5705 N N . GLU B 1 207 ? -2.42 3.928 6.441 1 90.56 207 GLU B N 1
ATOM 5706 C CA . GLU B 1 207 ? -1.079 4.141 5.906 1 90.56 207 GLU B CA 1
ATOM 5707 C C . GLU B 1 207 ? -0.934 3.514 4.52 1 90.56 207 GLU B C 1
ATOM 5709 O O . GLU B 1 207 ? -0.193 4.023 3.678 1 90.56 207 GLU B O 1
ATOM 5714 N N . ASP B 1 208 ? -1.678 2.465 4.254 1 87.69 208 ASP B N 1
ATOM 5715 C CA . ASP B 1 208 ? -1.571 1.824 2.947 1 87.69 208 ASP B CA 1
ATOM 5716 C C . ASP B 1 208 ? -2.111 2.732 1.846 1 87.69 208 ASP B C 1
ATOM 5718 O O . ASP B 1 208 ? -1.593 2.738 0.728 1 87.69 208 ASP B O 1
ATOM 5722 N N . THR B 1 209 ? -3.127 3.477 2.17 1 89.75 209 THR B N 1
ATOM 5723 C CA . THR B 1 209 ? -3.617 4.496 1.246 1 89.75 209 THR B CA 1
ATOM 5724 C C . THR B 1 209 ? -2.555 5.559 1 1 89.75 209 THR B C 1
ATOM 5726 O O . THR B 1 209 ? -2.383 6.023 -0.13 1 89.75 209 THR B O 1
ATOM 5729 N N . TYR B 1 210 ? -1.85 5.934 2.027 1 94.38 210 TYR B N 1
ATOM 5730 C CA . TYR B 1 210 ? -0.789 6.922 1.885 1 94.38 210 TYR B CA 1
ATOM 5731 C C . TYR B 1 210 ? 0.347 6.387 1.022 1 94.38 210 TYR B C 1
ATOM 5733 O O . TYR B 1 210 ? 0.984 7.141 0.283 1 94.38 210 TYR B O 1
ATOM 5741 N N . GLY B 1 211 ? 0.57 5.086 1.117 1 94.06 211 GLY B N 1
ATOM 5742 C CA . GLY B 1 211 ? 1.525 4.457 0.22 1 94.06 211 GLY B CA 1
ATOM 5743 C C . GLY B 1 211 ? 1.146 4.586 -1.243 1 94.06 211 GLY B C 1
ATOM 5744 O O . GLY B 1 211 ? 2.008 4.801 -2.098 1 94.06 211 GLY B O 1
ATOM 5745 N N . SER B 1 212 ? -0.166 4.5 -1.524 1 93.69 212 SER B N 1
ATOM 5746 C CA . SER B 1 212 ? -0.64 4.672 -2.895 1 93.69 212 SER B CA 1
ATOM 5747 C C . SER B 1 212 ? -0.424 6.102 -3.379 1 93.69 212 SER B C 1
ATOM 5749 O O . SER B 1 212 ? -0.064 6.32 -4.539 1 93.69 212 SER B O 1
ATOM 5751 N N . PHE B 1 213 ? -0.638 7.086 -2.5 1 96.62 213 PHE B N 1
ATOM 5752 C CA . PHE B 1 213 ? -0.365 8.477 -2.844 1 96.62 213 PHE B CA 1
ATOM 5753 C C . PHE B 1 213 ? 1.12 8.688 -3.115 1 96.62 213 PHE B C 1
ATOM 5755 O O . PHE B 1 213 ? 1.491 9.398 -4.047 1 96.62 213 PHE B O 1
ATOM 5762 N N . ALA B 1 214 ? 1.92 8.055 -2.295 1 97.12 214 ALA B N 1
ATOM 5763 C CA . ALA B 1 214 ? 3.365 8.172 -2.459 1 97.12 214 ALA B CA 1
ATOM 5764 C C . ALA B 1 214 ? 3.807 7.684 -3.836 1 97.12 214 ALA B C 1
ATOM 5766 O O . ALA B 1 214 ? 4.602 8.344 -4.508 1 97.12 214 ALA B O 1
ATOM 5767 N N . ALA B 1 215 ? 3.26 6.559 -4.242 1 96.12 215 ALA B N 1
ATOM 5768 C CA . ALA B 1 215 ? 3.588 6 -5.551 1 96.12 215 ALA B CA 1
ATOM 5769 C C . ALA B 1 215 ? 3.084 6.902 -6.672 1 96.12 215 ALA B C 1
ATOM 5771 O O . ALA B 1 215 ? 3.805 7.16 -7.641 1 96.12 215 ALA B O 1
ATOM 5772 N N . TYR B 1 216 ? 1.887 7.445 -6.566 1 96.25 216 TYR B N 1
ATOM 5773 C CA . TYR B 1 216 ? 1.265 8.258 -7.605 1 96.25 216 TYR B CA 1
ATOM 5774 C C . TYR B 1 216 ? 1.979 9.594 -7.754 1 96.25 216 TYR B C 1
ATOM 5776 O O . TYR B 1 216 ? 2.225 10.055 -8.875 1 96.25 216 TYR B O 1
ATOM 5784 N N . TYR B 1 217 ? 2.385 10.18 -6.629 1 96.81 217 TYR B N 1
ATOM 5785 C CA . TYR B 1 217 ? 2.961 11.516 -6.656 1 96.81 217 TYR B CA 1
ATOM 5786 C C . TYR B 1 217 ? 4.48 11.461 -6.566 1 96.81 217 TYR B C 1
ATOM 5788 O O . TYR B 1 217 ? 5.148 12.492 -6.547 1 96.81 217 TYR B O 1
ATOM 5796 N N . ASP B 1 218 ? 4.992 10.266 -6.5 1 95.25 218 ASP B N 1
ATOM 5797 C CA . ASP B 1 218 ? 6.43 10.016 -6.547 1 95.25 218 ASP B CA 1
ATOM 5798 C C . ASP B 1 218 ? 7.133 10.648 -5.348 1 95.25 218 ASP B C 1
ATOM 5800 O O . ASP B 1 218 ? 8.062 11.438 -5.512 1 95.25 218 ASP B O 1
ATOM 5804 N N . THR B 1 219 ? 6.695 10.281 -4.152 1 96.94 219 THR B N 1
ATOM 5805 C CA . THR B 1 219 ? 7.301 10.727 -2.9 1 96.94 219 THR B CA 1
ATOM 5806 C C . THR B 1 219 ? 7.684 9.539 -2.029 1 96.94 219 THR B C 1
ATOM 5808 O O . THR B 1 219 ? 7.016 8.5 -2.051 1 96.94 219 THR B O 1
ATOM 5811 N N . PRO B 1 220 ? 8.797 9.656 -1.265 1 97.88 220 PRO B N 1
ATOM 5812 C CA . PRO B 1 220 ? 9.102 8.57 -0.333 1 97.88 220 PRO B CA 1
ATOM 5813 C C . PRO B 1 220 ? 8.039 8.398 0.747 1 97.88 220 PRO B C 1
ATOM 5815 O O . PRO B 1 220 ? 7.434 9.375 1.181 1 97.88 220 PRO B O 1
ATOM 5818 N N . TYR B 1 221 ? 7.797 7.18 1.099 1 96.94 221 TYR B N 1
ATOM 5819 C CA . TYR B 1 221 ? 6.883 6.754 2.154 1 96.94 221 TYR B CA 1
ATOM 5820 C C . TYR B 1 221 ? 7.594 5.848 3.156 1 96.94 221 TYR B C 1
ATOM 5822 O O . TYR B 1 221 ? 8.125 4.797 2.787 1 96.94 221 TYR B O 1
ATOM 5830 N N . LEU B 1 222 ? 7.656 6.301 4.449 1 98.25 222 LEU B N 1
ATOM 5831 C CA . LEU B 1 222 ? 8.297 5.566 5.535 1 98.25 222 LEU B CA 1
ATOM 5832 C C . LEU B 1 222 ? 7.27 5.09 6.555 1 98.25 222 LEU B C 1
ATOM 5834 O O . LEU B 1 222 ? 6.32 5.812 6.867 1 98.25 222 LEU B O 1
ATOM 5838 N N . SER B 1 223 ? 7.492 3.893 7.074 1 97.38 223 SER B N 1
ATOM 5839 C CA . SER B 1 223 ? 6.543 3.266 7.988 1 97.38 223 SER B CA 1
ATOM 5840 C C . SER B 1 223 ? 7.254 2.662 9.195 1 97.38 223 SER B C 1
ATOM 5842 O O . SER B 1 223 ? 8.055 1.739 9.055 1 97.38 223 SER B O 1
ATOM 5844 N N . MET B 1 224 ? 6.902 3.125 10.344 1 95.5 224 MET B N 1
ATOM 5845 C CA . MET B 1 224 ? 7.457 2.549 11.562 1 95.5 224 MET B CA 1
ATOM 5846 C C . MET B 1 224 ? 6.867 1.166 11.828 1 95.5 224 MET B C 1
ATOM 5848 O O . MET B 1 224 ? 7.543 0.29 12.367 1 95.5 224 MET B O 1
ATOM 5852 N N . ARG B 1 225 ? 5.59 0.948 11.516 1 92.62 225 ARG B N 1
ATOM 5853 C CA . ARG B 1 225 ? 5 -0.375 11.688 1 92.62 225 ARG B CA 1
ATOM 5854 C C . ARG B 1 225 ? 5.777 -1.426 10.898 1 92.62 225 ARG B C 1
ATOM 5856 O O . ARG B 1 225 ? 6.035 -2.521 11.406 1 92.62 225 ARG B O 1
ATOM 5863 N N . ASN B 1 226 ? 6.172 -1.08 9.625 1 94.62 226 ASN B N 1
ATOM 5864 C CA . ASN B 1 226 ? 6.98 -1.993 8.828 1 94.62 226 ASN B CA 1
ATOM 5865 C C . ASN B 1 226 ? 8.312 -2.301 9.5 1 94.62 226 ASN B C 1
ATOM 5867 O O . ASN B 1 226 ? 8.812 -3.426 9.422 1 94.62 226 ASN B O 1
ATOM 5871 N N . ALA B 1 227 ? 8.844 -1.319 10.164 1 93.25 227 ALA B N 1
ATOM 5872 C CA . ALA B 1 227 ? 10.164 -1.44 10.766 1 93.25 227 ALA B CA 1
ATOM 5873 C C . ALA B 1 227 ? 10.133 -2.357 11.984 1 93.25 227 ALA B C 1
ATOM 5875 O O . ALA B 1 227 ? 11.055 -3.145 12.203 1 93.25 227 ALA B O 1
ATOM 5876 N N . ILE B 1 228 ? 9.062 -2.291 12.719 1 90.12 228 ILE B N 1
ATOM 5877 C CA . ILE B 1 228 ? 9.203 -2.826 14.062 1 90.12 228 ILE B CA 1
ATOM 5878 C C . ILE B 1 228 ? 8.281 -4.031 14.242 1 90.12 228 ILE B C 1
ATOM 5880 O O . ILE B 1 228 ? 8.445 -4.812 15.18 1 90.12 228 ILE B O 1
ATOM 5884 N N . TRP B 1 229 ? 7.273 -4.145 13.484 1 89.81 229 TRP B N 1
ATOM 5885 C CA . TRP B 1 229 ? 6.234 -5.141 13.727 1 89.81 229 TRP B CA 1
ATOM 5886 C C . TRP B 1 229 ? 6.836 -6.535 13.859 1 89.81 229 TRP B C 1
ATOM 5888 O O . TRP B 1 229 ? 6.5 -7.277 14.781 1 89.81 229 TRP B O 1
ATOM 5898 N N . ARG B 1 230 ? 7.711 -6.848 12.961 1 86.69 230 ARG B N 1
ATOM 5899 C CA . ARG B 1 230 ? 8.312 -8.172 12.961 1 86.69 230 ARG B CA 1
ATOM 5900 C C . ARG B 1 230 ? 9.086 -8.43 14.25 1 86.69 230 ARG B C 1
ATOM 5902 O O . ARG B 1 230 ? 9.031 -9.531 14.805 1 86.69 230 ARG B O 1
ATOM 5909 N N . LEU B 1 231 ? 9.812 -7.441 14.68 1 83.5 231 LEU B N 1
ATOM 5910 C CA . LEU B 1 231 ? 10.562 -7.574 15.922 1 83.5 231 LEU B CA 1
ATOM 5911 C C . LEU B 1 231 ? 9.625 -7.738 17.109 1 83.5 231 LEU B C 1
ATOM 5913 O O . LEU B 1 231 ? 9.922 -8.477 18.047 1 83.5 231 LEU B O 1
ATOM 5917 N N . ALA B 1 232 ? 8.555 -7.059 17.031 1 80.06 232 ALA B N 1
ATOM 5918 C CA . ALA B 1 232 ? 7.625 -7.02 18.156 1 80.06 232 ALA B CA 1
ATOM 5919 C C . ALA B 1 232 ? 6.77 -8.281 18.203 1 80.06 232 ALA B C 1
ATOM 5921 O O . ALA B 1 232 ? 6.402 -8.75 19.281 1 80.06 232 ALA B O 1
ATOM 5922 N N . GLU B 1 233 ? 6.516 -8.867 17.125 1 77 233 GLU B N 1
ATOM 5923 C CA . GLU B 1 233 ? 5.504 -9.914 17.109 1 77 233 GLU B CA 1
ATOM 5924 C C . GLU B 1 233 ? 6.109 -11.258 16.719 1 77 233 GLU B C 1
ATOM 5926 O O . GLU B 1 233 ? 5.535 -12.312 17.016 1 77 233 GLU B O 1
ATOM 5931 N N . HIS B 1 234 ? 7.18 -11.289 16.047 1 70.12 234 HIS B N 1
ATOM 5932 C CA . HIS B 1 234 ? 7.602 -12.547 15.438 1 70.12 234 HIS B CA 1
ATOM 5933 C C . HIS B 1 234 ? 9.055 -12.867 15.781 1 70.12 234 HIS B C 1
ATOM 5935 O O . HIS B 1 234 ? 9.516 -13.984 15.547 1 70.12 234 HIS B O 1
ATOM 5941 N N . HIS B 1 235 ? 9.688 -12.016 16.438 1 64.44 235 HIS B N 1
ATOM 5942 C CA . HIS B 1 235 ? 11.125 -12.281 16.5 1 64.44 235 HIS B CA 1
ATOM 5943 C C . HIS B 1 235 ? 11.531 -12.797 17.875 1 64.44 235 HIS B C 1
ATOM 5945 O O . HIS B 1 235 ? 10.773 -12.672 18.844 1 64.44 235 HIS B O 1
ATOM 5951 N N . HIS B 1 236 ? 12.602 -13.406 17.719 1 62.94 236 HIS B N 1
ATOM 5952 C CA . HIS B 1 236 ? 13.156 -14.109 18.875 1 62.94 236 HIS B CA 1
ATOM 5953 C C . HIS B 1 236 ? 13.773 -13.125 19.875 1 62.94 236 HIS B C 1
ATOM 5955 O O . HIS B 1 236 ? 14.047 -13.484 21.016 1 62.94 236 HIS B O 1
ATOM 5961 N N . TYR B 1 237 ? 14.039 -11.875 19.391 1 65.31 237 TYR B N 1
ATOM 5962 C CA . TYR B 1 237 ? 14.734 -10.906 20.234 1 65.31 237 TYR B CA 1
ATOM 5963 C C . TYR B 1 237 ? 13.836 -10.398 21.359 1 65.31 237 TYR B C 1
ATOM 5965 O O . TYR B 1 237 ? 14.297 -9.719 22.281 1 65.31 237 TYR B O 1
ATOM 5973 N N . GLN B 1 238 ? 12.812 -10.797 21.578 1 66.19 238 GLN B N 1
ATOM 5974 C CA . GLN B 1 238 ? 11.859 -10.406 22.609 1 66.19 238 GLN B CA 1
ATOM 5975 C C . GLN B 1 238 ? 11.664 -8.891 22.641 1 66.19 238 GLN B C 1
ATOM 5977 O O . GLN B 1 238 ? 11.703 -8.273 23.703 1 66.19 238 GLN B O 1
ATOM 5982 N N . MET B 1 239 ? 11.773 -8.219 21.562 1 71.75 239 MET B N 1
ATOM 5983 C CA . MET B 1 239 ? 11.461 -6.797 21.453 1 71.75 239 MET B CA 1
ATOM 5984 C C . MET B 1 239 ? 9.977 -6.582 21.172 1 71.75 239 MET B C 1
ATOM 5986 O O . MET B 1 239 ? 9.336 -7.41 20.531 1 71.75 239 MET B O 1
ATOM 5990 N N . ASN B 1 240 ? 9.484 -5.523 21.875 1 69.25 240 ASN B N 1
ATOM 5991 C CA . ASN B 1 240 ? 8.109 -5.145 21.594 1 69.25 240 ASN B CA 1
ATOM 5992 C C . ASN B 1 240 ? 7.945 -3.631 21.5 1 69.25 240 ASN B C 1
ATOM 5994 O O . ASN B 1 240 ? 8.922 -2.891 21.625 1 69.25 240 ASN B O 1
ATOM 5998 N N . PHE B 1 241 ? 6.824 -3.203 21.141 1 74.56 241 PHE B N 1
ATOM 5999 C CA . PHE B 1 241 ? 6.52 -1.794 20.938 1 74.56 241 PHE B CA 1
ATOM 6000 C C . PHE B 1 241 ? 6.777 -0.991 22.203 1 74.56 241 PHE B C 1
ATOM 6002 O O . PHE B 1 241 ? 7.027 0.215 22.141 1 74.56 241 PHE B O 1
ATOM 6009 N N . THR B 1 242 ? 6.797 -1.685 23.359 1 72.62 242 THR B N 1
ATOM 6010 C CA . THR B 1 242 ? 6.961 -0.992 24.625 1 72.62 242 THR B CA 1
ATOM 6011 C C . THR B 1 242 ? 8.352 -0.379 24.734 1 72.62 242 THR B C 1
ATOM 6013 O O . THR B 1 242 ? 8.562 0.57 25.5 1 72.62 242 THR B O 1
ATOM 6016 N N . HIS B 1 243 ? 9.25 -0.876 24 1 75.62 243 HIS B N 1
ATOM 6017 C CA . HIS B 1 243 ? 10.594 -0.318 24 1 75.62 243 HIS B CA 1
ATOM 6018 C C . HIS B 1 243 ? 10.609 1.077 23.391 1 75.62 243 HIS B C 1
ATOM 6020 O O . HIS B 1 243 ? 11.539 1.855 23.625 1 75.62 243 HIS B O 1
ATOM 6026 N N . PHE B 1 244 ? 9.586 1.406 22.656 1 78.38 244 PHE B N 1
ATOM 6027 C CA . PHE B 1 244 ? 9.523 2.686 21.969 1 78.38 244 PHE B CA 1
ATOM 6028 C C . PHE B 1 244 ? 8.422 3.566 22.531 1 78.38 244 PHE B C 1
ATOM 6030 O O . PHE B 1 244 ? 8.492 4.793 22.453 1 78.38 244 PHE B O 1
ATOM 6037 N N . TYR B 1 245 ? 7.379 2.945 22.984 1 73.44 245 TYR B N 1
ATOM 6038 C CA . TYR B 1 245 ? 6.195 3.666 23.438 1 73.44 245 TYR B CA 1
ATOM 6039 C C . TYR B 1 245 ? 6.129 3.709 24.953 1 73.44 245 TYR B C 1
ATOM 6041 O O . TYR B 1 245 ? 5.363 4.488 25.531 1 73.44 245 TYR B O 1
ATOM 6049 N N . GLY B 1 246 ? 6.996 3.074 25.562 1 68.56 246 GLY B N 1
ATOM 6050 C CA . GLY B 1 246 ? 6.949 3.004 27.016 1 68.56 246 GLY B CA 1
ATOM 6051 C C . GLY B 1 246 ? 5.859 2.084 27.531 1 68.56 246 GLY B C 1
ATOM 6052 O O . GLY B 1 246 ? 4.828 1.91 26.891 1 68.56 246 GLY B O 1
ATOM 6053 N N . MET B 1 247 ? 6.043 1.324 28.5 1 55.53 247 MET B N 1
ATOM 6054 C CA . MET B 1 247 ? 5.09 0.387 29.094 1 55.53 247 MET B CA 1
ATOM 6055 C C . MET B 1 247 ? 3.85 1.117 29.594 1 55.53 247 MET B C 1
ATOM 6057 O O . MET B 1 247 ? 2.742 0.578 29.547 1 55.53 247 MET B O 1
ATOM 6061 N N . SER B 1 248 ? 4.027 2.229 30.047 1 51.06 248 SER B N 1
ATOM 6062 C CA . SER B 1 248 ? 2.918 2.809 30.797 1 51.06 248 SER B CA 1
ATOM 6063 C C . SER B 1 248 ? 2.455 4.121 30.172 1 51.06 248 SER B C 1
ATOM 6065 O O . SER B 1 248 ? 1.728 4.891 30.812 1 51.06 248 SER B O 1
ATOM 6067 N N . TYR B 1 249 ? 2.66 4.184 29.062 1 65.19 249 TYR B N 1
ATOM 6068 C CA . TYR B 1 249 ? 2.154 5.453 28.562 1 65.19 249 TYR B CA 1
ATOM 6069 C C . TYR B 1 249 ? 0.834 5.258 27.828 1 65.19 249 TYR B C 1
ATOM 6071 O O . TYR B 1 249 ? -0.124 4.719 28.375 1 65.19 249 TYR B O 1
ATOM 6079 N N . ASP B 1 250 ? 0.514 5.672 26.656 1 69.81 250 ASP B N 1
ATOM 6080 C CA . ASP B 1 250 ? -0.802 5.551 26.047 1 69.81 250 ASP B CA 1
ATOM 6081 C C . ASP B 1 250 ? -0.736 4.703 24.781 1 69.81 250 ASP B C 1
ATOM 6083 O O . ASP B 1 250 ? -1.75 4.5 24.109 1 69.81 250 ASP B O 1
ATOM 6087 N N . PHE B 1 251 ? 0.467 4.148 24.484 1 73.88 251 PHE B N 1
ATOM 6088 C CA . PHE B 1 251 ? 0.723 3.279 23.344 1 73.88 251 PHE B CA 1
ATOM 6089 C C . PHE B 1 251 ? 0.351 3.975 22.031 1 73.88 251 PHE B C 1
ATOM 6091 O O . PHE B 1 251 ? 0.088 3.316 21.031 1 73.88 251 PHE B O 1
ATOM 6098 N N . VAL B 1 252 ? 0.245 5.289 22.156 1 82.5 252 VAL B N 1
ATOM 6099 C CA . VAL B 1 252 ? 0.025 6.109 20.969 1 82.5 252 VAL B CA 1
ATOM 6100 C C . VAL B 1 252 ? 1.23 7.02 20.734 1 82.5 252 VAL B C 1
ATOM 6102 O O . VAL B 1 252 ? 1.751 7.098 19.625 1 82.5 252 VAL B O 1
ATOM 6105 N N . HIS B 1 253 ? 1.657 7.613 21.828 1 90.69 253 HIS B N 1
ATOM 6106 C CA . HIS B 1 253 ? 2.736 8.594 21.75 1 90.69 253 HIS B CA 1
ATOM 6107 C C . HIS B 1 253 ? 4.074 7.969 22.125 1 90.69 253 HIS B C 1
ATOM 6109 O O . HIS B 1 253 ? 4.332 7.715 23.312 1 90.69 253 HIS B O 1
ATOM 6115 N N . PRO B 1 254 ? 4.996 7.762 21.156 1 91.56 254 PRO B N 1
ATOM 6116 C CA . PRO B 1 254 ? 6.309 7.215 21.484 1 91.56 254 PRO B CA 1
ATOM 6117 C C . PRO B 1 254 ? 7.105 8.117 22.422 1 91.56 254 PRO B C 1
ATOM 6119 O O . PRO B 1 254 ? 6.891 9.336 22.438 1 91.56 254 PRO B O 1
ATOM 6122 N N . LEU B 1 255 ? 7.957 7.543 23.188 1 92 255 LEU B N 1
ATOM 6123 C CA . LEU B 1 255 ? 8.867 8.273 24.062 1 92 255 LEU B CA 1
ATOM 6124 C C . LEU B 1 255 ? 10.188 8.562 23.359 1 92 255 LEU B C 1
ATOM 6126 O O . LEU B 1 255 ? 10.242 8.602 22.125 1 92 255 LEU B O 1
ATOM 6130 N N . GLU B 1 256 ? 11.195 8.891 24.109 1 92.44 256 GLU B N 1
ATOM 6131 C CA . GLU B 1 256 ? 12.453 9.352 23.531 1 92.44 256 GLU B CA 1
ATOM 6132 C C . GLU B 1 256 ? 13.008 8.344 22.531 1 92.44 256 GLU B C 1
ATOM 6134 O O . GLU B 1 256 ? 13.43 8.711 21.438 1 92.44 256 GLU B O 1
ATOM 6139 N N . GLN B 1 257 ? 12.945 7.066 22.906 1 90.81 257 GLN B N 1
ATOM 6140 C CA . GLN B 1 257 ? 13.477 6.043 22.016 1 90.81 257 GLN B CA 1
ATOM 6141 C C . GLN B 1 257 ? 12.648 5.938 20.734 1 90.81 257 GLN B C 1
ATOM 6143 O O . GLN B 1 257 ? 13.188 5.672 19.672 1 90.81 257 GLN B O 1
ATOM 6148 N N . GLY B 1 258 ? 11.359 6.109 20.906 1 92.88 258 GLY B N 1
ATOM 6149 C CA . GLY B 1 258 ? 10.5 6.105 19.734 1 92.88 258 GLY B CA 1
ATOM 6150 C C . GLY B 1 258 ? 10.773 7.262 18.797 1 92.88 258 GLY B C 1
ATOM 6151 O O . GLY B 1 258 ? 10.828 7.082 17.578 1 92.88 258 GLY B O 1
ATOM 6152 N N . HIS B 1 259 ? 10.961 8.422 19.359 1 95.5 259 HIS B N 1
ATOM 6153 C CA . HIS B 1 259 ? 11.289 9.586 18.547 1 95.5 259 HIS B CA 1
ATOM 6154 C C . HIS B 1 259 ? 12.648 9.422 17.875 1 95.5 259 HIS B C 1
ATOM 6156 O O . HIS B 1 259 ? 12.836 9.812 16.719 1 95.5 259 HIS B O 1
ATOM 6162 N N . ARG B 1 260 ? 13.602 8.859 18.578 1 94.56 260 ARG B N 1
ATOM 6163 C CA . ARG B 1 260 ? 14.898 8.578 17.969 1 94.56 260 ARG B CA 1
ATOM 6164 C C . ARG B 1 260 ? 14.758 7.617 16.797 1 94.56 260 ARG B C 1
ATOM 6166 O O . ARG B 1 260 ? 15.406 7.797 15.766 1 94.56 260 ARG B O 1
ATOM 6173 N N . LEU B 1 261 ? 13.93 6.621 16.906 1 94.5 261 LEU B N 1
ATOM 6174 C CA . LEU B 1 261 ? 13.719 5.676 15.82 1 94.5 261 LEU B CA 1
ATOM 6175 C C . LEU B 1 261 ? 13.117 6.375 14.602 1 94.5 261 LEU B C 1
ATOM 6177 O O . LEU B 1 261 ? 13.508 6.098 13.469 1 94.5 261 LEU B O 1
ATOM 6181 N N . ILE B 1 262 ? 12.156 7.242 14.852 1 96.62 262 ILE B N 1
ATOM 6182 C CA . ILE B 1 262 ? 11.562 7.984 13.742 1 96.62 262 ILE B CA 1
ATOM 6183 C C . ILE B 1 262 ? 12.648 8.781 13.016 1 96.62 262 ILE B C 1
ATOM 6185 O O . ILE B 1 262 ? 12.734 8.75 11.789 1 96.62 262 ILE B O 1
ATOM 6189 N N . ALA B 1 263 ? 13.469 9.477 13.797 1 96.81 263 ALA B N 1
ATOM 6190 C CA . ALA B 1 263 ? 14.562 10.242 13.203 1 96.81 263 ALA B CA 1
ATOM 6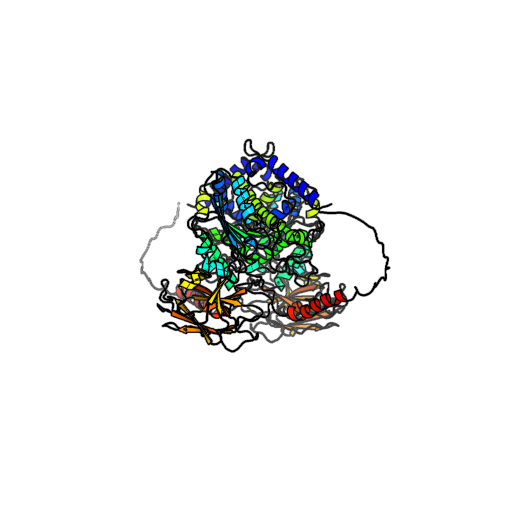191 C C . ALA B 1 263 ? 15.5 9.336 12.406 1 96.81 263 ALA B C 1
ATOM 6193 O O . ALA B 1 263 ? 15.906 9.68 11.297 1 96.81 263 ALA B O 1
ATOM 6194 N N . ASP B 1 264 ? 15.797 8.148 12.945 1 96 264 ASP B N 1
ATOM 6195 C CA . ASP B 1 264 ? 16.688 7.207 12.281 1 96 264 ASP B CA 1
ATOM 6196 C C . ASP B 1 264 ? 16.078 6.703 10.969 1 96 264 ASP B C 1
ATOM 6198 O O . ASP B 1 264 ? 16.797 6.484 9.992 1 96 264 ASP B O 1
ATOM 6202 N N . MET B 1 265 ? 14.797 6.473 10.953 1 96.94 265 MET B N 1
ATOM 6203 C CA . MET B 1 265 ? 14.117 6.055 9.734 1 96.94 265 MET B CA 1
ATOM 6204 C C . MET B 1 265 ? 14.297 7.094 8.625 1 96.94 265 MET B C 1
ATOM 6206 O O . MET B 1 265 ? 14.641 6.75 7.496 1 96.94 265 MET B O 1
ATOM 6210 N N . VAL B 1 266 ? 14.07 8.352 8.992 1 98.12 266 VAL B N 1
ATOM 6211 C CA . VAL B 1 266 ? 14.172 9.43 8.023 1 98.12 266 VAL B CA 1
ATOM 6212 C C . VAL B 1 266 ? 15.617 9.578 7.559 1 98.12 266 VAL B C 1
ATOM 6214 O O . VAL B 1 266 ? 15.891 9.672 6.359 1 98.12 266 VAL B O 1
ATOM 6217 N N . LEU B 1 267 ? 16.516 9.555 8.508 1 96.81 267 LEU B N 1
ATOM 6218 C CA . LEU B 1 267 ? 17.938 9.711 8.188 1 96.81 267 LEU B CA 1
ATOM 6219 C C . LEU B 1 267 ? 18.422 8.57 7.293 1 96.81 267 LEU B C 1
ATOM 6221 O O . LEU B 1 267 ? 19.188 8.789 6.355 1 96.81 267 LEU B O 1
ATOM 6225 N N . PHE B 1 268 ? 17.969 7.395 7.559 1 96 268 PHE B N 1
ATOM 6226 C CA . PHE B 1 268 ? 18.359 6.246 6.746 1 96 268 PHE B CA 1
ATOM 6227 C C . PHE B 1 268 ? 17.875 6.402 5.316 1 96 268 PHE B C 1
ATOM 6229 O O . PHE B 1 268 ? 18.594 6.117 4.363 1 96 268 PHE B O 1
ATOM 6236 N N . ALA B 1 269 ? 16.609 6.777 5.188 1 96.94 269 ALA B N 1
ATOM 6237 C CA . ALA B 1 269 ? 16.078 7.004 3.85 1 96.94 269 ALA B CA 1
ATOM 6238 C C . ALA B 1 269 ? 16.875 8.07 3.109 1 96.94 269 ALA B C 1
ATOM 6240 O O . ALA B 1 269 ? 17.188 7.914 1.926 1 96.94 269 ALA B O 1
ATOM 6241 N N . MET B 1 270 ? 17.203 9.148 3.799 1 97.62 270 MET B N 1
ATOM 6242 C CA . MET B 1 270 ? 18.016 10.211 3.201 1 97.62 270 MET B CA 1
ATOM 6243 C C . MET B 1 270 ? 19.406 9.703 2.85 1 97.62 270 MET B C 1
ATOM 6245 O O . MET B 1 270 ? 19.984 10.094 1.834 1 97.62 270 MET B O 1
ATOM 6249 N N . GLN B 1 271 ? 19.969 8.852 3.697 1 95 271 GLN B N 1
ATOM 6250 C CA . GLN B 1 271 ? 21.25 8.234 3.418 1 95 271 GLN B CA 1
ATOM 6251 C C . GLN B 1 271 ? 21.203 7.418 2.131 1 95 271 GLN B C 1
ATOM 6253 O O . GLN B 1 271 ? 22.125 7.488 1.312 1 95 271 GLN B O 1
ATOM 6258 N N . GLN B 1 272 ? 20.125 6.633 2.025 1 93.5 272 GLN B N 1
ATOM 6259 C CA . GLN B 1 272 ? 19.969 5.852 0.803 1 93.5 272 GLN B CA 1
ATOM 6260 C C . GLN B 1 272 ? 19.906 6.754 -0.425 1 93.5 272 GLN B C 1
ATOM 6262 O O . GLN B 1 272 ? 20.516 6.453 -1.457 1 93.5 272 GLN B O 1
ATOM 6267 N N . ALA B 1 273 ? 19.188 7.809 -0.33 1 95.94 273 ALA B N 1
ATOM 6268 C CA . ALA B 1 273 ? 19.078 8.758 -1.436 1 95.94 273 ALA B CA 1
ATOM 6269 C C . ALA B 1 273 ? 20.422 9.43 -1.715 1 95.94 273 ALA B C 1
ATOM 6271 O O . ALA B 1 273 ? 20.766 9.68 -2.871 1 95.94 273 ALA B O 1
ATOM 6272 N N . LEU B 1 274 ? 21.141 9.758 -0.68 1 95.69 274 LEU B N 1
ATOM 6273 C CA . LEU B 1 274 ? 22.453 10.367 -0.838 1 95.69 274 LEU B CA 1
ATOM 6274 C C . LEU B 1 274 ? 23.422 9.414 -1.539 1 95.69 274 LEU B C 1
ATOM 6276 O O . LEU B 1 274 ? 24.172 9.828 -2.43 1 95.69 274 LEU B O 1
ATOM 6280 N N . LEU B 1 275 ? 23.422 8.18 -1.113 1 91.12 275 LEU B N 1
ATOM 6281 C CA . LEU B 1 275 ? 24.25 7.176 -1.758 1 91.12 275 LEU B CA 1
ATOM 6282 C C . LEU B 1 275 ? 23.906 7.035 -3.234 1 91.12 275 LEU B C 1
ATOM 6284 O O . LEU B 1 275 ? 24.797 6.945 -4.086 1 91.12 275 LEU B O 1
ATOM 6288 N N . ASP B 1 276 ? 22.609 7.027 -3.486 1 92 276 ASP B N 1
ATOM 6289 C CA . ASP B 1 276 ? 22.172 6.988 -4.879 1 92 276 ASP B CA 1
ATOM 6290 C C . ASP B 1 276 ? 22.703 8.195 -5.652 1 92 276 ASP B C 1
ATOM 6292 O O . ASP B 1 276 ? 23.125 8.062 -6.805 1 92 276 ASP B O 1
ATOM 6296 N N . LEU B 1 277 ? 22.656 9.359 -5.074 1 93.38 277 LEU B N 1
ATOM 6297 C CA . LEU B 1 277 ? 23.141 10.586 -5.699 1 93.38 277 LEU B CA 1
ATOM 6298 C C . LEU B 1 277 ? 24.641 10.484 -5.984 1 93.38 277 LEU B C 1
ATOM 6300 O O . LEU B 1 277 ? 25.125 11.023 -6.984 1 93.38 277 LEU B O 1
ATOM 6304 N N . GLN B 1 278 ? 25.359 9.781 -5.105 1 89.19 278 GLN B N 1
ATOM 6305 C CA . GLN B 1 278 ? 26.797 9.594 -5.312 1 89.19 278 GLN B CA 1
ATOM 6306 C C . GLN B 1 278 ? 27.062 8.625 -6.461 1 89.19 278 GLN B C 1
ATOM 6308 O O . GLN B 1 278 ? 27.984 8.828 -7.25 1 89.19 278 GLN B O 1
ATOM 6313 N N . LEU B 1 279 ? 26.234 7.625 -6.527 1 88.19 279 LEU B N 1
ATOM 6314 C CA . LEU B 1 279 ? 26.391 6.617 -7.574 1 88.19 279 LEU B CA 1
ATOM 6315 C C . LEU B 1 279 ? 25.938 7.164 -8.922 1 88.19 279 LEU B C 1
ATOM 6317 O O . LEU B 1 279 ? 26.469 6.789 -9.961 1 88.19 279 LEU B O 1
ATOM 6321 N N . HIS B 1 280 ? 24.938 7.914 -8.828 1 90.25 280 HIS B N 1
ATOM 6322 C CA . HIS B 1 280 ? 24.312 8.523 -10.008 1 90.25 280 HIS B CA 1
ATOM 6323 C C . HIS B 1 280 ? 24.203 10.039 -9.844 1 90.25 280 HIS B C 1
ATOM 6325 O O . HIS B 1 280 ? 23.172 10.539 -9.391 1 90.25 280 HIS B O 1
ATOM 6331 N N . PRO B 1 281 ? 25.156 10.719 -10.32 1 92 281 PRO B N 1
ATOM 6332 C CA . PRO B 1 281 ? 25.203 12.164 -10.078 1 92 281 PRO B CA 1
ATOM 6333 C C . PRO B 1 281 ? 24 12.906 -10.664 1 92 281 PRO B C 1
ATOM 6335 O O . PRO B 1 281 ? 23.375 12.422 -11.609 1 92 281 PRO B O 1
ATOM 6338 N N . TRP B 1 282 ? 23.766 14.078 -10.078 1 95.12 282 TRP B N 1
ATOM 6339 C CA . TRP B 1 282 ? 22.672 14.953 -10.523 1 95.12 282 TRP B CA 1
ATOM 6340 C C . TRP B 1 282 ? 22.781 15.234 -12.016 1 95.12 282 TRP B C 1
ATOM 6342 O O . TRP B 1 282 ? 23.875 15.484 -12.539 1 95.12 282 TRP B O 1
ATOM 6352 N N . SER B 1 283 ? 21.688 15.133 -12.695 1 92.62 283 SER B N 1
ATOM 6353 C CA . SER B 1 283 ? 21.656 15.297 -14.141 1 92.62 283 SER B CA 1
ATOM 6354 C C . SER B 1 283 ? 20.578 16.281 -14.57 1 92.62 283 SER B C 1
ATOM 6356 O O . SER B 1 283 ? 19.781 16.734 -13.75 1 92.62 283 SER B O 1
ATOM 6358 N N . VAL B 1 284 ? 20.531 16.547 -15.883 1 91.75 284 VAL B N 1
ATOM 6359 C CA . VAL B 1 284 ? 19.516 17.422 -16.453 1 91.75 284 VAL B CA 1
ATOM 6360 C C . VAL B 1 284 ? 18.141 16.766 -16.328 1 91.75 284 VAL B C 1
ATOM 6362 O O . VAL B 1 284 ? 17.125 17.438 -16.188 1 91.75 284 VAL B O 1
ATOM 6365 N N . TRP B 1 285 ? 18.188 15.469 -16.25 1 87.81 285 TRP B N 1
ATOM 6366 C CA . TRP B 1 285 ? 16.938 14.734 -16.141 1 87.81 285 TRP B CA 1
ATOM 6367 C C . TRP B 1 285 ? 16.359 14.883 -14.734 1 87.81 285 TRP B C 1
ATOM 6369 O O . TRP B 1 285 ? 15.133 14.961 -14.562 1 87.81 285 TRP B O 1
ATOM 6379 N N . ASP B 1 286 ? 17.219 14.906 -13.75 1 93.12 286 ASP B N 1
ATOM 6380 C CA . ASP B 1 286 ? 16.781 15.188 -12.391 1 93.12 286 ASP B CA 1
ATOM 6381 C C . ASP B 1 286 ? 16.109 16.562 -12.297 1 93.12 286 ASP B C 1
ATOM 6383 O O . ASP B 1 286 ? 15.07 16.703 -11.641 1 93.12 286 ASP B O 1
ATOM 6387 N N . GLU B 1 287 ? 16.766 17.5 -12.938 1 94.81 287 GLU B N 1
ATOM 6388 C CA . GLU B 1 287 ? 16.25 18.859 -12.922 1 94.81 287 GLU B CA 1
ATOM 6389 C C . GLU B 1 287 ? 14.852 18.922 -13.508 1 94.81 287 GLU B C 1
ATOM 6391 O O . GLU B 1 287 ? 13.961 19.562 -12.938 1 94.81 287 GLU B O 1
ATOM 6396 N N . GLU B 1 288 ? 14.656 18.266 -14.562 1 90.25 288 GLU B N 1
ATOM 6397 C CA . GLU B 1 288 ? 13.359 18.266 -15.242 1 90.25 288 GLU B CA 1
ATOM 6398 C C . GLU B 1 288 ? 12.297 17.578 -14.398 1 90.25 288 GLU B C 1
ATOM 6400 O O . GLU B 1 288 ? 11.18 18.094 -14.258 1 90.25 288 GLU B O 1
ATOM 6405 N N . GLU B 1 289 ? 12.617 16.438 -13.875 1 91.81 289 GLU B N 1
ATOM 6406 C CA . GLU B 1 289 ? 11.656 15.672 -13.086 1 91.81 289 GLU B CA 1
ATOM 6407 C C . GLU B 1 289 ? 11.305 16.391 -11.789 1 91.81 289 GLU B C 1
ATOM 6409 O O . GLU B 1 289 ? 10.148 16.375 -11.352 1 91.81 289 GLU B O 1
ATOM 6414 N N . ALA B 1 290 ? 12.242 17.047 -11.172 1 95.06 290 ALA B N 1
ATOM 6415 C CA . ALA B 1 290 ? 12.023 17.75 -9.906 1 95.06 290 ALA B CA 1
ATOM 6416 C C . ALA B 1 290 ? 11.133 18.969 -10.117 1 95.06 290 ALA B C 1
ATOM 6418 O O . ALA B 1 290 ? 10.438 19.406 -9.195 1 95.06 290 ALA B O 1
ATOM 6419 N N . ALA B 1 291 ? 11.148 19.516 -11.328 1 93.56 291 ALA B N 1
ATOM 6420 C CA . ALA B 1 291 ? 10.398 20.734 -11.633 1 93.56 291 ALA B CA 1
ATOM 6421 C C . ALA B 1 291 ? 9.078 20.406 -12.328 1 93.56 291 ALA B C 1
ATOM 6423 O O . ALA B 1 291 ? 8.281 21.297 -12.617 1 93.56 291 ALA B O 1
ATOM 6424 N N . ALA B 1 292 ? 8.875 19.125 -12.578 1 90.62 292 ALA B N 1
ATOM 6425 C CA . ALA B 1 292 ? 7.703 18.719 -13.352 1 90.62 292 ALA B CA 1
ATOM 6426 C C . ALA B 1 292 ? 6.414 19.125 -12.633 1 90.62 292 ALA B C 1
ATOM 6428 O O . ALA B 1 292 ? 6.34 19.062 -11.406 1 90.62 292 ALA B O 1
ATOM 6429 N N . ALA B 1 293 ? 5.406 19.484 -13.43 1 91.12 293 ALA B N 1
ATOM 6430 C CA . ALA B 1 293 ? 4.09 19.797 -12.875 1 91.12 293 ALA B CA 1
ATOM 6431 C C . ALA B 1 293 ? 3.463 18.562 -12.234 1 91.12 293 ALA B C 1
ATOM 6433 O O . ALA B 1 293 ? 3.773 17.422 -12.617 1 91.12 293 ALA B O 1
ATOM 6434 N N . LEU B 1 294 ? 2.623 18.812 -11.258 1 93.94 294 LEU B N 1
ATOM 6435 C CA . LEU B 1 294 ? 1.903 17.703 -10.664 1 93.94 294 LEU B CA 1
ATOM 6436 C C . LEU B 1 294 ? 0.935 17.078 -11.664 1 93.94 294 LEU B C 1
ATOM 6438 O O . LEU B 1 294 ? 0.339 17.781 -12.477 1 93.94 294 LEU B O 1
ATOM 6442 N N . PRO B 1 295 ? 0.789 15.781 -11.578 1 91.81 295 PRO B N 1
ATOM 6443 C CA . PRO B 1 295 ? -0.291 15.172 -12.359 1 91.81 295 PRO B CA 1
ATOM 6444 C C . PRO B 1 295 ? -1.677 15.617 -11.898 1 91.81 295 PRO B C 1
ATOM 6446 O O . PRO B 1 295 ? -1.805 16.266 -10.859 1 91.81 295 PRO B O 1
ATOM 6449 N N . LYS B 1 296 ? -2.67 15.25 -12.742 1 90.94 296 LYS B N 1
ATOM 6450 C CA . LYS B 1 296 ? -4.039 15.391 -12.25 1 90.94 296 LYS B CA 1
ATOM 6451 C C . LYS B 1 296 ? -4.238 14.609 -10.953 1 90.94 296 LYS B C 1
ATOM 6453 O O . LYS B 1 296 ? -3.5 13.664 -10.672 1 90.94 296 LYS B O 1
ATOM 6458 N N . PRO B 1 297 ? -5.246 15.047 -10.164 1 94.44 297 PRO B N 1
ATOM 6459 C CA . PRO B 1 297 ? -5.453 14.305 -8.922 1 94.44 297 PRO B CA 1
ATOM 6460 C C . PRO B 1 297 ? -5.711 12.82 -9.156 1 94.44 297 PRO B C 1
ATOM 6462 O O . PRO B 1 297 ? -6.344 12.445 -10.148 1 94.44 297 PRO B O 1
ATOM 6465 N N . MET B 1 298 ? -5.121 12.031 -8.281 1 94.69 298 MET B N 1
ATOM 6466 C CA . MET B 1 298 ? -5.348 10.594 -8.367 1 94.69 298 MET B CA 1
ATOM 6467 C C . MET B 1 298 ? -6.84 10.273 -8.352 1 94.69 298 MET B C 1
ATOM 6469 O O . MET B 1 298 ? -7.309 9.438 -9.117 1 94.69 298 MET B O 1
ATOM 6473 N N . TYR B 1 299 ? -7.543 10.852 -7.316 1 92.31 299 TYR B N 1
ATOM 6474 C CA . TYR B 1 299 ? -9 10.789 -7.348 1 92.31 299 TYR B CA 1
ATOM 6475 C C . TYR B 1 299 ? -9.57 11.781 -8.352 1 92.31 299 TYR B C 1
ATOM 6477 O O . TYR B 1 299 ? -9.32 12.984 -8.25 1 92.31 299 TYR B O 1
ATOM 6485 N N . TYR B 1 300 ? -10.297 11.266 -9.273 1 88.06 300 TYR B N 1
ATOM 6486 C CA . TYR B 1 300 ? -10.789 12.086 -10.375 1 88.06 300 TYR B CA 1
ATOM 6487 C C . TYR B 1 300 ? -11.539 13.305 -9.859 1 88.06 300 TYR B C 1
ATOM 6489 O O . TYR B 1 300 ? -12.422 13.18 -9.008 1 88.06 300 TYR B O 1
ATOM 6497 N N . GLY B 1 301 ? -11.125 14.5 -10.352 1 86.94 301 GLY B N 1
ATOM 6498 C CA . GLY B 1 301 ? -11.812 15.742 -10.031 1 86.94 301 GLY B CA 1
ATOM 6499 C C . GLY B 1 301 ? -11.477 16.281 -8.656 1 86.94 301 GLY B C 1
ATOM 6500 O O . GLY B 1 301 ? -11.984 17.328 -8.25 1 86.94 301 GLY B O 1
ATOM 6501 N N . ASN B 1 302 ? -10.539 15.656 -7.938 1 93 302 ASN B N 1
ATOM 6502 C CA . ASN B 1 302 ? -10.227 16.047 -6.566 1 93 302 ASN B CA 1
ATOM 6503 C C . ASN B 1 302 ? -9.211 17.188 -6.527 1 93 302 ASN B C 1
ATOM 6505 O O . ASN B 1 302 ? -8.195 17.094 -5.84 1 93 302 ASN B O 1
ATOM 6509 N N . TRP B 1 303 ? -9.531 18.266 -7.117 1 92.62 303 TRP B N 1
ATOM 6510 C CA . TRP B 1 303 ? -8.648 19.422 -7.18 1 92.62 303 TRP B CA 1
ATOM 6511 C C . TRP B 1 303 ? -8.617 20.156 -5.84 1 92.62 303 TRP B C 1
ATOM 6513 O O . TRP B 1 303 ? -9.594 20.141 -5.086 1 92.62 303 TRP B O 1
ATOM 6523 N N . GLU B 1 304 ? -7.512 20.828 -5.559 1 92.88 304 GLU B N 1
ATOM 6524 C CA . GLU B 1 304 ? -7.34 21.594 -4.336 1 92.88 304 GLU B CA 1
ATOM 6525 C C . GLU B 1 304 ? -8.367 22.734 -4.246 1 92.88 304 GLU B C 1
ATOM 6527 O O . GLU B 1 304 ? -8.68 23.359 -5.25 1 92.88 304 GLU B O 1
ATOM 6532 N N . GLU B 1 305 ? -8.812 22.984 -3.016 1 89.81 305 GLU B N 1
ATOM 6533 C CA . GLU B 1 305 ? -9.727 24.094 -2.789 1 89.81 305 GLU B CA 1
ATOM 6534 C C . GLU B 1 305 ? -9.008 25.438 -2.938 1 89.81 305 GLU B C 1
ATOM 6536 O O . GLU B 1 305 ? -7.781 25.5 -2.795 1 89.81 305 GLU B O 1
ATOM 6541 N N . VAL B 1 306 ? -9.789 26.406 -3.227 1 88.56 306 VAL B N 1
ATOM 6542 C CA . VAL B 1 306 ? -9.227 27.75 -3.389 1 88.56 306 VAL B CA 1
ATOM 6543 C C . VAL B 1 306 ? -9.945 28.719 -2.459 1 88.56 306 VAL B C 1
ATOM 6545 O O . VAL B 1 306 ? -10.938 28.359 -1.82 1 88.56 306 VAL B O 1
ATOM 6548 N N . ASN B 1 307 ? -9.359 29.953 -2.305 1 88 307 ASN B N 1
ATOM 6549 C CA . ASN B 1 307 ? -9.914 31.016 -1.482 1 88 307 ASN B CA 1
ATOM 6550 C C . ASN B 1 307 ? -10.188 30.547 -0.059 1 88 307 ASN B C 1
ATOM 6552 O O . ASN B 1 307 ? -11.32 30.656 0.43 1 88 307 ASN B O 1
ATOM 6556 N N . ARG B 1 308 ? -9.211 30.047 0.527 1 90.38 308 ARG B N 1
ATOM 6557 C CA . ARG B 1 308 ? -9.336 29.453 1.853 1 90.38 308 ARG B CA 1
ATOM 6558 C C . ARG B 1 308 ? -9.242 30.516 2.941 1 90.38 308 ARG B C 1
ATOM 6560 O O . ARG B 1 308 ? -8.445 31.453 2.838 1 90.38 308 ARG B O 1
ATOM 6567 N N . LEU B 1 309 ? -10.141 30.359 3.877 1 91.69 309 LEU B N 1
ATOM 6568 C CA . LEU B 1 309 ? -10.102 31.109 5.133 1 91.69 309 LEU B CA 1
ATOM 6569 C C . LEU B 1 309 ? -9.93 30.172 6.32 1 91.69 309 LEU B C 1
ATOM 6571 O O . LEU B 1 309 ? -10.617 29.141 6.414 1 91.69 309 LEU B O 1
ATOM 6575 N N . CYS B 1 310 ? -8.969 30.422 7.113 1 93.81 310 CYS B N 1
ATOM 6576 C CA . CYS B 1 310 ? -8.789 29.672 8.352 1 93.81 310 CYS B CA 1
ATOM 6577 C C . CYS B 1 310 ? -8.602 30.609 9.539 1 93.81 310 CYS B C 1
ATOM 6579 O O . CYS B 1 310 ? -7.586 31.297 9.641 1 93.81 310 CYS B O 1
ATOM 6581 N N . THR B 1 311 ? -9.594 30.656 10.344 1 93 311 THR B N 1
ATOM 6582 C CA . THR B 1 311 ? -9.516 31.422 11.586 1 93 311 THR B CA 1
ATOM 6583 C C . THR B 1 311 ? -9.781 30.531 12.789 1 93 311 THR B C 1
ATOM 6585 O O . THR B 1 311 ? -10.875 29.984 12.93 1 93 311 THR B O 1
ATOM 6588 N N . HIS B 1 312 ? -8.828 30.281 13.539 1 89.94 312 HIS B N 1
ATOM 6589 C CA . HIS B 1 312 ? -8.93 29.484 14.758 1 89.94 312 HIS B CA 1
ATOM 6590 C C . HIS B 1 312 ? -8.094 30.094 15.875 1 89.94 312 HIS B C 1
ATOM 6592 O O . HIS B 1 312 ? -7.25 30.953 15.633 1 89.94 312 HIS B O 1
ATOM 6598 N N . GLY B 1 313 ? -8.391 29.703 17.062 1 87.19 313 GLY B N 1
ATOM 6599 C CA . GLY B 1 313 ? -7.707 30.328 18.188 1 87.19 313 GLY B CA 1
ATOM 6600 C C . GLY B 1 313 ? -8.023 31.797 18.344 1 87.19 313 GLY B C 1
ATOM 6601 O O . GLY B 1 313 ? -9.18 32.219 18.219 1 87.19 313 GLY B O 1
ATOM 6602 N N . LYS B 1 314 ? -6.98 32.5 18.547 1 87.31 314 LYS B N 1
ATOM 6603 C CA . LYS B 1 314 ? -7.191 33.938 18.781 1 87.31 314 LYS B CA 1
ATOM 6604 C C . LYS B 1 314 ? -7.664 34.656 17.516 1 87.31 314 LYS B C 1
ATOM 6606 O O . LYS B 1 314 ? -8.453 35.594 17.578 1 87.31 314 LYS B O 1
ATOM 6611 N N . ALA B 1 315 ? -7.246 34.156 16.422 1 89.31 315 ALA B N 1
ATOM 6612 C CA . ALA B 1 315 ? -7.613 34.75 15.141 1 89.31 315 ALA B CA 1
ATOM 6613 C C . ALA B 1 315 ? -9.109 34.625 14.891 1 89.31 315 ALA B C 1
ATOM 6615 O O . ALA B 1 315 ? -9.672 35.344 14.062 1 89.31 315 ALA B O 1
ATOM 6616 N N . PHE B 1 316 ? -9.742 33.75 15.625 1 94.25 316 PHE B N 1
ATOM 6617 C CA . PHE B 1 316 ? -11.18 33.531 15.492 1 94.25 316 PHE B CA 1
ATOM 6618 C C . PHE B 1 316 ? -11.961 34.781 15.852 1 94.25 316 PHE B C 1
ATOM 6620 O O . PHE B 1 316 ? -13.047 35 15.312 1 94.25 316 PHE B O 1
ATOM 6627 N N . GLU B 1 317 ? -11.414 35.625 16.625 1 95 317 GLU B N 1
ATOM 6628 C CA . GLU B 1 317 ? -12.07 36.844 17.094 1 95 317 GLU B CA 1
ATOM 6629 C C . GLU B 1 317 ? -12.391 37.75 15.922 1 95 317 GLU B C 1
ATOM 6631 O O . GLU B 1 317 ? -13.367 38.5 15.977 1 95 317 GLU B O 1
ATOM 6636 N N . ALA B 1 318 ? -11.641 37.656 14.922 1 93.62 318 ALA B N 1
ATOM 6637 C CA . ALA B 1 318 ? -11.734 38.594 13.797 1 93.62 318 ALA B CA 1
ATOM 6638 C C . ALA B 1 318 ? -13.07 38.438 13.07 1 93.62 318 ALA B C 1
ATOM 6640 O O . ALA B 1 318 ? -13.531 39.375 12.406 1 93.62 318 ALA B O 1
ATOM 6641 N N . VAL B 1 319 ? -13.688 37.281 13.227 1 96.44 319 VAL B N 1
ATOM 6642 C CA . VAL B 1 319 ? -14.883 37.062 12.43 1 96.44 319 VAL B CA 1
ATOM 6643 C C . VAL B 1 319 ? -16.094 36.938 13.344 1 96.44 319 VAL B C 1
ATOM 6645 O O . VAL B 1 319 ? -17.219 36.75 12.867 1 96.44 319 VAL B O 1
ATOM 6648 N N . VAL B 1 320 ? -15.891 37.031 14.625 1 97.75 320 VAL B N 1
ATOM 6649 C CA . VAL B 1 320 ? -17 37.031 15.57 1 97.75 320 VAL B CA 1
ATOM 6650 C C . VAL B 1 320 ? -17.562 38.438 15.727 1 97.75 320 VAL B C 1
ATOM 6652 O O . VAL B 1 320 ? -16.844 39.344 16.156 1 97.75 320 VAL B O 1
ATOM 6655 N N . THR B 1 321 ? -18.844 38.594 15.469 1 97.44 321 THR B N 1
ATOM 6656 C CA . THR B 1 321 ? -19.422 39.938 15.461 1 97.44 321 THR B CA 1
ATOM 6657 C C . THR B 1 321 ? -20.359 40.125 16.656 1 97.44 321 THR B C 1
ATOM 6659 O O . THR B 1 321 ? -20.719 41.25 17 1 97.44 321 THR B O 1
ATOM 6662 N N . GLN B 1 322 ? -20.859 39.094 17.203 1 97.44 322 GLN B N 1
ATOM 6663 C CA . GLN B 1 322 ? -21.641 39.125 18.422 1 97.44 322 GLN B CA 1
ATOM 6664 C C . GLN B 1 322 ? -21.219 38 19.375 1 97.44 322 GLN B C 1
ATOM 6666 O O . GLN B 1 322 ? -21.047 36.844 18.938 1 97.44 322 GLN B O 1
ATOM 6671 N N . SER B 1 323 ? -21.016 38.312 20.656 1 97.75 323 SER B N 1
ATOM 6672 C CA . SER B 1 323 ? -20.562 37.281 21.578 1 97.75 323 SER B CA 1
ATOM 6673 C C . SER B 1 323 ? -21.125 37.5 22.969 1 97.75 323 SER B C 1
ATOM 6675 O O . SER B 1 323 ? -20.5 37.125 23.969 1 97.75 323 SER B O 1
ATOM 6677 N N . LYS B 1 324 ? -22.188 38.219 23.062 1 94.25 324 LYS B N 1
ATOM 6678 C CA . LYS B 1 324 ? -22.766 38.406 24.391 1 94.25 324 LYS B CA 1
ATOM 6679 C C . LYS B 1 324 ? -23.031 37.062 25.078 1 94.25 324 LYS B C 1
ATOM 6681 O O . LYS B 1 324 ? -23.656 36.188 24.484 1 94.25 324 LYS B O 1
ATOM 6686 N N . GLY B 1 325 ? -22.516 36.938 26.266 1 97.31 325 GLY B N 1
ATOM 6687 C CA . GLY B 1 325 ? -22.672 35.688 27.016 1 97.31 325 GLY B CA 1
ATOM 6688 C C . GLY B 1 325 ? -21.562 34.719 26.75 1 97.31 325 GLY B C 1
ATOM 6689 O O . GLY B 1 325 ? -21.484 33.656 27.406 1 97.31 325 GLY B O 1
ATOM 6690 N N . TRP B 1 326 ? -20.797 34.938 25.797 1 98.19 326 TRP B N 1
ATOM 6691 C CA . TRP B 1 326 ? -19.641 34.125 25.453 1 98.19 326 TRP B CA 1
ATOM 6692 C C . TRP B 1 326 ? -18.344 34.812 25.828 1 98.19 326 TRP B C 1
ATOM 6694 O O . TRP B 1 326 ? -18.25 36.062 25.781 1 98.19 326 TRP B O 1
ATOM 6704 N N . GLN B 1 327 ? -17.328 34.125 26.219 1 97.19 327 GLN B N 1
ATOM 6705 C CA . GLN B 1 327 ? -16 34.656 26.531 1 97.19 327 GLN B CA 1
ATOM 6706 C C . GLN B 1 327 ? -14.898 33.875 25.828 1 97.19 327 GLN B C 1
ATOM 6708 O O . GLN B 1 327 ? -14.945 32.656 25.766 1 97.19 327 GLN B O 1
ATOM 6713 N N . MET B 1 328 ? -14 34.594 25.172 1 96.5 328 MET B N 1
ATOM 6714 C CA . MET B 1 328 ? -12.797 33.969 24.641 1 96.5 328 MET B CA 1
ATOM 6715 C C . MET B 1 328 ? -11.875 33.531 25.766 1 96.5 328 MET B C 1
ATOM 6717 O O . MET B 1 328 ? -11.414 34.344 26.562 1 96.5 328 MET B O 1
ATOM 6721 N N . VAL B 1 329 ? -11.656 32.219 25.859 1 95.25 329 VAL B N 1
ATOM 6722 C CA . VAL B 1 329 ? -10.883 31.672 26.953 1 95.25 329 VAL B CA 1
ATOM 6723 C C . VAL B 1 329 ? -9.773 30.766 26.406 1 95.25 329 VAL B C 1
ATOM 6725 O O . VAL B 1 329 ? -9.938 30.156 25.344 1 95.25 329 VAL B O 1
ATOM 6728 N N . ASN B 1 330 ? -8.664 30.844 27 1 93.5 330 ASN B N 1
ATOM 6729 C CA . ASN B 1 330 ? -7.609 29.859 26.766 1 93.5 330 ASN B CA 1
ATOM 6730 C C . ASN B 1 330 ? -7.66 28.719 27.797 1 93.5 330 ASN B C 1
ATOM 6732 O O . ASN B 1 330 ? -7.23 28.891 28.938 1 93.5 330 ASN B O 1
ATOM 6736 N N . GLU B 1 331 ? -8.094 27.594 27.391 1 89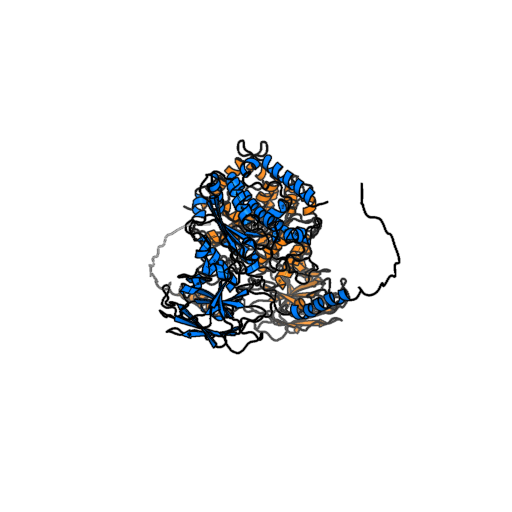.62 331 GLU B N 1
ATOM 6737 C CA . GLU B 1 331 ? -8.242 26.469 28.328 1 89.62 331 GLU B CA 1
ATOM 6738 C C . GLU B 1 331 ? -7.012 25.562 28.281 1 89.62 331 GLU B C 1
ATOM 6740 O O . GLU B 1 331 ? -7.023 24.469 28.859 1 89.62 331 GLU B O 1
ATOM 6745 N N . GLY B 1 332 ? -6.062 25.969 27.516 1 87.19 332 GLY B N 1
ATOM 6746 C CA . GLY B 1 332 ? -4.781 25.281 27.484 1 87.19 332 GLY B CA 1
ATOM 6747 C C . GLY B 1 332 ? -3.697 26.016 28.25 1 87.19 332 GLY B C 1
ATOM 6748 O O . GLY B 1 332 ? -3.994 26.812 29.141 1 87.19 332 GLY B O 1
ATOM 6749 N N . ASP B 1 333 ? -2.43 25.609 28.172 1 83.25 333 ASP B N 1
ATOM 6750 C CA . ASP B 1 333 ? -1.293 26.281 28.781 1 83.25 333 ASP B CA 1
ATOM 6751 C C . ASP B 1 333 ? -0.537 27.141 27.766 1 83.25 333 ASP B C 1
ATOM 6753 O O . ASP B 1 333 ? -1.032 27.391 26.672 1 83.25 333 ASP B O 1
ATOM 6757 N N . GLU B 1 334 ? 0.474 27.734 28.25 1 77.56 334 GLU B N 1
ATOM 6758 C CA . GLU B 1 334 ? 1.241 28.656 27.422 1 77.56 334 GLU B CA 1
ATOM 6759 C C . GLU B 1 334 ? 1.838 27.953 26.219 1 77.56 334 GLU B C 1
ATOM 6761 O O . GLU B 1 334 ? 1.951 28.531 25.141 1 77.56 334 GLU B O 1
ATOM 6766 N N . PHE B 1 335 ? 2.164 26.719 26.359 1 71.44 335 PHE B N 1
ATOM 6767 C CA . PHE B 1 335 ? 2.846 25.969 25.312 1 71.44 335 PHE B CA 1
ATOM 6768 C C . PHE B 1 335 ? 1.84 25.328 24.359 1 71.44 335 PHE B C 1
ATOM 6770 O O . PHE B 1 335 ? 2.141 25.109 23.188 1 71.44 335 PHE B O 1
ATOM 6777 N N . LYS B 1 336 ? 0.626 25.062 24.859 1 77.44 336 LYS B N 1
ATOM 6778 C CA . LYS B 1 336 ? -0.456 24.469 24.078 1 77.44 336 LYS B CA 1
ATOM 6779 C C . LYS B 1 336 ? -1.775 25.188 24.328 1 77.44 336 LYS B C 1
ATOM 6781 O O . LYS B 1 336 ? -2.703 24.625 24.906 1 77.44 336 LYS B O 1
ATOM 6786 N N . PRO B 1 337 ? -1.825 26.422 23.734 1 84.31 337 PRO B N 1
ATOM 6787 C CA . PRO B 1 337 ? -3.059 27.188 23.953 1 84.31 337 PRO B CA 1
ATOM 6788 C C . PRO B 1 337 ? -4.277 26.516 23.312 1 84.31 337 PRO B C 1
ATOM 6790 O O . PRO B 1 337 ? -4.172 25.938 22.219 1 84.31 337 PRO B O 1
ATOM 6793 N N . LYS B 1 338 ? -5.328 26.578 24 1 88.19 338 LYS B N 1
ATOM 6794 C CA . LYS B 1 338 ? -6.617 26.078 23.516 1 88.19 338 LYS B CA 1
ATOM 6795 C C . LYS B 1 338 ? -7.68 27.172 23.578 1 88.19 338 LYS B C 1
ATOM 6797 O O . LYS B 1 338 ? -8.656 27.062 24.328 1 88.19 338 LYS B O 1
ATOM 6802 N N . PHE B 1 339 ? -7.52 28.094 22.703 1 92.56 339 PHE B N 1
ATOM 6803 C CA . PHE B 1 339 ? -8.422 29.234 22.656 1 92.56 339 PHE B CA 1
ATOM 6804 C C . PHE B 1 339 ? -9.773 28.844 22.078 1 92.56 339 PHE B C 1
ATOM 6806 O O . PHE B 1 339 ? -9.852 27.953 21.219 1 92.56 339 PHE B O 1
ATOM 6813 N N . GLY B 1 340 ? -10.797 29.516 22.562 1 95.75 340 GLY B N 1
ATOM 6814 C CA . GLY B 1 340 ? -12.133 29.422 22 1 95.75 340 GLY B CA 1
ATOM 6815 C C . GLY B 1 340 ? -13.156 30.266 22.734 1 95.75 340 GLY B C 1
ATOM 6816 O O . GLY B 1 340 ? -12.883 30.781 23.828 1 95.75 340 GLY B O 1
ATOM 6817 N N . TYR B 1 341 ? -14.227 30.531 22.078 1 97.94 341 TYR B N 1
ATOM 6818 C CA . TYR B 1 341 ? -15.367 31.156 22.75 1 97.94 341 TYR B CA 1
ATOM 6819 C C . TYR B 1 341 ? -16.172 30.125 23.531 1 97.94 341 TYR B C 1
ATOM 6821 O O . TYR B 1 341 ? -16.609 29.109 22.984 1 97.94 341 TYR B O 1
ATOM 6829 N N . VAL B 1 342 ? -16.312 30.422 24.812 1 98 342 VAL B N 1
ATOM 6830 C CA . VAL B 1 342 ? -16.984 29.469 25.703 1 98 342 VAL B CA 1
ATOM 6831 C C . VAL B 1 342 ? -18.172 30.141 26.375 1 98 342 VAL B C 1
ATOM 6833 O O . VAL B 1 342 ? -18.125 31.344 26.672 1 98 342 VAL B O 1
ATOM 6836 N N . THR B 1 343 ? -19.219 29.375 26.578 1 98.25 343 THR B N 1
ATOM 6837 C CA . THR B 1 343 ? -20.328 29.812 27.406 1 98.25 343 THR B CA 1
ATOM 6838 C C . THR B 1 343 ? -20.984 28.625 28.125 1 98.25 343 THR B C 1
ATOM 6840 O O . THR B 1 343 ? -20.734 27.469 27.75 1 98.25 343 THR B O 1
ATOM 6843 N N . THR B 1 344 ? -21.625 28.891 29.203 1 97.62 344 THR B N 1
ATOM 6844 C CA . THR B 1 344 ? -22.484 27.906 29.859 1 97.62 344 THR B CA 1
ATOM 6845 C C . THR B 1 344 ? -23.922 28.422 29.938 1 97.62 344 THR B C 1
ATOM 6847 O O . THR B 1 344 ? -24.781 27.781 30.562 1 97.62 344 THR B O 1
ATOM 6850 N N . GLN B 1 345 ? -24.094 29.562 29.312 1 97.69 345 GLN B N 1
ATOM 6851 C CA . GLN B 1 345 ? -25.391 30.219 29.438 1 97.69 345 GLN B CA 1
ATOM 6852 C C . GLN B 1 345 ? -26.359 29.734 28.359 1 97.69 345 GLN B C 1
ATOM 6854 O O . GLN B 1 345 ? -26.125 29.984 27.172 1 97.69 345 GLN B O 1
ATOM 6859 N N . VAL B 1 346 ? -27.5 29.125 28.828 1 97.75 346 VAL B N 1
ATOM 6860 C CA . VAL B 1 346 ? -28.562 28.734 27.906 1 97.75 346 VAL B CA 1
ATOM 6861 C C . VAL B 1 346 ? -29.125 29.953 27.203 1 97.75 346 VAL B C 1
ATOM 6863 O O . VAL B 1 346 ? -29.391 30.984 27.844 1 97.75 346 VAL B O 1
ATOM 6866 N N . GLY B 1 347 ? -29.188 29.844 25.891 1 97.44 347 GLY B N 1
ATOM 6867 C CA . GLY B 1 347 ? -29.766 30.938 25.125 1 97.44 347 GLY B CA 1
ATOM 6868 C C . GLY B 1 347 ? -28.719 31.922 24.609 1 97.44 347 GLY B C 1
ATOM 6869 O O . GLY B 1 347 ? -29.016 32.719 23.719 1 97.44 347 GLY B O 1
ATOM 6870 N N . ALA B 1 348 ? -27.531 31.844 25.156 1 98.25 348 ALA B N 1
ATOM 6871 C CA . ALA B 1 348 ? -26.469 32.719 24.656 1 98.25 348 ALA B CA 1
ATOM 6872 C C . ALA B 1 348 ? -26.172 32.438 23.188 1 98.25 348 ALA B C 1
ATOM 6874 O O . ALA B 1 348 ? -26.172 31.266 22.75 1 98.25 348 ALA B O 1
ATOM 6875 N N . GLU B 1 349 ? -25.922 33.469 22.422 1 98.12 349 GLU B N 1
ATOM 6876 C CA . GLU B 1 349 ? -25.719 33.344 20.969 1 98.12 349 GLU B CA 1
ATOM 6877 C C . GLU B 1 349 ? -24.375 33.906 20.547 1 98.12 349 GLU B C 1
ATOM 6879 O O . GLU B 1 349 ? -24.016 35.031 20.922 1 98.12 349 GLU B O 1
ATOM 6884 N N . LEU B 1 350 ? -23.625 33.156 19.875 1 98.56 350 LEU B N 1
ATOM 6885 C CA . LEU B 1 350 ? -22.422 33.594 19.188 1 98.56 350 LEU B CA 1
ATOM 6886 C C . LEU B 1 350 ? -22.672 33.781 17.703 1 98.56 350 LEU B C 1
ATOM 6888 O O . LEU B 1 350 ? -23.25 32.906 17.047 1 98.56 350 LEU B O 1
ATOM 6892 N N . VAL B 1 351 ? -22.312 34.938 17.125 1 98.56 351 VAL B N 1
ATOM 6893 C CA . VAL B 1 351 ? -22.547 35.156 15.711 1 98.56 351 VAL B CA 1
ATOM 6894 C C . VAL B 1 351 ? -21.203 35.375 14.992 1 98.56 351 VAL B C 1
ATOM 6896 O O . VAL B 1 351 ? -20.406 36.219 15.383 1 98.56 351 VAL B O 1
ATOM 6899 N N . ILE B 1 352 ? -20.969 34.625 13.984 1 98.19 352 ILE B N 1
ATOM 6900 C CA . ILE B 1 352 ? -19.828 34.688 13.086 1 98.19 352 ILE B CA 1
ATOM 6901 C C . ILE B 1 352 ? -20.266 35.25 11.742 1 98.19 352 ILE B C 1
ATOM 6903 O O . ILE B 1 352 ? -21.266 34.844 11.172 1 98.19 352 ILE B O 1
ATOM 6907 N N . THR B 1 353 ? -19.594 36.219 11.273 1 97.94 353 THR B N 1
ATOM 6908 C CA . THR B 1 353 ? -19.938 36.812 9.992 1 97.94 353 THR B CA 1
ATOM 6909 C C . THR B 1 353 ? -18.844 36.562 8.961 1 97.94 353 THR B C 1
ATOM 6911 O O . THR B 1 353 ? -17.688 36.906 9.188 1 97.94 353 THR B O 1
ATOM 6914 N N . LEU B 1 354 ? -19.203 36 7.828 1 96.06 354 LEU B N 1
ATOM 6915 C CA . LEU B 1 354 ? -18.266 35.656 6.758 1 96.06 354 LEU B CA 1
ATOM 6916 C C . LEU B 1 354 ? -18.797 36.125 5.406 1 96.06 354 LEU B C 1
ATOM 6918 O O . LEU B 1 354 ? -20 36.25 5.207 1 96.06 354 LEU B O 1
ATOM 6922 N N . ASN B 1 355 ? -17.859 36.531 4.547 1 94.81 355 ASN B N 1
ATOM 6923 C CA . ASN B 1 355 ? -18.203 36.688 3.137 1 94.81 355 ASN B CA 1
ATOM 6924 C C . ASN B 1 355 ? -18.203 35.344 2.41 1 94.81 355 ASN B C 1
ATOM 6926 O O . ASN B 1 355 ? -17.156 34.75 2.164 1 94.81 355 ASN B O 1
ATOM 6930 N N . THR B 1 356 ? -19.359 34.844 2.033 1 94.25 356 THR B N 1
ATOM 6931 C CA . THR B 1 356 ? -19.469 33.531 1.385 1 94.25 356 THR B CA 1
ATOM 6932 C C . THR B 1 356 ? -19.688 33.688 -0.118 1 94.25 356 THR B C 1
ATOM 6934 O O . THR B 1 356 ? -20.188 32.781 -0.782 1 94.25 356 THR B O 1
ATOM 6937 N N . THR B 1 357 ? -19.359 34.906 -0.621 1 91.75 357 THR B N 1
ATOM 6938 C CA . THR B 1 357 ? -19.406 35.094 -2.064 1 91.75 357 THR B CA 1
ATOM 6939 C C . THR B 1 357 ? -18.234 34.406 -2.752 1 91.75 357 THR B C 1
ATOM 6941 O O . THR B 1 357 ? -17.078 34.656 -2.418 1 91.75 357 THR B O 1
ATOM 6944 N N . ARG B 1 358 ? -18.562 33.594 -3.768 1 88.12 358 ARG B N 1
ATOM 6945 C CA . ARG B 1 358 ? -17.531 32.844 -4.469 1 88.12 358 ARG B CA 1
ATOM 6946 C C . ARG B 1 358 ? -16.797 33.719 -5.469 1 88.12 358 ARG B C 1
ATOM 6948 O O . ARG B 1 358 ? -17.406 34.531 -6.148 1 88.12 358 ARG B O 1
ATOM 6955 N N . ARG B 1 359 ? -15.578 33.5 -5.461 1 83.88 359 ARG B N 1
ATOM 6956 C CA . ARG B 1 359 ? -14.734 34.188 -6.438 1 83.88 359 ARG B CA 1
ATOM 6957 C C . ARG B 1 359 ? -14.414 33.281 -7.617 1 83.88 359 ARG B C 1
ATOM 6959 O O . ARG B 1 359 ? -14.398 33.719 -8.766 1 83.88 359 ARG B O 1
ATOM 6966 N N . SER B 1 360 ? -14.195 32.062 -7.141 1 77.94 360 SER B N 1
ATOM 6967 C CA . SER B 1 360 ? -13.969 31.016 -8.133 1 77.94 360 SER B CA 1
ATOM 6968 C C . SER B 1 360 ? -15.258 30.281 -8.469 1 77.94 360 SER B C 1
ATOM 6970 O O . SER B 1 360 ? -15.992 29.859 -7.566 1 77.94 360 SER B O 1
ATOM 6972 N N . ALA B 1 361 ? -15.656 30.188 -9.727 1 79.75 361 ALA B N 1
ATOM 6973 C CA . ALA B 1 361 ? -16.859 29.516 -10.211 1 79.75 361 ALA B CA 1
ATOM 6974 C C . ALA B 1 361 ? -18.125 30.141 -9.641 1 79.75 361 ALA B C 1
ATOM 6976 O O . ALA B 1 361 ? -18.891 29.484 -8.953 1 79.75 361 ALA B O 1
ATOM 6977 N N . PRO B 1 362 ? -18.391 31.297 -9.742 1 83.94 362 PRO B N 1
ATOM 6978 C CA . PRO B 1 362 ? -19.516 32.031 -9.172 1 83.94 362 PRO B CA 1
ATOM 6979 C C . PRO B 1 362 ? -20.859 31.406 -9.5 1 83.94 362 PRO B C 1
ATOM 6981 O O . PRO B 1 362 ? -21.859 31.688 -8.844 1 83.94 362 PRO B O 1
ATOM 6984 N N . GLU B 1 363 ? -20.844 30.469 -10.461 1 81.75 363 GLU B N 1
ATOM 6985 C CA . GLU B 1 363 ? -22.078 29.797 -10.867 1 81.75 363 GLU B CA 1
ATOM 6986 C C . GLU B 1 363 ? -22.547 28.797 -9.805 1 81.75 363 GLU B C 1
ATOM 6988 O O . GLU B 1 363 ? -23.719 28.422 -9.773 1 81.75 363 GLU B O 1
ATOM 6993 N N . LEU B 1 364 ? -21.578 28.406 -9.008 1 82.81 364 LEU B N 1
ATOM 6994 C CA . LEU B 1 364 ? -21.969 27.5 -7.922 1 82.81 364 LEU B CA 1
ATOM 6995 C C . LEU B 1 364 ? -22.625 28.281 -6.789 1 82.81 364 LEU B C 1
ATOM 6997 O O . LEU B 1 364 ? -22.188 29.375 -6.434 1 82.81 364 LEU B O 1
ATOM 7001 N N . GLN B 1 365 ? -23.594 27.703 -6.176 1 84 365 GLN B N 1
ATOM 7002 C CA . GLN B 1 365 ? -24.5 28.453 -5.309 1 84 365 GLN B CA 1
ATOM 7003 C C . GLN B 1 365 ? -23.969 28.484 -3.877 1 84 365 GLN B C 1
ATOM 7005 O O . GLN B 1 365 ? -24.375 29.359 -3.088 1 84 365 GLN B O 1
ATOM 7010 N N . ARG B 1 366 ? -23.078 27.609 -3.553 1 89.06 366 ARG B N 1
ATOM 7011 C CA . ARG B 1 366 ? -22.781 27.469 -2.131 1 89.06 366 ARG B CA 1
ATOM 7012 C C . ARG B 1 366 ? -21.281 27.453 -1.892 1 89.06 366 ARG B C 1
ATOM 7014 O O . ARG B 1 366 ? -20.5 27.094 -2.787 1 89.06 366 ARG B O 1
ATOM 7021 N N . MET B 1 367 ? -20.938 27.875 -0.675 1 89.75 367 MET B N 1
ATOM 7022 C CA . MET B 1 367 ? -19.578 27.812 -0.172 1 89.75 367 MET B CA 1
ATOM 7023 C C . MET B 1 367 ? -19.438 26.75 0.915 1 89.75 367 MET B C 1
ATOM 7025 O O . MET B 1 367 ? -20.422 26.391 1.557 1 89.75 367 MET B O 1
ATOM 7029 N N . ASN B 1 368 ? -18.219 26.188 0.978 1 90 368 ASN B N 1
ATOM 7030 C CA . ASN B 1 368 ? -17.938 25.281 2.08 1 90 368 ASN B CA 1
ATOM 7031 C C . ASN B 1 368 ? -17.5 26.031 3.33 1 90 368 ASN B C 1
ATOM 7033 O O . ASN B 1 368 ? -16.531 26.781 3.293 1 90 368 ASN B O 1
ATOM 7037 N N . VAL B 1 369 ? -18.203 25.859 4.395 1 92.94 369 VAL B N 1
ATOM 7038 C CA . VAL B 1 369 ? -17.844 26.453 5.684 1 92.94 369 VAL B CA 1
ATOM 7039 C C . VAL B 1 369 ? -17.812 25.359 6.754 1 92.94 369 VAL B C 1
ATOM 7041 O O . VAL B 1 369 ? -18.688 24.5 6.801 1 92.94 369 VAL B O 1
ATOM 7044 N N . GLN B 1 370 ? -16.75 25.375 7.559 1 92 370 GLN B N 1
ATOM 7045 C CA . GLN B 1 370 ? -16.594 24.406 8.648 1 92 370 GLN B CA 1
ATOM 7046 C C . GLN B 1 370 ? -16.453 25.125 9.992 1 92 370 GLN B C 1
ATOM 7048 O O . GLN B 1 370 ? -15.57 25.969 10.164 1 92 370 GLN B O 1
ATOM 7053 N N . LEU B 1 371 ? -17.328 24.75 10.844 1 94.12 371 LEU B N 1
ATOM 7054 C CA . LEU B 1 371 ? -17.312 25.312 12.195 1 94.12 371 LEU B CA 1
ATOM 7055 C C . LEU B 1 371 ? -16.656 24.328 13.172 1 94.12 371 LEU B C 1
ATOM 7057 O O . LEU B 1 371 ? -17.078 23.188 13.289 1 94.12 371 LEU B O 1
ATOM 7061 N N . ALA B 1 372 ? -15.617 24.797 13.844 1 92.31 372 ALA B N 1
ATOM 7062 C CA . ALA B 1 372 ? -14.898 23.969 14.797 1 92.31 372 ALA B CA 1
ATOM 7063 C C . ALA B 1 372 ? -15.453 24.141 16.203 1 92.31 372 ALA B C 1
ATOM 7065 O O . ALA B 1 372 ? -15.586 25.266 16.688 1 92.31 372 ALA B O 1
ATOM 7066 N N . TYR B 1 373 ? -15.781 23.062 16.859 1 92.88 373 TYR B N 1
ATOM 7067 C CA . TYR B 1 373 ? -16.312 23.094 18.219 1 92.88 373 TYR B CA 1
ATOM 7068 C C . TYR B 1 373 ? -15.828 21.906 19.031 1 92.88 373 TYR B C 1
ATOM 7070 O O . TYR B 1 373 ? -15.367 20.906 18.469 1 92.88 373 TYR B O 1
ATOM 7078 N N . LEU B 1 374 ? -15.898 22.016 20.297 1 91.81 374 LEU B N 1
ATOM 7079 C CA . LEU B 1 374 ? -15.391 21.016 21.219 1 91.81 374 LEU B CA 1
ATOM 7080 C C . LEU B 1 374 ? -16.469 19.969 21.531 1 91.81 374 LEU B C 1
ATOM 7082 O O . LEU B 1 374 ? -17.609 20.328 21.797 1 91.81 374 LEU B O 1
ATOM 7086 N N . ARG B 1 375 ? -16.047 18.719 21.438 1 90.19 375 ARG B N 1
ATOM 7087 C CA . ARG B 1 375 ? -16.812 17.625 22.031 1 90.19 375 ARG B CA 1
ATOM 7088 C C . ARG B 1 375 ? -16.031 16.969 23.172 1 90.19 375 ARG B C 1
ATOM 7090 O O . ARG B 1 375 ? -14.82 16.797 23.078 1 90.19 375 ARG B O 1
ATOM 7097 N N . SER B 1 376 ? -16.703 16.703 24.172 1 89.81 376 SER B N 1
ATOM 7098 C CA . SER B 1 376 ? -16.094 16.062 25.328 1 89.81 376 SER B CA 1
ATOM 7099 C C . SER B 1 376 ? -17.109 15.219 26.094 1 89.81 376 SER B C 1
ATOM 7101 O O . SER B 1 376 ? -18.281 15.133 25.703 1 89.81 376 SER B O 1
ATOM 7103 N N . TYR B 1 377 ? -16.609 14.531 27.219 1 89.06 377 TYR B N 1
ATOM 7104 C CA . TYR B 1 377 ? -17.406 13.508 27.875 1 89.06 377 TYR B CA 1
ATOM 7105 C C . TYR B 1 377 ? -18.094 14.062 29.125 1 89.06 377 TYR B C 1
ATOM 7107 O O . TYR B 1 377 ? -18.875 13.375 29.781 1 89.06 377 TYR B O 1
ATOM 7115 N N . THR B 1 378 ? -17.812 15.32 29.453 1 88.62 378 THR B N 1
ATOM 7116 C CA . THR B 1 378 ? -18.469 15.828 30.656 1 88.62 378 THR B CA 1
ATOM 7117 C C . THR B 1 378 ? -18.812 17.312 30.516 1 88.62 378 THR B C 1
ATOM 7119 O O . THR B 1 378 ? -18 18.094 30.016 1 88.62 378 THR B O 1
ATOM 7122 N N . GLY B 1 379 ? -20.062 17.688 30.844 1 92.94 379 GLY B N 1
ATOM 7123 C CA . GLY B 1 379 ? -20.469 19.062 31.109 1 92.94 379 GLY B CA 1
ATOM 7124 C C . GLY B 1 379 ? -20.797 19.828 29.844 1 92.94 379 GLY B C 1
ATOM 7125 O O . GLY B 1 379 ? -21.078 21.031 29.906 1 92.94 379 GLY B O 1
ATOM 7126 N N . LEU B 1 380 ? -20.781 19.234 28.734 1 95.56 380 LEU B N 1
ATOM 7127 C CA . LEU B 1 380 ? -21.016 19.953 27.5 1 95.56 380 LEU B CA 1
ATOM 7128 C C . LEU B 1 380 ? -22.5 19.938 27.125 1 95.56 380 LEU B C 1
ATOM 7130 O O . LEU B 1 380 ? -23.219 19 27.484 1 95.56 380 LEU B O 1
ATOM 7134 N N . GLY B 1 381 ? -22.891 20.984 26.453 1 96.19 381 GLY B N 1
ATOM 7135 C CA . GLY B 1 381 ? -24.281 21.109 26.047 1 96.19 381 GLY B CA 1
ATOM 7136 C C . GLY B 1 381 ? -24.469 21.047 24.547 1 96.19 381 GLY B C 1
ATOM 7137 O O . GLY B 1 381 ? -23.578 20.625 23.812 1 96.19 381 GLY B O 1
ATOM 7138 N N . MET B 1 382 ? -25.781 21.344 24.156 1 97.19 382 MET B N 1
ATOM 7139 C CA . MET B 1 382 ? -26.156 21.359 22.75 1 97.19 382 MET B CA 1
ATOM 7140 C C . MET B 1 382 ? -26.297 22.797 22.234 1 97.19 382 MET B C 1
ATOM 7142 O O . MET B 1 382 ? -26.609 23.703 23.016 1 97.19 382 MET B O 1
ATOM 7146 N N . ALA B 1 383 ? -26 22.984 20.984 1 97.62 383 ALA B N 1
ATOM 7147 C CA . ALA B 1 383 ? -26.172 24.297 20.375 1 97.62 383 ALA B CA 1
ATOM 7148 C C . ALA B 1 383 ? -26.812 24.188 19 1 97.62 383 ALA B C 1
ATOM 7150 O O . ALA B 1 383 ? -26.562 23.219 18.266 1 97.62 383 ALA B O 1
ATOM 7151 N N . LEU B 1 384 ? -27.672 25.078 18.688 1 97.38 384 LEU B N 1
ATOM 7152 C CA . LEU B 1 384 ? -28.266 25.203 17.359 1 97.38 384 LEU B CA 1
ATOM 7153 C C . LEU B 1 384 ? -27.453 26.141 16.469 1 97.38 384 LEU B C 1
ATOM 7155 O O . LEU B 1 384 ? -27.156 27.266 16.875 1 97.38 384 LEU B O 1
ATOM 7159 N N . VAL B 1 385 ? -27.094 25.719 15.281 1 97.5 385 VAL B N 1
ATOM 7160 C CA . VAL B 1 385 ? -26.328 26.5 14.32 1 97.5 385 VAL B CA 1
ATOM 7161 C C . VAL B 1 385 ? -27.219 26.875 13.133 1 97.5 385 VAL B C 1
ATOM 7163 O O . VAL B 1 385 ? -27.844 26.016 12.523 1 97.5 385 VAL B O 1
ATOM 7166 N N . LYS B 1 386 ? -27.25 28.141 12.828 1 97.62 386 LYS B N 1
ATOM 7167 C CA . LYS B 1 386 ? -28.094 28.672 11.766 1 97.62 386 LYS B CA 1
ATOM 7168 C C . LYS B 1 386 ? -27.359 29.703 10.922 1 97.62 386 LYS B C 1
ATOM 7170 O O . LYS B 1 386 ? -26.406 30.328 11.398 1 97.62 386 LYS B O 1
ATOM 7175 N N . CYS B 1 387 ? -27.844 29.812 9.695 1 97.25 387 CYS B N 1
ATOM 7176 C CA . CYS B 1 387 ? -27.344 30.859 8.812 1 97.25 387 CYS B CA 1
ATOM 7177 C C . CYS B 1 387 ? -28.406 31.938 8.602 1 97.25 387 CYS B C 1
ATOM 7179 O O . CYS B 1 387 ? -29.609 31.625 8.562 1 97.25 387 CYS B O 1
ATOM 7181 N N . SER B 1 388 ? -27.969 33.125 8.578 1 97.38 388 SER B N 1
ATOM 7182 C CA . SER B 1 388 ? -28.797 34.281 8.297 1 97.38 388 SER B CA 1
ATOM 7183 C C . SER B 1 388 ? -27.984 35.406 7.668 1 97.38 388 SER B C 1
ATOM 7185 O O . SER B 1 388 ? -26.828 35.219 7.281 1 97.38 388 SER B O 1
ATOM 7187 N N . GLY B 1 389 ? -28.578 36.594 7.492 1 96.06 389 GLY B N 1
ATOM 7188 C CA . GLY B 1 389 ? -27.859 37.719 6.922 1 96.06 389 GLY B CA 1
ATOM 7189 C C . GLY B 1 389 ? -27.656 37.594 5.426 1 96.06 389 GLY B C 1
ATOM 7190 O O . GLY B 1 389 ? -26.547 37.781 4.926 1 96.06 389 GLY B O 1
ATOM 7191 N N . GLY B 1 390 ? -28.531 37.094 4.691 1 95.62 390 GLY B N 1
ATOM 7192 C CA . GLY B 1 390 ? -28.516 36.969 3.24 1 95.62 390 GLY B CA 1
ATOM 7193 C C . GLY B 1 390 ? -28.109 35.594 2.756 1 95.62 390 GLY B C 1
ATOM 7194 O O . GLY B 1 390 ? -28.094 35.344 1.55 1 95.62 390 GLY B O 1
ATOM 7195 N N . CYS B 1 391 ? -27.719 34.812 3.676 1 96.69 391 CYS B N 1
ATOM 7196 C CA . CYS B 1 391 ? -27.344 33.438 3.291 1 96.69 391 CYS B CA 1
ATOM 7197 C C . CYS B 1 391 ? -28.25 32.406 3.977 1 96.69 391 CYS B C 1
ATOM 7199 O O . CYS B 1 391 ? -28.922 32.75 4.953 1 96.69 391 CYS B O 1
ATOM 7201 N N . GLU B 1 392 ? -28.312 31.219 3.33 1 96.25 392 GLU B N 1
ATOM 7202 C CA . GLU B 1 392 ? -29.078 30.094 3.879 1 96.25 392 GLU B CA 1
ATOM 7203 C C . GLU B 1 392 ? -28.234 28.828 3.941 1 96.25 392 GLU B C 1
ATOM 7205 O O . GLU B 1 392 ? -27.422 28.578 3.053 1 96.25 392 GLU B O 1
ATOM 7210 N N . CYS B 1 393 ? -28.406 28.141 5.043 1 94.25 393 CYS B N 1
ATOM 7211 C CA . CYS B 1 393 ? -27.859 26.797 5.188 1 94.25 393 CYS B CA 1
ATOM 7212 C C . CYS B 1 393 ? -28.766 25.922 6.035 1 94.25 393 CYS B C 1
ATOM 7214 O O . CYS B 1 393 ? -29.781 26.391 6.547 1 94.25 393 CYS B O 1
ATOM 7216 N N . GLN B 1 394 ? -28.531 24.656 6.062 1 92.38 394 GLN B N 1
ATOM 7217 C CA . GLN B 1 394 ? -29.344 23.734 6.867 1 92.38 394 GLN B CA 1
ATOM 7218 C C . GLN B 1 394 ? -29.141 24 8.359 1 92.38 394 GLN B C 1
ATOM 7220 O O . GLN B 1 394 ? -28.016 24 8.852 1 92.38 394 GLN B O 1
ATOM 7225 N N . ASP B 1 395 ? -30.281 24.234 9.031 1 94.12 395 ASP B N 1
ATOM 7226 C CA . ASP B 1 395 ? -30.203 24.328 10.492 1 94.12 395 ASP B CA 1
ATOM 7227 C C . ASP B 1 395 ? -29.719 23.016 11.094 1 94.12 395 ASP B C 1
ATOM 7229 O O . ASP B 1 395 ? -30.188 21.938 10.727 1 94.12 395 ASP B O 1
ATOM 7233 N N . THR B 1 396 ? -28.75 23.141 11.992 1 94.81 396 THR B N 1
ATOM 7234 C CA . THR B 1 396 ? -28.156 21.922 12.539 1 94.81 396 THR B CA 1
ATOM 7235 C C . THR B 1 396 ? -28.031 22 14.055 1 94.81 396 THR B C 1
ATOM 7237 O O . THR B 1 396 ? -27.484 22.969 14.586 1 94.81 396 THR B O 1
ATOM 7240 N N . LEU B 1 397 ? -28.594 21.016 14.734 1 94.81 397 LEU B N 1
ATOM 7241 C CA . LEU B 1 397 ? -28.391 20.859 16.172 1 94.81 397 LEU B CA 1
ATOM 7242 C C . LEU B 1 397 ? -27.141 20.016 16.453 1 94.81 397 LEU B C 1
ATOM 7244 O O . LEU B 1 397 ? -27.062 18.875 16.016 1 94.81 397 LEU B O 1
ATOM 7248 N N . VAL B 1 398 ? -26.219 20.641 17.156 1 94.69 398 VAL B N 1
ATOM 7249 C CA . VAL B 1 398 ? -24.969 19.938 17.438 1 94.69 398 VAL B CA 1
ATOM 7250 C C . VAL B 1 398 ? -24.875 19.641 18.938 1 94.69 398 VAL B C 1
ATOM 7252 O O . VAL B 1 398 ? -25.266 20.453 19.766 1 94.69 398 VAL B O 1
ATOM 7255 N N . ASP B 1 399 ? -24.391 18.406 19.203 1 93.69 399 ASP B N 1
ATOM 7256 C CA . ASP B 1 399 ? -24.188 17.984 20.578 1 93.69 399 ASP B CA 1
ATOM 7257 C C . ASP B 1 399 ? -22.703 18 20.938 1 93.69 399 ASP B C 1
ATOM 7259 O O . ASP B 1 399 ? -21.906 17.25 20.344 1 93.69 399 ASP B O 1
ATOM 7263 N N . GLY B 1 400 ? -22.312 18.812 21.922 1 94.31 400 GLY B N 1
ATOM 7264 C CA . GLY B 1 400 ? -20.922 18.875 22.344 1 94.31 400 GLY B CA 1
ATOM 7265 C C . GLY B 1 400 ? -20.516 17.703 23.234 1 94.31 400 GLY B C 1
ATOM 7266 O O . GLY B 1 400 ? -19.344 17.547 23.578 1 94.31 400 GLY B O 1
ATOM 7267 N N . HIS B 1 401 ? -21.5 16.859 23.562 1 93.12 401 HIS B N 1
ATOM 7268 C CA . HIS B 1 401 ? -21.25 15.742 24.469 1 93.12 401 HIS B CA 1
ATOM 7269 C C . HIS B 1 401 ? -21.094 14.438 23.688 1 93.12 401 HIS B C 1
ATOM 7271 O O . HIS B 1 401 ? -21.859 14.18 22.75 1 93.12 401 HIS B O 1
ATOM 7277 N N . HIS B 1 402 ? -20.078 13.703 23.953 1 85.88 402 HIS B N 1
ATOM 7278 C CA . HIS B 1 402 ? -19.984 12.312 23.516 1 85.88 402 HIS B CA 1
ATOM 7279 C C . HIS B 1 402 ? -19.484 11.406 24.641 1 85.88 402 HIS B C 1
ATOM 7281 O O . HIS B 1 402 ? -19.062 11.891 25.688 1 85.88 402 HIS B O 1
ATOM 7287 N N . GLU B 1 403 ? -19.594 10.094 24.469 1 81.69 403 GLU B N 1
ATOM 7288 C CA . GLU B 1 403 ? -19.328 9.141 25.531 1 81.69 403 GLU B CA 1
ATOM 7289 C C . GLU B 1 403 ? -17.844 8.75 25.562 1 81.69 403 GLU B C 1
ATOM 7291 O O . GLU B 1 403 ? -17.375 8.172 26.547 1 81.69 403 GLU B O 1
ATOM 7296 N N . LEU B 1 404 ? -17.172 9.141 24.578 1 73.31 404 LEU B N 1
ATOM 7297 C CA . LEU B 1 404 ? -15.75 8.82 24.547 1 73.31 404 LEU B CA 1
ATOM 7298 C C . LEU B 1 404 ? -14.977 9.672 25.547 1 73.31 404 LEU B C 1
ATOM 7300 O O . LEU B 1 404 ? -15.18 10.891 25.609 1 73.31 404 LEU B O 1
ATOM 7304 N N . ARG B 1 405 ? -14.234 9.117 26.406 1 72.75 405 ARG B N 1
ATOM 7305 C CA . ARG B 1 405 ? -13.492 9.844 27.422 1 72.75 405 ARG B CA 1
ATOM 7306 C C . ARG B 1 405 ? -12.312 10.602 26.812 1 72.75 405 ARG B C 1
ATOM 7308 O O . ARG B 1 405 ? -11.164 10.406 27.219 1 72.75 405 ARG B O 1
ATOM 7315 N N . GLN B 1 406 ? -12.641 11.383 25.875 1 74.31 406 GLN B N 1
ATOM 7316 C CA . GLN B 1 406 ? -11.68 12.234 25.188 1 74.31 406 GLN B CA 1
ATOM 7317 C C . GLN B 1 406 ? -12.305 13.578 24.812 1 74.31 406 GLN B C 1
ATOM 7319 O O . GLN B 1 406 ? -13.523 13.672 24.609 1 74.31 406 GLN B O 1
ATOM 7324 N N . SER B 1 407 ? -11.516 14.617 24.922 1 80.31 407 SER B N 1
ATOM 7325 C CA . SER B 1 407 ? -11.891 15.938 24.422 1 80.31 407 SER B CA 1
ATOM 7326 C C . SER B 1 407 ? -11.289 16.203 23.047 1 80.31 407 SER B C 1
ATOM 7328 O O . SER B 1 407 ? -10.07 16.203 22.875 1 80.31 407 SER B O 1
ATOM 7330 N N . THR B 1 408 ? -12.133 16.312 22.094 1 80.25 408 THR B N 1
ATOM 7331 C CA . THR B 1 408 ? -11.648 16.469 20.719 1 80.25 408 THR B CA 1
ATOM 7332 C C . THR B 1 408 ? -12.445 17.547 19.984 1 80.25 408 THR B C 1
ATOM 7334 O O . THR B 1 408 ? -13.617 17.781 20.297 1 80.25 408 THR B O 1
ATOM 7337 N N . ILE B 1 409 ? -11.805 18.25 19.141 1 82.62 409 ILE B N 1
ATOM 7338 C CA . ILE B 1 409 ? -12.461 19.25 18.297 1 82.62 409 ILE B CA 1
ATOM 7339 C C . ILE B 1 409 ? -13.133 18.578 17.109 1 82.62 409 ILE B C 1
ATOM 7341 O O . ILE B 1 409 ? -12.547 17.703 16.469 1 82.62 409 ILE B O 1
ATOM 7345 N N . PHE B 1 410 ? -14.328 18.922 16.859 1 84.31 410 PHE B N 1
ATOM 7346 C CA . PHE B 1 410 ? -15.094 18.453 15.719 1 84.31 410 PHE B CA 1
ATOM 7347 C C . PHE B 1 410 ? -15.344 19.594 14.734 1 84.31 410 PHE B C 1
ATOM 7349 O O . PHE B 1 410 ? -15.32 20.766 15.117 1 84.31 410 PHE B O 1
ATOM 7356 N N . LEU B 1 411 ? -15.547 19.234 13.508 1 85 411 LEU B N 1
ATOM 7357 C CA . LEU B 1 411 ? -15.875 20.203 12.477 1 85 411 LEU B CA 1
ATOM 7358 C C . LEU B 1 411 ? -17.297 19.969 11.953 1 85 411 LEU B C 1
ATOM 7360 O O . LEU B 1 411 ? -17.609 18.891 11.445 1 85 411 LEU B O 1
ATOM 7364 N N . LEU B 1 412 ? -18.125 20.922 12.109 1 88.69 412 LEU B N 1
ATOM 7365 C CA . LEU B 1 412 ? -19.438 20.922 11.484 1 88.69 412 LEU B CA 1
ATOM 7366 C C . LEU B 1 412 ? -19.375 21.547 10.102 1 88.69 412 LEU B C 1
ATOM 7368 O O . LEU B 1 412 ? -18.938 22.688 9.945 1 88.69 412 LEU B O 1
ATOM 7372 N N . ARG B 1 413 ? -19.781 20.812 9.164 1 88.5 413 ARG B N 1
ATOM 7373 C CA . ARG B 1 413 ? -19.781 21.328 7.801 1 88.5 413 ARG B CA 1
ATOM 7374 C C . ARG B 1 413 ? -21.094 22.047 7.492 1 88.5 413 ARG B C 1
ATOM 7376 O O . ARG B 1 413 ? -22.172 21.484 7.699 1 88.5 413 ARG B O 1
ATOM 7383 N N . LEU B 1 414 ? -20.906 23.266 7.016 1 91.62 414 LEU B N 1
ATOM 7384 C CA . LEU B 1 414 ? -22.031 24.094 6.562 1 91.62 414 LEU B CA 1
ATOM 7385 C C . LEU B 1 414 ? -21.844 24.484 5.098 1 91.62 414 LEU B C 1
ATOM 7387 O O . LEU B 1 414 ? -20.719 24.594 4.609 1 91.62 414 LEU B O 1
ATOM 7391 N N . TYR B 1 415 ? -22.938 24.578 4.395 1 91.25 415 TYR B N 1
ATOM 7392 C CA . TYR B 1 415 ? -22.906 25 2.998 1 91.25 415 TYR B CA 1
ATOM 7393 C C . TYR B 1 415 ? -23.812 26.203 2.764 1 91.25 415 TYR B C 1
ATOM 7395 O O . TYR B 1 415 ? -24.812 26.094 2.043 1 91.25 415 TYR B O 1
ATOM 7403 N N . PRO B 1 416 ? -23.406 27.281 3.275 1 94.62 416 PRO B N 1
ATOM 7404 C CA . PRO B 1 416 ? -24.25 28.469 3.094 1 94.62 416 PRO B CA 1
ATOM 7405 C C . PRO B 1 416 ? -24.266 28.969 1.649 1 94.62 416 PRO B C 1
ATOM 7407 O O . PRO B 1 416 ? -23.297 28.766 0.916 1 94.62 416 PRO B O 1
ATOM 7410 N N . THR B 1 417 ? -25.391 29.562 1.303 1 94.5 417 THR B N 1
ATOM 7411 C CA . THR B 1 417 ? -25.469 30.25 0.022 1 94.5 417 THR B CA 1
ATOM 7412 C C . THR B 1 417 ? -24.594 31.5 0.037 1 94.5 417 THR B C 1
ATOM 7414 O O . THR B 1 417 ? -24.078 31.891 1.086 1 94.5 417 THR B O 1
ATOM 7417 N N . GLN B 1 418 ? -24.406 32.094 -1.155 1 94.19 418 GLN B N 1
ATOM 7418 C CA . GLN B 1 418 ? -23.5 33.219 -1.307 1 94.19 418 GLN B CA 1
ATOM 7419 C C . GLN B 1 418 ? -24.109 34.5 -0.711 1 94.19 418 GLN B C 1
ATOM 7421 O O . GLN B 1 418 ? -25.266 34.812 -0.954 1 94.19 418 GLN B O 1
ATOM 7426 N N . ALA B 1 419 ? -23.359 35.156 0.094 1 96.31 419 ALA B N 1
ATOM 7427 C CA . ALA B 1 419 ? -23.703 36.469 0.656 1 96.31 419 ALA B CA 1
ATOM 7428 C C . ALA B 1 419 ? -22.453 37.219 1.082 1 96.31 419 ALA B C 1
ATOM 7430 O O . ALA B 1 419 ? -21.5 36.625 1.601 1 96.31 419 ALA B O 1
ATOM 7431 N N . PRO B 1 420 ? -22.5 38.5 0.883 1 94.69 420 PRO B N 1
ATOM 7432 C CA . PRO B 1 420 ? -21.328 39.281 1.287 1 94.69 420 PRO B CA 1
ATOM 7433 C C . PRO B 1 420 ? -21.125 39.312 2.799 1 94.69 420 PRO B C 1
ATOM 7435 O O . PRO B 1 420 ? -20 39.5 3.27 1 94.69 420 PRO B O 1
ATOM 7438 N N . ALA B 1 421 ? -22.219 39.156 3.525 1 96.5 421 ALA B N 1
ATOM 7439 C CA . ALA B 1 421 ? -22.141 39.156 4.984 1 96.5 421 ALA B CA 1
ATOM 7440 C C . ALA B 1 421 ? -23.031 38.062 5.578 1 96.5 421 ALA B C 1
ATOM 7442 O O . ALA B 1 421 ? -24 38.344 6.285 1 96.5 421 ALA B O 1
ATOM 7443 N N . CYS B 1 422 ? -22.625 36.844 5.336 1 97.44 422 CYS B N 1
ATOM 7444 C CA . CYS B 1 422 ? -23.344 35.688 5.871 1 97.44 422 CYS B CA 1
ATOM 7445 C C . CYS B 1 422 ? -23.125 35.562 7.375 1 97.44 422 CYS B C 1
ATOM 7447 O O . CYS B 1 422 ? -22 35.531 7.852 1 97.44 422 CYS B O 1
ATOM 7449 N N . ARG B 1 423 ? -24.188 35.469 8.094 1 98.25 423 ARG B N 1
ATOM 7450 C CA . ARG B 1 423 ? -24.141 35.344 9.547 1 98.25 423 ARG B CA 1
ATOM 7451 C C . ARG B 1 423 ? -24.406 33.906 9.977 1 98.25 423 ARG B C 1
ATOM 7453 O O . ARG B 1 423 ? -25.438 33.344 9.641 1 98.25 423 ARG B O 1
ATOM 7460 N N . ILE B 1 424 ? -23.484 33.312 10.672 1 97.94 424 ILE B N 1
ATOM 7461 C CA . ILE B 1 424 ? -23.641 31.984 11.273 1 97.94 424 ILE B CA 1
ATOM 7462 C C . ILE B 1 424 ? -23.812 32.125 12.789 1 97.94 424 ILE B C 1
ATOM 7464 O O . ILE B 1 424 ? -22.891 32.594 13.477 1 97.94 424 ILE B O 1
ATOM 7468 N N . SER B 1 425 ? -24.906 31.75 13.258 1 98.44 425 SER B N 1
ATOM 7469 C CA . SER B 1 425 ? -25.203 31.891 14.68 1 98.44 425 SER B CA 1
ATOM 7470 C C . SER B 1 425 ? -25.141 30.547 15.391 1 98.44 425 SER B C 1
ATOM 7472 O O . SER B 1 425 ? -25.562 29.516 14.844 1 98.44 425 SER B O 1
ATOM 7474 N N . VAL B 1 426 ? -24.531 30.5 16.531 1 98.38 426 VAL B N 1
ATOM 7475 C CA . VAL B 1 426 ? -24.469 29.344 17.438 1 98.38 426 VAL B CA 1
ATOM 7476 C C . VAL B 1 426 ? -25.188 29.672 18.75 1 98.38 426 VAL B C 1
ATOM 7478 O O . VAL B 1 426 ? -24.688 30.469 19.547 1 98.38 426 VAL B O 1
ATOM 7481 N N . THR B 1 427 ? -26.266 29.031 19 1 98.44 427 THR B N 1
ATOM 7482 C CA . THR B 1 427 ? -27.062 29.328 20.172 1 98.44 427 THR B CA 1
ATOM 7483 C C . THR B 1 427 ? -27.172 28.109 21.078 1 98.44 427 THR B C 1
ATOM 7485 O O . THR B 1 427 ? -27.672 27.047 20.672 1 98.44 427 THR B O 1
ATOM 7488 N N . VAL B 1 428 ? -26.797 28.297 22.297 1 98.38 428 VAL B N 1
ATOM 7489 C CA . VAL B 1 428 ? -26.844 27.188 23.25 1 98.38 428 VAL B CA 1
ATOM 7490 C C . VAL B 1 428 ? -28.281 26.859 23.609 1 98.38 428 VAL B C 1
ATOM 7492 O O . VAL B 1 428 ? -29.062 27.766 23.906 1 98.38 428 VAL B O 1
ATOM 7495 N N . GLN B 1 429 ? -28.562 25.609 23.609 1 97.44 429 GLN B N 1
ATOM 7496 C CA . GLN B 1 429 ? -29.922 25.141 23.859 1 97.44 429 GLN B CA 1
ATOM 7497 C C . GLN B 1 429 ? -30.094 24.672 25.312 1 97.44 429 GLN B C 1
ATOM 7499 O O . GLN B 1 429 ? -29.109 24.438 26 1 97.44 429 GLN B O 1
ATOM 7504 N N . SER B 1 430 ? -31.391 24.578 25.672 1 96.94 430 SER B N 1
ATOM 7505 C CA . SER B 1 430 ? -31.688 24.109 27.031 1 96.94 430 SER B CA 1
ATOM 7506 C C . SER B 1 430 ? -31.547 22.594 27.141 1 96.94 430 SER B C 1
ATOM 7508 O O . SER B 1 430 ? -31.281 22.078 28.219 1 96.94 430 SER B O 1
ATOM 7510 N N . GLU B 1 431 ? -31.766 21.938 26.047 1 95.06 431 GLU B N 1
ATOM 7511 C CA . GLU B 1 431 ? -31.594 20.484 26.016 1 95.06 431 GLU B CA 1
ATOM 7512 C C . GLU B 1 431 ? -30.141 20.094 26.188 1 95.06 431 GLU B C 1
ATOM 7514 O O . GLU B 1 431 ? -29.25 20.75 25.641 1 95.06 431 GLU B O 1
ATOM 7519 N N . SER B 1 432 ? -29.906 19.047 27.016 1 94.38 432 SER B N 1
ATOM 7520 C CA . SER B 1 432 ? -28.562 18.562 27.25 1 94.38 432 SER B CA 1
ATOM 7521 C C . SER B 1 432 ? -28.562 17.078 27.609 1 94.38 432 SER B C 1
ATOM 7523 O O . SER B 1 432 ? -29.422 16.609 28.359 1 94.38 432 SER B O 1
ATOM 7525 N N . ARG B 1 433 ? -27.641 16.281 27 1 93 433 ARG B N 1
ATOM 7526 C CA . ARG B 1 433 ? -27.516 14.875 27.328 1 93 433 ARG B CA 1
ATOM 7527 C C . ARG B 1 433 ? -26.578 14.664 28.516 1 93 433 ARG B C 1
ATOM 7529 O O . ARG B 1 433 ? -26.75 13.703 29.266 1 93 433 ARG B O 1
ATOM 7536 N N . SER B 1 434 ? -25.656 15.57 28.75 1 92.62 434 SER B N 1
ATOM 7537 C CA . SER B 1 434 ? -24.656 15.445 29.812 1 92.62 434 SER B CA 1
ATOM 7538 C C . SER B 1 434 ? -25.141 16.109 31.094 1 92.62 434 SER B C 1
ATOM 7540 O O . SER B 1 434 ? -24.562 15.898 32.156 1 92.62 434 SER B O 1
ATOM 7542 N N . GLY B 1 435 ? -26.172 16.875 31.078 1 92.62 435 GLY B N 1
ATOM 7543 C CA . GLY B 1 435 ? -26.609 17.688 32.188 1 92.62 435 GLY B CA 1
ATOM 7544 C C . GLY B 1 435 ? -25.953 19.047 32.219 1 92.62 435 GLY B C 1
ATOM 7545 O O . GLY B 1 435 ? -26.438 19.953 32.906 1 92.62 435 GLY B O 1
ATOM 7546 N N . GLY B 1 436 ? -24.875 19.219 31.531 1 96.19 436 GLY B N 1
ATOM 7547 C CA . GLY B 1 436 ? -24.188 20.5 31.438 1 96.19 436 GLY B CA 1
ATOM 7548 C C . GLY B 1 436 ? -24.547 21.281 30.188 1 96.19 436 GLY B C 1
ATOM 7549 O O . GLY B 1 436 ? -25.203 20.75 29.281 1 96.19 436 GLY B O 1
ATOM 7550 N N . HIS B 1 437 ? -24.125 22.578 30.125 1 97.62 437 HIS B N 1
ATOM 7551 C CA . HIS B 1 437 ? -24.484 23.438 29 1 97.62 437 HIS B CA 1
ATOM 7552 C C . HIS B 1 437 ? -23.266 24.172 28.453 1 97.62 437 HIS B C 1
ATOM 7554 O O . HIS B 1 437 ? -23.391 25.094 27.641 1 97.62 437 HIS B O 1
ATOM 7560 N N . LYS B 1 438 ? -22.141 23.75 28.875 1 97.94 438 LYS B N 1
ATOM 7561 C CA . LYS B 1 438 ? -20.938 24.359 28.312 1 97.94 438 LYS B CA 1
ATOM 7562 C C . LYS B 1 438 ? -20.828 24.094 26.812 1 97.94 438 LYS B C 1
ATOM 7564 O O . LYS B 1 438 ? -21.125 22.984 26.359 1 97.94 438 LYS B O 1
ATOM 7569 N N . PHE B 1 439 ? -20.547 25.047 26.078 1 97.81 439 PHE B N 1
ATOM 7570 C CA . PHE B 1 439 ? -20.266 24.906 24.656 1 97.81 439 PHE B CA 1
ATOM 7571 C C . PHE B 1 439 ? -19.078 25.75 24.25 1 97.81 439 PHE B C 1
ATOM 7573 O O . PHE B 1 439 ? -18.906 26.875 24.719 1 97.81 439 PHE B O 1
ATOM 7580 N N . LYS B 1 440 ? -18.25 25.203 23.438 1 97.31 440 LYS B N 1
ATOM 7581 C CA . LYS B 1 440 ? -17.031 25.875 23.031 1 97.31 440 LYS B CA 1
ATOM 7582 C C . LYS B 1 440 ? -16.859 25.844 21.516 1 97.31 440 LYS B C 1
ATOM 7584 O O . LYS B 1 440 ? -16.922 24.766 20.906 1 97.31 440 LYS B O 1
ATOM 7589 N N . VAL B 1 441 ? -16.75 27.016 20.938 1 97.19 441 VAL B N 1
ATOM 7590 C CA . VAL B 1 441 ? -16.422 27.156 19.531 1 97.19 441 VAL B CA 1
ATOM 7591 C C . VAL B 1 441 ? -14.984 27.656 19.375 1 97.19 441 VAL B C 1
ATOM 7593 O O . VAL B 1 441 ? -14.602 28.656 20 1 97.19 441 VAL B O 1
ATOM 7596 N N . THR B 1 442 ? -14.234 26.938 18.547 1 94.56 442 THR B N 1
ATOM 7597 C CA . THR B 1 442 ? -12.805 27.219 18.562 1 94.56 442 THR B CA 1
ATOM 7598 C C . THR B 1 442 ? -12.383 27.906 17.266 1 94.56 442 THR B C 1
ATOM 7600 O O . THR B 1 442 ? -11.273 28.438 17.156 1 94.56 442 THR B O 1
ATOM 7603 N N . GLY B 1 443 ? -13.203 27.891 16.266 1 95 443 GLY B N 1
ATOM 7604 C CA . GLY B 1 443 ? -12.828 28.547 15.016 1 95 443 GLY B CA 1
ATOM 7605 C C . GLY B 1 443 ? -13.773 28.234 13.875 1 95 443 GLY B C 1
ATOM 7606 O O . GLY B 1 443 ? -14.773 27.531 14.055 1 95 443 GLY B O 1
ATOM 7607 N N . VAL B 1 444 ? -13.523 28.891 12.75 1 95.56 444 VAL B N 1
ATOM 7608 C CA . VAL B 1 444 ? -14.281 28.656 11.523 1 95.56 444 VAL B CA 1
ATOM 7609 C C . VAL B 1 444 ? -13.328 28.656 10.328 1 95.56 444 VAL B C 1
ATOM 7611 O O . VAL B 1 444 ? -12.359 29.406 10.289 1 95.56 444 VAL B O 1
ATOM 7614 N N . MET B 1 445 ? -13.547 27.734 9.445 1 93.94 445 MET B N 1
ATOM 7615 C CA . MET B 1 445 ? -12.812 27.641 8.188 1 93.94 445 MET B CA 1
ATOM 7616 C C . MET B 1 445 ? -13.766 27.688 7 1 93.94 445 MET B C 1
ATOM 7618 O O . MET B 1 445 ? -14.93 27.297 7.121 1 93.94 445 MET B O 1
ATOM 7622 N N . ALA B 1 446 ? -13.289 28.234 5.922 1 93.25 446 ALA B N 1
ATOM 7623 C CA . ALA B 1 446 ? -14.109 28.297 4.715 1 93.25 446 ALA B CA 1
ATOM 7624 C C . ALA B 1 446 ? -13.242 28.156 3.463 1 93.25 446 ALA B C 1
ATOM 7626 O O . ALA B 1 446 ? -12.047 28.453 3.484 1 93.25 446 ALA B O 1
ATOM 7627 N N . ASN B 1 447 ? -13.805 27.578 2.418 1 91.19 447 ASN B N 1
ATOM 7628 C CA . ASN B 1 447 ? -13.117 27.469 1.135 1 91.19 447 ASN B CA 1
ATOM 7629 C C . ASN B 1 447 ? -14.109 27.312 -0.019 1 91.19 447 ASN B C 1
ATOM 7631 O O . ASN B 1 447 ? -15.312 27.156 0.204 1 91.19 447 ASN B O 1
ATOM 7635 N N . GLU B 1 448 ? -13.586 27.547 -1.27 1 88.19 448 GLU B N 1
ATOM 7636 C CA . GLU B 1 448 ? -14.328 27.297 -2.506 1 88.19 448 GLU B CA 1
ATOM 7637 C C . GLU B 1 448 ? -13.836 26.031 -3.203 1 88.19 448 GLU B C 1
ATOM 7639 O O . GLU B 1 448 ? -12.633 25.828 -3.363 1 88.19 448 GLU B O 1
ATOM 7644 N N . PHE B 1 449 ? -14.75 25.188 -3.604 1 82.19 449 PHE B N 1
ATOM 7645 C CA . PHE B 1 449 ? -14.406 24.094 -4.504 1 82.19 449 PHE B CA 1
ATOM 7646 C C . PHE B 1 449 ? -14.328 24.578 -5.945 1 82.19 449 PHE B C 1
ATOM 7648 O O . PHE B 1 449 ? -15.109 25.438 -6.355 1 82.19 449 PHE B O 1
ATOM 7655 N N . ARG B 1 450 ? -13.336 24.391 -6.816 1 72.38 450 ARG B N 1
ATOM 7656 C CA . ARG B 1 450 ? -13.141 24.891 -8.18 1 72.38 450 ARG B CA 1
ATOM 7657 C C . ARG B 1 450 ? -14.273 24.438 -9.094 1 72.38 450 ARG B C 1
ATOM 7659 O O . ARG B 1 450 ? -14.719 25.188 -9.961 1 72.38 450 ARG B O 1
ATOM 7666 N N . SER B 1 451 ? -14.484 23.5 -9.859 1 59.34 451 SER B N 1
ATOM 7667 C CA . SER B 1 451 ? -15.508 23.125 -10.82 1 59.34 451 SER B CA 1
ATOM 7668 C C . SER B 1 451 ? -16.5 22.141 -10.219 1 59.34 451 SER B C 1
ATOM 7670 O O . SER B 1 451 ? -16.219 21.516 -9.195 1 59.34 451 SER B O 1
ATOM 7672 N N . ARG B 1 452 ? -17.844 22.438 -10.812 1 50.5 452 ARG B N 1
ATOM 7673 C CA . ARG B 1 452 ? -18.906 21.453 -10.617 1 50.5 452 ARG B CA 1
ATOM 7674 C C . ARG B 1 452 ? -18.391 20.047 -10.859 1 50.5 452 ARG B C 1
ATOM 7676 O O . ARG B 1 452 ? -19.156 19.078 -10.781 1 50.5 452 ARG B O 1
ATOM 7683 N N . GLY B 1 453 ? -17.438 19.953 -11.797 1 41.97 453 GLY B N 1
ATOM 7684 C CA . GLY B 1 453 ? -17.406 18.719 -12.555 1 41.97 453 GLY B CA 1
ATOM 7685 C C . GLY B 1 453 ? -17.844 17.516 -11.75 1 41.97 453 GLY B C 1
ATOM 7686 O O . GLY B 1 453 ? -18.484 17.656 -10.703 1 41.97 453 GLY B O 1
ATOM 7687 N N . GLU B 1 454 ? -17.141 16.297 -11.891 1 38.94 454 GLU B N 1
ATOM 7688 C CA . GLU B 1 454 ? -17.766 14.992 -11.781 1 38.94 454 GLU B CA 1
ATOM 7689 C C . GLU B 1 454 ? -18.562 14.867 -10.477 1 38.94 454 GLU B C 1
ATOM 7691 O O . GLU B 1 454 ? -19.719 14.469 -10.484 1 38.94 454 GLU B O 1
ATOM 7696 N N . HIS B 1 455 ? -17.984 14.328 -9.367 1 38.56 455 HIS B N 1
ATOM 7697 C CA . HIS B 1 455 ? -18.734 13.758 -8.25 1 38.56 455 HIS B CA 1
ATOM 7698 C C . HIS B 1 455 ? -19.156 14.844 -7.262 1 38.56 455 HIS B C 1
ATOM 7700 O O . HIS B 1 455 ? -19.156 14.625 -6.051 1 38.56 455 HIS B O 1
ATOM 7706 N N . GLN B 1 456 ? -19.344 15.953 -7.668 1 38.47 456 GLN B N 1
ATOM 7707 C CA . GLN B 1 456 ? -19.906 16.875 -6.695 1 38.47 456 GLN B CA 1
ATOM 7708 C C . GLN B 1 456 ? -21.094 16.25 -5.957 1 38.47 456 GLN B C 1
ATOM 7710 O O . GLN B 1 456 ? -21.469 16.719 -4.875 1 38.47 456 GLN B O 1
ATOM 7715 N N . HIS B 1 457 ? -22 15.727 -6.836 1 37.62 457 HIS B N 1
ATOM 7716 C CA . HIS B 1 457 ? -23.125 15.188 -6.07 1 37.62 457 HIS B CA 1
ATOM 7717 C C . HIS B 1 457 ? -22.641 14.484 -4.805 1 37.62 457 HIS B C 1
ATOM 7719 O O . HIS B 1 457 ? -23.359 14.438 -3.805 1 37.62 457 HIS B O 1
ATOM 7725 N N . ASP B 1 458 ? -21.578 13.617 -5.02 1 36.97 458 ASP B N 1
ATOM 7726 C CA . ASP B 1 458 ? -21.344 12.609 -3.99 1 36.97 458 ASP B CA 1
ATOM 7727 C C . ASP B 1 458 ? -20.703 13.227 -2.75 1 36.97 458 ASP B C 1
ATOM 7729 O O . ASP B 1 458 ? -20.781 12.664 -1.657 1 36.97 458 ASP B O 1
ATOM 7733 N N . GLU B 1 459 ? -19.891 14.211 -2.938 1 38.91 459 GLU B N 1
ATOM 7734 C CA . GLU B 1 459 ? -19.25 14.672 -1.711 1 38.91 459 GLU B CA 1
ATOM 7735 C C . GLU B 1 459 ? -20.219 15.484 -0.859 1 38.91 459 GLU B C 1
ATOM 7737 O O . GLU B 1 459 ? -20.031 15.617 0.352 1 38.91 459 GLU B O 1
ATOM 7742 N N . HIS B 1 460 ? -21.047 16.25 -1.444 1 36.97 460 HIS B N 1
ATOM 7743 C CA . HIS B 1 460 ? -22.016 16.906 -0.585 1 36.97 460 HIS B CA 1
ATOM 7744 C C . HIS B 1 460 ? -22.797 15.898 0.24 1 36.97 460 HIS B C 1
ATOM 7746 O O . HIS B 1 460 ? -23.281 16.219 1.327 1 36.97 460 HIS B O 1
ATOM 7752 N N . GLU B 1 461 ? -23.422 14.914 -0.477 1 36.5 461 GLU B N 1
ATOM 7753 C CA . GLU B 1 461 ? -24.438 14.117 0.211 1 36.5 461 GLU B CA 1
ATOM 7754 C C . GLU B 1 461 ? -23.828 13.336 1.373 1 36.5 461 GLU B C 1
ATOM 7756 O O . GLU B 1 461 ? -24.469 13.156 2.41 1 36.5 461 GLU B O 1
ATOM 7761 N N . GLU B 1 462 ? -22.797 12.469 1.097 1 36.78 462 GLU B N 1
ATOM 7762 C CA . GLU B 1 462 ? -22.562 11.508 2.17 1 36.78 462 GLU B CA 1
ATOM 7763 C C . GLU B 1 462 ? -21.656 12.094 3.248 1 36.78 462 GLU B C 1
ATOM 7765 O O . GLU B 1 462 ? -21.078 11.352 4.055 1 36.78 462 GLU B O 1
ATOM 7770 N N . LEU B 1 463 ? -21.094 13.164 3.043 1 37.47 463 LEU B N 1
ATOM 7771 C CA . LEU B 1 463 ? -20.266 13.547 4.191 1 37.47 463 LEU B CA 1
ATOM 7772 C C . LEU B 1 463 ? -21.094 13.508 5.477 1 37.47 463 LEU B C 1
ATOM 7774 O O . LEU B 1 463 ? -22.188 14.078 5.539 1 37.47 463 LEU B O 1
ATOM 7778 N N . ASN B 1 464 ? -20.984 12.602 6.133 1 42.16 464 ASN B N 1
ATOM 7779 C CA . ASN B 1 464 ? -21.531 12.656 7.48 1 42.16 464 ASN B CA 1
ATOM 7780 C C . ASN B 1 464 ? -21.469 14.07 8.047 1 42.16 464 ASN B C 1
ATOM 7782 O O . ASN B 1 464 ? -20.422 14.727 8 1 42.16 464 ASN B O 1
ATOM 7786 N N . LYS B 1 465 ? -22.547 14.867 8.164 1 47.62 465 LYS B N 1
ATOM 7787 C CA . LYS B 1 465 ? -22.734 16.219 8.695 1 47.62 465 LYS B CA 1
ATOM 7788 C C . LYS B 1 465 ? -21.703 16.547 9.773 1 47.62 465 LYS B C 1
ATOM 7790 O O . LYS B 1 465 ? -21.297 17.688 9.922 1 47.62 465 LYS B O 1
ATOM 7795 N N . GLU B 1 466 ? -21.312 15.641 10.523 1 41.16 466 GLU B N 1
ATOM 7796 C CA . GLU B 1 466 ? -20.328 15.875 11.586 1 41.16 466 GLU B CA 1
ATOM 7797 C C . GLU B 1 466 ? -19.094 15.023 11.391 1 41.16 466 GLU B C 1
ATOM 7799 O O . GLU B 1 466 ? -19.188 13.82 11.117 1 41.16 466 GLU B O 1
ATOM 7804 N N . GLU B 1 467 ? -18.078 15.539 10.797 1 43.97 467 GLU B N 1
ATOM 7805 C CA . GLU B 1 467 ? -16.828 14.781 10.742 1 43.97 467 GLU B CA 1
ATOM 7806 C C . GLU B 1 467 ? -16.047 14.938 12.039 1 43.97 467 GLU B C 1
ATOM 7808 O O . GLU B 1 467 ? -15.906 16.047 12.562 1 43.97 467 GLU B O 1
ATOM 7813 N N . TRP B 1 468 ? -15.883 13.812 12.633 1 37.12 468 TRP B N 1
ATOM 7814 C CA . TRP B 1 468 ? -14.961 13.734 13.758 1 37.12 468 TRP B CA 1
ATOM 7815 C C . TRP B 1 468 ? -13.562 14.18 13.344 1 37.12 468 TRP B C 1
ATOM 7817 O O . TRP B 1 468 ? -12.977 13.625 12.406 1 37.12 468 TRP B O 1
ATOM 7827 N N . LEU B 1 469 ? -13.406 15.352 13.336 1 36.41 469 LEU B N 1
ATOM 7828 C CA . LEU B 1 469 ? -12.07 15.766 12.922 1 36.41 469 LEU B CA 1
ATOM 7829 C C . LEU B 1 469 ? -11 15.062 13.742 1 36.41 469 LEU B C 1
ATOM 7831 O O . LEU B 1 469 ? -9.828 15.023 13.352 1 36.41 469 LEU B O 1
ATOM 7835 N N . GLY B 1 470 ? -11.172 14.977 15.156 1 36 470 GLY B N 1
ATOM 7836 C CA . GLY B 1 470 ? -10.109 14.828 16.141 1 36 470 GLY B CA 1
ATOM 7837 C C . GLY B 1 470 ? -10.352 13.695 17.109 1 36 470 GLY B C 1
ATOM 7838 O O . GLY B 1 470 ? -11.477 13.211 17.234 1 36 470 GLY B O 1
ATOM 7839 N N . GLY B 1 471 ? -9.453 12.805 17.391 1 35.06 471 GLY B N 1
ATOM 7840 C CA . GLY B 1 471 ? -9.141 11.93 18.5 1 35.06 471 GLY B CA 1
ATOM 7841 C C . GLY B 1 471 ? -9.109 10.461 18.125 1 35.06 471 GLY B C 1
ATOM 7842 O O . GLY B 1 471 ? -9.516 10.094 17.016 1 35.06 471 GLY B O 1
ATOM 7843 N N . VAL B 1 472 ? -8.086 9.891 18.719 1 32.09 472 VAL B N 1
ATOM 7844 C CA . VAL B 1 472 ? -7.984 8.438 18.625 1 32.09 472 VAL B CA 1
ATOM 7845 C C . VAL B 1 472 ? -9.383 7.816 18.656 1 32.09 472 VAL B C 1
ATOM 7847 O O . VAL B 1 472 ? -10.086 7.914 19.656 1 32.09 472 VAL B O 1
ATOM 7850 N N . ASN B 1 473 ? -10.07 8.07 17.672 1 31.02 473 ASN B N 1
ATOM 7851 C CA . ASN B 1 473 ? -11.344 7.352 17.656 1 31.02 473 ASN B CA 1
ATOM 7852 C C . ASN B 1 473 ? -11.188 5.918 18.156 1 31.02 473 ASN B C 1
ATOM 7854 O O . ASN B 1 473 ? -10.586 5.082 17.484 1 31.02 473 ASN B O 1
ATOM 7858 N N . LYS B 1 474 ? -11.102 5.781 19.406 1 31.5 474 LYS B N 1
ATOM 7859 C CA . LYS B 1 474 ? -11.258 4.406 19.875 1 31.5 474 LYS B CA 1
ATOM 7860 C C . LYS B 1 474 ? -12.523 3.773 19.297 1 31.5 474 LYS B C 1
ATOM 7862 O O . LYS B 1 474 ? -13.547 4.441 19.172 1 31.5 474 LYS B O 1
ATOM 7867 N N . GLY B 1 475 ? -12.438 3.061 18.297 1 27.83 475 GLY B N 1
ATOM 7868 C CA . GLY B 1 475 ? -13.578 2.318 17.781 1 27.83 475 GLY B CA 1
ATOM 7869 C C . GLY B 1 475 ? -14.797 2.406 18.688 1 27.83 475 GLY B C 1
ATOM 7870 O O . GLY B 1 475 ? -14.672 2.604 19.891 1 27.83 475 GLY B O 1
ATOM 7871 N N . GLU B 1 476 ? -15.938 2.707 18.281 1 28.17 476 GLU B N 1
ATOM 7872 C CA . GLU B 1 476 ? -17.234 2.773 18.938 1 28.17 476 GLU B CA 1
ATOM 7873 C C . GLU B 1 476 ? -17.266 1.903 20.203 1 28.17 476 GLU B C 1
ATOM 7875 O O . GLU B 1 476 ? -16.391 1.066 20.391 1 28.17 476 GLU B O 1
ATOM 7880 N N . GLY B 1 477 ? -18.609 1.617 20.844 1 27.67 477 GLY B N 1
ATOM 7881 C CA . GLY B 1 477 ? -19.453 1.215 21.953 1 27.67 477 GLY B CA 1
ATOM 7882 C C . GLY B 1 477 ? -19.188 -0.203 22.422 1 27.67 477 GLY B C 1
ATOM 7883 O O . GLY B 1 477 ? -19.844 -0.697 23.344 1 27.67 477 GLY B O 1
ATOM 7884 N N . GLU B 1 478 ? -18.594 -0.975 21.578 1 27.84 478 GLU B N 1
ATOM 7885 C CA . GLU B 1 478 ? -18.641 -2.256 22.281 1 27.84 478 GLU B CA 1
ATOM 7886 C C . GLU B 1 478 ? -17.641 -2.283 23.438 1 27.84 478 GLU B C 1
ATOM 7888 O O . GLU B 1 478 ? -17.625 -3.232 24.234 1 27.84 478 GLU B O 1
ATOM 7893 N N . LEU B 1 479 ? -16.844 -1.223 23.5 1 25 479 LEU B N 1
ATOM 7894 C CA . LEU B 1 479 ? -15.883 -1.273 24.594 1 25 479 LEU B CA 1
ATOM 7895 C C . LEU B 1 479 ? -16.5 -0.778 25.906 1 25 479 LEU B C 1
ATOM 7897 O O . LEU B 1 479 ? -15.891 -0.896 26.969 1 25 479 LEU B O 1
ATOM 7901 N N . LYS B 1 480 ? -17.516 0.049 25.844 1 29.83 480 LYS B N 1
ATOM 7902 C CA . LYS B 1 480 ? -18.047 0.442 27.141 1 29.83 480 LYS B CA 1
ATOM 7903 C C . LYS B 1 480 ? -18.516 -0.775 27.938 1 29.83 480 LYS B C 1
ATOM 7905 O O . LYS B 1 480 ? -18.5 -0.758 29.172 1 29.83 480 LYS B O 1
ATOM 7910 N N . GLU B 1 481 ? -19.156 -1.683 27.312 1 27.45 481 GLU B N 1
ATOM 7911 C CA . GLU B 1 481 ? -19.766 -2.596 28.281 1 27.45 481 GLU B CA 1
ATOM 7912 C C . GLU B 1 481 ? -18.703 -3.322 29.094 1 27.45 481 GLU B C 1
ATOM 7914 O O . GLU B 1 481 ? -18.875 -3.557 30.297 1 27.45 481 GLU B O 1
ATOM 7919 N N . ARG B 1 482 ? -17.578 -3.568 28.406 1 25.58 482 ARG B N 1
ATOM 7920 C CA . ARG B 1 482 ? -16.734 -4.484 29.156 1 25.58 482 ARG B CA 1
ATOM 7921 C C . ARG B 1 482 ? -15.758 -3.719 30.047 1 25.58 482 ARG B C 1
ATOM 7923 O O . ARG B 1 482 ? -15.312 -4.234 31.078 1 25.58 482 ARG B O 1
ATOM 7930 N N . TRP B 1 483 ? -15.367 -2.502 29.703 1 25.55 483 TRP B N 1
ATOM 7931 C CA . TRP B 1 483 ? -14.336 -1.953 30.562 1 25.55 483 TRP B CA 1
ATOM 7932 C C . TRP B 1 483 ? -14.945 -1.35 31.828 1 25.55 483 TRP B C 1
ATOM 7934 O O . TRP B 1 483 ? -14.227 -0.842 32.688 1 25.55 483 TRP B O 1
ATOM 7944 N N . GLY B 1 484 ? -16.172 -1.052 31.844 1 25.55 484 GLY B N 1
ATOM 7945 C CA . GLY B 1 484 ? -16.688 -0.688 33.156 1 25.55 484 GLY B CA 1
ATOM 7946 C C . GLY B 1 484 ? -16.422 -1.737 34.219 1 25.55 484 GLY B C 1
ATOM 7947 O O . GLY B 1 484 ? -16.203 -1.404 35.375 1 25.55 484 GLY B O 1
ATOM 7948 N N . LYS B 1 485 ? -16.609 -3.041 33.719 1 29.28 485 LYS B N 1
ATOM 7949 C CA . LYS B 1 485 ? -16.484 -4.02 34.781 1 29.28 485 LYS B CA 1
ATOM 7950 C C . LYS B 1 485 ? -15.031 -4.199 35.219 1 29.28 485 LYS B C 1
ATOM 7952 O O . LYS B 1 485 ? -14.75 -4.492 36.375 1 29.28 485 LYS B O 1
ATOM 7957 N N . ALA B 1 486 ? -14.109 -4.016 34.219 1 27.81 486 ALA B N 1
ATOM 7958 C CA . ALA B 1 486 ? -12.773 -4.438 34.625 1 27.81 486 ALA B CA 1
ATOM 7959 C C . ALA B 1 486 ? -12.07 -3.34 35.406 1 27.81 486 ALA B C 1
ATOM 7961 O O . ALA B 1 486 ? -11.289 -3.629 36.312 1 27.81 486 ALA B O 1
ATOM 7962 N N . ALA B 1 487 ? -12.25 -2.025 35.062 1 27.83 487 ALA B N 1
ATOM 7963 C CA . ALA B 1 487 ? -11.578 -1.074 35.969 1 27.83 487 ALA B CA 1
ATOM 7964 C C . ALA B 1 487 ? -12.188 -1.105 37.344 1 27.83 487 ALA B C 1
ATOM 7966 O O . ALA B 1 487 ? -11.477 -0.927 38.344 1 27.83 487 ALA B O 1
ATOM 7967 N N . ALA B 1 488 ? -13.445 -1.318 37.406 1 28.81 488 ALA B N 1
ATOM 7968 C CA . ALA B 1 488 ? -13.977 -1.382 38.75 1 28.81 488 ALA B CA 1
ATOM 7969 C C . ALA B 1 488 ? -13.406 -2.58 39.5 1 28.81 488 ALA B C 1
ATOM 7971 O O . ALA B 1 488 ? -13.188 -2.51 40.719 1 28.81 488 ALA B O 1
ATOM 7972 N N . GLY B 1 489 ? -13.188 -3.66 38.75 1 27.44 489 GLY B N 1
ATOM 7973 C CA . GLY B 1 489 ? -12.727 -4.84 39.469 1 27.44 489 GLY B CA 1
ATOM 7974 C C . GLY B 1 489 ? -11.273 -4.75 39.906 1 27.44 489 GLY B C 1
ATOM 7975 O O . GLY B 1 489 ? -10.883 -5.367 40.875 1 27.44 489 GLY B O 1
ATOM 7976 N N . ALA B 1 490 ? -10.508 -4.074 38.969 1 28.42 490 ALA B N 1
ATOM 7977 C CA . ALA B 1 490 ? -9.117 -4.102 39.406 1 28.42 490 ALA B CA 1
ATOM 7978 C C . ALA B 1 490 ? -8.883 -3.129 40.562 1 28.42 490 ALA B C 1
ATOM 7980 O O . ALA B 1 490 ? -7.953 -3.301 41.344 1 28.42 490 ALA B O 1
ATOM 7981 N N . LEU B 1 491 ? -9.594 -1.972 40.562 1 26.16 491 LEU B N 1
ATOM 7982 C CA . LEU B 1 491 ? -9.422 -1.146 41.75 1 26.16 491 LEU B CA 1
ATOM 7983 C C . LEU B 1 491 ? -9.883 -1.886 43 1 26.16 491 LEU B C 1
ATOM 7985 O O . LEU B 1 491 ? -9.398 -1.616 44.094 1 26.16 491 LEU B O 1
ATOM 7989 N N . ALA B 1 492 ? -11.055 -2.561 42.75 1 27.62 492 ALA B N 1
ATOM 7990 C CA . ALA B 1 492 ? -11.57 -3.137 44 1 27.62 492 ALA B CA 1
ATOM 7991 C C . ALA B 1 492 ? -10.633 -4.207 44.531 1 27.62 492 ALA B C 1
ATOM 7993 O O . ALA B 1 492 ? -10.727 -4.594 45.688 1 27.62 492 ALA B O 1
ATOM 7994 N N . ALA B 1 493 ? -9.961 -4.844 43.531 1 30.34 493 ALA B N 1
ATOM 7995 C CA . ALA B 1 493 ? -9.297 -6.012 44.094 1 30.34 493 ALA B CA 1
ATOM 7996 C C . ALA B 1 493 ? -8.094 -5.598 44.938 1 30.34 493 ALA B C 1
ATOM 7998 O O . ALA B 1 493 ? -7.465 -6.438 45.594 1 30.34 493 ALA B O 1
ATOM 7999 N N . GLY B 1 494 ? -7.516 -4.367 44.531 1 24.98 494 GLY B N 1
ATOM 8000 C CA . GLY B 1 494 ? -6.309 -4.113 45.312 1 24.98 494 GLY B CA 1
ATOM 8001 C C . GLY B 1 494 ? -6.586 -3.875 46.781 1 24.98 494 GLY B C 1
ATOM 8002 O O . GLY B 1 494 ? -5.664 -3.604 47.562 1 24.98 494 GLY B O 1
ATOM 8003 N N . SER B 1 495 ? -7.871 -3.414 46.969 1 24.36 495 SER B N 1
ATOM 8004 C CA . SER B 1 495 ? -7.949 -2.85 48.312 1 24.36 495 SER B CA 1
ATOM 8005 C C . SER B 1 495 ? -7.695 -3.914 49.375 1 24.36 495 SER B C 1
ATOM 8007 O O . SER B 1 495 ? -7.605 -3.604 50.562 1 24.36 495 SER B O 1
ATOM 8009 N N . THR B 1 496 ? -8.172 -5.105 48.969 1 23.98 496 THR B N 1
ATOM 8010 C CA . THR B 1 496 ? -8.547 -5.793 50.188 1 23.98 496 THR B CA 1
ATOM 8011 C C . THR B 1 496 ? -7.312 -6.117 51.031 1 23.98 496 THR B C 1
ATOM 8013 O O . THR B 1 496 ? -7.43 -6.492 52.219 1 23.98 496 THR B O 1
ATOM 8016 N N . SER B 1 497 ? -6.184 -6.414 50.312 1 22 497 SER B N 1
ATOM 8017 C CA . SER B 1 497 ? -5.559 -7.414 51.156 1 22 497 SER B CA 1
ATOM 8018 C C . SER B 1 497 ? -4.871 -6.77 52.375 1 22 497 SER B C 1
ATOM 8020 O O . SER B 1 497 ? -4.188 -7.445 53.125 1 22 497 SER B O 1
ATOM 8022 N N . SER B 1 498 ? -4.66 -5.387 52.219 1 22.44 498 SER B N 1
ATOM 8023 C CA . SER B 1 498 ? -3.562 -5.047 53.125 1 22.44 498 SER B CA 1
ATOM 8024 C C . SER B 1 498 ? -4.008 -5.105 54.594 1 22.44 498 SER B C 1
ATOM 8026 O O . SER B 1 498 ? -3.422 -4.445 55.438 1 22.44 498 SER B O 1
ATOM 8028 N N . SER B 1 499 ? -5.09 -5.719 54.969 1 19.12 499 SER B N 1
ATOM 8029 C CA . SER B 1 499 ? -5.555 -5.398 56.312 1 19.12 499 SER B CA 1
ATOM 8030 C C . SER B 1 499 ? -4.465 -5.652 57.344 1 19.12 499 SER B C 1
ATOM 8032 O O . SER B 1 499 ? -4.445 -5.016 58.406 1 19.12 499 SER B O 1
ATOM 8034 N N . SER B 1 500 ? -3.848 -6.852 57.438 1 18.36 500 SER B N 1
ATOM 8035 C CA . SER B 1 500 ? -4.008 -7.387 58.781 1 18.36 500 SER B CA 1
ATOM 8036 C C . SER B 1 500 ? -2.971 -6.801 59.75 1 18.36 500 SER B C 1
ATOM 8038 O O . SER B 1 500 ? -3.141 -6.859 60.969 1 18.36 500 SER B O 1
ATOM 8040 N N . SER B 1 501 ? -1.604 -6.695 59.344 1 19.05 501 SER B N 1
ATOM 8041 C CA . SER B 1 501 ? -0.788 -7.152 60.469 1 19.05 501 SER B CA 1
ATOM 8042 C C . SER B 1 501 ? -0.597 -6.047 61.5 1 19.05 501 SER B C 1
ATOM 8044 O O . SER B 1 501 ? 0.006 -5.012 61.188 1 19.05 501 SER B O 1
ATOM 8046 N N . SER B 1 502 ? -1.474 -5.793 62.438 1 18.95 502 SER B N 1
ATOM 8047 C CA . SER B 1 502 ? -1.569 -4.863 63.531 1 18.95 502 SER B CA 1
ATOM 8048 C C . SER B 1 502 ? -0.407 -5.047 64.5 1 18.95 502 SER B C 1
ATOM 8050 O O . SER B 1 502 ? -0.479 -4.617 65.688 1 18.95 502 SER B O 1
ATOM 8052 N N . GLY B 1 503 ? 0.938 -5.25 64.062 1 17.53 503 GLY B N 1
ATOM 8053 C CA . GLY B 1 503 ? 1.784 -5.582 65.188 1 17.53 503 GLY B CA 1
ATOM 8054 C C . GLY B 1 503 ? 1.865 -4.477 66.188 1 17.53 503 GLY B C 1
ATOM 8055 O O . GLY B 1 503 ? 1.737 -3.295 65.875 1 17.53 503 GLY B O 1
ATOM 8056 N N . SER B 1 504 ? 1.881 -4.711 67.562 1 17.83 504 SER B N 1
ATOM 8057 C CA . SER B 1 504 ? 1.687 -4.16 68.875 1 17.83 504 SER B CA 1
ATOM 8058 C C . SER B 1 504 ? 2.887 -3.324 69.312 1 17.83 504 SER B C 1
ATOM 8060 O O . SER B 1 504 ? 2.889 -2.752 70.375 1 17.83 504 SER B O 1
ATOM 8062 N N . GLY B 1 505 ? 4.02 -3.125 68.5 1 17.52 505 GLY B N 1
ATOM 8063 C CA . GLY B 1 505 ? 5.129 -3.098 69.438 1 17.52 505 GLY B CA 1
ATOM 8064 C C . GLY B 1 505 ? 5.086 -1.91 70.375 1 17.52 505 GLY B C 1
ATOM 8065 O O . GLY B 1 505 ? 4.426 -0.91 70.125 1 17.52 505 GLY B O 1
ATOM 8066 N N . SER B 1 506 ? 5.926 -1.901 71.5 1 17.8 506 SER B N 1
ATOM 8067 C CA . SER B 1 506 ? 6.09 -1.513 72.938 1 17.8 506 SER B CA 1
ATOM 8068 C C . SER B 1 506 ? 6.5 -0.048 73.062 1 17.8 506 SER B C 1
ATOM 8070 O O . SER B 1 506 ? 6.992 0.547 72.062 1 17.8 506 SER B O 1
ATOM 8072 N N . SER B 1 507 ? 6.609 0.56 74.312 1 16.81 507 SER B N 1
ATOM 8073 C CA . SER B 1 507 ? 6.332 1.686 75.188 1 16.81 507 SER B CA 1
ATOM 8074 C C . SER B 1 507 ? 7.516 2.645 75.25 1 16.81 507 SER B C 1
ATOM 8076 O O . SER B 1 507 ? 7.332 3.859 75.375 1 16.81 507 SER B O 1
ATOM 8078 N N . LYS B 1 508 ? 8.844 2.33 75.438 1 17.58 508 LYS B N 1
ATOM 8079 C CA . LYS B 1 508 ? 9.453 2.895 76.688 1 17.58 508 LYS B CA 1
ATOM 8080 C C . LYS B 1 508 ? 9.805 4.367 76.438 1 17.58 508 LYS B C 1
ATOM 8082 O O . LYS B 1 508 ? 9.969 4.82 75.312 1 17.58 508 LYS B O 1
ATOM 8087 N N . SER B 1 509 ? 10.453 5.105 77.562 1 17.11 509 SER B N 1
ATOM 8088 C CA . SER B 1 509 ? 10.469 6.211 78.5 1 17.11 509 SER B CA 1
ATOM 8089 C C . SER B 1 509 ? 11.555 7.227 78.125 1 17.11 509 SER B C 1
ATOM 8091 O O . SER B 1 509 ? 11.367 8.43 78.312 1 17.11 509 SER B O 1
ATOM 8093 N N . GLY B 1 510 ? 12.859 6.91 77.875 1 17.06 510 GLY B N 1
ATOM 8094 C CA . GLY B 1 510 ? 13.844 7.5 78.75 1 17.06 510 GLY B CA 1
ATOM 8095 C C . GLY B 1 510 ? 14.117 8.969 78.5 1 17.06 510 GLY B C 1
ATOM 8096 O O . GLY B 1 510 ? 13.836 9.445 77.375 1 17.06 510 GLY B O 1
ATOM 8097 N N . SER B 1 511 ? 14.805 9.781 79.438 1 17.67 511 SER B N 1
ATOM 8098 C CA . SER B 1 511 ? 14.984 11 80.25 1 17.67 511 SER B CA 1
ATOM 8099 C C . SER B 1 511 ? 16 11.93 79.625 1 17.67 511 SER B C 1
ATOM 8101 O O . SER B 1 511 ? 16.078 13.109 79.938 1 17.67 511 SER B O 1
ATOM 8103 N N . GLY B 1 512 ? 16.984 11.586 78.812 1 18.41 512 GLY B N 1
ATOM 8104 C CA . GLY B 1 512 ? 18.188 12.242 79.312 1 18.41 512 GLY B CA 1
ATOM 8105 C C . GLY B 1 512 ? 18.141 13.75 79.188 1 18.41 512 GLY B C 1
ATOM 8106 O O . GLY B 1 512 ? 17.344 14.289 78.438 1 18.41 512 GLY B O 1
ATOM 8107 N N . PRO B 1 513 ? 19.109 14.562 79.75 1 18.66 513 PRO B N 1
ATOM 8108 C CA . PRO B 1 513 ? 19.297 15.773 80.562 1 18.66 513 PRO B CA 1
ATOM 8109 C C . PRO B 1 513 ? 19.281 17.047 79.75 1 18.66 513 PRO B C 1
ATOM 8111 O O . PRO B 1 513 ? 18.406 17.906 79.938 1 18.66 513 PRO B O 1
ATOM 8114 N N . LYS B 1 514 ? 20.5 17.812 79.5 1 19.83 514 LYS B N 1
ATOM 8115 C CA . LYS B 1 514 ? 20.844 19.078 80.188 1 19.83 514 LYS B CA 1
ATOM 8116 C C . LYS B 1 514 ? 20.281 20.266 79.375 1 19.83 514 LYS B C 1
ATOM 8118 O O . LYS B 1 514 ? 19.609 21.125 79.938 1 19.83 514 LYS B O 1
ATOM 8123 N N . ALA B 1 515 ? 21.141 20.984 78.5 1 19.42 515 ALA B N 1
ATOM 8124 C CA . ALA B 1 515 ? 21.906 22.125 79 1 19.42 515 ALA B CA 1
ATOM 8125 C C . ALA B 1 515 ? 21.156 23.422 78.812 1 19.42 515 ALA B C 1
ATOM 8127 O O . ALA B 1 515 ? 20.219 23.484 78 1 19.42 515 ALA B O 1
ATOM 8128 N N . SER B 1 516 ? 22.016 24.609 78.625 1 18.73 516 SER B N 1
ATOM 8129 C CA . SER B 1 516 ? 22.453 25.953 79 1 18.73 516 SER B CA 1
ATOM 8130 C C . SER B 1 516 ? 21.766 27 78.125 1 18.73 516 SER B C 1
ATOM 8132 O O . SER B 1 516 ? 21.234 26.672 77.062 1 18.73 516 SER B O 1
ATOM 8134 N N . THR B 1 517 ? 22.297 28.281 78.062 1 21.11 517 THR B N 1
ATOM 8135 C CA . THR B 1 517 ? 21.984 29.625 78.562 1 21.11 517 THR B CA 1
ATOM 8136 C C . THR B 1 517 ? 21.125 30.359 77.562 1 21.11 517 THR B C 1
ATOM 8138 O O . THR B 1 517 ? 20.078 30.906 77.875 1 21.11 517 THR B O 1
ATOM 8141 N N . ASP B 1 518 ? 21.969 31.391 76.812 1 20.7 518 ASP B N 1
ATOM 8142 C CA . ASP B 1 518 ? 21.719 32.719 76.25 1 20.7 518 ASP B CA 1
ATOM 8143 C C . ASP B 1 518 ? 20.906 32.625 74.938 1 20.7 518 ASP B C 1
ATOM 8145 O O . ASP B 1 518 ? 21.141 31.734 74.125 1 20.7 518 ASP B O 1
#

Organism: Tetradesmus obliquus (NCBI:txid3088)

Foldseek 3Di:
DAQLVVQVVLLVVVLVVQQVDDDVPHGSCRLLVLLRDPPDSLAHPVLLVLQWLDQFPCLLLLVQLVCLQVLEEAEEEEEEADQQCAVQEPGCPLFLQNVLQVSSCVSRVSHRYYYFYLYYHFFALLQCLQVVPVRDDLQHAEYEYEHFANLFQPQVPVVSLLSNLLSVQVVCPRPNSHAYEYQYEDYAQCQDAPPDPSHDDPNRINLVSVSVSCNQQVHIYGYSCSSPVCVAPPDPNVDGSCVFQPPPDRSHHGYSSVSNVSNSSVSSSSSVSSSVCVVPPDDPVSVDVSPDDTDDGPPPLSHRWPPKDWAFAPSQVVFWDDFVQWDWDFPDDPVRTQTWTKHQDAFTKIKGKAQFQDPAPNVDFWWKKKWKWKAAAAQAFKKWKFKDDPKGWDIDIDASYDNPHDIHIKIAIIIITGDGIIMIMIGFHPDGPRPHGMITTGHMMITHRHDPPPCPVPVVPPPPRIDRRGDSPSDDDVVVVPVVPVVVVVVVVVPPDPDDDPDDDDDDDDDDDDPDDD/DAQLVVQVVLLVVVLVVQQVDDDVPDGSCRLLVLLRDPDDSLAHPVLLVLQWLDQFPCLLLLVQLVCLQVLEEAEEEEEEAPQQCAVQEPGCPLFLQNVLQVSSCVSRVSHRYYYFYLYYHFFALLQCLQVVPVRDDLQHAEYEYEHFAWLFQPQVPVVSLLSNLLSVQVVCPRPNSHAYEYQYEDYPQCQDAPPDPSHDDPNRINLVSVSVSCNQQVHIYGYSCSSPVCVAPPDPNVDGSCVFQPPPDRSHHGYSSVSNVSNSSVSSSSSVSSSVCVVPPDDPVSVDVSPDRTDAGPPPLSHRWPPKDWAFAPSQVVFWDDFVQWDWDFPDDPVRTQTWTKHQDAFTKIKGKAQFQDPAPNVDFWWKKKWKWKAAAAQAFKKWKFKDDPKGWDIDIDASYDNPHDIHIKIFIIIITGDGIIMIMIGFHPDGPRPHGMITTGHMMITHRHDPDDVPVPVVPPPPRIDRRGDSPSDDPVVVVPVVVVVVVVVVVVPPDPPDDPDDDDDDDDDDDDDDDD

Solvent-accessible surface area (backbone atoms only — not comparable to full-atom values): 53618 Å² total; per-residue (Å²): 121,62,47,52,63,51,18,45,51,48,43,51,49,51,49,50,22,30,52,52,26,23,48,82,92,40,26,46,38,66,73,36,47,61,43,54,84,73,88,56,49,86,60,36,65,51,31,48,43,24,15,42,43,28,50,35,61,38,38,35,50,43,48,47,51,52,37,38,74,70,31,37,74,40,32,35,34,34,40,28,16,34,62,72,49,13,73,61,39,54,58,76,60,42,15,27,61,36,45,42,47,52,46,51,29,66,47,28,67,68,15,53,59,46,69,44,82,32,33,42,61,59,33,17,46,63,56,44,49,53,38,43,80,81,39,46,68,66,75,34,40,37,38,36,44,30,40,31,43,41,59,35,46,67,68,78,43,61,64,62,53,51,37,41,50,26,34,52,50,56,55,46,62,31,83,63,32,26,20,50,37,38,45,36,54,56,26,74,27,46,44,42,52,92,85,41,89,64,42,41,55,86,74,62,36,31,54,61,60,51,46,52,50,18,56,72,71,43,24,31,24,36,29,49,46,50,30,40,45,54,43,40,73,59,40,88,52,74,40,46,46,42,76,26,18,42,86,77,58,77,42,61,45,42,26,57,58,27,20,49,50,53,30,48,46,54,36,47,54,50,32,53,44,48,49,46,38,70,41,43,61,90,48,73,63,39,56,51,62,35,66,49,78,80,64,78,51,71,55,83,80,50,66,60,69,40,81,65,38,64,26,46,36,77,57,27,57,80,37,49,77,41,43,64,69,44,43,80,41,64,79,40,50,92,89,54,68,42,36,23,38,34,32,60,48,66,64,30,43,37,30,34,49,42,64,35,56,61,81,58,54,62,86,54,63,58,25,46,32,33,42,30,29,46,30,23,57,68,44,17,9,23,31,40,35,40,48,32,61,73,19,48,42,79,73,42,80,43,68,18,48,45,86,53,93,49,77,26,46,29,35,38,64,42,53,33,29,48,14,77,51,21,29,40,35,40,28,29,37,84,60,48,92,59,79,24,43,30,43,39,41,30,28,45,33,34,33,34,70,61,71,80,44,90,55,53,67,56,58,66,66,65,49,60,62,61,41,76,38,25,47,79,70,64,73,77,69,77,53,57,70,57,50,58,56,49,57,55,48,56,61,56,57,65,59,59,72,73,68,68,88,70,80,75,81,81,84,87,78,89,76,86,87,72,96,74,86,130,124,62,50,52,62,51,18,44,51,48,44,52,48,50,50,50,21,31,50,51,27,24,48,82,92,40,27,46,38,65,73,36,46,62,44,55,85,73,86,56,50,85,59,36,65,50,32,51,43,24,15,42,44,28,50,34,60,38,38,33,49,43,50,48,51,51,37,38,74,71,31,37,76,40,33,36,35,35,40,27,17,33,63,72,48,13,72,61,39,56,59,77,60,44,16,29,61,36,44,42,47,52,44,52,29,66,47,27,66,67,15,54,57,46,71,44,81,32,33,43,60,60,34,17,47,62,56,43,51,54,39,43,77,79,40,47,69,66,73,32,40,35,35,36,44,30,39,31,42,39,60,35,45,69,68,80,43,61,65,62,52,50,37,42,50,26,34,52,49,56,55,47,61,31,84,64,33,27,21,50,38,38,45,35,54,58,27,75,26,45,43,42,52,92,84,42,88,64,43,42,55,86,75,61,38,30,52,61,59,52,47,52,50,20,56,75,71,45,24,30,24,36,28,48,47,51,30,40,45,54,42,42,74,59,41,88,57,73,41,47,48,42,75,25,18,41,84,79,59,75,40,63,45,42,26,58,58,27,20,49,49,53,29,48,45,53,38,47,53,51,32,52,45,48,48,46,38,70,41,42,61,90,47,73,64,40,55,50,62,35,66,50,79,78,64,77,52,72,55,82,81,49,67,59,68,41,81,65,40,64,25,48,37,76,57,28,56,79,38,48,77,41,43,63,70,45,43,82,41,65,79,39,49,92,90,53,67,41,36,23,39,34,32,59,49,67,64,30,42,38,30,34,50,42,64,35,55,59,83,59,54,61,85,56,63,58,25,46,33,32,40,29,28,48,29,23,56,68,42,16,8,22,32,42,35,39,46,32,61,73,20,48,41,79,73,41,81,44,67,18,49,45,87,53,92,50,77,28,47,29,34,39,65,41,53,32,29,48,15,75,52,20,28,39,35,42,28,28,36,84,60,47,92,59,77,24,42,30,44,39,40,30,27,44,35,35,34,35,70,62,74,78,58,82,60,49,70,56,58,68,65,65,51,60,63,61,42,76,38,26,45,76,68,65,71,77,71,76,55,58,70,56,50,58,55,48,56,54,47,54,61,57,60,64,59,61,71,75,68,67,85,71,81,75,84,90,81,91,80,89,75,88,84,84,88,88,90,133

Nearest PDB structures (foldseek):
  6hh9-assembly1_A  TM=7.940E-01  e=7.304E-23  Roseburia intestinalis L1-82
  6hfz-assembly3_C  TM=7.958E-01  e=3.544E-22  Roseburia intestinalis L1-82
  6hh9-assembly4_D  TM=7.593E-01  e=1.372E-21  Roseburia intestinalis L1-82
  7ehg-assembly5_E  TM=6.787E-01  e=1.160E-04  Microbacterium sp. XT11
  8a28-assembly1_A  TM=3.755E-01  e=9.891E-04  Limulus polyphemus

Secondary structure (DSSP, 8-state):
--HHHHHHHHHHHHHHHHHHEEETTEEHHHHHGGG---S--SS-HHHHHHTEEE-TT-HHHHHHHHHHHTT--EEEEEEESHHHHTTTS-TTTTSHHHHHHHHHHHH-TTS-EEEEE---TT--HHHHHHHHHHHS-TT-SEEEEE-HHHH-S-TT-HHHHHHHHHHHHHHHTSTT--EEEEEE-PPTTTTS-TTSTT---TT-SSHHHHHHHHHHHT--EEEHHHHHHHHHHT-TT---THHHH-SSS-SSS--HHHHHHHHHHHHHHHHHHHHHHHHS---HHHHHHHHPPPPSPSSTT-PPPEEEEEEEGGGGGGGEEE-TT-EEEE-S-SSS--EEEEE--TT-EEEEEE----SS-TTS-B-EEEEEEEEBSSSB-EEEEEEESS-----EEEE-B-SSS--EEEEEEE-PBP-TTEEEEEEE-S--SSS--BEEEEEEEEEE-----TTHHHHHHHS-SEE--SS-----THHHHHHHHHHHHHHHHTSGGG--------------------/--HHHHHHHHHHHHHHHHHHEEETTEEHHHHTGGG---S--SS-HHHHHHTEEE-TT-HHHHHHHHHHHTT--EEEEEEESHHHHTTTS-TTTTSHHHHHHHHHHHH-TTS-EEEEE---TT--HHHHHHHHHHHS-TT-SEEEEE-HHHH-S-TT-HHHHHHHHHHHHHHHTSTT--EEEEEE-PPTTTTS-TTSTT---TT-SSHHHHHHHHHHHT--EEEHHHHHHHHHHT-TT---THHHH-TTS-SSS--HHHHHHHHHHHHHHHHHHHHHHHHS---HHHHHHHHPPPPSPSSTT-PPPEEEEEEEGGGGGGGEEE-TT-EEEE-S-SSS--EEEEE--TT-EEEEEE----SS-TTS-B-EEEEEEEEBSSSB-EEEEEEESS-----EEEE-B-SSS--EEEEEEE-PBP-TTEEEEEEE-S--SSS--BEEEEEEEEEE-S--TTTHHHHHHSS-SEE--SS-----THHHHHHHHHHHHHHHHTSGGGG-------------------